Protein 5TH5 (pdb70)

Secondary structure (DSSP, 8-state):
--EEEEEEEEEEE--SGGGTTBEEEEEEE---S---TT-TTGGGTSSTTGGG-EEE-HHHHHHHHHHHHTTS-SEEEEESS-GGG-GGGHHHHHHHHTTT-EEEEEE-SSS--GGGGG-SEEEE-PPPGGGT----HHHHHHHHHHHHHTT-GGGEEEEEEESSHHHHHHHHHHHHH-TTS-EEEEEPPS-SS---HHHHHHHHHHHHHHHHHHHHT-TT-SSEEEE--HHHHHHTT-S--/--EEEEEEEEEEE--SGGGTTBEEEEEEE---S---TT-TTGGGTSSTTGGG-EEE-HHHHHHHHHHHHTTS-SEEEEESS-GGG-GGGHHHHHHHHTTT-EEEEEE-SSS--GGGGG-SEEEE-PPPGGGT----HHHHHHHHHHHHHTT-GGGEEEEEEESSHHHHHHHHHHHHH-TTS-EEEEEPPS-SS---HHHHHHHHHHHHHHHHHHHHT-TT-SSEEEE--HHHHHHTT-S--/--EEEEEEEEEEE--SGGGTTBEEEEEEE---S---TT-TTGGGTSSTTGGG-EEE-HHHHHHHHHHHHTTS-SEEEEESS-GGG-GGGHHHHHHHHTTT-EEEEEE-SSS--GGGGG-SEEEE-PPPGGGT----HHHHHHHHHHHHHTT-GGGEEEEEEESSHHHHHHHHHHHHH-TTS-EEEEEPPS-SS---HHHHHHHHHHHHHHHHHHHHT-TT-SSEEEE--HHHHHHTT-S--/--EEEEEEEEEEE--SGGGTTBEEEEEEE---S---TT-TTGGGTSSTTGGG-EEE-HHHHHHHHHHHHTTS-SEEEEESS-GGG-GGGHHHHHHHHTTT-EEEEEE-SSS--GGGGG-SEEEE-PPPGGGT----HHHHHHHHHHHHHTT-GGGEEEEEEESSHHHHHHHHHHHHHSTTS-EEEEEPPS-SS---HHHHHHHHHHHHHHHHHHHHT-TT-SSEEEE--HHHHHHTT-S--

Sequence (964 aa):
KGIPVLEIFGPTIQGEGMVIGQKTMFVRTAGCDYSCSWCDSAFTWDGSAKKDIRWMTAEEIFAELKDIGGDAFSHVTISGGNPALLKQLDAFIELLKENNIRAALETQGTVYQDWFTLIDDLTISPKPPSSKMVTNFQKLDHILTSLQENDRQHAVSLKVVIFNDEDLEFAKTVHKRYPGIPFYLQVGNDDVHTTDDQSLIAHLLGKYEALVDKVAVDAELNLVRVLPQLHTLLWGNKRGVKGIPVLEIFGPTIQGEGMVIGQKTMFVRTAGCDYSCSWCDSAFTWDGSAKKDIRWMTAEEIFAELKDIGGDAFSHVTISGGNPALLKQLDAFIELLKENNIRAALETQGTVYQDWFTLIDDLTISPKPPSSKMVTNFQKLDHILTSLQENDRQHAVSLKVVIFNDEDLEFAKTVHKRYPGIPFYLQVGNDDVHTTDDQSLIAHLLGKYEALVDKVAVDAELNLVRVLPQLHTLLWGNKRGVKGIPVLEIFGPTIQGEGMVIGQKTMFVRTAGCDYSCSWCDSAFTWDGSAKKDIRWMTAEEIFAELKDIGGDAFSHHVTISGGNPALLKQLDAFIELLKENNIRAALETQGTVYQDWFTLIDDLTISPKPPSSKMVTNFQKLDHILTSLQENDRQHAVSLKVVIFNDEDLEFAKTVHKRYPGIPFYLQVGNDDVHTTDDQSLIAHLLGKYEALVDKVAVDAELNLVRVLPQLHTLLWGNKRGVKGIPVLEIFGPTIQGEGMVIGQKTMFVRTAGCDYSCSWCDSAFTWDGSAKKDIRWMTAEEIFAELKDIGGDAFSHVTISGGNPALLKQLDAFIELLKENNIRAALETQGTVYQDWFTLIDDLTISPKPPSSKMVTNFQKLDHILTSLQENDRQHAVSLKVVIFNDEDLEFAKTVHKRYPGIPFYLQVGNDDVHTTDDQSLIAHLLGKYEALVDKVAVDAELNLVRVLPQLHTLLWGNKRGV

GO terms:
  GO:0051539 4 iron, 4 sulfur cluster binding (F, IDA)
  GO:0000287 magnesium ion binding (F, IDA)
  GO:0016840 carbon-nitrogen lyase activity (F, IDA)
  GO:0042803 protein homodimerization activity (F, IDA)
  GO:1904047 S-adenosyl-L-methionine binding (F, IDA)

Organism: Bacillus subtilis (strain 168) (NCBI:txid224308)

Solvent-accessible surface area: 34902 Å² total

Structure (mmCIF, N/CA/C/O backbone):
data_5TH5
#
_entry.id   5TH5
#
_cell.length_a   53.879
_cell.length_b   136.835
_cell.length_c   141.187
_cell.angle_alpha   90.00
_cell.angle_beta   90.00
_cell.angle_gamma   90.00
#
_symmetry.space_group_name_H-M   'P 21 21 21'
#
loop_
_entity.id
_entity.type
_entity.pdbx_description
1 polymer '7-carboxy-7-deazaguanine synthase'
2 non-polymer 'IRON/SULFUR CLUSTER'
3 non-polymer "5'-O-(2-amino-4-oxo-1,4-dihydropteridine-6-carbonyl)adenosine"
4 non-polymer METHIONINE
5 water water
#
loop_
_atom_site.group_PDB
_atom_site.id
_atom_site.type_symbol
_atom_site.label_atom_id
_atom_site.label_alt_id
_atom_site.label_comp_id
_atom_site.label_asym_id
_atom_site.label_entity_id
_atom_site.label_seq_id
_atom_site.pdbx_PDB_ins_code
_atom_site.Cartn_x
_atom_site.Cartn_y
_atom_site.Cartn_z
_atom_site.occupancy
_atom_site.B_iso_or_equiv
_atom_site.auth_seq_id
_atom_site.auth_comp_id
_atom_site.auth_asym_id
_atom_site.auth_atom_id
_atom_site.pdbx_PDB_model_num
ATOM 1 N N . LYS A 1 23 ? 0.303 -21.562 0.322 1.00 41.19 3 LYS A N 1
ATOM 2 C CA . LYS A 1 23 ? 1.248 -21.244 1.386 1.00 42.06 3 LYS A CA 1
ATOM 3 C C . LYS A 1 23 ? 2.201 -20.129 0.965 1.00 49.55 3 LYS A C 1
ATOM 4 O O . LYS A 1 23 ? 2.998 -19.648 1.770 1.00 36.02 3 LYS A O 1
ATOM 10 N N . GLY A 1 24 ? 2.112 -19.719 -0.296 1.00 37.62 4 GLY A N 1
ATOM 11 C CA . GLY A 1 24 ? 2.932 -18.633 -0.800 1.00 31.42 4 GLY A CA 1
ATOM 12 C C . GLY A 1 24 ? 2.444 -17.283 -0.311 1.00 26.06 4 GLY A C 1
ATOM 13 O O . GLY A 1 24 ? 1.244 -17.076 -0.129 1.00 26.34 4 GLY A O 1
ATOM 14 N N . ILE A 1 25 ? 3.377 -16.362 -0.096 1.00 24.83 5 ILE A N 1
ATOM 15 C CA . ILE A 1 25 ? 3.040 -15.033 0.401 1.00 24.78 5 ILE A CA 1
ATOM 16 C C . ILE A 1 25 ? 3.132 -13.987 -0.709 1.00 23.19 5 ILE A C 1
ATOM 17 O O . ILE A 1 25 ? 4.191 -13.806 -1.310 1.00 22.42 5 ILE A O 1
ATOM 22 N N . PRO A 1 26 ? 2.014 -13.299 -0.987 1.00 23.02 6 PRO A N 1
ATOM 23 C CA . PRO A 1 26 ? 1.962 -12.259 -2.021 1.00 23.75 6 PRO A CA 1
ATOM 24 C C . PRO A 1 26 ? 2.728 -11.001 -1.618 1.00 22.96 6 PRO A C 1
ATOM 25 O O . PRO A 1 26 ? 2.250 -10.227 -0.792 1.00 23.46 6 PRO A O 1
ATOM 29 N N . VAL A 1 27 ? 3.903 -10.803 -2.206 1.00 27.41 7 VAL A N 1
ATOM 30 C CA . VAL A 1 27 ? 4.758 -9.673 -1.855 1.00 24.34 7 VAL A CA 1
ATOM 31 C C . VAL A 1 27 ? 4.845 -8.652 -2.989 1.00 25.02 7 VAL A C 1
ATOM 32 O O . VAL A 1 27 ? 4.989 -9.020 -4.156 1.00 25.90 7 VAL A O 1
ATOM 36 N N . LEU A 1 28 ? 4.752 -7.371 -2.642 1.00 24.28 8 LEU A N 1
ATOM 37 C CA . LEU A 1 28 ? 4.882 -6.302 -3.626 1.00 25.63 8 LEU A CA 1
ATOM 38 C C . LEU A 1 28 ? 6.118 -5.439 -3.380 1.00 24.92 8 LEU A C 1
ATOM 39 O O . LEU A 1 28 ? 6.702 -4.901 -4.320 1.00 24.27 8 LEU A O 1
ATOM 44 N N . GLU A 1 29 ? 6.513 -5.304 -2.117 1.00 24.19 9 GLU A N 1
ATOM 45 C CA . GLU A 1 29 ? 7.675 -4.489 -1.769 1.00 25.09 9 GLU A CA 1
ATOM 46 C C . GLU A 1 29 ? 8.576 -5.146 -0.731 1.00 23.52 9 GLU A C 1
ATOM 47 O O . GLU A 1 29 ? 8.102 -5.696 0.262 1.00 22.70 9 GLU A O 1
ATOM 53 N N . ILE A 1 30 ? 9.880 -5.080 -0.975 1.00 24.54 10 ILE A N 1
ATOM 54 C CA . ILE A 1 30 ? 10.887 -5.449 0.013 1.00 24.48 10 ILE A CA 1
ATOM 55 C C . ILE A 1 30 ? 12.022 -4.434 -0.044 1.00 24.05 10 ILE A C 1
ATOM 56 O O . ILE A 1 30 ? 12.827 -4.450 -0.975 1.00 26.33 10 ILE A O 1
ATOM 61 N N . PHE A 1 31 ? 12.083 -3.543 0.939 1.00 24.89 11 PHE A N 1
ATOM 62 C CA . PHE A 1 31 ? 13.118 -2.516 0.939 1.00 27.50 11 PHE A CA 1
ATOM 63 C C . PHE A 1 31 ? 13.633 -2.204 2.338 1.00 27.68 11 PHE A C 1
ATOM 64 O O . PHE A 1 31 ? 13.035 -2.601 3.339 1.00 24.71 11 PHE A O 1
ATOM 72 N N . GLY A 1 32 ? 14.751 -1.488 2.391 1.00 31.03 12 GLY A N 1
ATOM 73 C CA . GLY A 1 32 ? 15.391 -1.144 3.645 1.00 27.35 12 GLY A CA 1
ATOM 74 C C . GLY A 1 32 ? 16.895 -1.319 3.558 1.00 26.96 12 GLY A C 1
ATOM 75 O O . GLY A 1 32 ? 17.410 -1.734 2.520 1.00 25.93 12 GLY A O 1
ATOM 76 N N . PRO A 1 33 ? 17.614 -1.011 4.649 1.00 30.00 13 PRO A N 1
ATOM 77 C CA . PRO A 1 33 ? 17.075 -0.504 5.916 1.00 27.73 13 PRO A CA 1
ATOM 78 C C . PRO A 1 33 ? 16.694 0.973 5.863 1.00 26.53 13 PRO A C 1
ATOM 79 O O . PRO A 1 33 ? 17.427 1.792 5.310 1.00 37.38 13 PRO A O 1
ATOM 83 N N . THR A 1 34 ? 15.541 1.297 6.436 1.00 26.28 14 THR A N 1
ATOM 84 C CA . THR A 1 34 ? 15.087 2.675 6.545 1.00 27.02 14 THR A CA 1
ATOM 85 C C . THR A 1 34 ? 14.598 2.913 7.969 1.00 29.63 14 THR A C 1
ATOM 86 O O . THR A 1 34 ? 14.907 2.134 8.869 1.00 23.83 14 THR A O 1
ATOM 90 N N . ILE A 1 35 ? 13.843 3.984 8.180 1.00 26.69 15 ILE A N 1
ATOM 91 C CA . ILE A 1 35 ? 13.278 4.243 9.498 1.00 31.17 15 ILE A CA 1
ATOM 92 C C . ILE A 1 35 ? 11.759 4.132 9.478 1.00 25.29 15 ILE A C 1
ATOM 93 O O . ILE A 1 35 ? 11.113 4.464 8.485 1.00 24.53 15 ILE A O 1
ATOM 98 N N . GLN A 1 36 ? 11.198 3.644 10.579 1.00 25.52 16 GLN A N 1
ATOM 99 C CA . GLN A 1 36 ? 9.754 3.638 10.757 1.00 25.06 16 GLN A CA 1
ATOM 100 C C . GLN A 1 36 ? 9.272 5.074 10.915 1.00 24.48 16 GLN A C 1
ATOM 101 O O . GLN A 1 36 ? 9.634 5.754 11.874 1.00 23.53 16 GLN A O 1
ATOM 107 N N . GLY A 1 37 ? 8.463 5.538 9.970 1.00 24.93 17 GLY A N 1
ATOM 108 C CA . GLY A 1 37 ? 8.051 6.928 9.953 1.00 26.36 17 GLY A CA 1
ATOM 109 C C . GLY A 1 37 ? 6.771 7.217 10.710 1.00 24.85 17 GLY A C 1
ATOM 110 O O . GLY A 1 37 ? 6.341 8.367 10.784 1.00 23.52 17 GLY A O 1
ATOM 111 N N . GLU A 1 38 ? 6.158 6.181 11.274 1.00 24.82 18 GLU A N 1
ATOM 112 C CA . GLU A 1 38 ? 4.849 6.327 11.905 1.00 25.22 18 GLU A CA 1
ATOM 113 C C . GLU A 1 38 ? 4.698 5.532 13.199 1.00 24.80 18 GLU A C 1
ATOM 114 O O . GLU A 1 38 ? 5.354 4.511 13.397 1.00 27.66 18 GLU A O 1
ATOM 120 N N . GLY A 1 39 ? 3.823 6.016 14.075 1.00 25.34 19 GLY A N 1
ATOM 121 C CA . GLY A 1 39 ? 3.308 5.219 15.174 1.00 25.50 19 GLY A CA 1
ATOM 122 C C . GLY A 1 39 ? 4.189 4.957 16.381 1.00 22.45 19 GLY A C 1
ATOM 123 O O . GLY A 1 39 ? 5.040 5.766 16.749 1.00 21.63 19 GLY A O 1
ATOM 124 N N . MET A 1 40 ? 3.965 3.797 16.992 1.00 23.07 20 MET A N 1
ATOM 125 C CA . MET A 1 40 ? 4.543 3.442 18.285 1.00 25.66 20 MET A CA 1
ATOM 126 C C . MET A 1 40 ? 6.066 3.320 18.272 1.00 24.31 20 MET A C 1
ATOM 127 O O . MET A 1 40 ? 6.725 3.653 19.256 1.00 24.45 20 MET A O 1
ATOM 132 N N . VAL A 1 41 ? 6.622 2.839 17.166 1.00 23.73 21 VAL A N 1
ATOM 133 C CA . VAL A 1 41 ? 8.068 2.685 17.058 1.00 25.37 21 VAL A CA 1
ATOM 134 C C . VAL A 1 41 ? 8.635 3.597 15.977 1.00 24.74 21 VAL A C 1
ATOM 135 O O . VAL A 1 41 ? 9.494 3.196 15.195 1.00 29.18 21 VAL A O 1
ATOM 139 N N . ILE A 1 42 ? 8.150 4.834 15.950 1.00 24.87 22 ILE A N 1
ATOM 140 C CA . ILE A 1 42 ? 8.584 5.809 14.960 1.00 24.53 22 ILE A CA 1
ATOM 141 C C . ILE A 1 42 ? 10.078 6.113 15.111 1.00 24.20 22 ILE A C 1
ATOM 142 O O . ILE A 1 42 ? 10.582 6.292 16.220 1.00 23.84 22 ILE A O 1
ATOM 147 N N . GLY A 1 43 ? 10.788 6.135 13.987 1.00 24.76 23 GLY A N 1
ATOM 148 C CA . GLY A 1 43 ? 12.215 6.403 13.992 1.00 25.42 23 GLY A CA 1
ATOM 149 C C . GLY A 1 43 ? 13.075 5.153 14.066 1.00 24.53 23 GLY A C 1
ATOM 150 O O . GLY A 1 43 ? 14.283 5.211 13.843 1.00 23.92 23 GLY A O 1
ATOM 151 N N . GLN A 1 44 ? 12.453 4.021 14.381 1.00 25.27 24 GLN A N 1
ATOM 152 C CA . GLN A 1 44 ? 13.167 2.751 14.487 1.00 26.88 24 GLN A CA 1
ATOM 153 C C . GLN A 1 44 ? 13.710 2.299 13.135 1.00 25.42 24 GLN A C 1
ATOM 154 O O . GLN A 1 44 ? 12.986 2.301 12.140 1.00 24.15 24 GLN A O 1
ATOM 160 N N . LYS A 1 45 ? 14.983 1.915 13.098 1.00 25.84 25 LYS A N 1
ATOM 161 C CA . LYS A 1 45 ? 15.560 1.373 11.874 1.00 25.06 25 LYS A CA 1
ATOM 162 C C . LYS A 1 45 ? 14.965 -0.001 11.599 1.00 23.49 25 LYS A C 1
ATOM 163 O O . LYS A 1 45 ? 15.024 -0.893 12.444 1.00 24.00 25 LYS A O 1
ATOM 169 N N . THR A 1 46 ? 14.389 -0.167 10.414 1.00 23.18 26 THR A N 1
ATOM 170 C CA . THR A 1 46 ? 13.664 -1.389 10.100 1.00 23.24 26 THR A CA 1
ATOM 171 C C . THR A 1 46 ? 13.668 -1.712 8.612 1.00 22.02 26 THR A C 1
ATOM 172 O O . THR A 1 46 ? 13.933 -0.850 7.773 1.00 22.44 26 THR A O 1
ATOM 176 N N . MET A 1 47 ? 13.380 -2.970 8.298 1.00 22.60 27 MET A N 1
ATOM 177 C CA . MET A 1 47 ? 13.142 -3.392 6.927 1.00 22.89 27 MET A CA 1
ATOM 178 C C . MET A 1 47 ? 11.642 -3.383 6.672 1.00 21.62 27 MET A C 1
ATOM 179 O O . MET A 1 47 ? 10.851 -3.387 7.613 1.00 24.56 27 MET A O 1
ATOM 184 N N . PHE A 1 48 ? 11.248 -3.371 5.405 1.00 21.76 28 PHE A N 1
ATOM 185 C CA . PHE A 1 48 ? 9.830 -3.355 5.069 1.00 22.04 28 PHE A CA 1
ATOM 186 C C . PHE A 1 48 ? 9.444 -4.473 4.113 1.00 21.22 28 PHE A C 1
ATOM 187 O O . PHE A 1 48 ? 10.124 -4.725 3.121 1.00 23.72 28 PHE A O 1
ATOM 195 N N . VAL A 1 49 ? 8.343 -5.144 4.432 1.00 21.11 29 VAL A N 1
ATOM 196 C CA . VAL A 1 49 ? 7.756 -6.136 3.546 1.00 21.96 29 VAL A CA 1
ATOM 197 C C . VAL A 1 49 ? 6.286 -5.796 3.338 1.00 21.67 29 VAL A C 1
ATOM 198 O O . VAL A 1 49 ? 5.458 -6.021 4.221 1.00 33.15 29 VAL A O 1
ATOM 202 N N . ARG A 1 50 ? 5.966 -5.236 2.176 1.00 24.54 30 ARG A N 1
ATOM 203 C CA . ARG A 1 50 ? 4.596 -4.835 1.885 1.00 23.25 30 ARG A CA 1
ATOM 204 C C . ARG A 1 50 ? 3.881 -5.901 1.063 1.00 24.76 30 ARG A C 1
ATOM 205 O O . ARG A 1 50 ? 4.304 -6.234 -0.043 1.00 22.40 30 ARG A O 1
ATOM 213 N N . THR A 1 51 ? 2.795 -6.433 1.614 1.00 24.73 31 THR A N 1
ATOM 214 C CA . THR A 1 51 ? 2.047 -7.496 0.955 1.00 24.45 31 THR A CA 1
ATOM 215 C C . THR A 1 51 ? 0.916 -6.934 0.100 1.00 27.55 31 THR A C 1
ATOM 216 O O . THR A 1 51 ? 0.633 -5.737 0.136 1.00 24.60 31 THR A O 1
ATOM 220 N N . ALA A 1 52 ? 0.272 -7.807 -0.667 1.00 24.24 32 ALA A N 1
ATOM 221 C CA . ALA A 1 52 ? -0.799 -7.395 -1.566 1.00 27.12 32 ALA A CA 1
ATOM 222 C C . ALA A 1 52 ? -2.168 -7.810 -1.039 1.00 23.76 32 ALA A C 1
ATOM 223 O O . ALA A 1 52 ? -2.295 -8.812 -0.337 1.00 23.52 32 ALA A O 1
ATOM 225 N N . GLY A 1 53 ? -3.188 -7.031 -1.382 1.00 24.96 33 GLY A N 1
ATOM 226 C CA . GLY A 1 53 ? -4.555 -7.345 -1.007 1.00 26.48 33 GLY A CA 1
ATOM 227 C C . GLY A 1 53 ? -5.083 -6.522 0.154 1.00 24.56 33 GLY A C 1
ATOM 228 O O . GLY A 1 53 ? -4.422 -6.391 1.184 1.00 23.49 33 GLY A O 1
ATOM 229 N N . CYS A 1 54 ? -6.277 -5.962 -0.016 1.00 32.28 34 CYS A N 1
ATOM 230 C CA . CYS A 1 54 ? -6.936 -5.229 1.060 1.00 25.74 34 CYS A CA 1
ATOM 231 C C . CYS A 1 54 ? -8.440 -5.467 1.059 1.00 26.20 34 CYS A C 1
ATOM 232 O O . CYS A 1 54 ? -9.070 -5.515 0.003 1.00 25.44 34 CYS A O 1
ATOM 235 N N . ASP A 1 55 ? -9.011 -5.613 2.250 1.00 25.93 35 ASP A N 1
ATOM 236 C CA . ASP A 1 55 ? -10.457 -5.729 2.392 1.00 26.86 35 ASP A CA 1
ATOM 237 C C . ASP A 1 55 ? -11.088 -4.344 2.494 1.00 27.89 35 ASP A C 1
ATOM 238 O O . ASP A 1 55 ? -12.309 -4.201 2.451 1.00 29.91 35 ASP A O 1
ATOM 243 N N . TYR A 1 56 ? -10.242 -3.328 2.633 1.00 26.15 36 TYR A N 1
ATOM 244 C CA . TYR A 1 56 ? -10.694 -1.943 2.625 1.00 26.20 36 TYR A CA 1
ATOM 245 C C . TYR A 1 56 ? -10.361 -1.274 1.297 1.00 25.39 36 TYR A C 1
ATOM 246 O O . TYR A 1 56 ? -9.563 -1.788 0.513 1.00 25.68 36 TYR A O 1
ATOM 255 N N . SER A 1 57 ? -10.979 -0.123 1.056 1.00 26.74 37 SER A N 1
ATOM 256 C CA . SER A 1 57 ? -10.688 0.683 -0.122 1.00 28.20 37 SER A CA 1
ATOM 257 C C . SER A 1 57 ? -10.738 2.160 0.249 1.00 29.54 37 SER A C 1
ATOM 258 O O . SER A 1 57 ? -11.483 2.938 -0.348 1.00 30.50 37 SER A O 1
ATOM 261 N N . CYS A 1 58 ? -9.940 2.529 1.247 1.00 26.71 38 CYS A N 1
ATOM 262 C CA . CYS A 1 58 ? -9.921 3.885 1.785 1.00 26.97 38 CYS A CA 1
ATOM 263 C C . CYS A 1 58 ? -9.601 4.917 0.704 1.00 37.56 38 CYS A C 1
ATOM 264 O O . CYS A 1 58 ? -8.714 4.711 -0.123 1.00 34.41 38 CYS A O 1
ATOM 267 N N . SER A 1 59 ? -10.334 6.026 0.722 1.00 28.11 39 SER A N 1
ATOM 268 C CA . SER A 1 59 ? -10.245 7.034 -0.331 1.00 26.93 39 SER A CA 1
ATOM 269 C C . SER A 1 59 ? -8.886 7.726 -0.391 1.00 26.64 39 SER A C 1
ATOM 270 O O . SER A 1 59 ? -8.505 8.258 -1.433 1.00 25.70 39 SER A O 1
ATOM 273 N N . TRP A 1 60 ? -8.155 7.722 0.719 1.00 31.09 40 TRP A N 1
ATOM 274 C CA . TRP A 1 60 ? -6.850 8.373 0.755 1.00 27.95 40 TRP A CA 1
ATOM 275 C C . TRP A 1 60 ? -5.704 7.391 0.992 1.00 26.62 40 TRP A C 1
ATOM 276 O O . TRP A 1 60 ? -4.656 7.770 1.515 1.00 40.06 40 TRP A O 1
ATOM 287 N N . CYS A 1 61 ? -5.910 6.135 0.599 1.00 27.30 41 CYS A N 1
ATOM 288 C CA . CYS A 1 61 ? -4.878 5.104 0.705 1.00 36.18 41 CYS A CA 1
ATOM 289 C C . CYS A 1 61 ? -3.605 5.543 -0.012 1.00 27.43 41 CYS A C 1
ATOM 290 O O . CYS A 1 61 ? -3.598 5.707 -1.231 1.00 30.67 41 CYS A O 1
ATOM 293 N N . ASP A 1 62 ? -2.531 5.741 0.749 1.00 26.92 42 ASP A N 1
ATOM 294 C CA . ASP A 1 62 ? -1.267 6.194 0.175 1.00 27.95 42 ASP A CA 1
ATOM 295 C C . ASP A 1 62 ? -0.495 5.047 -0.474 1.00 27.35 42 ASP A C 1
ATOM 296 O O . ASP A 1 62 ? 0.593 5.246 -1.012 1.00 27.49 42 ASP A O 1
ATOM 301 N N . SER A 1 63 ? -1.064 3.848 -0.413 1.00 27.79 43 SER A N 1
ATOM 302 C CA . SER A 1 63 ? -0.480 2.680 -1.061 1.00 27.64 43 SER A CA 1
ATOM 303 C C . SER A 1 63 ? -1.570 1.900 -1.787 1.00 28.04 43 SER A C 1
ATOM 304 O O . SER A 1 63 ? -1.743 0.701 -1.567 1.00 26.78 43 SER A O 1
ATOM 307 N N . ALA A 1 64 ? -2.305 2.597 -2.649 1.00 27.84 44 ALA A N 1
ATOM 308 C CA . ALA A 1 64 ? -3.466 2.026 -3.323 1.00 27.42 44 ALA A CA 1
ATOM 309 C C . ALA A 1 64 ? -3.089 0.883 -4.259 1.00 30.15 44 ALA A C 1
ATOM 310 O O . ALA A 1 64 ? -3.892 -0.019 -4.499 1.00 27.87 44 ALA A O 1
ATOM 312 N N . PHE A 1 65 ? -1.859 0.915 -4.766 1.00 29.99 45 PHE A N 1
ATOM 313 C CA . PHE A 1 65 ? -1.383 -0.089 -5.716 1.00 30.52 45 PHE A CA 1
ATOM 314 C C . PHE A 1 65 ? -1.394 -1.502 -5.134 1.00 30.04 45 PHE A C 1
ATOM 315 O O . PHE A 1 65 ? -1.286 -2.483 -5.867 1.00 30.03 45 PHE A O 1
ATOM 323 N N . THR A 1 66 ? -1.528 -1.601 -3.816 1.00 29.24 46 THR A N 1
ATOM 324 C CA . THR A 1 66 ? -1.534 -2.895 -3.146 1.00 28.80 46 THR A CA 1
ATOM 325 C C . THR A 1 66 ? -2.868 -3.619 -3.299 1.00 27.18 46 THR A C 1
ATOM 326 O O . THR A 1 66 ? -2.966 -4.810 -3.005 1.00 27.74 46 THR A O 1
ATOM 330 N N . TRP A 1 67 ? -3.893 -2.908 -3.761 1.00 28.05 47 TRP A N 1
ATOM 331 C CA . TRP A 1 67 ? -5.225 -3.498 -3.838 1.00 28.86 47 TRP A CA 1
ATOM 332 C C . TRP A 1 67 ? -6.065 -3.018 -5.022 1.00 29.43 47 TRP A C 1
ATOM 333 O O . TRP A 1 67 ? -7.054 -3.660 -5.374 1.00 28.37 47 TRP A O 1
ATOM 344 N N . ASP A 1 68 ? -5.685 -1.902 -5.638 1.00 29.77 48 ASP A N 1
ATOM 345 C CA . ASP A 1 68 ? -6.501 -1.342 -6.715 1.00 39.19 48 ASP A CA 1
ATOM 346 C C . ASP A 1 68 ? -6.350 -2.122 -8.022 1.00 35.94 48 ASP A C 1
ATOM 347 O O . ASP A 1 68 ? -7.027 -1.831 -9.007 1.00 32.18 48 ASP A O 1
ATOM 352 N N . GLY A 1 69 ? -5.458 -3.107 -8.023 1.00 39.79 49 GLY A N 1
ATOM 353 C CA . GLY A 1 69 ? -5.280 -3.976 -9.172 1.00 35.54 49 GLY A CA 1
ATOM 354 C C . GLY A 1 69 ? -4.283 -3.458 -10.191 1.00 36.78 49 GLY A C 1
ATOM 355 O O . GLY A 1 69 ? -4.056 -4.091 -11.221 1.00 37.38 49 GLY A O 1
ATOM 356 N N . SER A 1 70 ? -3.683 -2.308 -9.905 1.00 45.16 50 SER A N 1
ATOM 357 C CA . SER A 1 70 ? -2.735 -1.693 -10.828 1.00 37.74 50 SER A CA 1
ATOM 358 C C . SER A 1 70 ? -1.377 -2.389 -10.802 1.00 39.28 50 SER A C 1
ATOM 359 O O . SER A 1 70 ? -0.556 -2.194 -11.698 1.00 49.21 50 SER A O 1
ATOM 362 N N . ALA A 1 71 ? -1.144 -3.200 -9.776 1.00 45.54 51 ALA A N 1
ATOM 363 C CA . ALA A 1 71 ? 0.135 -3.884 -9.624 1.00 42.19 51 ALA A CA 1
ATOM 364 C C . ALA A 1 71 ? -0.051 -5.372 -9.344 1.00 44.03 51 ALA A C 1
ATOM 365 O O . ALA A 1 71 ? 0.797 -6.002 -8.714 1.00 42.70 51 ALA A O 1
ATOM 367 N N . LYS A 1 72 ? -1.163 -5.926 -9.817 1.00 44.51 52 LYS A N 1
ATOM 368 C CA . LYS A 1 72 ? -1.471 -7.337 -9.607 1.00 50.91 52 LYS A CA 1
ATOM 369 C C . LYS A 1 72 ? -0.469 -8.235 -10.330 1.00 47.63 52 LYS A C 1
ATOM 370 O O . LYS A 1 72 ? -0.167 -9.340 -9.878 1.00 50.73 52 LYS A O 1
ATOM 376 N N . LYS A 1 73 ? 0.046 -7.745 -11.452 1.00 48.91 53 LYS A N 1
ATOM 377 C CA . LYS A 1 73 ? 1.021 -8.477 -12.253 1.00 48.71 53 LYS A CA 1
ATOM 378 C C . LYS A 1 73 ? 2.398 -8.471 -11.590 1.00 49.95 53 LYS A C 1
ATOM 379 O O . LYS A 1 73 ? 3.244 -9.318 -11.880 1.00 46.21 53 LYS A O 1
ATOM 385 N N . ASP A 1 74 ? 2.618 -7.508 -10.700 1.00 52.56 54 ASP A N 1
ATOM 386 C CA . ASP A 1 74 ? 3.912 -7.356 -10.040 1.00 43.97 54 ASP A CA 1
ATOM 387 C C . ASP A 1 74 ? 4.004 -8.175 -8.756 1.00 38.96 54 ASP A C 1
ATOM 388 O O . ASP A 1 74 ? 5.038 -8.179 -8.089 1.00 36.82 54 ASP A O 1
ATOM 393 N N . ILE A 1 75 ? 2.922 -8.868 -8.415 1.00 41.60 55 ILE A N 1
ATOM 394 C CA . ILE A 1 75 ? 2.884 -9.675 -7.200 1.00 35.27 55 ILE A CA 1
ATOM 395 C C . ILE A 1 75 ? 3.821 -10.875 -7.292 1.00 31.88 55 ILE A C 1
ATOM 396 O O . ILE A 1 75 ? 3.719 -11.684 -8.214 1.00 41.18 55 ILE A O 1
ATOM 401 N N . ARG A 1 76 ? 4.736 -10.980 -6.333 1.00 29.60 56 ARG A N 1
ATOM 402 C CA . ARG A 1 76 ? 5.639 -12.123 -6.253 1.00 28.29 56 ARG A CA 1
ATOM 403 C C . ARG A 1 76 ? 5.254 -13.039 -5.097 1.00 25.60 56 ARG A C 1
ATOM 404 O O . ARG A 1 76 ? 5.385 -12.665 -3.931 1.00 24.01 56 ARG A O 1
ATOM 412 N N . TRP A 1 77 ? 4.781 -14.237 -5.423 1.00 24.93 57 TRP A N 1
ATOM 413 C CA . TRP A 1 77 ? 4.421 -15.217 -4.405 1.00 24.68 57 TRP A CA 1
ATOM 414 C C . TRP A 1 77 ? 5.666 -15.910 -3.869 1.00 23.99 57 TRP A C 1
ATOM 415 O O . TRP A 1 77 ? 6.242 -16.773 -4.530 1.00 22.85 57 TRP A O 1
ATOM 426 N N . MET A 1 78 ? 6.075 -15.523 -2.665 1.00 27.58 58 MET A N 1
ATOM 427 C CA . MET A 1 78 ? 7.322 -16.006 -2.086 1.00 24.36 58 MET A CA 1
ATOM 428 C C . MET A 1 78 ? 7.090 -16.810 -0.812 1.00 23.74 58 MET A C 1
ATOM 429 O O . MET A 1 78 ? 6.091 -16.619 -0.119 1.00 25.72 58 MET A O 1
ATOM 434 N N . THR A 1 79 ? 8.020 -17.711 -0.511 1.00 24.55 59 THR A N 1
ATOM 435 C CA . THR A 1 79 ? 7.985 -18.456 0.740 1.00 25.63 59 THR A CA 1
ATOM 436 C C . THR A 1 79 ? 8.618 -17.626 1.848 1.00 24.77 59 THR A C 1
ATOM 437 O O . THR A 1 79 ? 9.224 -16.589 1.584 1.00 23.39 59 THR A O 1
ATOM 441 N N . ALA A 1 80 ? 8.479 -18.088 3.086 1.00 24.25 60 ALA A N 1
ATOM 442 C CA . ALA A 1 80 ? 9.050 -17.393 4.235 1.00 24.50 60 ALA A CA 1
ATOM 443 C C . ALA A 1 80 ? 10.569 -17.308 4.133 1.00 26.45 60 ALA A C 1
ATOM 444 O O . ALA A 1 80 ? 11.171 -16.298 4.496 1.00 23.70 60 ALA A O 1
ATOM 446 N N . GLU A 1 81 ? 11.180 -18.376 3.632 1.00 26.23 61 GLU A N 1
ATOM 447 C CA . GLU A 1 81 ? 12.631 -18.439 3.506 1.00 34.83 61 GLU A CA 1
ATOM 448 C C . GLU A 1 81 ? 13.145 -17.504 2.414 1.00 25.85 61 GLU A C 1
ATOM 449 O O . GLU A 1 81 ? 14.217 -16.916 2.547 1.00 27.90 61 GLU A O 1
ATOM 455 N N . GLU A 1 82 ? 12.373 -17.366 1.341 1.00 25.95 62 GLU A N 1
ATOM 456 C CA . GLU A 1 82 ? 12.753 -16.498 0.231 1.00 26.77 62 GLU A CA 1
ATOM 457 C C . GLU A 1 82 ? 12.704 -15.024 0.619 1.00 24.30 62 GLU A C 1
ATOM 458 O O . GLU A 1 82 ? 13.579 -14.247 0.238 1.00 26.06 62 GLU A O 1
ATOM 464 N N . ILE A 1 83 ? 11.680 -14.644 1.376 1.00 23.77 63 ILE A N 1
ATOM 465 C CA . ILE A 1 83 ? 11.556 -13.270 1.847 1.00 23.48 63 ILE A CA 1
ATOM 466 C C . ILE A 1 83 ? 12.702 -12.934 2.793 1.00 23.61 63 ILE A C 1
ATOM 467 O O . ILE A 1 83 ? 13.310 -11.869 2.695 1.00 24.80 63 ILE A O 1
ATOM 472 N N . PHE A 1 84 ? 12.997 -13.860 3.698 1.00 23.90 64 PHE A N 1
ATOM 473 C CA . PHE A 1 84 ? 14.063 -13.672 4.674 1.00 27.92 64 PHE A CA 1
ATOM 474 C C . PHE A 1 84 ? 15.432 -13.594 4.002 1.00 24.09 64 PHE A C 1
ATOM 475 O O . PHE A 1 84 ? 16.283 -12.798 4.402 1.00 23.92 64 PHE A O 1
ATOM 483 N N . ALA A 1 85 ? 15.639 -14.419 2.980 1.00 24.47 65 ALA A N 1
ATOM 484 C CA . ALA A 1 85 ? 16.899 -14.425 2.244 1.00 24.01 65 ALA A CA 1
ATOM 485 C C . ALA A 1 85 ? 17.108 -13.112 1.495 1.00 24.26 65 ALA A C 1
ATOM 486 O O . ALA A 1 85 ? 18.227 -12.606 1.410 1.00 23.79 65 ALA A O 1
ATOM 488 N N . GLU A 1 86 ? 16.024 -12.562 0.957 1.00 24.41 66 GLU A N 1
ATOM 489 C CA . GLU A 1 86 ? 16.090 -11.300 0.232 1.00 26.03 66 GLU A CA 1
ATOM 490 C C . GLU A 1 86 ? 16.308 -10.134 1.192 1.00 24.73 66 GLU A C 1
ATOM 491 O O . GLU A 1 86 ? 16.986 -9.163 0.856 1.00 24.07 66 GLU A O 1
ATOM 497 N N . LEU A 1 87 ? 15.734 -10.238 2.387 1.00 24.37 67 LEU A N 1
ATOM 498 C CA . LEU A 1 87 ? 15.946 -9.238 3.428 1.00 25.09 67 LEU A CA 1
ATOM 499 C C . LEU A 1 87 ? 17.408 -9.217 3.859 1.00 26.11 67 LEU A C 1
ATOM 500 O O . LEU A 1 87 ? 18.012 -8.153 3.991 1.00 25.66 67 LEU A O 1
ATOM 505 N N . LYS A 1 88 ? 17.970 -10.402 4.075 1.00 25.05 68 LYS A N 1
ATOM 506 C CA . LYS A 1 88 ? 19.370 -10.529 4.457 1.00 35.84 68 LYS A CA 1
ATOM 507 C C . LYS A 1 88 ? 20.293 -10.087 3.327 1.00 26.42 68 LYS A C 1
ATOM 508 O O . LYS A 1 88 ? 21.425 -9.670 3.566 1.00 26.51 68 LYS A O 1
ATOM 514 N N . ASP A 1 89 ? 19.804 -10.177 2.094 1.00 27.05 69 ASP A N 1
ATOM 515 C CA . ASP A 1 89 ? 20.603 -9.797 0.935 1.00 30.20 69 ASP A CA 1
ATOM 516 C C . ASP A 1 89 ? 20.764 -8.282 0.823 1.00 30.38 69 ASP A C 1
ATOM 517 O O . ASP A 1 89 ? 21.884 -7.780 0.742 1.00 25.87 69 ASP A O 1
ATOM 522 N N . ILE A 1 90 ? 19.651 -7.555 0.823 1.00 27.16 70 ILE A N 1
ATOM 523 C CA . ILE A 1 90 ? 19.691 -6.107 0.636 1.00 35.00 70 ILE A CA 1
ATOM 524 C C . ILE A 1 90 ? 19.915 -5.360 1.948 1.00 27.82 70 ILE A C 1
ATOM 525 O O . ILE A 1 90 ? 20.207 -4.164 1.948 1.00 26.60 70 ILE A O 1
ATOM 530 N N . GLY A 1 91 ? 19.779 -6.070 3.064 1.00 28.82 71 GLY A N 1
ATOM 531 C CA . GLY A 1 91 ? 19.913 -5.456 4.371 1.00 29.77 71 GLY A CA 1
ATOM 532 C C . GLY A 1 91 ? 21.178 -5.859 5.100 1.00 34.46 71 GLY A C 1
ATOM 533 O O . GLY A 1 91 ? 21.668 -5.125 5.958 1.00 37.50 71 GLY A O 1
ATOM 534 N N . GLY A 1 92 ? 21.711 -7.028 4.757 1.00 29.93 72 GLY A N 1
ATOM 535 C CA . GLY A 1 92 ? 22.898 -7.546 5.412 1.00 33.14 72 GLY A CA 1
ATOM 536 C C . GLY A 1 92 ? 22.640 -7.831 6.878 1.00 33.20 72 GLY A C 1
ATOM 537 O O . GLY A 1 92 ? 21.591 -8.364 7.240 1.00 32.21 72 GLY A O 1
ATOM 538 N N . ASP A 1 93 ? 23.602 -7.478 7.724 1.00 42.07 73 ASP A N 1
ATOM 539 C CA . ASP A 1 93 ? 23.437 -7.610 9.165 1.00 35.95 73 ASP A CA 1
ATOM 540 C C . ASP A 1 93 ? 23.118 -6.257 9.785 1.00 32.41 73 ASP A C 1
ATOM 541 O O . ASP A 1 93 ? 23.283 -6.057 10.989 1.00 32.43 73 ASP A O 1
ATOM 546 N N . ALA A 1 94 ? 22.652 -5.332 8.952 1.00 33.18 74 ALA A N 1
ATOM 547 C CA . ALA A 1 94 ? 22.372 -3.972 9.393 1.00 30.82 74 ALA A CA 1
ATOM 548 C C . ALA A 1 94 ? 20.897 -3.766 9.725 1.00 29.38 74 ALA A C 1
ATOM 549 O O . ALA A 1 94 ? 20.349 -2.690 9.492 1.00 31.12 74 ALA A O 1
ATOM 551 N N . PHE A 1 95 ? 20.258 -4.799 10.266 1.00 32.05 75 PHE A N 1
ATOM 552 C CA . PHE A 1 95 ? 18.878 -4.679 10.724 1.00 27.80 75 PHE A CA 1
ATOM 553 C C . PHE A 1 95 ? 18.525 -5.765 11.734 1.00 27.07 75 PHE A C 1
ATOM 554 O O . PHE A 1 95 ? 19.030 -6.885 11.662 1.00 27.00 75 PHE A O 1
ATOM 562 N N . SER A 1 96 ? 17.653 -5.419 12.674 1.00 28.52 76 SER A N 1
ATOM 563 C CA . SER A 1 96 ? 17.142 -6.374 13.648 1.00 26.20 76 SER A CA 1
ATOM 564 C C . SER A 1 96 ? 15.641 -6.187 13.801 1.00 24.97 76 SER A C 1
ATOM 565 O O . SER A 1 96 ? 15.026 -6.709 14.730 1.00 24.85 76 SER A O 1
ATOM 568 N N . HIS A 1 97 ? 15.058 -5.436 12.874 1.00 24.88 77 HIS A N 1
ATOM 569 C CA . HIS A 1 97 ? 13.640 -5.116 12.926 1.00 30.38 77 HIS A CA 1
ATOM 570 C C . HIS A 1 97 ? 13.019 -5.184 11.534 1.00 22.54 77 HIS A C 1
ATOM 571 O O . HIS A 1 97 ? 13.594 -4.690 10.565 1.00 21.84 77 HIS A O 1
ATOM 578 N N . VAL A 1 98 ? 11.849 -5.806 11.440 1.00 22.02 78 VAL A N 1
ATOM 579 C CA . VAL A 1 98 ? 11.139 -5.915 10.171 1.00 21.52 78 VAL A CA 1
ATOM 580 C C . VAL A 1 98 ? 9.679 -5.511 10.333 1.00 20.67 78 VAL A C 1
ATOM 581 O O . VAL A 1 98 ? 8.980 -6.021 11.207 1.00 20.05 78 VAL A O 1
ATOM 585 N N . THR A 1 99 ? 9.224 -4.590 9.490 1.00 20.64 79 THR A N 1
ATOM 586 C CA . THR A 1 99 ? 7.837 -4.144 9.524 1.00 20.59 79 THR A CA 1
ATOM 587 C C . THR A 1 99 ? 7.044 -4.740 8.368 1.00 19.87 79 THR A C 1
ATOM 588 O O . THR A 1 99 ? 7.389 -4.547 7.204 1.00 19.73 79 THR A O 1
ATOM 592 N N . ILE A 1 100 ? 5.983 -5.469 8.697 1.00 19.65 80 ILE A N 1
ATOM 593 C CA . ILE A 1 100 ? 5.119 -6.060 7.684 1.00 20.72 80 ILE A CA 1
ATOM 594 C C . ILE A 1 100 ? 3.885 -5.192 7.474 1.00 20.96 80 ILE A C 1
ATOM 595 O O . ILE A 1 100 ? 3.099 -4.986 8.397 1.00 20.32 80 ILE A O 1
ATOM 600 N N . SER A 1 101 ? 3.722 -4.687 6.256 1.00 21.58 81 SER A N 1
ATOM 601 C CA . SER A 1 101 ? 2.591 -3.827 5.933 1.00 28.08 81 SER A CA 1
ATOM 602 C C . SER A 1 101 ? 1.930 -4.258 4.627 1.00 24.16 81 SER A C 1
ATOM 603 O O . SER A 1 101 ? 2.226 -5.329 4.097 1.00 33.91 81 SER A O 1
ATOM 606 N N . GLY A 1 102 ? 1.034 -3.421 4.115 1.00 25.05 82 GLY A N 1
ATOM 607 C CA . GLY A 1 102 ? 0.326 -3.717 2.883 1.00 26.34 82 GLY A CA 1
ATOM 608 C C . GLY A 1 102 ? -0.354 -2.488 2.308 1.00 25.96 82 GLY A C 1
ATOM 609 O O . GLY A 1 102 ? 0.272 -1.434 2.193 1.00 31.28 82 GLY A O 1
ATOM 610 N N . GLY A 1 103 ? -1.629 -2.609 1.941 1.00 41.69 83 GLY A N 1
ATOM 611 C CA . GLY A 1 103 ? -2.370 -3.854 2.048 1.00 27.19 83 GLY A CA 1
ATOM 612 C C . GLY A 1 103 ? -2.819 -4.169 3.462 1.00 24.63 83 GLY A C 1
ATOM 613 O O . GLY A 1 103 ? -2.512 -3.432 4.398 1.00 23.84 83 GLY A O 1
ATOM 614 N N . ASN A 1 104 ? -3.545 -5.268 3.619 1.00 23.80 84 ASN A N 1
ATOM 615 C CA . ASN A 1 104 ? -3.889 -5.765 4.943 1.00 24.16 84 ASN A CA 1
ATOM 616 C C . ASN A 1 104 ? -3.281 -7.144 5.163 1.00 23.80 84 ASN A C 1
ATOM 617 O O . ASN A 1 104 ? -3.861 -8.153 4.766 1.00 22.98 84 ASN A O 1
ATOM 622 N N . PRO A 1 105 ? -2.098 -7.187 5.796 1.00 29.43 85 PRO A N 1
ATOM 623 C CA . PRO A 1 105 ? -1.361 -8.430 6.057 1.00 32.09 85 PRO A CA 1
ATOM 624 C C . PRO A 1 105 ? -2.158 -9.431 6.889 1.00 23.14 85 PRO A C 1
ATOM 625 O O . PRO A 1 105 ? -1.850 -10.622 6.876 1.00 22.77 85 PRO A O 1
ATOM 629 N N . ALA A 1 106 ? -3.173 -8.947 7.598 1.00 23.27 86 ALA A N 1
ATOM 630 C CA . ALA A 1 106 ? -4.000 -9.802 8.443 1.00 23.48 86 ALA A CA 1
ATOM 631 C C . ALA A 1 106 ? -4.881 -10.738 7.617 1.00 23.49 86 ALA A C 1
ATOM 632 O O . ALA A 1 106 ? -5.503 -11.649 8.157 1.00 23.37 86 ALA A O 1
ATOM 634 N N . LEU A 1 107 ? -4.935 -10.507 6.310 1.00 29.03 87 LEU A N 1
ATOM 635 C CA . LEU A 1 107 ? -5.690 -11.374 5.414 1.00 24.39 87 LEU A CA 1
ATOM 636 C C . LEU A 1 107 ? -4.934 -12.670 5.143 1.00 24.93 87 LEU A C 1
ATOM 637 O O . LEU A 1 107 ? -5.511 -13.654 4.682 1.00 22.46 87 LEU A O 1
ATOM 642 N N . LEU A 1 108 ? -3.638 -12.662 5.434 1.00 22.86 88 LEU A N 1
ATOM 643 C CA . LEU A 1 108 ? -2.771 -13.791 5.124 1.00 23.94 88 LEU A CA 1
ATOM 644 C C . LEU A 1 108 ? -2.464 -14.632 6.357 1.00 23.69 88 LEU A C 1
ATOM 645 O O . LEU A 1 108 ? -1.733 -14.199 7.246 1.00 28.63 88 LEU A O 1
ATOM 650 N N . LYS A 1 109 ? -3.020 -15.837 6.406 1.00 24.52 89 LYS A N 1
ATOM 651 C CA . LYS A 1 109 ? -2.731 -16.751 7.502 1.00 25.80 89 LYS A CA 1
ATOM 652 C C . LYS A 1 109 ? -1.348 -17.368 7.327 1.00 25.13 89 LYS A C 1
ATOM 653 O O . LYS A 1 109 ? -0.669 -17.682 8.305 1.00 24.32 89 LYS A O 1
ATOM 659 N N . GLN A 1 110 ? -0.923 -17.517 6.075 1.00 23.95 90 GLN A N 1
ATOM 660 C CA . GLN A 1 110 ? 0.357 -18.148 5.769 1.00 27.76 90 GLN A CA 1
ATOM 661 C C . GLN A 1 110 ? 1.546 -17.259 6.130 1.00 23.01 90 GLN A C 1
ATOM 662 O O . GLN A 1 110 ? 2.698 -17.641 5.924 1.00 22.14 90 GLN A O 1
ATOM 668 N N . LEU A 1 111 ? 1.266 -16.078 6.670 1.00 24.38 91 LEU A N 1
ATOM 669 C CA . LEU A 1 111 ? 2.319 -15.195 7.154 1.00 23.28 91 LEU A CA 1
ATOM 670 C C . LEU A 1 111 ? 2.930 -15.723 8.447 1.00 22.62 91 LEU A C 1
ATOM 671 O O . LEU A 1 111 ? 3.997 -15.272 8.861 1.00 21.53 91 LEU A O 1
ATOM 676 N N . ASP A 1 112 ? 2.248 -16.676 9.079 1.00 23.12 92 ASP A N 1
ATOM 677 C CA . ASP A 1 112 ? 2.713 -17.248 10.339 1.00 23.85 92 ASP A CA 1
ATOM 678 C C . ASP A 1 112 ? 4.122 -17.824 10.221 1.00 23.73 92 ASP A C 1
ATOM 679 O O . ASP A 1 112 ? 4.952 -17.627 11.105 1.00 26.34 92 ASP A O 1
ATOM 684 N N . ALA A 1 113 ? 4.385 -18.522 9.120 1.00 24.03 93 ALA A N 1
ATOM 685 C CA . ALA A 1 113 ? 5.684 -19.147 8.898 1.00 23.30 93 ALA A CA 1
ATOM 686 C C . ALA A 1 113 ? 6.794 -18.106 8.816 1.00 22.47 93 ALA A C 1
ATOM 687 O O . ALA A 1 113 ? 7.928 -18.360 9.224 1.00 21.85 93 ALA A O 1
ATOM 689 N N . PHE A 1 114 ? 6.462 -16.932 8.292 1.00 22.40 94 PHE A N 1
ATOM 690 C CA . PHE A 1 114 ? 7.443 -15.865 8.151 1.00 23.36 94 PHE A CA 1
ATOM 691 C C . PHE A 1 114 ? 7.695 -15.154 9.476 1.00 21.86 94 PHE A C 1
ATOM 692 O O . PHE A 1 114 ? 8.836 -14.831 9.803 1.00 21.55 94 PHE A O 1
ATOM 700 N N . ILE A 1 115 ? 6.630 -14.914 10.234 1.00 22.15 95 ILE A N 1
ATOM 701 C CA . ILE A 1 115 ? 6.754 -14.272 11.538 1.00 23.17 95 ILE A CA 1
ATOM 702 C C . ILE A 1 115 ? 7.550 -15.153 12.498 1.00 23.71 95 ILE A C 1
ATOM 703 O O . ILE A 1 115 ? 8.392 -14.664 13.251 1.00 27.51 95 ILE A O 1
ATOM 708 N N . GLU A 1 116 ? 7.281 -16.454 12.459 1.00 24.37 96 GLU A N 1
ATOM 709 C CA . GLU A 1 116 ? 8.013 -17.414 13.277 1.00 25.47 96 GLU A CA 1
ATOM 710 C C . GLU A 1 116 ? 9.491 -17.436 12.907 1.00 25.65 96 GLU A C 1
ATOM 711 O O . GLU A 1 116 ? 10.358 -17.476 13.779 1.00 28.83 96 GLU A O 1
ATOM 717 N N . LEU A 1 117 ? 9.768 -17.405 11.608 1.00 25.22 97 LEU A N 1
ATOM 718 C CA . LEU A 1 117 ? 11.138 -17.431 11.109 1.00 26.60 97 LEU A CA 1
ATOM 719 C C . LEU A 1 117 ? 11.919 -16.201 11.567 1.00 24.26 97 LEU A C 1
ATOM 720 O O . LEU A 1 117 ? 13.118 -16.281 11.828 1.00 25.50 97 LEU A O 1
ATOM 725 N N . LEU A 1 118 ? 11.233 -15.067 11.665 1.00 23.56 98 LEU A N 1
ATOM 726 C CA . LEU A 1 118 ? 11.859 -13.841 12.148 1.00 23.95 98 LEU A CA 1
ATOM 727 C C . LEU A 1 118 ? 12.250 -13.969 13.615 1.00 24.23 98 LEU A C 1
ATOM 728 O O . LEU A 1 118 ? 13.359 -13.605 14.005 1.00 26.69 98 LEU A O 1
ATOM 733 N N . LYS A 1 119 ? 11.334 -14.490 14.424 1.00 25.36 99 LYS A N 1
ATOM 734 C CA . LYS A 1 119 ? 11.582 -14.657 15.851 1.00 26.45 99 LYS A CA 1
ATOM 735 C C . LYS A 1 119 ? 12.666 -15.699 16.106 1.00 28.05 99 LYS A C 1
ATOM 736 O O . LYS A 1 119 ? 13.426 -15.594 17.068 1.00 26.20 99 LYS A O 1
ATOM 742 N N . GLU A 1 120 ? 12.739 -16.698 15.232 1.00 26.41 100 GLU A N 1
ATOM 743 C CA . GLU A 1 120 ? 13.753 -17.740 15.346 1.00 28.10 100 GLU A CA 1
ATOM 744 C C . GLU A 1 120 ? 15.127 -17.243 14.910 1.00 26.73 100 GLU A C 1
ATOM 745 O O . GLU A 1 120 ? 16.123 -17.944 15.068 1.00 26.92 100 GLU A O 1
ATOM 751 N N . ASN A 1 121 ? 15.175 -16.037 14.356 1.00 27.00 101 ASN A N 1
ATOM 752 C CA . ASN A 1 121 ? 16.439 -15.446 13.935 1.00 27.09 101 ASN A CA 1
ATOM 753 C C . ASN A 1 121 ? 16.714 -14.125 14.639 1.00 31.15 101 ASN A C 1
ATOM 754 O O . ASN A 1 121 ? 17.439 -13.275 14.120 1.00 27.45 101 ASN A O 1
ATOM 759 N N . ASN A 1 122 ? 16.125 -13.967 15.823 1.00 28.06 102 ASN A N 1
ATOM 760 C CA . ASN A 1 122 ? 16.334 -12.790 16.660 1.00 28.86 102 ASN A CA 1
ATOM 761 C C . ASN A 1 122 ? 15.965 -11.490 15.948 1.00 27.09 102 ASN A C 1
ATOM 762 O O . ASN A 1 122 ? 16.649 -10.477 16.090 1.00 29.20 102 ASN A O 1
ATOM 767 N N . ILE A 1 123 ? 14.884 -11.529 15.176 1.00 26.03 103 ILE A N 1
ATOM 768 C CA . ILE A 1 123 ? 14.405 -10.346 14.474 1.00 25.59 103 ILE A CA 1
ATOM 769 C C . ILE A 1 123 ? 13.041 -9.921 15.005 1.00 30.86 103 ILE A C 1
ATOM 770 O O . ILE A 1 123 ? 12.085 -10.694 14.970 1.00 24.50 103 ILE A O 1
ATOM 775 N N . ARG A 1 124 ? 12.959 -8.690 15.501 1.00 26.25 104 ARG A N 1
ATOM 776 C CA . ARG A 1 124 ? 11.703 -8.151 16.008 1.00 26.98 104 ARG A CA 1
ATOM 777 C C . ARG A 1 124 ? 10.780 -7.763 14.857 1.00 24.62 104 ARG A C 1
ATOM 778 O O . ARG A 1 124 ? 11.223 -7.195 13.860 1.00 22.63 104 ARG A O 1
ATOM 786 N N . ALA A 1 125 ? 9.495 -8.075 14.996 1.00 24.46 105 ALA A N 1
ATOM 787 C CA . ALA A 1 125 ? 8.536 -7.832 13.925 1.00 24.02 105 ALA A CA 1
ATOM 788 C C . ALA A 1 125 ? 7.466 -6.819 14.320 1.00 22.94 105 ALA A C 1
ATOM 789 O O . ALA A 1 125 ? 6.972 -6.827 15.447 1.00 25.77 105 ALA A O 1
ATOM 791 N N . ALA A 1 126 ? 7.115 -5.949 13.379 1.00 22.34 106 ALA A N 1
ATOM 792 C CA . ALA A 1 126 ? 6.034 -4.993 13.572 1.00 22.65 106 ALA A CA 1
ATOM 793 C C . ALA A 1 126 ? 4.947 -5.230 12.533 1.00 20.90 106 ALA A C 1
ATOM 794 O O . ALA A 1 126 ? 5.201 -5.820 11.484 1.00 19.80 106 ALA A O 1
ATOM 796 N N . LEU A 1 127 ? 3.737 -4.767 12.823 1.00 20.89 107 LEU A N 1
ATOM 797 C CA . LEU A 1 127 ? 2.609 -5.004 11.932 1.00 21.54 107 LEU A CA 1
ATOM 798 C C . LEU A 1 127 ? 1.708 -3.782 11.799 1.00 21.85 107 LEU A C 1
ATOM 799 O O . LEU A 1 127 ? 1.410 -3.106 12.782 1.00 21.35 107 LEU A O 1
ATOM 804 N N . GLU A 1 128 ? 1.281 -3.510 10.571 1.00 22.23 108 GLU A N 1
ATOM 805 C CA . GLU A 1 128 ? 0.321 -2.450 10.297 1.00 22.61 108 GLU A CA 1
ATOM 806 C C . GLU A 1 128 ? -0.979 -3.055 9.770 1.00 21.58 108 GLU A C 1
ATOM 807 O O . GLU A 1 128 ? -0.989 -3.696 8.720 1.00 21.57 108 GLU A O 1
ATOM 813 N N . THR A 1 129 ? -2.071 -2.857 10.501 1.00 22.09 109 THR A N 1
ATOM 814 C CA . THR A 1 129 ? -3.366 -3.391 10.089 1.00 22.48 109 THR A CA 1
ATOM 815 C C . THR A 1 129 ? -4.505 -2.486 10.553 1.00 21.88 109 THR A C 1
ATOM 816 O O . THR A 1 129 ? -4.369 -1.765 11.540 1.00 21.36 109 THR A O 1
ATOM 820 N N . GLN A 1 130 ? -5.625 -2.520 9.837 1.00 22.31 110 GLN A N 1
ATOM 821 C CA . GLN A 1 130 ? -6.754 -1.655 10.164 1.00 23.45 110 GLN A CA 1
ATOM 822 C C . GLN A 1 130 ? -7.658 -2.273 11.228 1.00 22.74 110 GLN A C 1
ATOM 823 O O . GLN A 1 130 ? -8.560 -1.615 11.744 1.00 22.12 110 GLN A O 1
ATOM 829 N N . GLY A 1 131 ? -7.413 -3.539 11.553 1.00 23.29 111 GLY A N 1
ATOM 830 C CA . GLY A 1 131 ? -8.142 -4.207 12.616 1.00 24.94 111 GLY A CA 1
ATOM 831 C C . GLY A 1 131 ? -9.493 -4.758 12.201 1.00 29.30 111 GLY A C 1
ATOM 832 O O . GLY A 1 131 ? -10.514 -4.446 12.815 1.00 28.61 111 GLY A O 1
ATOM 833 N N . THR A 1 132 ? -9.501 -5.584 11.160 1.00 26.27 112 THR A N 1
ATOM 834 C CA . THR A 1 132 ? -10.728 -6.229 10.706 1.00 30.90 112 THR A CA 1
ATOM 835 C C . THR A 1 132 ? -10.645 -7.742 10.879 1.00 32.14 112 THR A C 1
ATOM 836 O O . THR A 1 132 ? -11.535 -8.361 11.461 1.00 30.99 112 THR A O 1
ATOM 840 N N . VAL A 1 133 ? -9.567 -8.330 10.370 1.00 32.85 113 VAL A N 1
ATOM 841 C CA . VAL A 1 133 ? -9.354 -9.769 10.458 1.00 25.74 113 VAL A CA 1
ATOM 842 C C . VAL A 1 133 ? -8.304 -10.097 11.513 1.00 24.56 113 VAL A C 1
ATOM 843 O O . VAL A 1 133 ? -7.264 -9.444 11.585 1.00 25.34 113 VAL A O 1
ATOM 847 N N . TYR A 1 134 ? -8.579 -11.105 12.334 1.00 25.13 114 TYR A N 1
ATOM 848 C CA . TYR A 1 134 ? -7.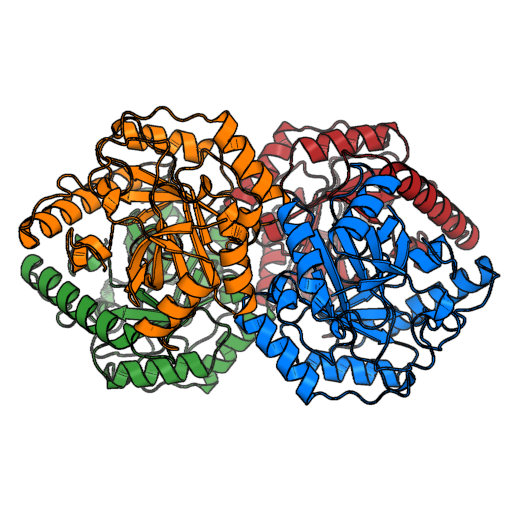623 -11.542 13.343 1.00 24.90 114 TYR A CA 1
ATOM 849 C C . TYR A 1 134 ? -6.859 -12.781 12.884 1.00 23.88 114 TYR A C 1
ATOM 850 O O . TYR A 1 134 ? -7.417 -13.661 12.230 1.00 22.97 114 TYR A O 1
ATOM 859 N N . GLN A 1 135 ? -5.577 -12.835 13.225 1.00 23.88 115 GLN A N 1
ATOM 860 C CA . GLN A 1 135 ? -4.765 -14.021 12.986 1.00 24.61 115 GLN A CA 1
ATOM 861 C C . GLN A 1 135 ? -4.036 -14.408 14.265 1.00 24.01 115 GLN A C 1
ATOM 862 O O . GLN A 1 135 ? -3.703 -13.551 15.083 1.00 23.99 115 GLN A O 1
ATOM 868 N N . ASP A 1 136 ? -3.787 -15.702 14.435 1.00 24.95 116 ASP A N 1
ATOM 869 C CA . ASP A 1 136 ? -3.165 -16.204 15.654 1.00 26.38 116 ASP A CA 1
ATOM 870 C C . ASP A 1 136 ? -1.701 -15.791 15.776 1.00 24.80 116 ASP A C 1
ATOM 871 O O . ASP A 1 136 ? -1.141 -15.806 16.871 1.00 23.91 116 ASP A O 1
ATOM 876 N N . TRP A 1 137 ? -1.083 -15.412 14.661 1.00 24.18 117 TRP A N 1
ATOM 877 C CA . TRP A 1 137 ? 0.312 -14.984 14.699 1.00 23.81 117 TRP A CA 1
ATOM 878 C C . TRP A 1 137 ? 0.447 -13.520 15.117 1.00 23.26 117 TRP A C 1
ATOM 879 O O . TRP A 1 137 ? 1.547 -12.967 15.101 1.00 22.78 117 TRP A O 1
ATOM 890 N N . PHE A 1 138 ? -0.668 -12.900 15.496 1.00 23.96 118 PHE A N 1
ATOM 891 C CA . PHE A 1 138 ? -0.637 -11.554 16.065 1.00 27.30 118 PHE A CA 1
ATOM 892 C C . PHE A 1 138 ? 0.133 -11.555 17.378 1.00 25.21 118 PHE A C 1
ATOM 893 O O . PHE A 1 138 ? 0.769 -10.566 17.740 1.00 24.87 118 PHE A O 1
ATOM 901 N N . THR A 1 139 ? 0.067 -12.677 18.086 1.00 26.15 119 THR A N 1
ATOM 902 C CA . THR A 1 139 ? 0.690 -12.807 19.397 1.00 28.97 119 THR A CA 1
ATOM 903 C C . THR A 1 139 ? 2.211 -12.881 19.307 1.00 30.54 119 THR A C 1
ATOM 904 O O . THR A 1 139 ? 2.902 -12.822 20.323 1.00 31.84 119 THR A O 1
ATOM 908 N N . LEU A 1 140 ? 2.728 -13.011 18.090 1.00 26.69 120 LEU A N 1
ATOM 909 C CA . LEU A 1 140 ? 4.169 -13.073 17.872 1.00 25.52 120 LEU A CA 1
ATOM 910 C C . LEU A 1 140 ? 4.728 -11.717 17.449 1.00 25.05 120 LEU A C 1
ATOM 911 O O . LEU A 1 140 ? 5.942 -11.537 17.357 1.00 25.27 120 LEU A O 1
ATOM 916 N N . ILE A 1 141 ? 3.833 -10.768 17.194 1.00 24.56 121 ILE A N 1
ATOM 917 C CA . ILE A 1 141 ? 4.228 -9.426 16.780 1.00 29.27 121 ILE A CA 1
ATOM 918 C C . ILE A 1 141 ? 4.691 -8.593 17.972 1.00 25.75 121 ILE A C 1
ATOM 919 O O . ILE A 1 141 ? 3.988 -8.487 18.976 1.00 27.17 121 ILE A O 1
ATOM 924 N N . ASP A 1 142 ? 5.877 -8.003 17.852 1.00 25.75 122 ASP A N 1
ATOM 925 C CA . ASP A 1 142 ? 6.439 -7.185 18.921 1.00 27.84 122 ASP A CA 1
ATOM 926 C C . ASP A 1 142 ? 5.826 -5.788 18.951 1.00 27.53 122 ASP A C 1
ATOM 927 O O . ASP A 1 142 ? 5.693 -5.184 20.014 1.00 28.31 122 ASP A O 1
ATOM 932 N N . ASP A 1 143 ? 5.460 -5.276 17.781 1.00 25.76 123 ASP A N 1
ATOM 933 C CA . ASP A 1 143 ? 4.893 -3.937 17.674 1.00 27.12 123 ASP A CA 1
ATOM 934 C C . ASP A 1 143 ? 3.672 -3.932 16.763 1.00 24.08 123 ASP A C 1
ATOM 935 O O . ASP A 1 143 ? 3.785 -3.701 15.559 1.00 22.62 123 ASP A O 1
ATOM 940 N N . LEU A 1 144 ? 2.506 -4.184 17.345 1.00 25.02 124 LEU A N 1
ATOM 941 C CA . LEU A 1 144 ? 1.277 -4.297 16.571 1.00 25.76 124 LEU A CA 1
ATOM 942 C C . LEU A 1 144 ? 0.504 -2.984 16.565 1.00 23.44 124 LEU A C 1
ATOM 943 O O . LEU A 1 144 ? -0.024 -2.558 17.591 1.00 24.27 124 LEU A O 1
ATOM 948 N N . THR A 1 145 ? 0.437 -2.350 15.399 1.00 23.24 125 THR A N 1
ATOM 949 C CA . THR A 1 145 ? -0.311 -1.111 15.243 1.00 23.55 125 THR A CA 1
ATOM 950 C C . THR A 1 145 ? -1.656 -1.364 14.574 1.00 21.59 125 THR A C 1
ATOM 951 O O . THR A 1 145 ? -1.715 -1.810 13.429 1.00 21.93 125 THR A O 1
ATOM 955 N N . ILE A 1 146 ? -2.733 -1.082 15.297 1.00 21.78 126 ILE A N 1
ATOM 956 C CA . ILE A 1 146 ? -4.077 -1.198 14.746 1.00 22.51 126 ILE A CA 1
ATOM 957 C C . ILE A 1 146 ? -4.603 0.183 14.376 1.00 25.74 126 ILE A C 1
ATOM 958 O O . ILE A 1 146 ? -4.608 1.095 15.204 1.00 21.66 126 ILE A O 1
ATOM 963 N N . SER A 1 147 ? -5.043 0.336 13.132 1.00 22.01 127 SER A N 1
ATOM 964 C CA . SER A 1 147 ? -5.466 1.639 12.637 1.00 22.60 127 SER A CA 1
ATOM 965 C C . SER A 1 147 ? -6.892 1.639 12.097 1.00 22.02 127 SER A C 1
ATOM 966 O O . SER A 1 147 ? -7.100 1.509 10.891 1.00 21.80 127 SER A O 1
ATOM 969 N N . PRO A 1 148 ? -7.882 1.790 12.992 1.00 24.77 128 PRO A N 1
ATOM 970 C CA . PRO A 1 148 ? -9.284 1.926 12.586 1.00 22.75 128 PRO A CA 1
ATOM 971 C C . PRO A 1 148 ? -9.484 3.143 11.691 1.00 23.48 128 PRO A C 1
ATOM 972 O O . PRO A 1 148 ? -8.907 4.198 11.952 1.00 23.40 128 PRO A O 1
ATOM 976 N N . LYS A 1 149 ? -10.293 2.995 10.648 1.00 24.49 129 LYS A N 1
ATOM 977 C CA . LYS A 1 149 ? -10.435 4.045 9.650 1.00 24.92 129 LYS A CA 1
ATOM 978 C C . LYS A 1 149 ? -11.591 4.998 9.949 1.00 25.21 129 LYS A C 1
ATOM 979 O O . LYS A 1 149 ? -12.707 4.565 10.234 1.00 27.09 129 LYS A O 1
ATOM 985 N N . PRO A 1 150 ? -11.313 6.309 9.884 1.00 26.39 130 PRO A N 1
ATOM 986 C CA . PRO A 1 150 ? -12.269 7.394 10.127 1.00 30.33 130 PRO A CA 1
ATOM 987 C C . PRO A 1 150 ? -13.229 7.592 8.954 1.00 27.10 130 PRO A C 1
ATOM 988 O O . PRO A 1 150 ? -12.949 7.101 7.861 1.00 26.46 130 PRO A O 1
ATOM 992 N N . PRO A 1 151 ? -14.350 8.300 9.179 1.00 29.05 131 PRO A N 1
ATOM 993 C CA . PRO A 1 151 ? -15.363 8.557 8.148 1.00 29.10 131 PRO A CA 1
ATOM 994 C C . PRO A 1 151 ? -14.819 9.180 6.860 1.00 28.18 131 PRO A C 1
ATOM 995 O O . PRO A 1 151 ? -15.432 9.011 5.807 1.00 27.18 131 PRO A O 1
ATOM 999 N N . SER A 1 152 ? -13.693 9.882 6.940 1.00 27.28 132 SER A N 1
ATOM 1000 C CA . SER A 1 152 ? -13.115 10.521 5.759 1.00 28.28 132 SER A CA 1
ATOM 1001 C C . SER A 1 152 ? -12.553 9.493 4.780 1.00 30.91 132 SER A C 1
ATOM 1002 O O . SER A 1 152 ? -12.320 9.800 3.611 1.00 27.62 132 SER A O 1
ATOM 1005 N N . SER A 1 153 ? -12.338 8.273 5.263 1.00 27.93 133 SER A N 1
ATOM 1006 C CA . SER A 1 153 ? -11.836 7.193 4.423 1.00 28.12 133 SER A CA 1
ATOM 1007 C C . SER A 1 153 ? -12.974 6.498 3.686 1.00 28.96 133 SER A C 1
ATOM 1008 O O . SER A 1 153 ? -12.746 5.554 2.928 1.00 27.79 133 SER A O 1
ATOM 1011 N N . LYS A 1 154 ? -14.195 6.970 3.932 1.00 31.43 134 LYS A N 1
ATOM 1012 C CA . LYS A 1 154 ? -15.413 6.402 3.356 1.00 30.53 134 LYS A CA 1
ATOM 1013 C C . LYS A 1 154 ? -15.621 4.949 3.785 1.00 33.20 134 LYS A C 1
ATOM 1014 O O . LYS A 1 154 ? -16.416 4.228 3.187 1.00 31.11 134 LYS A O 1
ATOM 1020 N N . MET A 1 155 ? -14.908 4.527 4.825 1.00 30.20 135 MET A N 1
ATOM 1021 C CA . MET A 1 155 ? -15.021 3.167 5.335 1.00 31.14 135 MET A CA 1
ATOM 1022 C C . MET A 1 155 ? -15.905 3.118 6.575 1.00 30.82 135 MET A C 1
ATOM 1023 O O . MET A 1 155 ? -15.966 4.078 7.344 1.00 32.96 135 MET A O 1
ATOM 1028 N N . VAL A 1 156 ? -16.588 1.995 6.766 1.00 40.24 136 VAL A N 1
ATOM 1029 C CA . VAL A 1 156 ? -17.419 1.793 7.946 1.00 32.53 136 VAL A CA 1
ATOM 1030 C C . VAL A 1 156 ? -16.744 0.810 8.896 1.00 30.80 136 VAL A C 1
ATOM 1031 O O . VAL A 1 156 ? -16.402 -0.306 8.507 1.00 29.60 136 VAL A O 1
ATOM 1035 N N . THR A 1 157 ? -16.554 1.232 10.141 1.00 31.30 137 THR A N 1
ATOM 1036 C CA . THR A 1 157 ? -15.822 0.434 11.117 1.00 35.25 137 THR A CA 1
ATOM 1037 C C . THR A 1 157 ? -16.702 -0.591 11.826 1.00 31.88 137 THR A C 1
ATOM 1038 O O . THR A 1 157 ? -17.666 -0.236 12.502 1.00 36.34 137 THR A O 1
ATOM 1042 N N . ASN A 1 158 ? -16.358 -1.864 11.663 1.00 31.81 138 ASN A N 1
ATOM 1043 C CA . ASN A 1 158 ? -17.016 -2.938 12.396 1.00 34.92 138 ASN A CA 1
ATOM 1044 C C . ASN A 1 158 ? -16.390 -3.078 13.779 1.00 33.98 138 ASN A C 1
ATOM 1045 O O . ASN A 1 158 ? -15.330 -3.684 13.929 1.00 33.38 138 ASN A O 1
ATOM 1050 N N . PHE A 1 159 ? -17.050 -2.517 14.786 1.00 35.32 139 PHE A N 1
ATOM 1051 C CA . PHE A 1 159 ? -16.494 -2.494 16.135 1.00 39.98 139 PHE A CA 1
ATOM 1052 C C . PHE A 1 159 ? -16.528 -3.856 16.819 1.00 36.90 139 PHE A C 1
ATOM 1053 O O . PHE A 1 159 ? -15.745 -4.108 17.733 1.00 36.78 139 PHE A O 1
ATOM 1061 N N . GLN A 1 160 ? -17.425 -4.733 16.380 1.00 39.69 140 GLN A N 1
ATOM 1062 C CA . GLN A 1 160 ? -17.496 -6.073 16.953 1.00 43.57 140 GLN A CA 1
ATOM 1063 C C . GLN A 1 160 ? -16.240 -6.865 16.600 1.00 39.73 140 GLN A C 1
ATOM 1064 O O . GLN A 1 160 ? -15.717 -7.617 17.423 1.00 38.08 140 GLN A O 1
ATOM 1070 N N . LYS A 1 161 ? -15.758 -6.686 15.375 1.00 40.65 141 LYS A N 1
ATOM 1071 C CA . LYS A 1 161 ? -14.523 -7.327 14.940 1.00 35.94 141 LYS A CA 1
ATOM 1072 C C . LYS A 1 161 ? -13.320 -6.713 15.646 1.00 35.00 141 LYS A C 1
ATOM 1073 O O . LYS A 1 161 ? -12.368 -7.411 15.993 1.00 34.02 141 LYS A O 1
ATOM 1079 N N . LEU A 1 162 ? -13.374 -5.401 15.857 1.00 34.89 142 LEU A N 1
ATOM 1080 C CA . LEU A 1 162 ? -12.295 -4.687 16.527 1.00 35.05 142 LEU A CA 1
ATOM 1081 C C . LEU A 1 162 ? -12.220 -5.069 18.003 1.00 35.03 142 LEU A C 1
ATOM 1082 O O . LEU A 1 162 ? -11.135 -5.131 18.581 1.00 34.37 142 LEU A O 1
ATOM 1087 N N . ASP A 1 163 ? -13.376 -5.326 18.606 1.00 35.82 143 ASP A N 1
ATOM 1088 C CA . ASP A 1 163 ? -13.432 -5.759 19.998 1.00 39.56 143 ASP A CA 1
ATOM 1089 C C . ASP A 1 163 ? -12.797 -7.134 20.165 1.00 37.44 143 ASP A C 1
ATOM 1090 O O . ASP A 1 163 ? -12.051 -7.370 21.114 1.00 37.51 143 ASP A O 1
ATOM 1095 N N . HIS A 1 164 ? -13.096 -8.036 19.235 1.00 37.65 144 HIS A N 1
ATOM 1096 C CA . HIS A 1 164 ? -12.584 -9.401 19.289 1.00 38.48 144 HIS A CA 1
ATOM 1097 C C . HIS A 1 164 ? -11.063 -9.442 19.194 1.00 38.80 144 HIS A C 1
ATOM 1098 O O . HIS A 1 164 ? -10.409 -10.201 19.909 1.00 40.14 144 HIS A O 1
ATOM 1105 N N . ILE A 1 165 ? -10.508 -8.623 18.308 1.00 41.14 145 ILE A N 1
ATOM 1106 C CA . ILE A 1 165 ? -9.063 -8.557 18.126 1.00 36.58 145 ILE A CA 1
ATOM 1107 C C . ILE A 1 165 ? -8.365 -8.052 19.385 1.00 39.26 145 ILE A C 1
ATOM 1108 O O . ILE A 1 165 ? -7.419 -8.670 19.870 1.00 40.28 145 ILE A O 1
ATOM 1113 N N . LEU A 1 166 ? -8.845 -6.932 19.915 1.00 37.98 146 LEU A N 1
ATOM 1114 C CA . LEU A 1 166 ? -8.232 -6.318 21.088 1.00 39.84 146 LEU A CA 1
ATOM 1115 C C . LEU A 1 166 ? -8.434 -7.155 22.347 1.00 45.36 146 LEU A C 1
ATOM 1116 O O . LEU A 1 166 ? -7.591 -7.149 23.243 1.00 52.23 146 LEU A O 1
ATOM 1121 N N . THR A 1 167 ? -9.548 -7.876 22.413 1.00 43.20 147 THR A N 1
ATOM 1122 C CA . THR A 1 167 ? -9.804 -8.762 23.541 1.00 47.70 147 THR A CA 1
ATOM 1123 C C . THR A 1 167 ? -8.827 -9.933 23.522 1.00 55.59 147 THR A C 1
ATOM 1124 O O . THR A 1 167 ? -8.242 -10.280 24.547 1.00 64.16 147 THR A O 1
ATOM 1128 N N . SER A 1 168 ? -8.647 -10.528 22.347 1.00 52.45 148 SER A N 1
ATOM 1129 C CA . SER A 1 168 ? -7.753 -11.670 22.186 1.00 50.45 148 SER A CA 1
ATOM 1130 C C . SER A 1 168 ? -6.310 -11.313 22.526 1.00 55.45 148 SER A C 1
ATOM 1131 O O . SER A 1 168 ? -5.589 -12.111 23.126 1.00 69.00 148 SER A O 1
ATOM 1134 N N . LEU A 1 169 ? -5.894 -10.111 22.143 1.00 51.14 149 LEU A N 1
ATOM 1135 C CA . LEU A 1 169 ? -4.530 -9.657 22.391 1.00 58.96 149 LEU A CA 1
ATOM 1136 C C . LEU A 1 169 ? -4.282 -9.398 23.874 1.00 60.74 149 LEU A C 1
ATOM 1137 O O . LEU A 1 169 ? -3.210 -9.704 24.394 1.00 63.71 149 LEU A O 1
ATOM 1142 N N . GLN A 1 170 ? -5.278 -8.834 24.549 1.00 66.61 150 GLN A N 1
ATOM 1143 C CA . GLN A 1 170 ? -5.167 -8.549 25.975 1.00 70.38 150 GLN A CA 1
ATOM 1144 C C . GLN A 1 170 ? -5.137 -9.830 26.801 1.00 68.67 150 GLN A C 1
ATOM 1145 O O . GLN A 1 170 ? -4.538 -9.870 27.876 1.00 70.48 150 GLN A O 1
ATOM 1151 N N . GLU A 1 171 ? -5.783 -10.874 26.294 1.00 71.40 151 GLU A N 1
ATOM 1152 C CA . GLU A 1 171 ? -5.832 -12.152 26.993 1.00 76.15 151 GLU A CA 1
ATOM 1153 C C . GLU A 1 171 ? -4.494 -12.883 26.933 1.00 78.60 151 GLU A C 1
ATOM 1154 O O . GLU A 1 171 ? -4.216 -13.747 27.764 1.00 87.74 151 GLU A O 1
ATOM 1160 N N . ASN A 1 172 ? -3.665 -12.538 25.953 1.00 74.40 152 ASN A N 1
ATOM 1161 C CA . ASN A 1 172 ? -2.346 -13.150 25.849 1.00 74.06 152 ASN A CA 1
ATOM 1162 C C . ASN A 1 172 ? -1.240 -12.182 26.260 1.00 76.58 152 ASN A C 1
ATOM 1163 O O . ASN A 1 172 ? -0.101 -12.298 25.805 1.00 75.54 152 ASN A O 1
ATOM 1168 N N . ASP A 1 173 ? -1.595 -11.235 27.127 1.00 72.99 153 ASP A N 1
ATOM 1169 C CA . ASP A 1 173 ? -0.654 -10.262 27.681 1.00 77.38 153 ASP A CA 1
ATOM 1170 C C . ASP A 1 173 ? 0.188 -9.574 26.603 1.00 79.53 153 ASP A C 1
ATOM 1171 O O . ASP A 1 173 ? 1.407 -9.465 26.730 1.00 77.90 153 ASP A O 1
ATOM 1176 N N . ARG A 1 174 ? -0.465 -9.121 25.537 1.00 82.00 154 ARG A N 1
ATOM 1177 C CA . ARG A 1 174 ? 0.232 -8.436 24.454 1.00 73.71 154 ARG A CA 1
ATOM 1178 C C . ARG A 1 174 ? -0.050 -6.938 24.490 1.00 71.35 154 ARG A C 1
ATOM 1179 O O . ARG A 1 174 ? 0.238 -6.221 23.533 1.00 75.16 154 ARG A O 1
ATOM 1187 N N . GLN A 1 175 ? -0.607 -6.476 25.606 1.00 76.63 155 GLN A N 1
ATOM 1188 C CA . GLN A 1 175 ? -0.991 -5.075 25.768 1.00 75.30 155 GLN A CA 1
ATOM 1189 C C . GLN A 1 175 ? 0.191 -4.116 25.623 1.00 68.81 155 GLN A C 1
ATOM 1190 O O . GLN A 1 175 ? 0.017 -2.957 25.248 1.00 60.05 155 GLN A O 1
ATOM 1196 N N . HIS A 1 176 ? 1.390 -4.608 25.916 1.00 75.33 156 HIS A N 1
ATOM 1197 C CA . HIS A 1 176 ? 2.603 -3.809 25.781 1.00 69.83 156 HIS A CA 1
ATOM 1198 C C . HIS A 1 176 ? 3.053 -3.719 24.324 1.00 63.14 156 HIS A C 1
ATOM 1199 O O . HIS A 1 176 ? 3.918 -2.913 23.980 1.00 53.63 156 HIS A O 1
ATOM 1206 N N . ALA A 1 177 ? 2.454 -4.544 23.472 1.00 58.55 157 ALA A N 1
ATOM 1207 C CA . ALA A 1 177 ? 2.866 -4.636 22.077 1.00 46.62 157 ALA A CA 1
ATOM 1208 C C . ALA A 1 177 ? 1.811 -4.090 21.118 1.00 37.41 157 ALA A C 1
ATOM 1209 O O . ALA A 1 177 ? 1.983 -4.149 19.902 1.00 34.82 157 ALA A O 1
ATOM 1211 N N . VAL A 1 178 ? 0.723 -3.558 21.665 1.00 42.25 158 VAL A N 1
ATOM 1212 C CA . VAL A 1 178 ? -0.392 -3.102 20.841 1.00 33.87 158 VAL A CA 1
ATOM 1213 C C . VAL A 1 178 ? -0.679 -1.614 21.030 1.00 30.53 158 VAL A C 1
ATOM 1214 O O . VAL A 1 178 ? -0.651 -1.103 22.149 1.00 40.39 158 VAL A O 1
ATOM 1218 N N . SER A 1 179 ? -0.946 -0.923 19.926 1.00 26.66 159 SER A N 1
ATOM 1219 C CA . SER A 1 179 ? -1.320 0.484 19.974 1.00 26.14 159 SER A CA 1
ATOM 1220 C C . SER A 1 179 ? -2.438 0.784 18.982 1.00 23.86 159 SER A C 1
ATOM 1221 O O . SER A 1 179 ? -2.649 0.039 18.026 1.00 23.34 159 SER A O 1
ATOM 1224 N N . LEU A 1 180 ? -3.156 1.876 19.221 1.00 23.96 160 LEU A N 1
ATOM 1225 C CA . LEU A 1 180 ? -4.193 2.332 18.305 1.00 24.10 160 LEU A CA 1
ATOM 1226 C C . LEU A 1 180 ? -3.773 3.637 17.644 1.00 22.04 160 LEU A C 1
ATOM 1227 O O . LEU A 1 180 ? -3.333 4.568 18.316 1.00 22.36 160 LEU A O 1
ATOM 1232 N N . LYS A 1 181 ? -3.909 3.697 16.324 1.00 26.06 161 LYS A N 1
ATOM 1233 C CA . LYS A 1 181 ? -3.492 4.868 15.565 1.00 21.95 161 LYS A CA 1
ATOM 1234 C C . LYS A 1 181 ? -4.568 5.295 14.575 1.00 22.19 161 LYS A C 1
ATOM 1235 O O . LYS A 1 181 ? -4.897 4.557 13.652 1.00 20.81 161 LYS A O 1
ATOM 1241 N N . VAL A 1 182 ? -5.114 6.490 14.769 1.00 22.12 162 VAL A N 1
ATOM 1242 C CA . VAL A 1 182 ? -6.161 6.992 13.888 1.00 22.23 162 VAL A CA 1
ATOM 1243 C C . VAL A 1 182 ? -5.673 8.179 13.065 1.00 23.77 162 VAL A C 1
ATOM 1244 O O . VAL A 1 182 ? -5.168 9.161 13.607 1.00 21.54 162 VAL A O 1
ATOM 1248 N N . VAL A 1 183 ? -5.826 8.076 11.749 1.00 22.52 163 VAL A N 1
ATOM 1249 C CA . VAL A 1 183 ? -5.434 9.144 10.841 1.00 23.84 163 VAL A CA 1
ATOM 1250 C C . VAL A 1 183 ? -6.504 10.232 10.812 1.00 23.82 163 VAL A C 1
ATOM 1251 O O . VAL A 1 183 ? -7.690 9.938 10.671 1.00 22.72 163 VAL A O 1
ATOM 1255 N N . ILE A 1 184 ? -6.085 11.486 10.954 1.00 24.79 164 ILE A N 1
ATOM 1256 C CA . ILE A 1 184 ? -7.026 12.602 10.997 1.00 25.60 164 ILE A CA 1
ATOM 1257 C C . ILE A 1 184 ? -6.873 13.517 9.782 1.00 27.46 164 ILE A C 1
ATOM 1258 O O . ILE A 1 184 ? -5.767 13.945 9.443 1.00 26.17 164 ILE A O 1
ATOM 1263 N N . PHE A 1 185 ? -7.994 13.796 9.124 1.00 30.69 165 PHE A N 1
ATOM 1264 C CA . PHE A 1 185 ? -8.031 14.730 8.006 1.00 31.36 165 PHE A CA 1
ATOM 1265 C C . PHE A 1 185 ? -8.867 15.955 8.359 1.00 28.90 165 PHE A C 1
ATOM 1266 O O . PHE A 1 185 ? -8.605 17.058 7.881 1.00 28.85 165 PHE A O 1
ATOM 1274 N N . ASN A 1 186 ? -9.877 15.753 9.200 1.00 31.98 166 ASN A N 1
ATOM 1275 C CA . ASN A 1 186 ? -10.766 16.834 9.606 1.00 33.45 166 ASN A CA 1
ATOM 1276 C C . ASN A 1 186 ? -11.312 16.638 11.019 1.00 30.97 166 ASN A C 1
ATOM 1277 O O . ASN A 1 186 ? -10.891 15.731 11.736 1.00 36.26 166 ASN A O 1
ATOM 1282 N N . ASP A 1 187 ? -12.253 17.491 11.409 1.00 33.37 167 ASP A N 1
ATOM 1283 C CA . ASP A 1 187 ? -12.816 17.453 12.755 1.00 33.22 167 ASP A CA 1
ATOM 1284 C C . ASP A 1 187 ? -13.665 16.205 12.977 1.00 31.98 167 ASP A C 1
ATOM 1285 O O . ASP A 1 187 ? -13.759 15.698 14.093 1.00 31.33 167 ASP A O 1
ATOM 1290 N N . GLU A 1 188 ? -14.277 15.718 11.904 1.00 40.20 168 GLU A N 1
ATOM 1291 C CA . GLU A 1 188 ? -15.117 14.528 11.959 1.00 33.72 168 GLU A CA 1
ATOM 1292 C C . GLU A 1 188 ? -14.294 13.296 12.326 1.00 30.34 168 GLU A C 1
ATOM 1293 O O . GLU A 1 188 ? -14.735 12.450 13.104 1.00 30.40 168 GLU A O 1
ATOM 1299 N N . ASP A 1 189 ? -13.094 13.205 11.762 1.00 29.92 169 ASP A N 1
ATOM 1300 C CA . ASP A 1 189 ? -12.184 12.109 12.070 1.00 29.23 169 ASP A CA 1
ATOM 1301 C C . ASP A 1 189 ? -11.730 12.183 13.521 1.00 29.38 169 ASP A C 1
ATOM 1302 O O . ASP A 1 189 ? -11.576 11.162 14.191 1.00 27.34 169 ASP A O 1
ATOM 1307 N N . LEU A 1 190 ? -11.520 13.406 13.997 1.00 29.47 170 LEU A N 1
ATOM 1308 C CA . LEU A 1 190 ? -11.053 13.640 15.357 1.00 29.48 170 LEU A CA 1
ATOM 1309 C C . LEU A 1 190 ? -12.088 13.190 16.383 1.00 31.80 170 LEU A C 1
ATOM 1310 O O . LEU A 1 190 ? -11.738 12.676 17.445 1.00 30.40 170 LEU A O 1
ATOM 1315 N N . GLU A 1 191 ? -13.362 13.386 16.061 1.00 32.81 171 GLU A N 1
ATOM 1316 C CA . GLU A 1 191 ? -14.444 12.940 16.929 1.00 34.44 171 GLU A CA 1
ATOM 1317 C C . GLU A 1 191 ? -14.534 11.419 16.917 1.00 31.26 171 GLU A C 1
ATOM 1318 O O . GLU A 1 191 ? -14.830 10.794 17.936 1.00 30.86 171 GLU A O 1
ATOM 1324 N N . PHE A 1 192 ? -14.278 10.832 15.752 1.00 30.87 172 PHE A N 1
ATOM 1325 C CA . PHE A 1 192 ? -14.237 9.383 15.616 1.00 30.22 172 PHE A CA 1
ATOM 1326 C C . PHE A 1 192 ? -13.091 8.810 16.442 1.00 29.32 172 PHE A C 1
ATOM 1327 O O . PHE A 1 192 ? -13.240 7.780 17.098 1.00 30.52 172 PHE A O 1
ATOM 1335 N N . ALA A 1 193 ? -11.949 9.491 16.405 1.00 28.49 173 ALA A N 1
ATOM 1336 C CA . ALA A 1 193 ? -10.774 9.069 17.158 1.00 28.43 173 ALA A CA 1
ATOM 1337 C C . ALA A 1 193 ? -11.048 9.074 18.658 1.00 29.17 173 ALA A C 1
ATOM 1338 O O . ALA A 1 193 ? -10.590 8.189 19.382 1.00 28.63 173 ALA A O 1
ATOM 1340 N N . LYS A 1 194 ? -11.796 10.071 19.120 1.00 31.23 174 LYS A N 1
ATOM 1341 C CA . LYS A 1 194 ? -12.151 10.156 20.532 1.00 34.44 174 LYS A CA 1
ATOM 1342 C C . LYS A 1 194 ? -13.034 8.982 20.937 1.00 33.85 174 LYS A C 1
ATOM 1343 O O . LYS A 1 194 ? -12.871 8.422 22.016 1.00 34.84 174 LYS A O 1
ATOM 1349 N N . THR A 1 195 ? -13.960 8.609 20.059 1.00 33.14 175 THR A N 1
ATOM 1350 C CA . THR A 1 195 ? -14.849 7.483 20.316 1.00 33.92 175 THR A CA 1
ATOM 1351 C C . THR A 1 195 ? -14.058 6.189 20.479 1.00 31.82 175 THR A C 1
ATOM 1352 O O . THR A 1 195 ? -14.332 5.390 21.375 1.00 39.75 175 THR A O 1
ATOM 1356 N N . VAL A 1 196 ? -13.070 5.994 19.612 1.00 31.21 176 VAL A N 1
ATOM 1357 C CA . VAL A 1 196 ? -12.221 4.810 19.669 1.00 31.95 176 VAL A CA 1
ATOM 1358 C C . VAL A 1 196 ? -11.386 4.800 20.946 1.00 31.35 176 VAL A C 1
ATOM 1359 O O . VAL A 1 196 ? -11.266 3.772 21.613 1.00 33.69 176 VAL A O 1
ATOM 1363 N N . HIS A 1 197 ? -10.819 5.954 21.285 1.00 30.26 177 HIS A N 1
ATOM 1364 C CA . HIS A 1 197 ? -9.976 6.082 22.469 1.00 31.04 177 HIS A CA 1
ATOM 1365 C C . HIS A 1 197 ? -10.764 5.846 23.757 1.00 33.00 177 HIS A C 1
ATOM 1366 O O . HIS A 1 197 ? -10.259 5.229 24.695 1.00 32.74 177 HIS A O 1
ATOM 1373 N N . LYS A 1 198 ? -11.999 6.338 23.798 1.00 34.26 178 LYS A N 1
ATOM 1374 C CA . LYS A 1 198 ? -12.864 6.147 24.958 1.00 35.19 178 LYS A CA 1
ATOM 1375 C C . LYS A 1 198 ? -13.258 4.684 25.115 1.00 38.38 178 LYS A C 1
ATOM 1376 O O . LYS A 1 198 ? -13.414 4.186 26.230 1.00 35.50 178 LYS A O 1
ATOM 1382 N N . ARG A 1 199 ? -13.423 4.001 23.987 1.00 40.83 179 ARG A N 1
ATOM 1383 C CA . ARG A 1 199 ? -13.860 2.612 23.987 1.00 37.01 179 ARG A CA 1
ATOM 1384 C C . ARG A 1 199 ? -12.763 1.682 24.497 1.00 38.61 179 ARG A C 1
ATOM 1385 O O . ARG A 1 199 ? -13.046 0.653 25.110 1.00 41.13 179 ARG A O 1
ATOM 1393 N N . TYR A 1 200 ? -11.511 2.049 24.243 1.00 38.30 180 TYR A N 1
ATOM 1394 C CA . TYR A 1 200 ? -10.375 1.249 24.688 1.00 35.62 180 TYR A CA 1
ATOM 1395 C C . TYR A 1 200 ? -9.393 2.111 25.475 1.00 41.04 180 TYR A C 1
ATOM 1396 O O . TYR A 1 200 ? -8.384 2.563 24.933 1.00 44.61 180 TYR A O 1
ATOM 1405 N N . PRO A 1 201 ? -9.688 2.333 26.765 1.00 43.89 181 PRO A N 1
ATOM 1406 C CA . PRO A 1 201 ? -8.948 3.265 27.625 1.00 37.69 181 PRO A CA 1
ATOM 1407 C C . PRO A 1 201 ? -7.504 2.849 27.907 1.00 37.33 181 PRO A C 1
ATOM 1408 O O . PRO A 1 201 ? -6.635 3.713 28.005 1.00 41.48 181 PRO A O 1
ATOM 1412 N N . GLY A 1 202 ? -7.255 1.550 28.034 1.00 37.06 182 GLY A N 1
ATOM 1413 C CA . GLY A 1 202 ? -5.937 1.065 28.407 1.00 39.46 182 GLY A CA 1
ATOM 1414 C C . GLY A 1 202 ? -4.935 1.014 27.270 1.00 36.29 182 GLY A C 1
ATOM 1415 O O . GLY A 1 202 ? -3.729 0.931 27.500 1.00 44.17 182 GLY A O 1
ATOM 1416 N N . ILE A 1 203 ? -5.432 1.065 26.039 1.00 35.77 183 ILE A N 1
ATOM 1417 C CA . ILE A 1 203 ? -4.578 0.951 24.861 1.00 34.81 183 ILE A CA 1
ATOM 1418 C C . ILE A 1 203 ? -3.922 2.283 24.503 1.00 30.01 183 ILE A C 1
ATOM 1419 O O . ILE A 1 203 ? -4.604 3.302 24.400 1.00 32.30 183 ILE A O 1
ATOM 1424 N N . PRO A 1 204 ? -2.589 2.276 24.322 1.00 28.47 184 PRO A N 1
ATOM 1425 C CA . PRO A 1 204 ? -1.843 3.457 23.872 1.00 29.10 184 PRO A CA 1
ATOM 1426 C C . PRO A 1 204 ? -2.414 4.018 22.574 1.00 26.36 184 PRO A C 1
ATOM 1427 O O . PRO A 1 204 ? -2.544 3.284 21.594 1.00 24.20 184 PRO A O 1
ATOM 1431 N N . PHE A 1 205 ? -2.750 5.303 22.573 1.00 25.62 185 PHE A N 1
ATOM 1432 C CA . PHE A 1 205 ? -3.463 5.899 21.451 1.00 25.62 185 PHE A CA 1
ATOM 1433 C C . PHE A 1 205 ? -2.598 6.892 20.678 1.00 23.34 185 PHE A C 1
ATOM 1434 O O . PHE A 1 205 ? -1.872 7.692 21.269 1.00 23.33 185 PHE A O 1
ATOM 1442 N N . TYR A 1 206 ? -2.688 6.832 19.353 1.00 22.96 186 TYR A N 1
ATOM 1443 C CA . TYR A 1 206 ? -1.889 7.687 18.481 1.00 23.12 186 TYR A CA 1
ATOM 1444 C C . TYR A 1 206 ? -2.753 8.434 17.470 1.00 22.52 186 TYR A C 1
ATOM 1445 O O . TYR A 1 206 ? -3.730 7.893 16.952 1.00 23.66 186 TYR A O 1
ATOM 1454 N N . LEU A 1 207 ? -2.385 9.680 17.194 1.00 23.32 187 LEU A N 1
ATOM 1455 C CA . LEU A 1 207 ? -3.038 10.463 16.153 1.00 22.78 187 LEU A CA 1
ATOM 1456 C C . LEU A 1 207 ? -2.048 10.769 15.039 1.00 24.86 187 LEU A C 1
ATOM 1457 O O . LEU A 1 207 ? -0.925 11.199 15.299 1.00 28.33 187 LEU A O 1
ATOM 1462 N N . GLN A 1 208 ? -2.466 10.547 13.799 1.00 22.24 188 GLN A N 1
ATOM 1463 C CA . GLN A 1 208 ? -1.580 10.739 12.660 1.00 23.74 188 GLN A CA 1
ATOM 1464 C C . GLN A 1 208 ? -2.138 11.753 11.667 1.00 22.68 188 GLN A C 1
ATOM 1465 O O . GLN A 1 208 ? -3.326 11.735 11.345 1.00 22.97 188 GLN A O 1
ATOM 1471 N N . VAL A 1 209 ? -1.268 12.638 11.191 1.00 22.64 189 VAL A N 1
ATOM 1472 C CA . VAL A 1 209 ? -1.650 13.654 10.219 1.00 25.26 189 VAL A CA 1
ATOM 1473 C C . VAL A 1 209 ? -1.963 13.030 8.864 1.00 23.60 189 VAL A C 1
ATOM 1474 O O . VAL A 1 209 ? -1.156 12.281 8.313 1.00 23.28 189 VAL A O 1
ATOM 1478 N N . GLY A 1 210 ? -3.138 13.343 8.331 1.00 24.38 190 GLY A N 1
ATOM 1479 C CA . GLY A 1 210 ? -3.545 12.829 7.037 1.00 25.71 190 GLY A CA 1
ATOM 1480 C C . GLY A 1 210 ? -2.865 13.534 5.880 1.00 27.55 190 GLY A C 1
ATOM 1481 O O . GLY A 1 210 ? -2.691 14.752 5.898 1.00 26.85 190 GLY A O 1
ATOM 1482 N N . ASN A 1 211 ? -2.480 12.764 4.868 1.00 28.58 191 ASN A N 1
ATOM 1483 C CA . ASN A 1 211 ? -1.838 13.317 3.682 1.00 30.85 191 ASN A CA 1
ATOM 1484 C C . ASN A 1 211 ? -2.847 13.574 2.567 1.00 33.03 191 ASN A C 1
ATOM 1485 O O . ASN A 1 211 ? -3.489 12.647 2.073 1.00 31.89 191 ASN A O 1
ATOM 1490 N N . ASP A 1 212 ? -2.982 14.840 2.179 1.00 49.40 192 ASP A N 1
ATOM 1491 C CA . ASP A 1 212 ? -3.917 15.238 1.129 1.00 43.35 192 ASP A CA 1
ATOM 1492 C C . ASP A 1 212 ? -3.524 14.690 -0.237 1.00 38.44 192 ASP A C 1
ATOM 1493 O O . ASP A 1 212 ? -4.280 13.943 -0.856 1.00 43.10 192 ASP A O 1
ATOM 1498 N N . ASP A 1 213 ? -2.341 15.071 -0.707 1.00 39.05 193 ASP A N 1
ATOM 1499 C CA . ASP A 1 213 ? -1.883 14.669 -2.031 1.00 35.72 193 ASP A CA 1
ATOM 1500 C C . ASP A 1 213 ? -0.826 13.574 -1.938 1.00 35.18 193 ASP A C 1
ATOM 1501 O O . ASP A 1 213 ? 0.342 13.844 -1.664 1.00 33.03 193 ASP A O 1
ATOM 1506 N N . VAL A 1 214 ? -1.246 12.335 -2.170 1.00 34.16 194 VAL A N 1
ATOM 1507 C CA . VAL A 1 214 ? -0.337 11.198 -2.119 1.00 38.14 194 VAL A CA 1
ATOM 1508 C C . VAL A 1 214 ? 0.298 10.937 -3.482 1.00 34.46 194 VAL A C 1
ATOM 1509 O O . VAL A 1 214 ? 1.018 9.956 -3.662 1.00 33.83 194 VAL A O 1
ATOM 1513 N N . HIS A 1 215 ? 0.033 11.824 -4.436 1.00 34.90 195 HIS A N 1
ATOM 1514 C CA . HIS A 1 215 ? 0.523 11.648 -5.798 1.00 37.45 195 HIS A CA 1
ATOM 1515 C C . HIS A 1 215 ? 1.471 12.761 -6.233 1.00 34.97 195 HIS A C 1
ATOM 1516 O O . HIS A 1 215 ? 2.221 12.597 -7.196 1.00 46.02 195 HIS A O 1
ATOM 1523 N N . THR A 1 216 ? 1.436 13.887 -5.525 1.00 35.41 196 THR A N 1
ATOM 1524 C CA . THR A 1 216 ? 2.246 15.046 -5.889 1.00 35.50 196 THR A CA 1
ATOM 1525 C C . THR A 1 216 ? 3.738 14.728 -5.886 1.00 35.88 196 THR A C 1
ATOM 1526 O O . THR A 1 216 ? 4.206 13.879 -5.128 1.00 34.82 196 THR A O 1
ATOM 1530 N N . THR A 1 217 ? 4.477 15.416 -6.749 1.00 37.19 197 THR A N 1
ATOM 1531 C CA . THR A 1 217 ? 5.908 15.193 -6.874 1.00 38.67 197 THR A CA 1
ATOM 1532 C C . THR A 1 217 ? 6.689 16.395 -6.354 1.00 38.95 197 THR A C 1
ATOM 1533 O O . THR A 1 217 ? 7.915 16.360 -6.258 1.00 39.07 197 THR A O 1
ATOM 1537 N N . ASP A 1 218 ? 5.966 17.458 -6.018 1.00 39.34 198 ASP A N 1
ATOM 1538 C CA . ASP A 1 218 ? 6.579 18.655 -5.458 1.00 43.62 198 ASP A CA 1
ATOM 1539 C C . ASP A 1 218 ? 6.737 18.506 -3.949 1.00 48.38 198 ASP A C 1
ATOM 1540 O O . ASP A 1 218 ? 5.803 18.757 -3.188 1.00 41.38 198 ASP A O 1
ATOM 1545 N N . ASP A 1 219 ? 7.929 18.095 -3.528 1.00 41.28 199 ASP A N 1
ATOM 1546 C CA . ASP A 1 219 ? 8.200 17.805 -2.125 1.00 42.14 199 ASP A CA 1
ATOM 1547 C C . ASP A 1 219 ? 8.100 19.039 -1.234 1.00 41.61 199 ASP A C 1
ATOM 1548 O O . ASP A 1 219 ? 7.500 18.986 -0.162 1.00 49.06 199 ASP A O 1
ATOM 1553 N N . GLN A 1 220 ? 8.685 20.144 -1.685 1.00 43.61 200 GLN A N 1
ATOM 1554 C CA . GLN A 1 220 ? 8.745 21.366 -0.887 1.00 44.25 200 GLN A CA 1
ATOM 1555 C C . GLN A 1 220 ? 7.358 21.885 -0.515 1.00 41.53 200 GLN A C 1
ATOM 1556 O O . GLN A 1 220 ? 7.133 22.311 0.618 1.00 39.30 200 GLN A O 1
ATOM 1562 N N . SER A 1 221 ? 6.431 21.846 -1.465 1.00 40.72 201 SER A N 1
ATOM 1563 C CA . SER A 1 221 ? 5.063 22.274 -1.198 1.00 40.97 201 SER A CA 1
ATOM 1564 C C . SER A 1 221 ? 4.354 21.271 -0.296 1.00 36.50 201 SER A C 1
ATOM 1565 O O . SER A 1 221 ? 3.567 21.651 0.570 1.00 35.25 201 SER A O 1
ATOM 1568 N N . LEU A 1 222 ? 4.644 19.991 -0.502 1.00 36.95 202 LEU A N 1
ATOM 1569 C CA . LEU A 1 222 ? 4.031 18.926 0.284 1.00 40.37 202 LEU A CA 1
ATOM 1570 C C . LEU A 1 222 ? 4.463 18.996 1.745 1.00 34.15 202 LEU A C 1
ATOM 1571 O O . LEU A 1 222 ? 3.635 18.889 2.648 1.00 33.51 202 LEU A O 1
ATOM 1576 N N . ILE A 1 223 ? 5.761 19.178 1.967 1.00 36.19 203 ILE A N 1
ATOM 1577 C CA . ILE A 1 223 ? 6.307 19.275 3.317 1.00 34.66 203 ILE A CA 1
ATOM 1578 C C . ILE A 1 223 ? 5.717 20.463 4.074 1.00 38.09 203 ILE A C 1
ATOM 1579 O O . ILE A 1 223 ? 5.277 20.324 5.216 1.00 35.87 203 ILE A O 1
ATOM 1584 N N . ALA A 1 224 ? 5.701 21.626 3.430 1.00 36.00 204 ALA A N 1
ATOM 1585 C CA . ALA A 1 224 ? 5.163 22.836 4.043 1.00 34.33 204 ALA A CA 1
ATOM 1586 C C . ALA A 1 224 ? 3.669 22.697 4.321 1.00 35.39 204 ALA A C 1
ATOM 1587 O O . ALA A 1 224 ? 3.156 23.248 5.295 1.00 31.40 204 ALA A O 1
ATOM 1589 N N . HIS A 1 225 ? 2.978 21.956 3.462 1.00 33.66 205 HIS A N 1
ATOM 1590 C CA . HIS A 1 225 ? 1.547 21.730 3.624 1.00 34.52 205 HIS A CA 1
ATOM 1591 C C . HIS A 1 225 ? 1.256 20.787 4.787 1.00 32.63 205 HIS A C 1
ATOM 1592 O O . HIS A 1 225 ? 0.332 21.018 5.567 1.00 31.94 205 HIS A O 1
ATOM 1599 N N . LEU A 1 226 ? 2.047 19.726 4.902 1.00 32.93 206 LEU A N 1
ATOM 1600 C CA . LEU A 1 226 ? 1.837 18.730 5.948 1.00 31.44 206 LEU A CA 1
ATOM 1601 C C . LEU A 1 226 ? 2.234 19.257 7.325 1.00 31.22 206 LEU A C 1
ATOM 1602 O O . LEU A 1 226 ? 1.611 18.913 8.328 1.00 33.83 206 LEU A O 1
ATOM 1607 N N . LEU A 1 227 ? 3.269 20.089 7.373 1.00 30.88 207 LEU A N 1
ATOM 1608 C CA . LEU A 1 227 ? 3.689 20.700 8.630 1.00 30.67 207 LEU A CA 1
ATOM 1609 C C . LEU A 1 227 ? 2.629 21.675 9.130 1.00 30.58 207 LEU A C 1
ATOM 1610 O O . LEU A 1 227 ? 2.443 21.841 10.336 1.00 33.40 207 LEU A O 1
ATOM 1615 N N . GLY A 1 228 ? 1.935 22.314 8.194 1.00 31.57 208 GLY A N 1
ATOM 1616 C CA . GLY A 1 228 ? 0.845 23.208 8.532 1.00 32.34 208 GLY A CA 1
ATOM 1617 C C . GLY A 1 228 ? -0.341 22.437 9.078 1.00 30.80 208 GLY A C 1
ATOM 1618 O O . GLY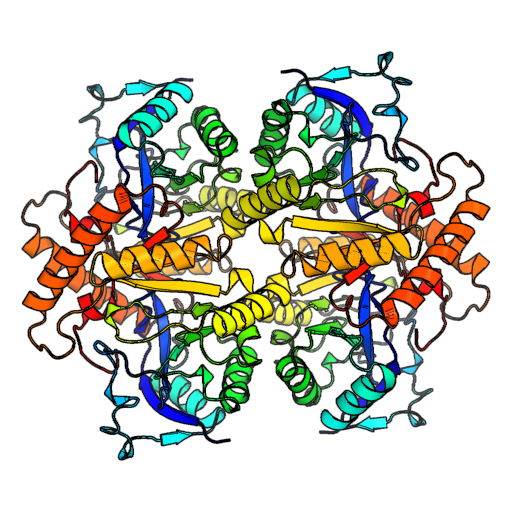 A 1 228 ? -1.010 22.883 10.009 1.00 36.66 208 GLY A O 1
ATOM 1619 N N . LYS A 1 229 ? -0.598 21.273 8.491 1.00 33.45 209 LYS A N 1
ATOM 1620 C CA . LYS A 1 229 ? -1.663 20.395 8.960 1.00 31.46 209 LYS A CA 1
ATOM 1621 C C . LYS A 1 229 ? -1.324 19.827 10.332 1.00 30.15 209 LYS A C 1
ATOM 1622 O O . LYS A 1 229 ? -2.204 19.635 11.171 1.00 29.32 209 LYS A O 1
ATOM 1628 N N . TYR A 1 230 ? -0.040 19.560 10.548 1.00 29.80 210 TYR A N 1
ATOM 1629 C CA . TYR A 1 230 ? 0.438 19.028 11.817 1.00 29.36 210 TYR A CA 1
ATOM 1630 C C . TYR A 1 230 ? 0.191 20.026 12.946 1.00 34.85 210 TYR A C 1
ATOM 1631 O O . TYR A 1 230 ? -0.353 19.669 13.991 1.00 28.41 210 TYR A O 1
ATOM 1640 N N . GLU A 1 231 ? 0.590 21.274 12.725 1.00 32.00 211 GLU A N 1
ATOM 1641 C CA . GLU A 1 231 ? 0.428 22.322 13.727 1.00 31.82 211 GLU A CA 1
ATOM 1642 C C . GLU A 1 231 ? -1.043 22.566 14.047 1.00 30.78 211 GLU A C 1
ATOM 1643 O O . GLU A 1 231 ? -1.408 22.777 15.203 1.00 29.68 211 GLU A O 1
ATOM 1649 N N . ALA A 1 232 ? -1.882 22.532 13.017 1.00 30.89 212 ALA A N 1
ATOM 1650 C CA . ALA A 1 232 ? -3.317 22.723 13.193 1.00 30.82 212 ALA A CA 1
ATOM 1651 C C . ALA A 1 232 ? -3.913 21.600 14.032 1.00 34.42 212 ALA A C 1
ATOM 1652 O O . ALA A 1 232 ? -4.827 21.822 14.827 1.00 30.72 212 ALA A O 1
ATOM 1654 N N . LEU A 1 233 ? -3.388 20.392 13.851 1.00 28.45 213 LEU A N 1
ATOM 1655 C CA . LEU A 1 233 ? -3.841 19.238 14.616 1.00 28.13 213 LEU A CA 1
ATOM 1656 C C . LEU A 1 233 ? -3.384 19.340 16.067 1.00 27.98 213 LEU A C 1
ATOM 1657 O O . LEU A 1 233 ? -4.152 19.066 16.987 1.00 28.29 213 LEU A O 1
ATOM 1662 N N . VAL A 1 234 ? -2.131 19.739 16.261 1.00 29.55 214 VAL A N 1
ATOM 1663 C CA . VAL A 1 234 ? -1.572 19.907 17.598 1.00 28.85 214 VAL A CA 1
ATOM 1664 C C . VAL A 1 234 ? -2.337 20.966 18.389 1.00 29.44 214 VAL A C 1
ATOM 1665 O O . VAL A 1 234 ? -2.677 20.755 19.553 1.00 28.79 214 VAL A O 1
ATOM 1669 N N . ASP A 1 235 ? -2.615 22.097 17.746 1.00 30.53 215 ASP A N 1
ATOM 1670 C CA . ASP A 1 235 ? -3.356 23.182 18.382 1.00 31.76 215 ASP A CA 1
ATOM 1671 C C . ASP A 1 235 ? -4.753 22.739 18.809 1.00 31.66 215 ASP A C 1
ATOM 1672 O O . ASP A 1 235 ? -5.280 23.203 19.820 1.00 31.28 215 ASP A O 1
ATOM 1677 N N . LYS A 1 236 ? -5.345 21.835 18.036 1.00 31.76 216 LYS A N 1
ATOM 1678 C CA . LYS A 1 236 ? -6.696 21.357 18.305 1.00 32.79 216 LYS A CA 1
ATOM 1679 C C . LYS A 1 236 ? -6.720 20.357 19.460 1.00 34.40 216 LYS A C 1
ATOM 1680 O O . LYS A 1 236 ? -7.588 20.419 20.329 1.00 31.00 216 LYS A O 1
ATOM 1686 N N . VAL A 1 237 ? -5.759 19.438 19.462 1.00 29.53 217 VAL A N 1
ATOM 1687 C CA . VAL A 1 237 ? -5.675 18.410 20.494 1.00 29.81 217 VAL A CA 1
ATOM 1688 C C . VAL A 1 237 ? -5.253 19.016 21.834 1.00 29.70 217 VAL A C 1
ATOM 1689 O O . VAL A 1 237 ? -5.647 18.533 22.898 1.00 30.22 217 VAL A O 1
ATOM 1693 N N . ALA A 1 238 ? -4.470 20.090 21.769 1.00 30.11 218 ALA A N 1
ATOM 1694 C CA . ALA A 1 238 ? -3.938 20.747 22.960 1.00 32.26 218 ALA A CA 1
ATOM 1695 C C . ALA A 1 238 ? -5.026 21.192 23.937 1.00 33.65 218 ALA A C 1
ATOM 1696 O O . ALA A 1 238 ? -4.819 21.184 25.150 1.00 29.27 218 ALA A O 1
ATOM 1698 N N . VAL A 1 239 ? -6.185 21.572 23.411 1.00 35.46 219 VAL A N 1
ATOM 1699 C CA . VAL A 1 239 ? -7.261 22.085 24.252 1.00 39.95 219 VAL A CA 1
ATOM 1700 C C . VAL A 1 239 ? -8.347 21.044 24.522 1.00 37.91 219 VAL A C 1
ATOM 1701 O O . VAL A 1 239 ? -9.315 21.320 25.229 1.00 36.66 219 VAL A O 1
ATOM 1705 N N . ASP A 1 240 ? -8.182 19.849 23.965 1.00 37.94 220 ASP A N 1
ATOM 1706 C CA . ASP A 1 240 ? -9.160 18.783 24.159 1.00 38.00 220 ASP A CA 1
ATOM 1707 C C . ASP A 1 240 ? -8.803 17.940 25.381 1.00 42.68 220 ASP A C 1
ATOM 1708 O O . ASP A 1 240 ? -7.767 17.276 25.411 1.00 50.78 220 ASP A O 1
ATOM 1713 N N . ALA A 1 241 ? -9.674 17.969 26.386 1.00 39.42 221 ALA A N 1
ATOM 1714 C CA . ALA A 1 241 ? -9.419 17.285 27.649 1.00 37.64 221 ALA A CA 1
ATOM 1715 C C . ALA A 1 241 ? -9.653 15.780 27.548 1.00 46.03 221 ALA A C 1
ATOM 1716 O O . ALA A 1 241 ? -9.269 15.025 28.441 1.00 38.26 221 ALA A O 1
ATOM 1718 N N . GLU A 1 242 ? -10.284 15.348 26.462 1.00 40.75 222 GLU A N 1
ATOM 1719 C CA . GLU A 1 242 ? -10.564 13.932 26.261 1.00 43.34 222 GLU A CA 1
ATOM 1720 C C . GLU A 1 242 ? -9.434 13.236 25.508 1.00 39.01 222 GLU A C 1
ATOM 1721 O O . GLU A 1 242 ? -9.464 12.022 25.309 1.00 43.38 222 GLU A O 1
ATOM 1727 N N . LEU A 1 243 ? -8.435 14.010 25.095 1.00 38.32 223 LEU A N 1
ATOM 1728 C CA . LEU A 1 243 ? -7.298 13.462 24.363 1.00 35.22 223 LEU A CA 1
ATOM 1729 C C . LEU A 1 243 ? -5.978 13.767 25.063 1.00 32.91 223 LEU A C 1
ATOM 1730 O O . LEU A 1 243 ? -5.017 14.199 24.429 1.00 38.11 223 LEU A O 1
ATOM 1735 N N . ASN A 1 244 ? -5.935 13.536 26.371 1.00 33.47 224 ASN A N 1
ATOM 1736 C CA . ASN A 1 244 ? -4.735 13.811 27.152 1.00 32.58 224 ASN A CA 1
ATOM 1737 C C . ASN A 1 244 ? -3.669 12.732 26.988 1.00 30.55 224 ASN A C 1
ATOM 1738 O O . ASN A 1 244 ? -2.496 13.037 26.772 1.00 30.81 224 ASN A O 1
ATOM 1743 N N . LEU A 1 245 ? -4.077 11.472 27.095 1.00 31.02 225 LEU A N 1
ATOM 1744 C CA . LEU A 1 245 ? -3.152 10.357 26.924 1.00 31.45 225 LEU A CA 1
ATOM 1745 C C . LEU A 1 245 ? -3.040 9.983 25.451 1.00 31.25 225 LEU A C 1
ATOM 1746 O O . LEU A 1 245 ? -3.424 8.885 25.049 1.00 27.55 225 LEU A O 1
ATOM 1751 N N . VAL A 1 246 ? -2.511 10.905 24.653 1.00 28.12 226 VAL A N 1
ATOM 1752 C CA . VAL A 1 246 ? -2.472 10.739 23.204 1.00 27.77 226 VAL A CA 1
ATOM 1753 C C . VAL A 1 246 ? -1.175 11.279 22.603 1.00 25.24 226 VAL A C 1
ATOM 1754 O O . VAL A 1 246 ? -0.719 12.365 22.961 1.00 24.52 226 VAL A O 1
ATOM 1758 N N . ARG A 1 247 ? -0.580 10.507 21.697 1.00 25.20 227 ARG A N 1
ATOM 1759 C CA . ARG A 1 247 ? 0.572 10.966 20.930 1.00 23.99 227 ARG A CA 1
ATOM 1760 C C . ARG A 1 247 ? 0.108 11.553 19.599 1.00 23.03 227 ARG A C 1
ATOM 1761 O O . ARG A 1 247 ? -0.735 10.969 18.919 1.00 31.52 227 ARG A O 1
ATOM 1769 N N . VAL A 1 248 ? 0.657 12.706 19.229 1.00 22.28 228 VAL A N 1
ATOM 1770 C CA . VAL A 1 248 ? 0.332 13.329 17.951 1.00 22.51 228 VAL A CA 1
ATOM 1771 C C . VAL A 1 248 ? 1.560 13.346 17.048 1.00 21.18 228 VAL A C 1
ATOM 1772 O O . VAL A 1 248 ? 2.519 14.073 17.308 1.00 21.14 228 VAL A O 1
ATOM 1776 N N . LEU A 1 249 ? 1.526 12.543 15.989 1.00 21.81 229 LEU A N 1
ATOM 1777 C CA . LEU A 1 249 ? 2.688 12.366 15.123 1.00 22.45 229 LEU A CA 1
ATOM 1778 C C . LEU A 1 249 ? 2.353 12.528 13.643 1.00 22.58 229 LEU A C 1
ATOM 1779 O O . LEU A 1 249 ? 1.223 12.281 13.225 1.00 28.70 229 LEU A O 1
ATOM 1784 N N . PRO A 1 250 ? 3.343 12.953 12.845 1.00 22.85 230 PRO A N 1
ATOM 1785 C CA . PRO A 1 250 ? 3.202 13.023 11.391 1.00 29.92 230 PRO A CA 1
ATOM 1786 C C . PRO A 1 250 ? 3.761 11.778 10.709 1.00 24.70 230 PRO A C 1
ATOM 1787 O O . PRO A 1 250 ? 4.035 10.777 11.372 1.00 23.49 230 PRO A O 1
ATOM 1791 N N . GLN A 1 251 ? 3.928 11.849 9.393 1.00 24.82 231 GLN A N 1
ATOM 1792 C CA . GLN A 1 251 ? 4.609 10.799 8.648 1.00 26.60 231 GLN A CA 1
ATOM 1793 C C . GLN A 1 251 ? 6.019 11.262 8.303 1.00 26.88 231 GLN A C 1
ATOM 1794 O O . GLN A 1 251 ? 6.213 12.024 7.356 1.00 30.96 231 GLN A O 1
ATOM 1800 N N . LEU A 1 252 ? 6.998 10.804 9.078 1.00 27.60 232 LEU A N 1
ATOM 1801 C CA . LEU A 1 252 ? 8.374 11.272 8.935 1.00 32.38 232 LEU A CA 1
ATOM 1802 C C . LEU A 1 252 ? 8.972 10.957 7.569 1.00 38.53 232 LEU A C 1
ATOM 1803 O O . LEU A 1 252 ? 9.706 11.770 7.008 1.00 28.42 232 LEU A O 1
ATOM 1808 N N . HIS A 1 253 ? 8.659 9.780 7.039 1.00 34.52 233 HIS A N 1
ATOM 1809 C CA . HIS A 1 253 ? 9.199 9.363 5.749 1.00 28.40 233 HIS A CA 1
ATOM 1810 C C . HIS A 1 253 ? 8.662 10.237 4.618 1.00 28.56 233 HIS A C 1
ATOM 1811 O O . HIS A 1 253 ? 9.326 10.423 3.598 1.00 30.07 233 HIS A O 1
ATOM 1818 N N . THR A 1 254 ? 7.464 10.777 4.808 1.00 28.93 234 THR A N 1
ATOM 1819 C CA . THR A 1 254 ? 6.874 11.684 3.833 1.00 30.64 234 THR A CA 1
ATOM 1820 C C . THR A 1 254 ? 7.548 13.052 3.904 1.00 30.00 234 THR A C 1
ATOM 1821 O O . THR A 1 254 ? 7.660 13.754 2.901 1.00 28.56 234 THR A O 1
ATOM 1825 N N . LEU A 1 255 ? 8.002 13.426 5.096 1.00 30.11 235 LEU A N 1
ATOM 1826 C CA . LEU A 1 255 ? 8.708 14.688 5.275 1.00 35.23 235 LEU A CA 1
ATOM 1827 C C . LEU A 1 255 ? 10.130 14.599 4.729 1.00 29.52 235 LEU A C 1
ATOM 1828 O O . LEU A 1 255 ? 10.762 15.617 4.448 1.00 29.23 235 LEU A O 1
ATOM 1833 N N . LEU A 1 256 ? 10.625 13.376 4.575 1.00 36.04 236 LEU A N 1
ATOM 1834 C CA . LEU A 1 256 ? 11.990 13.154 4.112 1.00 30.30 236 LEU A CA 1
ATOM 1835 C C . LEU A 1 256 ? 12.069 12.852 2.617 1.00 29.78 236 LEU A C 1
ATOM 1836 O O . LEU A 1 256 ? 12.970 13.332 1.932 1.00 30.60 236 LEU A O 1
ATOM 1841 N N . TRP A 1 257 ? 11.128 12.059 2.113 1.00 31.56 237 TRP A N 1
ATOM 1842 C CA . TRP A 1 257 ? 11.201 11.595 0.731 1.00 32.10 237 TRP A CA 1
ATOM 1843 C C . TRP A 1 257 ? 9.908 11.810 -0.054 1.00 31.18 237 TRP A C 1
ATOM 1844 O O . TRP A 1 257 ? 9.811 11.414 -1.215 1.00 32.63 237 TRP A O 1
ATOM 1855 N N . GLY A 1 258 ? 8.920 12.434 0.577 1.00 30.86 238 GLY A N 1
ATOM 1856 C CA . GLY A 1 258 ? 7.656 12.702 -0.086 1.00 33.59 238 GLY A CA 1
ATOM 1857 C C . GLY A 1 258 ? 6.825 11.452 -0.296 1.00 32.23 238 GLY A C 1
ATOM 1858 O O . GLY A 1 258 ? 6.668 10.641 0.615 1.00 30.53 238 GLY A O 1
ATOM 1859 N N . ASN A 1 259 ? 6.290 11.297 -1.502 1.00 32.78 239 ASN A N 1
ATOM 1860 C CA . ASN A 1 259 ? 5.453 10.148 -1.830 1.00 33.26 239 ASN A CA 1
ATOM 1861 C C . ASN A 1 259 ? 6.233 9.044 -2.535 1.00 35.88 239 ASN A C 1
ATOM 1862 O O . ASN A 1 259 ? 5.650 8.194 -3.207 1.00 47.65 239 ASN A O 1
ATOM 1867 N N . LYS A 1 260 ? 7.553 9.057 -2.376 1.00 35.36 240 LYS A N 1
ATOM 1868 C CA . LYS A 1 260 ? 8.409 8.081 -3.041 1.00 37.19 240 LYS A CA 1
ATOM 1869 C C . LYS A 1 260 ? 8.247 6.686 -2.440 1.00 36.87 240 LYS A C 1
ATOM 1870 O O . LYS A 1 260 ? 8.132 6.531 -1.224 1.00 43.66 240 LYS A O 1
ATOM 1876 N N . ARG A 1 261 ? 8.233 5.676 -3.305 1.00 39.25 241 ARG A N 1
ATOM 1877 C CA . ARG A 1 261 ? 8.141 4.287 -2.868 1.00 34.90 241 ARG A CA 1
ATOM 1878 C C . ARG A 1 261 ? 9.516 3.714 -2.551 1.00 34.23 241 ARG A C 1
ATOM 1879 O O . ARG A 1 261 ? 10.539 4.261 -2.965 1.00 40.82 241 ARG A O 1
ATOM 1887 N N . GLY A 1 262 ? 9.533 2.604 -1.821 1.00 31.83 242 GLY A N 1
ATOM 1888 C CA . GLY A 1 262 ? 10.766 1.897 -1.532 1.00 32.41 242 GLY A CA 1
ATOM 1889 C C . GLY A 1 262 ? 11.647 2.567 -0.496 1.00 32.72 242 GLY A C 1
ATOM 1890 O O . GLY A 1 262 ? 12.821 2.223 -0.360 1.00 30.77 242 GLY A O 1
ATOM 1891 N N . VAL A 1 263 ? 11.087 3.524 0.238 1.00 30.63 243 VAL A N 1
ATOM 1892 C CA . VAL A 1 263 ? 11.828 4.201 1.297 1.00 31.45 243 VAL A CA 1
ATOM 1893 C C . VAL A 1 263 ? 10.995 4.322 2.569 1.00 35.52 243 VAL A C 1
ATOM 1894 O O . VAL A 1 263 ? 11.532 4.345 3.676 1.00 31.38 243 VAL A O 1
ATOM 1899 N N . LYS B 1 23 ? 13.183 -33.265 14.632 1.00 54.49 3 LYS B N 1
ATOM 1900 C CA . LYS B 1 23 ? 12.186 -32.257 14.969 1.00 44.37 3 LYS B CA 1
ATOM 1901 C C . LYS B 1 23 ? 11.285 -32.730 16.107 1.00 39.46 3 LYS B C 1
ATOM 1902 O O . LYS B 1 23 ? 10.465 -31.968 16.619 1.00 36.73 3 LYS B O 1
ATOM 1908 N N . GLY B 1 24 ? 11.447 -33.988 16.504 1.00 42.89 4 GLY B N 1
ATOM 1909 C CA . GLY B 1 24 ? 10.683 -34.542 17.607 1.00 36.46 4 GLY B CA 1
ATOM 1910 C C . GLY B 1 24 ? 11.185 -34.041 18.948 1.00 34.39 4 GLY B C 1
ATOM 1911 O O . GLY B 1 24 ? 12.379 -33.802 19.123 1.00 36.03 4 GLY B O 1
ATOM 1912 N N . ILE B 1 25 ? 10.270 -33.883 19.899 1.00 38.02 5 ILE B N 1
ATOM 1913 C CA . ILE B 1 25 ? 10.621 -33.380 21.223 1.00 31.88 5 ILE B CA 1
ATOM 1914 C C . ILE B 1 25 ? 10.613 -34.500 22.261 1.00 30.62 5 ILE B C 1
ATOM 1915 O O . ILE B 1 25 ? 9.590 -35.152 22.468 1.00 30.49 5 ILE B O 1
ATOM 1920 N N . PRO B 1 26 ? 11.763 -34.728 22.914 1.00 30.80 6 PRO B N 1
ATOM 1921 C CA . PRO B 1 26 ? 11.894 -35.769 23.940 1.00 31.85 6 PRO B CA 1
ATOM 1922 C C . PRO B 1 26 ? 11.146 -35.416 25.224 1.00 31.37 6 PRO B C 1
ATOM 1923 O O . PRO B 1 26 ? 11.606 -34.575 25.994 1.00 33.77 6 PRO B O 1
ATOM 1927 N N . VAL B 1 27 ? 10.007 -36.062 25.449 1.00 32.22 7 VAL B N 1
ATOM 1928 C CA . VAL B 1 27 ? 9.171 -35.762 26.607 1.00 32.42 7 VAL B CA 1
ATOM 1929 C C . VAL B 1 27 ? 9.168 -36.908 27.618 1.00 34.09 7 VAL B C 1
ATOM 1930 O O . VAL B 1 27 ? 9.070 -38.076 27.245 1.00 36.70 7 VAL B O 1
ATOM 1934 N N . LEU B 1 28 ? 9.281 -36.568 28.899 1.00 32.53 8 LEU B N 1
ATOM 1935 C CA . LEU B 1 28 ? 9.229 -37.566 29.962 1.00 36.29 8 LEU B CA 1
ATOM 1936 C C . LEU B 1 28 ? 8.009 -37.388 30.863 1.00 33.15 8 LEU B C 1
ATOM 1937 O O . LEU B 1 28 ? 7.489 -38.359 31.408 1.00 32.42 8 LEU B O 1
ATOM 1942 N N . GLU B 1 29 ? 7.555 -36.147 31.018 1.00 35.97 9 GLU B N 1
ATOM 1943 C CA . GLU B 1 29 ? 6.405 -35.863 31.873 1.00 31.81 9 GLU B CA 1
ATOM 1944 C C . GLU B 1 29 ? 5.437 -34.860 31.255 1.00 29.51 9 GLU B C 1
ATOM 1945 O O . GLU B 1 29 ? 5.848 -33.841 30.703 1.00 28.77 9 GLU B O 1
ATOM 1951 N N . ILE B 1 30 ? 4.148 -35.165 31.359 1.00 28.52 10 ILE B N 1
ATOM 1952 C CA . ILE B 1 30 ? 3.084 -34.225 31.024 1.00 28.59 10 ILE B CA 1
ATOM 1953 C C . ILE B 1 30 ? 1.984 -34.347 32.071 1.00 25.74 10 ILE B C 1
ATOM 1954 O O . ILE B 1 30 ? 1.226 -35.315 32.068 1.00 26.57 10 ILE B O 1
ATOM 1959 N N . PHE B 1 31 ? 1.902 -33.377 32.975 1.00 28.29 11 PHE B N 1
ATOM 1960 C CA . PHE B 1 31 ? 0.898 -33.437 34.030 1.00 27.46 11 PHE B CA 1
ATOM 1961 C C . PHE B 1 31 ? 0.328 -32.067 34.371 1.00 26.34 11 PHE B C 1
ATOM 1962 O O . PHE B 1 31 ? 0.867 -31.036 33.971 1.00 26.11 11 PHE B O 1
ATOM 1970 N N . GLY B 1 32 ? -0.772 -32.074 35.116 1.00 27.37 12 GLY B N 1
ATOM 1971 C CA . GLY B 1 32 ? -1.458 -30.854 35.493 1.00 27.79 12 GLY B CA 1
ATOM 1972 C C . GLY B 1 32 ? -2.960 -31.012 35.360 1.00 28.31 12 GLY B C 1
ATOM 1973 O O . GLY B 1 32 ? -3.437 -32.070 34.949 1.00 29.78 12 GLY B O 1
ATOM 1974 N N . PRO B 1 33 ? -3.721 -29.959 35.699 1.00 26.59 13 PRO B N 1
ATOM 1975 C CA . PRO B 1 33 ? -3.229 -28.672 36.204 1.00 27.26 13 PRO B CA 1
ATOM 1976 C C . PRO B 1 33 ? -2.802 -28.720 37.669 1.00 27.02 13 PRO B C 1
ATOM 1977 O O . PRO B 1 33 ? -3.484 -29.314 38.503 1.00 32.62 13 PRO B O 1
ATOM 1981 N N . THR B 1 34 ? -1.669 -28.096 37.965 1.00 26.78 14 THR B N 1
ATOM 1982 C CA . THR B 1 34 ? -1.182 -27.975 39.331 1.00 27.83 14 THR B CA 1
ATOM 1983 C C . THR B 1 34 ? -0.754 -26.532 39.570 1.00 26.50 14 THR B C 1
ATOM 1984 O O . THR B 1 34 ? -1.128 -25.641 38.811 1.00 25.74 14 THR B O 1
ATOM 1988 N N . ILE B 1 35 ? 0.021 -26.295 40.620 1.00 26.62 15 ILE B N 1
ATOM 1989 C CA . ILE B 1 35 ? 0.529 -24.953 40.877 1.00 37.09 15 ILE B CA 1
ATOM 1990 C C . ILE B 1 35 ? 2.042 -24.898 40.721 1.00 26.91 15 ILE B C 1
ATOM 1991 O O . ILE B 1 35 ? 2.745 -25.863 41.022 1.00 27.32 15 ILE B O 1
ATOM 1996 N N . GLN B 1 36 ? 2.536 -23.768 40.230 1.00 26.18 16 GLN B N 1
ATOM 1997 C CA . GLN B 1 36 ? 3.969 -23.521 40.185 1.00 26.53 16 GLN B CA 1
ATOM 1998 C C . GLN B 1 36 ? 4.482 -23.354 41.608 1.00 25.80 16 GLN B C 1
ATOM 1999 O O . GLN B 1 36 ? 4.095 -22.421 42.308 1.00 24.81 16 GLN B O 1
ATOM 2005 N N . GLY B 1 37 ? 5.346 -24.265 42.039 1.00 27.68 17 GLY B N 1
ATOM 2006 C CA . GLY B 1 37 ? 5.802 -24.271 43.416 1.00 28.08 17 GLY B CA 1
ATOM 2007 C C . GLY B 1 37 ? 7.056 -23.459 43.674 1.00 27.54 17 GLY B C 1
ATOM 2008 O O . GLY B 1 37 ? 7.518 -23.375 44.811 1.00 26.04 17 GLY B O 1
ATOM 2009 N N . GLU B 1 38 ? 7.611 -22.857 42.626 1.00 27.91 18 GLU B N 1
ATOM 2010 C CA . GLU B 1 38 ? 8.890 -22.163 42.744 1.00 28.08 18 GLU B CA 1
ATOM 2011 C C . GLU B 1 38 ? 8.956 -20.856 41.957 1.00 28.33 18 GLU B C 1
ATOM 2012 O O . GLU B 1 38 ? 8.262 -20.682 40.957 1.00 30.90 18 GLU B O 1
ATOM 2018 N N . GLY B 1 39 ? 9.801 -19.943 42.424 1.00 31.28 19 GLY B N 1
ATOM 2019 C CA . GLY B 1 39 ? 10.241 -18.813 41.624 1.00 27.53 19 GLY B CA 1
ATOM 2020 C C . GLY B 1 39 ? 9.296 -17.648 41.399 1.00 27.04 19 GLY B C 1
ATOM 2021 O O . GLY B 1 39 ? 8.452 -17.330 42.237 1.00 28.81 19 GLY B O 1
ATOM 2022 N N . MET B 1 40 ? 9.457 -17.017 40.239 1.00 26.77 20 MET B N 1
ATOM 2023 C CA . MET B 1 40 ? 8.805 -15.751 39.914 1.00 27.83 20 MET B CA 1
ATOM 2024 C C . MET B 1 40 ? 7.283 -15.835 39.836 1.00 27.96 20 MET B C 1
ATOM 2025 O O . MET B 1 40 ? 6.586 -14.888 40.199 1.00 30.10 20 MET B O 1
ATOM 2030 N N . VAL B 1 41 ? 6.767 -16.962 39.358 1.00 27.77 21 VAL B N 1
ATOM 2031 C CA . VAL B 1 41 ? 5.324 -17.137 39.246 1.00 32.52 21 VAL B CA 1
ATOM 2032 C C . VAL B 1 41 ? 4.837 -18.254 40.162 1.00 26.25 21 VAL B C 1
ATOM 2033 O O . VAL B 1 41 ? 4.005 -19.074 39.777 1.00 26.46 21 VAL B O 1
ATOM 2037 N N . ILE B 1 42 ? 5.359 -18.269 41.383 1.00 26.48 22 ILE B N 1
ATOM 2038 C CA . ILE B 1 42 ? 4.999 -19.286 42.362 1.00 27.61 22 ILE B CA 1
ATOM 2039 C C . ILE B 1 42 ? 3.510 -19.209 42.711 1.00 25.56 22 ILE B C 1
ATOM 2040 O O . ILE B 1 42 ? 2.961 -18.126 42.917 1.00 25.21 22 ILE B O 1
ATOM 2045 N N . GLY B 1 43 ? 2.854 -20.365 42.742 1.00 25.60 23 GLY B N 1
ATOM 2046 C CA . GLY B 1 43 ? 1.437 -20.432 43.050 1.00 25.95 23 GLY B CA 1
ATOM 2047 C C . GLY B 1 43 ? 0.539 -20.389 41.826 1.00 24.84 23 GLY B C 1
ATOM 2048 O O . GLY B 1 43 ? -0.656 -20.664 41.917 1.00 23.58 23 GLY B O 1
ATOM 2049 N N . GLN B 1 44 ? 1.114 -20.042 40.679 1.00 25.80 24 GLN B N 1
ATOM 2050 C CA . GLN B 1 44 ? 0.357 -19.955 39.433 1.00 26.04 24 GLN B CA 1
ATOM 2051 C C . GLN B 1 44 ? -0.134 -21.326 38.982 1.00 25.34 24 GLN B C 1
ATOM 2052 O O . GLN B 1 44 ? 0.634 -22.287 38.955 1.00 24.95 24 GLN B O 1
ATOM 2058 N N . LYS B 1 45 ? -1.414 -21.420 38.635 1.00 25.84 25 LYS B N 1
ATOM 2059 C CA . LYS B 1 45 ? -1.948 -22.665 38.098 1.00 27.91 25 LYS B CA 1
ATOM 2060 C C . LYS B 1 45 ? -1.381 -22.900 36.705 1.00 31.19 25 LYS B C 1
ATOM 2061 O O . LYS B 1 45 ? -1.508 -22.051 35.822 1.00 24.85 25 LYS B O 1
ATOM 2067 N N . THR B 1 46 ? -0.753 -24.053 36.511 1.00 25.17 26 THR B N 1
ATOM 2068 C CA . THR B 1 46 ? -0.050 -24.320 35.265 1.00 26.01 26 THR B CA 1
ATOM 2069 C C . THR B 1 46 ? 0.007 -25.804 34.927 1.00 24.36 26 THR B C 1
ATOM 2070 O O . THR B 1 46 ? -0.192 -26.661 35.789 1.00 24.85 26 THR B O 1
ATOM 2074 N N . MET B 1 47 ? 0.272 -26.094 33.658 1.00 24.28 27 MET B N 1
ATOM 2075 C CA . MET B 1 47 ? 0.564 -27.449 33.218 1.00 24.57 27 MET B CA 1
ATOM 2076 C C . MET B 1 47 ? 2.075 -27.630 33.178 1.00 24.30 27 MET B C 1
ATOM 2077 O O . MET B 1 47 ? 2.819 -26.652 33.156 1.00 23.19 27 MET B O 1
ATOM 2082 N N . PHE B 1 48 ? 2.530 -28.876 33.165 1.00 24.67 28 PHE B N 1
ATOM 2083 C CA . PHE B 1 48 ? 3.961 -29.145 33.139 1.00 24.52 28 PHE B CA 1
ATOM 2084 C C . PHE B 1 48 ? 4.361 -30.072 32.002 1.00 25.25 28 PHE B C 1
ATOM 2085 O O . PHE B 1 48 ? 3.722 -31.094 31.761 1.00 24.59 28 PHE B O 1
ATOM 2093 N N . VAL B 1 49 ? 5.425 -29.696 31.303 1.00 25.59 29 VAL B N 1
ATOM 2094 C CA . VAL B 1 49 ? 6.023 -30.544 30.283 1.00 27.55 29 VAL B CA 1
ATOM 2095 C C . VAL B 1 49 ? 7.511 -30.683 30.576 1.00 29.26 29 VAL B C 1
ATOM 2096 O O . VAL B 1 49 ? 8.287 -29.760 30.334 1.00 27.03 29 VAL B O 1
ATOM 2100 N N . ARG B 1 50 ? 7.902 -31.833 31.115 1.00 39.75 30 ARG B N 1
ATOM 2101 C CA . ARG B 1 50 ? 9.295 -32.060 31.476 1.00 32.05 30 ARG B CA 1
ATOM 2102 C C . ARG B 1 50 ? 10.018 -32.838 30.382 1.00 30.77 30 ARG B C 1
ATOM 2103 O O . ARG B 1 50 ? 9.639 -33.960 30.051 1.00 30.47 30 ARG B O 1
ATOM 2111 N N . THR B 1 51 ? 11.059 -32.230 29.823 1.00 30.21 31 THR B N 1
ATOM 2112 C CA . THR B 1 51 ? 11.806 -32.844 28.733 1.00 30.70 31 THR B CA 1
ATOM 2113 C C . THR B 1 51 ? 12.993 -33.648 29.254 1.00 38.98 31 THR B C 1
ATOM 2114 O O . THR B 1 51 ? 13.308 -33.609 30.443 1.00 31.47 31 THR B O 1
ATOM 2118 N N . ALA B 1 52 ? 13.647 -34.376 28.354 1.00 33.07 32 ALA B N 1
ATOM 2119 C CA . ALA B 1 52 ? 14.771 -35.225 28.728 1.00 34.20 32 ALA B CA 1
ATOM 2120 C C . ALA B 1 52 ? 16.101 -34.629 28.278 1.00 32.25 32 ALA B C 1
ATOM 2121 O O . ALA B 1 52 ? 16.165 -33.914 27.278 1.00 31.51 32 ALA B O 1
ATOM 2123 N N . GLY B 1 53 ? 17.160 -34.931 29.024 1.00 34.32 33 GLY B N 1
ATOM 2124 C CA . GLY B 1 53 ? 18.498 -34.489 28.674 1.00 35.82 33 GLY B CA 1
ATOM 2125 C C . GLY B 1 53 ? 18.992 -33.311 29.492 1.00 36.80 33 GLY B C 1
ATOM 2126 O O . GLY B 1 53 ? 18.286 -32.315 29.651 1.00 34.30 33 GLY B O 1
ATOM 2127 N N . CYS B 1 54 ? 20.209 -33.428 30.018 1.00 43.80 34 CYS B N 1
ATOM 2128 C CA . CYS B 1 54 ? 20.837 -32.328 30.743 1.00 45.10 34 CYS B CA 1
ATOM 2129 C C . CYS B 1 54 ? 22.333 -32.256 30.461 1.00 40.74 34 CYS B C 1
ATOM 2130 O O . CYS B 1 54 ? 23.010 -33.281 30.385 1.00 46.54 34 CYS B O 1
ATOM 2133 N N . ASP B 1 55 ? 22.842 -31.037 30.311 1.00 40.35 35 ASP B N 1
ATOM 2134 C CA . ASP B 1 55 ? 24.275 -30.824 30.154 1.00 41.68 35 ASP B CA 1
ATOM 2135 C C . ASP B 1 55 ? 24.941 -30.703 31.521 1.00 51.20 35 ASP B C 1
ATOM 2136 O O . ASP B 1 55 ? 26.167 -30.688 31.628 1.00 47.67 35 ASP B O 1
ATOM 2141 N N . TYR B 1 56 ? 24.120 -30.613 32.563 1.00 44.70 36 TYR B N 1
ATOM 2142 C CA . TYR B 1 56 ? 24.612 -30.613 33.935 1.00 45.65 36 TYR B CA 1
ATOM 2143 C C . TYR B 1 56 ? 24.363 -31.961 34.599 1.00 45.07 36 TYR B C 1
ATOM 2144 O O . TYR B 1 56 ? 23.588 -32.777 34.101 1.00 45.03 36 TYR B O 1
ATOM 2153 N N . SER B 1 57 ? 25.027 -32.183 35.727 1.00 47.09 37 SER B N 1
ATOM 2154 C CA . SER B 1 57 ? 24.814 -33.379 36.531 1.00 53.57 37 SER B CA 1
ATOM 2155 C C . SER B 1 57 ? 24.889 -33.019 38.010 1.00 60.16 37 SER B C 1
ATOM 2156 O O . SER B 1 57 ? 25.683 -33.587 38.760 1.00 58.79 37 SER B O 1
ATOM 2159 N N . CYS B 1 58 ? 24.054 -32.064 38.411 1.00 59.98 38 CYS B N 1
ATOM 2160 C CA . CYS B 1 58 ? 24.049 -31.539 39.773 1.00 52.74 38 CYS B CA 1
ATOM 2161 C C . CYS B 1 58 ? 23.811 -32.644 40.802 1.00 51.82 38 CYS B C 1
ATOM 2162 O O . CYS B 1 58 ? 22.960 -33.512 40.611 1.00 47.15 38 CYS B O 1
ATOM 2165 N N . SER B 1 59 ? 24.574 -32.601 41.890 1.00 47.58 39 SER B N 1
ATOM 2166 C CA . SER B 1 59 ? 24.564 -33.666 42.890 1.00 46.30 39 SER B CA 1
ATOM 2167 C C . SER B 1 59 ? 23.230 -33.796 43.620 1.00 48.47 39 SER B C 1
ATOM 2168 O O . SER B 1 59 ? 22.913 -34.859 44.154 1.00 42.90 39 SER B O 1
ATOM 2171 N N . TRP B 1 60 ? 22.449 -32.722 43.648 1.00 44.29 40 TRP B N 1
ATOM 2172 C CA . TRP B 1 60 ? 21.163 -32.754 44.337 1.00 45.84 40 TRP B CA 1
ATOM 2173 C C . TRP B 1 60 ? 19.981 -32.564 43.389 1.00 42.82 40 TRP B C 1
ATOM 2174 O O . TRP B 1 60 ? 18.919 -32.097 43.804 1.00 45.86 40 TRP B O 1
ATOM 2185 N N . CYS B 1 61 ? 20.167 -32.936 42.124 1.00 47.92 41 CYS B N 1
ATOM 2186 C CA . CYS B 1 61 ? 19.100 -32.871 41.125 1.00 44.07 41 CYS B CA 1
ATOM 2187 C C . CYS B 1 61 ? 17.877 -33.653 41.592 1.00 41.04 41 CYS B C 1
ATOM 2188 O O . CYS B 1 61 ? 17.933 -34.874 41.739 1.00 40.90 41 CYS B O 1
ATOM 2191 N N . ASP B 1 62 ? 16.776 -32.946 41.833 1.00 42.53 42 ASP B N 1
ATOM 2192 C CA . ASP B 1 62 ? 15.553 -33.585 42.314 1.00 42.09 42 ASP B CA 1
ATOM 2193 C C . ASP B 1 62 ? 14.781 -34.259 41.181 1.00 40.65 42 ASP B C 1
ATOM 2194 O O . ASP B 1 62 ? 13.728 -34.853 41.405 1.00 41.28 42 ASP B O 1
ATOM 2199 N N . SER B 1 63 ? 15.310 -34.157 39.967 1.00 41.21 43 SER B N 1
ATOM 2200 C CA . SER B 1 63 ? 14.723 -34.824 38.812 1.00 41.44 43 SER B CA 1
ATOM 2201 C C . SER B 1 63 ? 15.823 -35.491 37.993 1.00 40.68 43 SER B C 1
ATOM 2202 O O . SER B 1 63 ? 15.950 -35.254 36.792 1.00 39.75 43 SER B O 1
ATOM 2205 N N . ALA B 1 64 ? 16.617 -36.324 38.660 1.00 45.12 44 ALA B N 1
ATOM 2206 C CA . ALA B 1 64 ? 17.793 -36.935 38.050 1.00 50.89 44 ALA B CA 1
ATOM 2207 C C . ALA B 1 64 ? 17.429 -37.878 36.909 1.00 42.70 44 ALA B C 1
ATOM 2208 O O . ALA B 1 64 ? 18.217 -38.071 35.984 1.00 42.90 44 ALA B O 1
ATOM 2210 N N . PHE B 1 65 ? 16.227 -38.444 36.970 1.00 43.01 45 PHE B N 1
ATOM 2211 C CA . PHE B 1 65 ? 15.766 -39.406 35.971 1.00 44.53 45 PHE B CA 1
ATOM 2212 C C . PHE B 1 65 ? 15.707 -38.812 34.563 1.00 49.14 45 PHE B C 1
ATOM 2213 O O . PHE B 1 65 ? 15.604 -39.542 33.578 1.00 48.52 45 PHE B O 1
ATOM 2221 N N . THR B 1 66 ? 15.776 -37.488 34.473 1.00 42.24 46 THR B N 1
ATOM 2222 C CA . THR B 1 66 ? 15.712 -36.809 33.187 1.00 42.75 46 THR B CA 1
ATOM 2223 C C . THR B 1 66 ? 17.029 -36.892 32.422 1.00 44.26 46 THR B C 1
ATOM 2224 O O . THR B 1 66 ? 17.077 -36.586 31.231 1.00 40.68 46 THR B O 1
ATOM 2228 N N . TRP B 1 67 ? 18.095 -37.311 33.097 1.00 42.37 47 TRP B N 1
ATOM 2229 C CA . TRP B 1 67 ? 19.413 -37.318 32.471 1.00 43.14 47 TRP B CA 1
ATOM 2230 C C . TRP B 1 67 ? 20.324 -38.463 32.914 1.00 43.25 47 TRP B C 1
ATOM 2231 O O . TRP B 1 67 ? 21.311 -38.760 32.241 1.00 43.11 47 TRP B O 1
ATOM 2242 N N . ASP B 1 68 ? 20.008 -39.106 34.035 1.00 43.96 48 ASP B N 1
ATOM 2243 C CA . ASP B 1 68 ? 20.889 -40.148 34.562 1.00 45.33 48 ASP B CA 1
ATOM 2244 C C . ASP B 1 68 ? 20.778 -41.453 33.773 1.00 52.73 48 ASP B C 1
ATOM 2245 O O . ASP B 1 68 ? 21.510 -42.407 34.034 1.00 61.69 48 ASP B O 1
ATOM 2250 N N . GLY B 1 69 ? 19.857 -41.490 32.815 1.00 57.63 49 GLY B N 1
ATOM 2251 C CA . GLY B 1 69 ? 19.709 -42.638 31.939 1.00 48.66 49 GLY B CA 1
ATOM 2252 C C . GLY B 1 69 ? 18.779 -43.709 32.474 1.00 49.46 49 GLY B C 1
ATOM 2253 O O . GLY B 1 69 ? 18.583 -44.743 31.837 1.00 51.22 49 GLY B O 1
ATOM 2254 N N . SER B 1 70 ? 18.198 -43.462 33.644 1.00 54.22 50 SER B N 1
ATOM 2255 C CA . SER B 1 70 ? 17.313 -44.434 34.276 1.00 49.36 50 SER B CA 1
ATOM 2256 C C . SER B 1 70 ? 15.937 -44.467 33.619 1.00 50.52 50 SER B C 1
ATOM 2257 O O . SER B 1 70 ? 15.166 -45.403 33.828 1.00 57.59 50 SER B O 1
ATOM 2260 N N . ALA B 1 71 ? 15.631 -43.444 32.828 1.00 55.25 51 ALA B N 1
ATOM 2261 C CA . ALA B 1 71 ? 14.328 -43.349 32.181 1.00 63.22 51 ALA B CA 1
ATOM 2262 C C . ALA B 1 71 ? 14.459 -43.045 30.693 1.00 57.82 51 ALA B C 1
ATOM 2263 O O . ALA B 1 71 ? 13.564 -42.452 30.092 1.00 65.97 51 ALA B O 1
ATOM 2265 N N . LYS B 1 72 ? 15.576 -43.459 30.104 1.00 58.47 52 LYS B N 1
ATOM 2266 C CA . LYS B 1 72 ? 15.832 -43.223 28.687 1.00 74.08 52 LYS B CA 1
ATOM 2267 C C . LYS B 1 72 ? 14.841 -43.985 27.810 1.00 68.55 52 LYS B C 1
ATOM 2268 O O . LYS B 1 72 ? 14.490 -43.536 26.719 1.00 74.08 52 LYS B O 1
ATOM 2274 N N . LYS B 1 73 ? 14.387 -45.134 28.298 1.00 62.72 53 LYS B N 1
ATOM 2275 C CA . LYS B 1 73 ? 13.439 -45.957 27.555 1.00 70.08 53 LYS B CA 1
ATOM 2276 C C . LYS B 1 73 ? 12.026 -45.380 27.635 1.00 60.37 53 LYS B C 1
ATOM 2277 O O . LYS B 1 73 ? 11.163 -45.710 26.821 1.00 61.76 53 LYS B O 1
ATOM 2283 N N . ASP B 1 74 ? 11.798 -44.510 28.615 1.00 61.41 54 ASP B N 1
ATOM 2284 C CA . ASP B 1 74 ? 10.482 -43.912 28.822 1.00 54.95 54 ASP B CA 1
ATOM 2285 C C . ASP B 1 74 ? 10.298 -42.631 28.013 1.00 49.58 54 ASP B C 1
ATOM 2286 O O . ASP B 1 74 ? 9.230 -42.018 28.042 1.00 46.45 54 ASP B O 1
ATOM 2291 N N . ILE B 1 75 ? 11.341 -42.230 27.292 1.00 50.05 55 ILE B N 1
ATOM 2292 C CA . ILE B 1 75 ? 11.296 -41.010 26.495 1.00 46.62 55 ILE B CA 1
ATOM 2293 C C . ILE B 1 75 ? 10.332 -41.135 25.321 1.00 46.91 55 ILE B C 1
ATOM 2294 O O . ILE B 1 75 ? 10.457 -42.042 24.498 1.00 62.27 55 ILE B O 1
ATOM 2299 N N . ARG B 1 76 ? 9.367 -40.223 25.252 1.00 40.59 56 ARG B N 1
ATOM 2300 C CA . ARG B 1 76 ? 8.430 -40.176 24.136 1.00 37.76 56 ARG B CA 1
ATOM 2301 C C . ARG B 1 76 ? 8.733 -38.994 23.223 1.00 35.78 56 ARG B C 1
ATOM 2302 O O . ARG B 1 76 ? 8.559 -37.840 23.614 1.00 40.43 56 ARG B O 1
ATOM 2310 N N . TRP B 1 77 ? 9.185 -39.285 22.009 1.00 36.64 57 TRP B N 1
ATOM 2311 C CA . TRP B 1 77 ? 9.467 -38.243 21.029 1.00 35.18 57 TRP B CA 1
ATOM 2312 C C . TRP B 1 77 ? 8.178 -37.762 20.378 1.00 39.17 57 TRP B C 1
ATOM 2313 O O . TRP B 1 77 ? 7.609 -38.442 19.523 1.00 40.74 57 TRP B O 1
ATOM 2324 N N . MET B 1 78 ? 7.723 -36.583 20.789 1.00 34.57 58 MET B N 1
ATOM 2325 C CA . MET B 1 78 ? 6.436 -36.060 20.350 1.00 33.19 58 MET B CA 1
ATOM 2326 C C . MET B 1 78 ? 6.583 -34.769 19.553 1.00 31.30 58 MET B C 1
ATOM 2327 O O . MET B 1 78 ? 7.552 -34.031 19.721 1.00 30.98 58 MET B O 1
ATOM 2332 N N . THR B 1 79 ? 5.613 -34.504 18.683 1.00 31.68 59 THR B N 1
ATOM 2333 C CA . THR B 1 79 ? 5.568 -33.247 17.947 1.00 34.31 59 THR B CA 1
ATOM 2334 C C . THR B 1 79 ? 4.907 -32.176 18.804 1.00 31.72 59 THR B C 1
ATOM 2335 O O . THR B 1 79 ? 4.344 -32.479 19.856 1.00 33.13 59 THR B O 1
ATOM 2339 N N . ALA B 1 80 ? 4.974 -30.929 18.351 1.00 30.33 60 ALA B N 1
ATOM 2340 C CA . ALA B 1 80 ? 4.370 -29.817 19.076 1.00 27.99 60 ALA B CA 1
ATOM 2341 C C . ALA B 1 80 ? 2.860 -29.992 19.201 1.00 28.88 60 ALA B C 1
ATOM 2342 O O . ALA B 1 80 ? 2.271 -29.665 20.229 1.00 26.14 60 ALA B O 1
ATOM 2344 N N . GLU B 1 81 ? 2.243 -30.517 18.149 1.00 30.54 61 GLU B N 1
ATOM 2345 C CA . GLU B 1 81 ? 0.799 -30.706 18.125 1.00 29.60 61 GLU B CA 1
ATOM 2346 C C . GLU B 1 81 ? 0.367 -31.829 19.064 1.00 28.38 61 GLU B C 1
ATOM 2347 O O . GLU B 1 81 ? -0.692 -31.753 19.687 1.00 32.03 61 GLU B O 1
ATOM 2353 N N . GLU B 1 82 ? 1.193 -32.865 19.168 1.00 28.70 62 GLU B N 1
ATOM 2354 C CA . GLU B 1 82 ? 0.890 -34.000 20.033 1.00 29.19 62 GLU B CA 1
ATOM 2355 C C . GLU B 1 82 ? 0.961 -33.623 21.509 1.00 26.03 62 GLU B C 1
ATOM 2356 O O . GLU B 1 82 ? 0.126 -34.051 22.306 1.00 26.56 62 GLU B O 1
ATOM 2362 N N . ILE B 1 83 ? 1.960 -32.822 21.870 1.00 25.98 63 ILE B N 1
ATOM 2363 C CA . ILE B 1 83 ? 2.101 -32.357 23.244 1.00 25.38 63 ILE B CA 1
ATOM 2364 C C . ILE B 1 83 ? 0.923 -31.470 23.624 1.00 24.32 63 ILE B C 1
ATOM 2365 O O . ILE B 1 83 ? 0.351 -31.607 24.706 1.00 22.96 63 ILE B O 1
ATOM 2370 N N . PHE B 1 84 ? 0.558 -30.571 22.717 1.00 24.53 64 PHE B N 1
ATOM 2371 C CA . PHE B 1 84 ? -0.548 -29.651 22.943 1.00 23.93 64 PHE B CA 1
ATOM 2372 C C . PHE B 1 84 ? -1.881 -30.388 23.051 1.00 23.74 64 PHE B C 1
ATOM 2373 O O . PHE B 1 84 ? -2.728 -30.036 23.872 1.00 22.56 64 PHE B O 1
ATOM 2381 N N . ALA B 1 85 ? -2.062 -31.411 22.222 1.00 23.72 65 ALA B N 1
ATOM 2382 C CA . ALA B 1 85 ? -3.286 -32.206 22.246 1.00 28.30 65 ALA B CA 1
ATOM 2383 C C . ALA B 1 85 ? -3.420 -32.974 23.558 1.00 24.87 65 ALA B C 1
ATOM 2384 O O . ALA B 1 85 ? -4.519 -33.113 24.096 1.00 23.93 65 ALA B O 1
ATOM 2386 N N . GLU B 1 86 ? -2.297 -33.464 24.072 1.00 25.23 66 GLU B N 1
ATOM 2387 C CA . GLU B 1 86 ? -2.292 -34.204 25.329 1.00 26.41 66 GLU B CA 1
ATOM 2388 C C . GLU B 1 86 ? -2.520 -33.266 26.510 1.00 26.10 66 GLU B C 1
ATOM 2389 O O . GLU B 1 86 ? -3.154 -33.640 27.496 1.00 29.87 66 GLU B O 1
ATOM 2395 N N . LEU B 1 87 ? -2.005 -32.044 26.402 1.00 24.42 67 LEU B N 1
ATOM 2396 C CA . LEU B 1 87 ? -2.240 -31.023 27.417 1.00 27.29 67 LEU B CA 1
ATOM 2397 C C . LEU B 1 87 ? -3.719 -30.665 27.483 1.00 25.44 67 LEU B C 1
ATOM 2398 O O . LEU B 1 87 ? -4.298 -30.571 28.564 1.00 25.44 67 LEU B O 1
ATOM 2403 N N . LYS B 1 88 ? -4.324 -30.468 26.317 1.00 25.03 68 LYS B N 1
ATOM 2404 C CA . LYS B 1 88 ? -5.744 -30.151 26.235 1.00 25.45 68 LYS B CA 1
ATOM 2405 C C . LYS B 1 88 ? -6.598 -31.327 26.692 1.00 26.01 68 LYS B C 1
ATOM 2406 O O . LYS B 1 88 ? -7.727 -31.146 27.144 1.00 24.77 68 LYS B O 1
ATOM 2412 N N . ASP B 1 89 ? -6.054 -32.534 26.574 1.00 26.79 69 ASP B N 1
ATOM 2413 C CA . ASP B 1 89 ? -6.786 -33.734 26.964 1.00 28.11 69 ASP B CA 1
ATOM 2414 C C . ASP B 1 89 ? -6.897 -33.869 28.481 1.00 27.15 69 ASP B C 1
ATOM 2415 O O . ASP B 1 89 ? -7.997 -34.008 29.012 1.00 26.44 69 ASP B O 1
ATOM 2420 N N . ILE B 1 90 ? -5.765 -33.821 29.177 1.00 26.62 70 ILE B N 1
ATOM 2421 C CA . ILE B 1 90 ? -5.755 -34.022 30.624 1.00 28.30 70 ILE B CA 1
ATOM 2422 C C . ILE B 1 90 ? -6.019 -32.729 31.390 1.00 28.26 70 ILE B C 1
ATOM 2423 O O . ILE B 1 90 ? -6.278 -32.753 32.592 1.00 36.92 70 ILE B O 1
ATOM 2428 N N . GLY B 1 91 ? -5.954 -31.601 30.690 1.00 27.71 71 GLY B N 1
ATOM 2429 C CA . GLY B 1 91 ? -6.132 -30.307 31.321 1.00 26.78 71 GLY B CA 1
ATOM 2430 C C . GLY B 1 91 ? -7.443 -29.636 30.962 1.00 27.10 71 GLY B C 1
ATOM 2431 O O . GLY B 1 91 ? -7.950 -28.808 31.718 1.00 26.41 71 GLY B O 1
ATOM 2432 N N . GLY B 1 92 ? -7.991 -29.994 29.805 1.00 26.89 72 GLY B N 1
ATOM 2433 C CA . GLY B 1 92 ? -9.223 -29.393 29.328 1.00 31.73 72 GLY B CA 1
ATOM 2434 C C . GLY B 1 92 ? -9.046 -27.915 29.049 1.00 28.19 72 GLY B C 1
ATOM 2435 O O . GLY B 1 92 ? -8.034 -27.497 28.488 1.00 27.65 72 GLY B O 1
ATOM 2436 N N . ASP B 1 93 ? -10.034 -27.122 29.442 1.00 30.23 73 ASP B N 1
ATOM 2437 C CA . ASP B 1 93 ? -9.949 -25.674 29.315 1.00 30.10 73 ASP B CA 1
ATOM 2438 C C . ASP B 1 93 ? -9.620 -25.048 30.665 1.00 29.54 73 ASP B C 1
ATOM 2439 O O . ASP B 1 93 ? -9.840 -23.858 30.883 1.00 30.80 73 ASP B O 1
ATOM 2444 N N . ALA B 1 94 ? -9.084 -25.864 31.568 1.00 29.31 74 ALA B N 1
ATOM 2445 C CA . ALA B 1 94 ? -8.787 -25.421 32.924 1.00 29.72 74 ALA B CA 1
ATOM 2446 C C . ALA B 1 94 ? -7.324 -25.022 33.091 1.00 27.57 74 ALA B C 1
ATOM 2447 O O . ALA B 1 94 ? -6.735 -25.237 34.150 1.00 27.70 74 ALA B O 1
ATOM 2449 N N . PHE B 1 95 ? -6.741 -24.443 32.046 1.00 34.12 75 PHE B N 1
ATOM 2450 C CA . PHE B 1 95 ? -5.382 -23.919 32.131 1.00 27.58 75 PHE B CA 1
ATOM 2451 C C . PHE B 1 95 ? -5.108 -22.886 31.044 1.00 27.17 75 PHE B C 1
ATOM 2452 O O . PHE B 1 95 ? -5.642 -22.972 29.939 1.00 28.73 75 PHE B O 1
ATOM 2460 N N . SER B 1 96 ? -4.269 -21.910 31.373 1.00 27.19 76 SER B N 1
ATOM 2461 C CA . SER B 1 96 ? -3.838 -20.900 30.416 1.00 27.31 76 SER B CA 1
ATOM 2462 C C . SER B 1 96 ? -2.340 -20.677 30.560 1.00 26.11 76 SER B C 1
ATOM 2463 O O . SER B 1 96 ? -1.785 -19.715 30.030 1.00 26.84 76 SER B O 1
ATOM 2466 N N . HIS B 1 97 ? -1.692 -21.581 31.285 1.00 25.75 77 HIS B N 1
ATOM 2467 C CA . HIS B 1 97 ? -0.270 -21.463 31.567 1.00 26.09 77 HIS B CA 1
ATOM 2468 C C . HIS B 1 97 ? 0.412 -22.823 31.467 1.00 25.32 77 HIS B C 1
ATOM 2469 O O . HIS B 1 97 ? -0.103 -23.824 31.964 1.00 24.76 77 HIS B O 1
ATOM 2476 N N . VAL B 1 98 ? 1.568 -22.856 30.812 1.00 25.24 78 VAL B N 1
ATOM 2477 C CA . VAL B 1 98 ? 2.335 -24.089 30.670 1.00 25.13 78 VAL B CA 1
ATOM 2478 C C . VAL B 1 98 ? 3.798 -23.862 31.030 1.00 30.54 78 VAL B C 1
ATOM 2479 O O . VAL B 1 98 ? 4.439 -22.951 30.508 1.00 23.05 78 VAL B O 1
ATOM 2483 N N . THR B 1 99 ? 4.320 -24.690 31.928 1.00 23.87 79 THR B N 1
ATOM 2484 C CA . THR B 1 99 ? 5.715 -24.593 32.336 1.00 24.65 79 THR B CA 1
ATOM 2485 C C . THR B 1 99 ? 6.545 -25.703 31.706 1.00 24.96 79 THR B C 1
ATOM 2486 O O . THR B 1 99 ? 6.263 -26.885 31.897 1.00 24.04 79 THR B O 1
ATOM 2490 N N . ILE B 1 100 ? 7.568 -25.316 30.952 1.00 25.51 80 ILE B N 1
ATOM 2491 C CA . ILE B 1 100 ? 8.461 -26.282 30.326 1.00 26.74 80 ILE B CA 1
ATOM 2492 C C . ILE B 1 100 ? 9.728 -26.440 31.157 1.00 29.34 80 ILE B C 1
ATOM 2493 O O . ILE B 1 100 ? 10.475 -25.482 31.355 1.00 28.02 80 ILE B O 1
ATOM 2498 N N . SER B 1 101 ? 9.963 -27.654 31.644 1.00 27.39 81 SER B N 1
ATOM 2499 C CA . SER B 1 101 ? 11.133 -27.931 32.468 1.00 37.61 81 SER B CA 1
ATOM 2500 C C . SER B 1 101 ? 11.842 -29.201 32.004 1.00 29.98 81 SER B C 1
ATOM 2501 O O . SER B 1 101 ? 11.542 -29.734 30.936 1.00 33.16 81 SER B O 1
ATOM 2504 N N . GLY B 1 102 ? 12.786 -29.676 32.810 1.00 31.27 82 GLY B N 1
ATOM 2505 C CA . GLY B 1 102 ? 13.544 -30.871 32.483 1.00 32.33 82 GLY B CA 1
ATOM 2506 C C . GLY B 1 102 ? 14.287 -31.421 33.687 1.00 32.86 82 GLY B C 1
ATOM 2507 O O . GLY B 1 102 ? 13.699 -31.578 34.757 1.00 32.26 82 GLY B O 1
ATOM 2508 N N . GLY B 1 103 ? 15.575 -31.721 33.525 1.00 32.73 83 GLY B N 1
ATOM 2509 C CA . GLY B 1 103 ? 16.270 -31.570 32.258 1.00 34.34 83 GLY B CA 1
ATOM 2510 C C . GLY B 1 103 ? 16.643 -30.135 31.946 1.00 33.67 83 GLY B C 1
ATOM 2511 O O . GLY B 1 103 ? 16.317 -29.222 32.702 1.00 31.22 83 GLY B O 1
ATOM 2512 N N . ASN B 1 104 ? 17.329 -29.934 30.827 1.00 32.70 84 ASN B N 1
ATOM 2513 C CA . ASN B 1 104 ? 17.594 -28.591 30.334 1.00 32.47 84 ASN B CA 1
ATOM 2514 C C . ASN B 1 104 ? 16.937 -28.387 28.976 1.00 31.38 84 ASN B C 1
ATOM 2515 O O . ASN B 1 104 ? 17.507 -28.745 27.947 1.00 36.53 84 ASN B O 1
ATOM 2520 N N . PRO B 1 105 ? 15.724 -27.810 28.973 1.00 28.78 85 PRO B N 1
ATOM 2521 C CA . PRO B 1 105 ? 14.940 -27.576 27.754 1.00 29.52 85 PRO B CA 1
ATOM 2522 C C . PRO B 1 105 ? 15.666 -26.698 26.739 1.00 28.50 85 PRO B C 1
ATOM 2523 O O . PRO B 1 105 ? 15.323 -26.712 25.557 1.00 26.91 85 PRO B O 1
ATOM 2527 N N . ALA B 1 106 ? 16.662 -25.947 27.200 1.00 28.96 86 ALA B N 1
ATOM 2528 C CA . ALA B 1 106 ? 17.421 -25.055 26.331 1.00 33.82 86 ALA B CA 1
ATOM 2529 C C . ALA B 1 106 ? 18.313 -25.827 25.361 1.00 28.92 86 ALA B C 1
ATOM 2530 O O . ALA B 1 106 ? 18.882 -25.252 24.437 1.00 28.93 86 ALA B O 1
ATOM 2532 N N . LEU B 1 107 ? 18.437 -27.132 25.579 1.00 28.98 87 LEU B N 1
ATOM 2533 C CA . LEU B 1 107 ? 19.205 -27.985 24.681 1.00 32.51 87 LEU B CA 1
ATOM 2534 C C . LEU B 1 107 ? 18.425 -28.278 23.405 1.00 28.44 87 LEU B C 1
ATOM 2535 O O . LEU B 1 107 ? 18.996 -28.696 22.398 1.00 34.32 87 LEU B O 1
ATOM 2540 N N . LEU B 1 108 ? 17.116 -28.051 23.454 1.00 28.43 88 LEU B N 1
ATOM 2541 C CA . LEU B 1 108 ? 16.233 -28.392 22.346 1.00 28.85 88 LEU B CA 1
ATOM 2542 C C . LEU B 1 108 ? 15.843 -27.168 21.525 1.00 28.79 88 LEU B C 1
ATOM 2543 O O . LEU B 1 108 ? 15.081 -26.319 21.986 1.00 33.85 88 LEU B O 1
ATOM 2548 N N . LYS B 1 109 ? 16.361 -27.083 20.305 1.00 32.81 89 LYS B N 1
ATOM 2549 C CA . LYS B 1 109 ? 15.994 -25.993 19.410 1.00 31.50 89 LYS B CA 1
ATOM 2550 C C . LYS B 1 109 ? 14.604 -26.228 18.831 1.00 29.05 89 LYS B C 1
ATOM 2551 O O . LYS B 1 109 ? 13.871 -25.281 18.547 1.00 29.45 89 LYS B O 1
ATOM 2557 N N . GLN B 1 110 ? 14.237 -27.498 18.680 1.00 29.11 90 GLN B N 1
ATOM 2558 C CA . GLN B 1 110 ? 12.954 -27.859 18.084 1.00 29.91 90 GLN B CA 1
ATOM 2559 C C . GLN B 1 110 ? 11.775 -27.561 19.010 1.00 28.84 90 GLN B C 1
ATOM 2560 O O . GLN B 1 110 ? 10.623 -27.817 18.660 1.00 27.47 90 GLN B O 1
ATOM 2566 N N . LEU B 1 111 ? 12.064 -27.019 20.189 1.00 34.98 91 LEU B N 1
ATOM 2567 C CA . LEU B 1 111 ? 11.015 -26.596 21.109 1.00 31.99 91 LEU B CA 1
ATOM 2568 C C . LEU B 1 111 ? 10.327 -25.329 20.613 1.00 25.99 91 LEU B C 1
ATOM 2569 O O . LEU B 1 111 ? 9.254 -24.972 21.099 1.00 24.10 91 LEU B O 1
ATOM 2574 N N . ASP B 1 112 ? 10.949 -24.657 19.647 1.00 27.13 92 ASP B N 1
ATOM 2575 C CA . ASP B 1 112 ? 10.407 -23.416 19.100 1.00 26.82 92 ASP B CA 1
ATOM 2576 C C . ASP B 1 112 ? 8.991 -23.596 18.561 1.00 25.57 92 ASP B C 1
ATOM 2577 O O . ASP B 1 112 ? 8.125 -22.756 18.792 1.00 26.45 92 ASP B O 1
ATOM 2582 N N . ALA B 1 113 ? 8.762 -24.699 17.855 1.00 25.72 93 ALA B N 1
ATOM 2583 C CA . ALA B 1 113 ? 7.456 -24.980 17.269 1.00 24.88 93 ALA B CA 1
ATOM 2584 C C . ALA B 1 113 ? 6.382 -25.124 18.341 1.00 22.38 93 ALA B C 1
ATOM 2585 O O . ALA B 1 113 ? 5.224 -24.763 18.124 1.00 20.72 93 ALA B O 1
ATOM 2587 N N . PHE B 1 114 ? 6.772 -25.645 19.500 1.00 22.25 94 PHE B N 1
ATOM 2588 C CA . PHE B 1 114 ? 5.831 -25.841 20.595 1.00 21.60 94 PHE B CA 1
ATOM 2589 C C . PHE B 1 114 ? 5.537 -24.536 21.326 1.00 21.68 94 PHE B C 1
ATOM 2590 O O . PHE B 1 114 ? 4.392 -24.267 21.688 1.00 20.74 94 PHE B O 1
ATOM 2598 N N . ILE B 1 115 ? 6.571 -23.729 21.542 1.00 21.90 95 ILE B N 1
ATOM 2599 C CA . ILE B 1 115 ? 6.403 -22.439 22.204 1.00 22.70 95 ILE B CA 1
ATOM 2600 C C . ILE B 1 115 ? 5.537 -21.511 21.357 1.00 26.91 95 ILE B C 1
ATOM 2601 O O . ILE B 1 115 ? 4.676 -20.801 21.879 1.00 21.44 95 ILE B O 1
ATOM 2606 N N . GLU B 1 116 ? 5.766 -21.527 20.048 1.00 22.75 96 GLU B N 1
ATOM 2607 C CA . GLU B 1 116 ? 4.970 -20.736 19.117 1.00 24.75 96 GLU B CA 1
ATOM 2608 C C . GLU B 1 116 ? 3.513 -21.175 19.132 1.00 24.18 96 GLU B C 1
ATOM 2609 O O . GLU B 1 116 ? 2.606 -20.344 19.124 1.00 24.52 96 GLU B O 1
ATOM 2615 N N . LEU B 1 117 ? 3.299 -22.487 19.156 1.00 23.69 97 LEU B N 1
ATOM 2616 C CA . LEU B 1 117 ? 1.956 -23.050 19.167 1.00 24.14 97 LEU B CA 1
ATOM 2617 C C . LEU B 1 117 ? 1.192 -22.638 20.423 1.00 23.49 97 LEU B C 1
ATOM 2618 O O . LEU B 1 117 ? -0.020 -22.432 20.382 1.00 22.83 97 LEU B O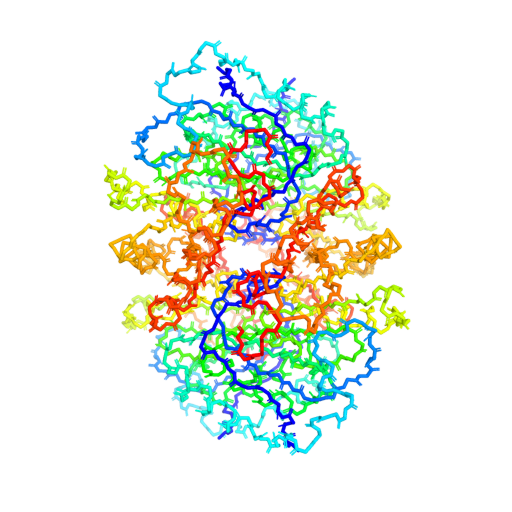 1
ATOM 2623 N N . LEU B 1 118 ? 1.907 -22.515 21.538 1.00 23.00 98 LEU B N 1
ATOM 2624 C CA . LEU B 1 118 ? 1.293 -22.078 22.787 1.00 28.52 98 LEU B CA 1
ATOM 2625 C C . LEU B 1 118 ? 0.828 -20.631 22.690 1.00 24.15 98 LEU B C 1
ATOM 2626 O O . LEU B 1 118 ? -0.286 -20.298 23.095 1.00 24.34 98 LEU B O 1
ATOM 2631 N N . LYS B 1 119 ? 1.688 -19.774 22.151 1.00 24.98 99 LYS B N 1
ATOM 2632 C CA . LYS B 1 119 ? 1.367 -18.360 22.004 1.00 28.17 99 LYS B CA 1
ATOM 2633 C C . LYS B 1 119 ? 0.242 -18.150 20.997 1.00 26.87 99 LYS B C 1
ATOM 2634 O O . LYS B 1 119 ? -0.560 -17.228 21.135 1.00 27.63 99 LYS B O 1
ATOM 2640 N N . GLU B 1 120 ? 0.180 -19.016 19.990 1.00 26.49 100 GLU B N 1
ATOM 2641 C CA . GLU B 1 120 ? -0.869 -18.940 18.979 1.00 27.39 100 GLU B CA 1
ATOM 2642 C C . GLU B 1 120 ? -2.206 -19.442 19.512 1.00 26.21 100 GLU B C 1
ATOM 2643 O O . GLU B 1 120 ? -3.233 -19.317 18.846 1.00 35.74 100 GLU B O 1
ATOM 2649 N N . ASN B 1 121 ? -2.191 -20.014 20.711 1.00 26.18 101 ASN B N 1
ATOM 2650 C CA . ASN B 1 121 ? -3.415 -20.500 21.335 1.00 29.15 101 ASN B CA 1
ATOM 2651 C C . ASN B 1 121 ? -3.681 -19.820 22.671 1.00 28.82 101 ASN B C 1
ATOM 2652 O O . ASN B 1 121 ? -4.354 -20.378 23.538 1.00 27.59 101 ASN B O 1
ATOM 2657 N N . ASN B 1 122 ? -3.144 -18.611 22.818 1.00 30.08 102 ASN B N 1
ATOM 2658 C CA . ASN B 1 122 ? -3.339 -17.792 24.012 1.00 32.53 102 ASN B CA 1
ATOM 2659 C C . ASN B 1 122 ? -2.916 -18.500 25.294 1.00 31.48 102 ASN B C 1
ATOM 2660 O O . ASN B 1 122 ? -3.579 -18.395 26.324 1.00 30.46 102 ASN B O 1
ATOM 2665 N N . ILE B 1 123 ? -1.803 -19.222 25.220 1.00 37.77 103 ILE B N 1
ATOM 2666 C CA . ILE B 1 123 ? -1.259 -19.911 26.381 1.00 28.18 103 ILE B CA 1
ATOM 2667 C C . ILE B 1 123 ? 0.090 -19.319 26.772 1.00 27.73 103 ILE B C 1
ATOM 2668 O O . ILE B 1 123 ? 1.024 -19.300 25.972 1.00 27.59 103 ILE B O 1
ATOM 2673 N N . ARG B 1 124 ? 0.185 -18.832 28.005 1.00 28.76 104 ARG B N 1
ATOM 2674 C CA . ARG B 1 124 ? 1.431 -18.267 28.508 1.00 32.90 104 ARG B CA 1
ATOM 2675 C C . ARG B 1 124 ? 2.417 -19.375 28.859 1.00 26.12 104 ARG B C 1
ATOM 2676 O O . ARG B 1 124 ? 2.037 -20.396 29.430 1.00 24.73 104 ARG B O 1
ATOM 2684 N N . ALA B 1 125 ? 3.683 -19.172 28.512 1.00 26.37 105 ALA B N 1
ATOM 2685 C CA . ALA B 1 125 ? 4.699 -20.198 28.716 1.00 26.54 105 ALA B CA 1
ATOM 2686 C C . ALA B 1 125 ? 5.778 -19.760 29.702 1.00 24.67 105 ALA B C 1
ATOM 2687 O O . ALA B 1 125 ? 6.218 -18.611 29.693 1.00 30.07 105 ALA B O 1
ATOM 2689 N N . ALA B 1 126 ? 6.197 -20.691 30.552 1.00 25.58 106 ALA B N 1
ATOM 2690 C CA . ALA B 1 126 ? 7.297 -20.456 31.477 1.00 24.91 106 ALA B CA 1
ATOM 2691 C C . ALA B 1 126 ? 8.425 -21.440 31.199 1.00 24.86 106 ALA B C 1
ATOM 2692 O O . ALA B 1 126 ? 8.203 -22.494 30.603 1.00 24.22 106 ALA B O 1
ATOM 2694 N N . LEU B 1 127 ? 9.632 -21.097 31.632 1.00 25.34 107 LEU B N 1
ATOM 2695 C CA . LEU B 1 127 ? 10.795 -21.929 31.353 1.00 26.70 107 LEU B CA 1
ATOM 2696 C C . LEU B 1 127 ? 11.738 -22.027 32.546 1.00 29.36 107 LEU B C 1
ATOM 2697 O O . LEU B 1 127 ? 12.010 -21.034 33.221 1.00 33.80 107 LEU B O 1
ATOM 2702 N N . GLU B 1 128 ? 12.230 -23.236 32.795 1.00 28.71 108 GLU B N 1
ATOM 2703 C CA . GLU B 1 128 ? 13.232 -23.475 33.824 1.00 31.00 108 GLU B CA 1
ATOM 2704 C C . GLU B 1 128 ? 14.537 -23.934 33.177 1.00 29.94 108 GLU B C 1
ATOM 2705 O O . GLU B 1 128 ? 14.578 -24.978 32.527 1.00 30.17 108 GLU B O 1
ATOM 2711 N N . THR B 1 129 ? 15.599 -23.153 33.349 1.00 30.39 109 THR B N 1
ATOM 2712 C CA . THR B 1 129 ? 16.895 -23.497 32.774 1.00 32.23 109 THR B CA 1
ATOM 2713 C C . THR B 1 129 ? 18.036 -22.988 33.650 1.00 32.11 109 THR B C 1
ATOM 2714 O O . THR B 1 129 ? 17.873 -22.015 34.386 1.00 31.29 109 THR B O 1
ATOM 2718 N N . GLN B 1 130 ? 19.189 -23.647 33.574 1.00 39.06 110 GLN B N 1
ATOM 2719 C CA . GLN B 1 130 ? 20.325 -23.274 34.411 1.00 34.13 110 GLN B CA 1
ATOM 2720 C C . GLN B 1 130 ? 21.159 -22.163 33.778 1.00 33.03 110 GLN B C 1
ATOM 2721 O O . GLN B 1 130 ? 22.055 -21.611 34.415 1.00 33.71 110 GLN B O 1
ATOM 2727 N N . GLY B 1 131 ? 20.861 -21.839 32.525 1.00 32.34 111 GLY B N 1
ATOM 2728 C CA . GLY B 1 131 ? 21.520 -20.737 31.847 1.00 34.09 111 GLY B CA 1
ATOM 2729 C C . GLY B 1 131 ? 22.873 -21.079 31.254 1.00 33.85 111 GLY B C 1
ATOM 2730 O O . GLY B 1 131 ? 23.870 -20.419 31.542 1.00 35.09 111 GLY B O 1
ATOM 2731 N N . THR B 1 132 ? 22.907 -22.112 30.419 1.00 37.85 112 THR B N 1
ATOM 2732 C CA . THR B 1 132 ? 24.135 -22.501 29.732 1.00 46.74 112 THR B CA 1
ATOM 2733 C C . THR B 1 132 ? 23.999 -22.317 28.224 1.00 33.94 112 THR B C 1
ATOM 2734 O O . THR B 1 132 ? 24.841 -21.686 27.586 1.00 36.95 112 THR B O 1
ATOM 2738 N N . VAL B 1 133 ? 22.930 -22.872 27.663 1.00 34.91 113 VAL B N 1
ATOM 2739 C CA . VAL B 1 133 ? 22.670 -22.781 26.231 1.00 32.89 113 VAL B CA 1
ATOM 2740 C C . VAL B 1 133 ? 21.562 -21.775 25.946 1.00 30.70 113 VAL B C 1
ATOM 2741 O O . VAL B 1 133 ? 20.538 -21.761 26.629 1.00 31.66 113 VAL B O 1
ATOM 2745 N N . TYR B 1 134 ? 21.769 -20.933 24.939 1.00 31.01 114 TYR B N 1
ATOM 2746 C CA . TYR B 1 134 ? 20.752 -19.969 24.538 1.00 30.05 114 TYR B CA 1
ATOM 2747 C C . TYR B 1 134 ? 19.976 -20.452 23.317 1.00 28.82 114 TYR B C 1
ATOM 2748 O O . TYR B 1 134 ? 20.540 -21.066 22.413 1.00 29.65 114 TYR B O 1
ATOM 2757 N N . GLN B 1 135 ? 18.677 -20.173 23.303 1.00 34.47 115 GLN B N 1
ATOM 2758 C CA . GLN B 1 135 ? 17.842 -20.442 22.139 1.00 29.51 115 GLN B CA 1
ATOM 2759 C C . GLN B 1 135 ? 17.044 -19.195 21.783 1.00 29.20 115 GLN B C 1
ATOM 2760 O O . GLN B 1 135 ? 16.698 -18.399 22.656 1.00 28.78 115 GLN B O 1
ATOM 2766 N N . ASP B 1 136 ? 16.749 -19.028 20.499 1.00 33.03 116 ASP B N 1
ATOM 2767 C CA . ASP B 1 136 ? 16.055 -17.835 20.030 1.00 33.30 116 ASP B CA 1
ATOM 2768 C C . ASP B 1 136 ? 14.600 -17.788 20.490 1.00 33.87 116 ASP B C 1
ATOM 2769 O O . ASP B 1 136 ? 13.988 -16.721 20.505 1.00 33.06 116 ASP B O 1
ATOM 2774 N N . TRP B 1 137 ? 14.046 -18.935 20.874 1.00 28.57 117 TRP B N 1
ATOM 2775 C CA . TRP B 1 137 ? 12.664 -18.967 21.341 1.00 30.33 117 TRP B CA 1
ATOM 2776 C C . TRP B 1 137 ? 12.551 -18.569 22.813 1.00 27.55 117 TRP B C 1
ATOM 2777 O O . TRP B 1 137 ? 11.470 -18.640 23.397 1.00 24.55 117 TRP B O 1
ATOM 2788 N N . PHE B 1 138 ? 13.665 -18.145 23.405 1.00 26.60 118 PHE B N 1
ATOM 2789 C CA . PHE B 1 138 ? 13.646 -17.587 24.754 1.00 27.06 118 PHE B CA 1
ATOM 2790 C C . PHE B 1 138 ? 12.815 -16.310 24.787 1.00 26.64 118 PHE B C 1
ATOM 2791 O O . PHE B 1 138 ? 12.191 -15.988 25.798 1.00 25.75 118 PHE B O 1
ATOM 2799 N N . THR B 1 139 ? 12.812 -15.590 23.670 1.00 28.34 119 THR B N 1
ATOM 2800 C CA . THR B 1 139 ? 12.123 -14.308 23.573 1.00 29.41 119 THR B CA 1
ATOM 2801 C C . THR B 1 139 ? 10.606 -14.470 23.542 1.00 29.06 119 THR B C 1
ATOM 2802 O O . THR B 1 139 ? 9.869 -13.489 23.632 1.00 31.13 119 THR B O 1
ATOM 2806 N N . LEU B 1 140 ? 10.145 -15.710 23.412 1.00 37.73 120 LEU B N 1
ATOM 2807 C CA . LEU B 1 140 ? 8.715 -15.999 23.392 1.00 27.32 120 LEU B CA 1
ATOM 2808 C C . LEU B 1 140 ? 8.220 -16.458 24.760 1.00 26.16 120 LEU B C 1
ATOM 2809 O O . LEU B 1 140 ? 7.018 -16.613 24.974 1.00 26.50 120 LEU B O 1
ATOM 2814 N N . ILE B 1 141 ? 9.154 -16.675 25.681 1.00 26.45 121 ILE B N 1
ATOM 2815 C CA . ILE B 1 141 ? 8.817 -17.125 27.027 1.00 25.67 121 ILE B CA 1
ATOM 2816 C C . ILE B 1 141 ? 8.322 -15.967 27.889 1.00 28.34 121 ILE B C 1
ATOM 2817 O O . ILE B 1 141 ? 8.981 -14.932 27.989 1.00 27.28 121 ILE B O 1
ATOM 2822 N N . ASP B 1 142 ? 7.161 -16.149 28.510 1.00 27.22 122 ASP B N 1
ATOM 2823 C CA . ASP B 1 142 ? 6.573 -15.113 29.353 1.00 28.18 122 ASP B CA 1
ATOM 2824 C C . ASP B 1 142 ? 7.224 -15.064 30.732 1.00 27.59 122 ASP B C 1
ATOM 2825 O O . ASP B 1 142 ? 7.321 -14.001 31.341 1.00 28.61 122 ASP B O 1
ATOM 2830 N N . ASP B 1 143 ? 7.663 -16.219 31.220 1.00 28.75 123 ASP B N 1
ATOM 2831 C CA . ASP B 1 143 ? 8.270 -16.312 32.544 1.00 26.93 123 ASP B CA 1
ATOM 2832 C C . ASP B 1 143 ? 9.533 -17.162 32.505 1.00 25.61 123 ASP B C 1
ATOM 2833 O O . ASP B 1 143 ? 9.485 -18.371 32.729 1.00 25.26 123 ASP B O 1
ATOM 2838 N N . LEU B 1 144 ? 10.663 -16.523 32.225 1.00 27.04 124 LEU B N 1
ATOM 2839 C CA . LEU B 1 144 ? 11.921 -17.238 32.067 1.00 26.76 124 LEU B CA 1
ATOM 2840 C C . LEU B 1 144 ? 12.734 -17.220 33.357 1.00 26.08 124 LEU B C 1
ATOM 2841 O O . LEU B 1 144 ? 13.226 -16.174 33.778 1.00 27.77 124 LEU B O 1
ATOM 2846 N N . THR B 1 145 ? 12.873 -18.386 33.977 1.00 26.18 125 THR B N 1
ATOM 2847 C CA . THR B 1 145 ? 13.665 -18.517 35.193 1.00 27.43 125 THR B CA 1
ATOM 2848 C C . THR B 1 145 ? 15.034 -19.116 34.894 1.00 27.36 125 THR B C 1
ATOM 2849 O O . THR B 1 145 ? 15.137 -20.251 34.431 1.00 30.26 125 THR B O 1
ATOM 2853 N N . ILE B 1 146 ? 16.083 -18.344 35.153 1.00 27.16 126 ILE B N 1
ATOM 2854 C CA . ILE B 1 146 ? 17.447 -18.828 34.992 1.00 28.51 126 ILE B CA 1
ATOM 2855 C C . ILE B 1 146 ? 18.032 -19.184 36.354 1.00 28.73 126 ILE B C 1
ATOM 2856 O O . ILE B 1 146 ? 18.024 -18.365 37.272 1.00 30.47 126 ILE B O 1
ATOM 2861 N N . SER B 1 147 ? 18.536 -20.407 36.481 1.00 29.95 127 SER B N 1
ATOM 2862 C CA . SER B 1 147 ? 19.018 -20.893 37.767 1.00 31.68 127 SER B CA 1
ATOM 2863 C C . SER B 1 147 ? 20.468 -21.366 37.720 1.00 31.29 127 SER B C 1
ATOM 2864 O O . SER B 1 147 ? 20.728 -22.560 37.571 1.00 33.06 127 SER B O 1
ATOM 2867 N N . PRO B 1 148 ? 21.417 -20.426 37.850 1.00 31.39 128 PRO B N 1
ATOM 2868 C CA . PRO B 1 148 ? 22.841 -20.764 37.942 1.00 33.44 128 PRO B CA 1
ATOM 2869 C C . PRO B 1 148 ? 23.118 -21.659 39.144 1.00 34.94 128 PRO B C 1
ATOM 2870 O O . PRO B 1 148 ? 22.560 -21.434 40.217 1.00 32.56 128 PRO B O 1
ATOM 2874 N N . LYS B 1 149 ? 23.971 -22.660 38.963 1.00 34.12 129 LYS B N 1
ATOM 2875 C CA . LYS B 1 149 ? 24.192 -23.660 39.999 1.00 39.02 129 LYS B CA 1
ATOM 2876 C C . LYS B 1 149 ? 25.359 -23.314 40.921 1.00 36.47 129 LYS B C 1
ATOM 2877 O O . LYS B 1 149 ? 26.447 -22.972 40.458 1.00 37.61 129 LYS B O 1
ATOM 2883 N N . PRO B 1 150 ? 25.122 -23.404 42.239 1.00 37.58 130 PRO B N 1
ATOM 2884 C CA . PRO B 1 150 ? 26.097 -23.126 43.298 1.00 48.89 130 PRO B CA 1
ATOM 2885 C C . PRO B 1 150 ? 27.118 -24.253 43.456 1.00 42.35 130 PRO B C 1
ATOM 2886 O O . PRO B 1 150 ? 26.874 -25.356 42.965 1.00 45.65 130 PRO B O 1
ATOM 2890 N N . PRO B 1 151 ? 28.247 -23.979 44.133 1.00 53.97 131 PRO B N 1
ATOM 2891 C CA . PRO B 1 151 ? 29.316 -24.963 44.350 1.00 44.18 131 PRO B CA 1
ATOM 2892 C C . PRO B 1 151 ? 28.851 -26.281 44.976 1.00 44.39 131 PRO B C 1
ATOM 2893 O O . PRO B 1 151 ? 29.507 -27.303 44.778 1.00 50.03 131 PRO B O 1
ATOM 2897 N N . SER B 1 152 ? 27.744 -26.261 45.712 1.00 43.82 132 SER B N 1
ATOM 2898 C CA . SER B 1 152 ? 27.241 -27.473 46.355 1.00 46.30 132 SER B CA 1
ATOM 2899 C C . SER B 1 152 ? 26.698 -28.470 45.334 1.00 52.31 132 SER B C 1
ATOM 2900 O O . SER B 1 152 ? 26.529 -29.651 45.638 1.00 47.20 132 SER B O 1
ATOM 2903 N N . SER B 1 153 ? 26.426 -27.989 44.126 1.00 57.56 133 SER B N 1
ATOM 2904 C CA . SER B 1 153 ? 25.932 -28.842 43.051 1.00 54.67 133 SER B CA 1
ATOM 2905 C C . SER B 1 153 ? 27.082 -29.516 42.315 1.00 60.72 133 SER B C 1
ATOM 2906 O O . SER B 1 153 ? 26.863 -30.274 41.368 1.00 47.30 133 SER B O 1
ATOM 2909 N N . LYS B 1 154 ? 28.303 -29.215 42.753 1.00 52.58 134 LYS B N 1
ATOM 2910 C CA . LYS B 1 154 ? 29.529 -29.731 42.146 1.00 50.01 134 LYS B CA 1
ATOM 2911 C C . LYS B 1 154 ? 29.677 -29.278 40.692 1.00 46.82 134 LYS B C 1
ATOM 2912 O O . LYS B 1 154 ? 30.481 -29.830 39.942 1.00 45.33 134 LYS B O 1
ATOM 2918 N N . MET B 1 155 ? 28.904 -28.269 40.303 1.00 51.49 135 MET B N 1
ATOM 2919 C CA . MET B 1 155 ? 28.951 -27.742 38.944 1.00 44.97 135 MET B CA 1
ATOM 2920 C C . MET B 1 155 ? 29.774 -26.462 38.883 1.00 43.43 135 MET B C 1
ATOM 2921 O O . MET B 1 155 ? 29.829 -25.702 39.850 1.00 48.50 135 MET B O 1
ATOM 2926 N N . VAL B 1 156 ? 30.412 -26.228 37.742 1.00 42.67 136 VAL B N 1
ATOM 2927 C CA . VAL B 1 156 ? 31.179 -25.007 37.529 1.00 43.49 136 VAL B CA 1
ATOM 2928 C C . VAL B 1 156 ? 30.432 -24.081 36.576 1.00 45.46 136 VAL B C 1
ATOM 2929 O O . VAL B 1 156 ? 30.077 -24.475 35.466 1.00 55.95 136 VAL B O 1
ATOM 2933 N N . THR B 1 157 ? 30.196 -22.850 37.016 1.00 57.32 137 THR B N 1
ATOM 2934 C CA . THR B 1 157 ? 29.394 -21.904 36.249 1.00 50.62 137 THR B CA 1
ATOM 2935 C C . THR B 1 157 ? 30.207 -21.144 35.207 1.00 45.28 137 THR B C 1
ATOM 2936 O O . THR B 1 157 ? 31.147 -20.423 35.540 1.00 52.32 137 THR B O 1
ATOM 2940 N N . ASN B 1 158 ? 29.836 -21.312 33.942 1.00 48.99 138 ASN B N 1
ATOM 2941 C CA . ASN B 1 158 ? 30.426 -20.540 32.857 1.00 46.80 138 ASN B CA 1
ATOM 2942 C C . ASN B 1 158 ? 29.732 -19.188 32.749 1.00 55.36 138 ASN B C 1
ATOM 2943 O O . ASN B 1 158 ? 28.650 -19.083 32.173 1.00 61.70 138 ASN B O 1
ATOM 2948 N N . PHE B 1 159 ? 30.358 -18.155 33.303 1.00 54.84 139 PHE B N 1
ATOM 2949 C CA . PHE B 1 159 ? 29.739 -16.835 33.355 1.00 48.31 139 PHE B CA 1
ATOM 2950 C C . PHE B 1 159 ? 29.700 -16.139 31.999 1.00 49.74 139 PHE B C 1
ATOM 2951 O O . PHE B 1 159 ? 28.871 -15.258 31.777 1.00 57.28 139 PHE B O 1
ATOM 2959 N N . GLN B 1 160 ? 30.592 -16.528 31.095 1.00 52.61 140 GLN B N 1
ATOM 2960 C CA . GLN B 1 160 ? 30.601 -15.949 29.756 1.00 51.96 140 GLN B CA 1
ATOM 2961 C C . GLN B 1 160 ? 29.339 -16.345 28.998 1.00 48.23 140 GLN B C 1
ATOM 2962 O O . GLN B 1 160 ? 28.758 -15.538 28.272 1.00 51.93 140 GLN B O 1
ATOM 2968 N N . LYS B 1 161 ? 28.918 -17.593 29.178 1.00 47.28 141 LYS B N 1
ATOM 2969 C CA . LYS B 1 161 ? 27.687 -18.079 28.568 1.00 46.82 141 LYS B CA 1
ATOM 2970 C C . LYS B 1 161 ? 26.471 -17.435 29.223 1.00 50.21 141 LYS B C 1
ATOM 2971 O O . LYS B 1 161 ? 25.485 -17.124 28.556 1.00 43.53 141 LYS B O 1
ATOM 2977 N N . LEU B 1 162 ? 26.552 -17.237 30.535 1.00 53.21 142 LEU B N 1
ATOM 2978 C CA . LEU B 1 162 ? 25.464 -16.624 31.287 1.00 46.73 142 LEU B CA 1
ATOM 2979 C C . LEU B 1 162 ? 25.309 -15.151 30.922 1.00 44.79 142 LEU B C 1
ATOM 2980 O O . LEU B 1 162 ? 24.196 -14.623 30.897 1.00 42.49 142 LEU B O 1
ATOM 2985 N N . ASP B 1 163 ? 26.428 -14.491 30.637 1.00 45.94 143 ASP B N 1
ATOM 2986 C CA . ASP B 1 163 ? 26.402 -13.095 30.218 1.00 45.86 143 ASP B CA 1
ATOM 2987 C C . ASP B 1 163 ? 25.722 -12.945 28.863 1.00 44.92 143 ASP B C 1
ATOM 2988 O O . ASP B 1 163 ? 24.929 -12.028 28.657 1.00 41.15 143 ASP B O 1
ATOM 2993 N N . HIS B 1 164 ? 26.038 -13.854 27.944 1.00 47.73 144 HIS B N 1
ATOM 2994 C CA . HIS B 1 164 ? 25.484 -13.811 26.594 1.00 49.86 144 HIS B CA 1
ATOM 2995 C C . HIS B 1 164 ? 23.969 -13.978 26.598 1.00 39.96 144 HIS B C 1
ATOM 2996 O O . HIS B 1 164 ? 23.259 -13.287 25.866 1.00 39.77 144 HIS B O 1
ATOM 3003 N N . ILE B 1 165 ? 23.480 -14.897 27.424 1.00 41.18 145 ILE B N 1
ATOM 3004 C CA . ILE B 1 165 ? 22.048 -15.149 27.529 1.00 38.20 145 ILE B CA 1
ATOM 3005 C C . ILE B 1 165 ? 21.306 -13.929 28.067 1.00 43.20 145 ILE B C 1
ATOM 3006 O O . ILE B 1 165 ? 20.321 -13.483 27.481 1.00 36.21 145 ILE B O 1
ATOM 3011 N N . LEU B 1 166 ? 21.792 -13.388 29.178 1.00 39.84 146 LEU B N 1
ATOM 3012 C CA . LEU B 1 166 ? 21.143 -12.251 29.821 1.00 43.57 146 LEU B CA 1
ATOM 3013 C C . LEU B 1 166 ? 21.260 -10.976 28.991 1.00 39.51 146 LEU B C 1
ATOM 3014 O O . LEU B 1 166 ? 20.375 -10.122 29.031 1.00 40.12 146 LEU B O 1
ATOM 3019 N N . THR B 1 167 ? 22.348 -10.851 28.239 1.00 39.52 147 THR B N 1
ATOM 3020 C CA . THR B 1 167 ? 22.523 -9.703 27.357 1.00 40.29 147 THR B CA 1
ATOM 3021 C C . THR B 1 167 ? 21.515 -9.758 26.214 1.00 41.26 147 THR B C 1
ATOM 3022 O O . THR B 1 167 ? 20.873 -8.759 25.893 1.00 40.19 147 THR B O 1
ATOM 3026 N N . SER B 1 168 ? 21.373 -10.937 25.615 1.00 38.44 148 SER B N 1
ATOM 3027 C CA . SER B 1 168 ? 20.456 -11.132 24.496 1.00 41.85 148 SER B CA 1
ATOM 3028 C C . SER B 1 168 ? 19.008 -10.864 24.896 1.00 37.67 148 SER B C 1
ATOM 3029 O O . SER B 1 168 ? 18.238 -10.291 24.125 1.00 38.86 148 SER B O 1
ATOM 3032 N N . LEU B 1 169 ? 18.645 -11.279 26.105 1.00 38.09 149 LEU B N 1
ATOM 3033 C CA . LEU B 1 169 ? 17.286 -11.099 26.602 1.00 37.80 149 LEU B CA 1
ATOM 3034 C C . LEU B 1 169 ? 16.977 -9.632 26.882 1.00 40.55 149 LEU B C 1
ATOM 3035 O O . LEU B 1 169 ? 15.873 -9.160 26.610 1.00 44.08 149 LEU B O 1
ATOM 3040 N N . GLN B 1 170 ? 17.955 -8.914 27.425 1.00 48.59 150 GLN B N 1
ATOM 3041 C CA . GLN B 1 170 ? 17.785 -7.497 27.727 1.00 50.34 150 GLN B CA 1
ATOM 3042 C C . GLN B 1 170 ? 17.678 -6.662 26.455 1.00 45.21 150 GLN B C 1
ATOM 3043 O O . GLN B 1 170 ? 17.028 -5.617 26.442 1.00 49.85 150 GLN B O 1
ATOM 3049 N N . GLU B 1 171 ? 18.315 -7.129 25.387 1.00 43.63 151 GLU B N 1
ATOM 3050 C CA . GLU B 1 171 ? 18.292 -6.416 24.115 1.00 47.99 151 GLU B CA 1
ATOM 3051 C C . GLU B 1 171 ? 16.936 -6.534 23.423 1.00 44.75 151 GLU B C 1
ATOM 3052 O O . GLU B 1 171 ? 16.592 -5.712 22.575 1.00 52.55 151 GLU B O 1
ATOM 3058 N N . ASN B 1 172 ? 16.171 -7.558 23.785 1.00 46.50 152 ASN B N 1
ATOM 3059 C CA . ASN B 1 172 ? 14.838 -7.752 23.224 1.00 52.77 152 ASN B CA 1
ATOM 3060 C C . ASN B 1 172 ? 13.740 -7.376 24.213 1.00 49.53 152 ASN B C 1
ATOM 3061 O O . ASN B 1 172 ? 12.628 -7.897 24.135 1.00 49.99 152 ASN B O 1
ATOM 3066 N N . ASP B 1 173 ? 14.066 -6.457 25.122 1.00 51.33 153 ASP B N 1
ATOM 3067 C CA . ASP B 1 173 ? 13.182 -5.995 26.202 1.00 59.60 153 ASP B CA 1
ATOM 3068 C C . ASP B 1 173 ? 12.380 -7.121 26.859 1.00 51.08 153 ASP B C 1
ATOM 3069 O O . ASP B 1 173 ? 11.159 -7.040 26.994 1.00 51.55 153 ASP B O 1
ATOM 3074 N N . ARG B 1 174 ? 13.088 -8.163 27.283 1.00 49.44 154 ARG B N 1
ATOM 3075 C CA . ARG B 1 174 ? 12.464 -9.281 27.980 1.00 47.80 154 ARG B CA 1
ATOM 3076 C C . ARG B 1 174 ? 12.792 -9.243 29.471 1.00 50.40 154 ARG B C 1
ATOM 3077 O O . ARG B 1 174 ? 12.574 -10.218 30.188 1.00 50.83 154 ARG B O 1
ATOM 3085 N N . GLN B 1 175 ? 13.309 -8.105 29.924 1.00 51.61 155 GLN B N 1
ATOM 3086 C CA . GLN B 1 175 ? 13.721 -7.916 31.313 1.00 52.59 155 GLN B CA 1
ATOM 3087 C C . GLN B 1 175 ? 12.580 -8.147 32.303 1.00 45.90 155 GLN B C 1
ATOM 3088 O O . GLN B 1 175 ? 12.806 -8.529 33.451 1.00 47.27 155 GLN B O 1
ATOM 3094 N N . HIS B 1 176 ? 11.354 -7.910 31.850 1.00 46.51 156 HIS B N 1
ATOM 3095 C CA . HIS B 1 176 ? 10.169 -8.107 32.675 1.00 45.72 156 HIS B CA 1
ATOM 3096 C C . HIS B 1 176 ? 9.798 -9.584 32.773 1.00 48.66 156 HIS B C 1
ATOM 3097 O O . HIS B 1 176 ? 8.974 -9.975 33.600 1.00 47.89 156 HIS B O 1
ATOM 3104 N N . ALA B 1 177 ? 10.413 -10.400 31.923 1.00 42.37 157 ALA B N 1
ATOM 3105 C CA . ALA B 1 177 ? 10.063 -11.811 31.830 1.00 45.84 157 ALA B CA 1
ATOM 3106 C C . ALA B 1 177 ? 11.177 -12.724 32.333 1.00 34.17 157 ALA B C 1
ATOM 3107 O O . ALA B 1 177 ? 11.059 -13.946 32.264 1.00 34.03 157 ALA B O 1
ATOM 3109 N N . VAL B 1 178 ? 12.254 -12.132 32.838 1.00 36.75 158 VAL B N 1
ATOM 3110 C CA . VAL B 1 178 ? 13.420 -12.904 33.255 1.00 33.00 158 VAL B CA 1
ATOM 3111 C C . VAL B 1 178 ? 13.741 -12.713 34.737 1.00 31.89 158 VAL B C 1
ATOM 3112 O O . VAL B 1 178 ? 13.676 -11.599 35.257 1.00 39.18 158 VAL B O 1
ATOM 3116 N N . SER B 1 179 ? 14.080 -13.808 35.411 1.00 28.05 159 SER B N 1
ATOM 3117 C CA . SER B 1 179 ? 14.493 -13.755 36.807 1.00 27.43 159 SER B CA 1
ATOM 3118 C C . SER B 1 179 ? 15.666 -14.695 37.065 1.00 28.48 159 SER B C 1
ATOM 3119 O O . SER B 1 179 ? 15.898 -15.635 36.307 1.00 27.39 159 SER B O 1
ATOM 3122 N N . LEU B 1 180 ? 16.405 -14.430 38.137 1.00 26.38 160 LEU B N 1
ATOM 3123 C CA . LEU B 1 180 ? 17.496 -15.300 38.553 1.00 27.01 160 LEU B CA 1
ATOM 3124 C C . LEU B 1 180 ? 17.145 -15.993 39.862 1.00 26.35 160 LEU B C 1
ATOM 3125 O O . LEU B 1 180 ? 16.699 -15.352 40.813 1.00 25.65 160 LEU B O 1
ATOM 3130 N N . LYS B 1 181 ? 17.345 -17.305 39.904 1.00 27.50 161 LYS B N 1
ATOM 3131 C CA . LYS B 1 181 ? 17.001 -18.093 41.080 1.00 27.88 161 LYS B CA 1
ATOM 3132 C C . LYS B 1 181 ? 18.136 -19.034 41.464 1.00 28.08 161 LYS B C 1
ATOM 3133 O O . LYS B 1 181 ? 18.488 -19.933 40.707 1.00 30.27 161 LYS B O 1
ATOM 3139 N N . VAL B 1 182 ? 18.707 -18.826 42.645 1.00 28.02 162 VAL B N 1
ATOM 3140 C CA . VAL B 1 182 ? 19.809 -19.659 43.109 1.00 29.71 162 VAL B CA 1
ATOM 3141 C C . VAL B 1 182 ? 19.397 -20.514 44.302 1.00 28.81 162 VAL B C 1
ATOM 3142 O O . VAL B 1 182 ? 18.899 -20.004 45.305 1.00 28.80 162 VAL B O 1
ATOM 3146 N N . VAL B 1 183 ? 19.608 -21.820 44.180 1.00 30.41 163 VAL B N 1
ATOM 3147 C CA . VAL B 1 183 ? 19.290 -22.757 45.250 1.00 31.54 163 VAL B CA 1
ATOM 3148 C C . VAL B 1 183 ? 20.392 -22.743 46.307 1.00 31.05 163 VAL B C 1
ATOM 3149 O O . VAL B 1 183 ? 21.574 -22.821 45.978 1.00 31.84 163 VAL B O 1
ATOM 3153 N N . ILE B 1 184 ? 20.003 -22.633 47.574 1.00 32.92 164 ILE B N 1
ATOM 3154 C CA . ILE B 1 184 ? 20.974 -22.555 48.662 1.00 41.85 164 ILE B CA 1
ATOM 3155 C C . ILE B 1 184 ? 20.906 -23.784 49.567 1.00 34.96 164 ILE B C 1
ATOM 3156 O O . ILE B 1 184 ? 19.831 -24.181 50.021 1.00 34.75 164 ILE B O 1
ATOM 3161 N N . PHE B 1 185 ? 22.065 -24.389 49.807 1.00 41.09 165 PHE B N 1
ATOM 3162 C CA . PHE B 1 185 ? 22.182 -25.512 50.730 1.00 46.33 165 PHE B CA 1
ATOM 3163 C C . PHE B 1 185 ? 23.035 -25.130 51.934 1.00 37.94 165 PHE B C 1
ATOM 3164 O O . PHE B 1 185 ? 22.827 -25.631 53.038 1.00 38.57 165 PHE B O 1
ATOM 3172 N N . ASN B 1 186 ? 23.996 -24.240 51.710 1.00 39.73 166 ASN B N 1
ATOM 3173 C CA . ASN B 1 186 ? 24.895 -23.802 52.770 1.00 44.69 166 ASN B CA 1
ATOM 3174 C C . ASN B 1 186 ? 25.368 -22.364 52.575 1.00 45.26 166 ASN B C 1
ATOM 3175 O O . ASN B 1 186 ? 24.887 -21.657 51.688 1.00 46.36 166 ASN B O 1
ATOM 3180 N N . ASP B 1 187 ? 26.315 -21.939 53.405 1.00 45.01 167 ASP B N 1
ATOM 3181 C CA . ASP B 1 187 ? 26.813 -20.569 53.363 1.00 49.84 167 ASP B CA 1
ATOM 3182 C C . ASP B 1 187 ? 27.615 -20.299 52.095 1.00 43.73 167 ASP B C 1
ATOM 3183 O O . ASP B 1 187 ? 27.644 -19.171 51.603 1.00 41.86 167 ASP B O 1
ATOM 3188 N N . GLU B 1 188 ? 28.264 -21.334 51.567 1.00 50.92 168 GLU B N 1
ATOM 3189 C CA . GLU B 1 188 ? 29.067 -21.170 50.360 1.00 45.93 168 GLU B CA 1
ATOM 3190 C C . GLU B 1 188 ? 28.183 -20.869 49.155 1.00 41.93 168 GLU B C 1
ATOM 3191 O O . GLU B 1 188 ? 28.553 -20.072 48.295 1.00 40.22 168 GLU B O 1
ATOM 3197 N N . ASP B 1 189 ? 27.014 -21.500 49.099 1.00 43.34 169 ASP B N 1
ATOM 3198 C CA . ASP B 1 189 ? 26.057 -21.230 48.032 1.00 39.11 169 ASP B CA 1
ATOM 3199 C C . ASP B 1 189 ? 25.537 -19.803 48.135 1.00 38.68 169 ASP B C 1
ATOM 3200 O O . ASP B 1 189 ? 25.323 -19.131 47.125 1.00 37.13 169 ASP B O 1
ATOM 3205 N N . LEU B 1 190 ? 25.340 -19.349 49.368 1.00 42.02 170 LEU B N 1
ATOM 3206 C CA . LEU B 1 190 ? 24.816 -18.016 49.630 1.00 38.88 170 LEU B CA 1
ATOM 3207 C C . LEU B 1 190 ? 25.789 -16.938 49.163 1.00 40.61 170 LEU B C 1
ATOM 3208 O O . LEU B 1 190 ? 25.375 -15.889 48.670 1.00 48.13 170 LEU B O 1
ATOM 3213 N N . GLU B 1 191 ? 27.083 -17.200 49.314 1.00 40.61 171 GLU B N 1
ATOM 3214 C CA . GLU B 1 191 ? 28.096 -16.262 48.850 1.00 41.69 171 GLU B CA 1
ATOM 3215 C C . GLU B 1 191 ? 28.152 -16.267 47.326 1.00 39.74 171 GLU B C 1
ATOM 3216 O O . GLU B 1 191 ? 28.386 -15.233 46.701 1.00 40.62 171 GLU B O 1
ATOM 3222 N N . PHE B 1 192 ? 27.933 -17.439 46.737 1.00 43.72 172 PHE B N 1
ATOM 3223 C CA . PHE B 1 192 ? 27.858 -17.565 45.287 1.00 39.25 172 PHE B CA 1
ATOM 3224 C C . PHE B 1 192 ? 26.659 -16.790 44.754 1.00 38.51 172 PHE B C 1
ATOM 3225 O O . PHE B 1 192 ? 26.748 -16.119 43.726 1.00 38.28 172 PHE B O 1
ATOM 3233 N N . ALA B 1 193 ? 25.540 -16.888 45.466 1.00 37.74 173 ALA B N 1
ATOM 3234 C CA . ALA B 1 193 ? 24.318 -16.190 45.085 1.00 38.84 173 ALA B CA 1
ATOM 3235 C C . ALA B 1 193 ? 24.518 -14.678 45.099 1.00 37.84 173 ALA B C 1
ATOM 3236 O O . ALA B 1 193 ? 24.000 -13.969 44.235 1.00 35.58 173 ALA B O 1
ATOM 3238 N N . LYS B 1 194 ? 25.271 -14.189 46.079 1.00 43.57 174 LYS B N 1
ATOM 3239 C CA . LYS B 1 194 ? 25.562 -12.763 46.168 1.00 40.77 174 LYS B CA 1
ATOM 3240 C C . LYS B 1 194 ? 26.391 -12.306 44.974 1.00 41.34 174 LYS B C 1
ATOM 3241 O O . LYS B 1 194 ? 26.161 -11.228 44.431 1.00 44.17 174 LYS B O 1
ATOM 3247 N N . THR B 1 195 ? 27.345 -13.135 44.565 1.00 40.61 175 THR B N 1
ATOM 3248 C CA . THR B 1 195 ? 28.189 -12.824 43.415 1.00 40.97 175 THR B CA 1
ATOM 3249 C C . THR B 1 195 ? 27.354 -12.688 42.146 1.00 38.90 175 THR B C 1
ATOM 3250 O O . THR B 1 195 ? 27.564 -11.774 41.347 1.00 39.26 175 THR B O 1
ATOM 3254 N N . VAL B 1 196 ? 26.404 -13.600 41.971 1.00 37.23 176 VAL B N 1
ATOM 3255 C CA . VAL B 1 196 ? 25.519 -13.573 40.813 1.00 37.13 176 VAL B CA 1
ATOM 3256 C C . VAL B 1 196 ? 24.624 -12.337 40.840 1.00 37.60 176 VAL B C 1
ATOM 3257 O O . VAL B 1 196 ? 24.444 -11.667 39.823 1.00 37.06 176 VAL B O 1
ATOM 3261 N N . HIS B 1 197 ? 24.075 -12.037 42.013 1.00 36.70 177 HIS B N 1
ATOM 3262 C CA . HIS B 1 197 ? 23.181 -10.895 42.179 1.00 36.92 177 HIS B CA 1
ATOM 3263 C C . HIS B 1 197 ? 23.899 -9.569 41.934 1.00 38.52 177 HIS B C 1
ATOM 3264 O O . HIS B 1 197 ? 23.333 -8.652 41.340 1.00 38.96 177 HIS B O 1
ATOM 3271 N N . LYS B 1 198 ? 25.145 -9.472 42.393 1.00 41.84 178 LYS B N 1
ATOM 3272 C CA . LYS B 1 198 ? 25.950 -8.271 42.184 1.00 43.46 178 LYS B CA 1
ATOM 3273 C C . LYS B 1 198 ? 26.289 -8.083 40.711 1.00 42.23 178 LYS B C 1
ATOM 3274 O O . LYS B 1 198 ? 26.378 -6.959 40.221 1.00 42.11 178 LYS B O 1
ATOM 3280 N N . ARG B 1 199 ? 26.488 -9.196 40.014 1.00 47.70 179 ARG B N 1
ATOM 3281 C CA . ARG B 1 199 ? 26.884 -9.163 38.613 1.00 41.85 179 ARG B CA 1
ATOM 3282 C C . ARG B 1 199 ? 25.739 -8.696 37.719 1.00 41.90 179 ARG B C 1
ATOM 3283 O O . ARG B 1 199 ? 25.963 -8.059 36.690 1.00 41.20 179 ARG B O 1
ATOM 3291 N N . TYR B 1 200 ? 24.511 -9.013 38.119 1.00 43.62 180 TYR B N 1
ATOM 3292 C CA . TYR B 1 200 ? 23.331 -8.617 37.357 1.00 42.68 180 TYR B CA 1
ATOM 3293 C C . TYR B 1 200 ? 22.337 -7.887 38.255 1.00 48.89 180 TYR B C 1
ATOM 3294 O O . TYR B 1 200 ? 21.368 -8.481 38.729 1.00 46.49 180 TYR B O 1
ATOM 3303 N N . PRO B 1 201 ? 22.575 -6.586 38.482 1.00 49.25 181 PRO B N 1
ATOM 3304 C CA . PRO B 1 201 ? 21.823 -5.770 39.444 1.00 48.23 181 PRO B CA 1
ATOM 3305 C C . PRO B 1 201 ? 20.356 -5.553 39.072 1.00 49.36 181 PRO B C 1
ATOM 3306 O O . PRO B 1 201 ? 19.507 -5.505 39.962 1.00 42.01 181 PRO B O 1
ATOM 3310 N N . GLY B 1 202 ? 20.064 -5.423 37.782 1.00 42.61 182 GLY B N 1
ATOM 3311 C CA . GLY B 1 202 ? 18.717 -5.113 37.339 1.00 43.07 182 GLY B CA 1
ATOM 3312 C C . GLY B 1 202 ? 17.770 -6.299 37.305 1.00 42.48 182 GLY B C 1
ATOM 3313 O O . GLY B 1 202 ? 16.552 -6.127 37.257 1.00 49.93 182 GLY B O 1
ATOM 3314 N N . ILE B 1 203 ? 18.326 -7.505 37.331 1.00 36.60 183 ILE B N 1
ATOM 3315 C CA . ILE B 1 203 ? 17.526 -8.721 37.229 1.00 33.94 183 ILE B CA 1
ATOM 3316 C C . ILE B 1 203 ? 16.927 -9.125 38.574 1.00 31.91 183 ILE B C 1
ATOM 3317 O O . ILE B 1 203 ? 17.642 -9.207 39.572 1.00 36.90 183 ILE B O 1
ATOM 3322 N N . PRO B 1 204 ? 15.605 -9.371 38.603 1.00 29.95 184 PRO B N 1
ATOM 3323 C CA . PRO B 1 204 ? 14.918 -9.866 39.801 1.00 29.85 184 PRO B CA 1
ATOM 3324 C C . PRO B 1 204 ? 15.565 -11.140 40.332 1.00 28.76 184 PRO B C 1
ATOM 3325 O O . PRO B 1 204 ? 15.722 -12.106 39.585 1.00 27.74 184 PRO B O 1
ATOM 3329 N N . PHE B 1 205 ? 15.937 -11.136 41.607 1.00 27.15 185 PHE B N 1
ATOM 3330 C CA . PHE B 1 205 ? 16.720 -12.226 42.172 1.00 27.01 185 PHE B CA 1
ATOM 3331 C C . PHE B 1 205 ? 15.923 -13.047 43.180 1.00 26.55 185 PHE B C 1
ATOM 3332 O O . PHE B 1 205 ? 15.195 -12.499 44.006 1.00 28.96 185 PHE B O 1
ATOM 3340 N N . TYR B 1 206 ? 16.073 -14.366 43.103 1.00 27.03 186 TYR B N 1
ATOM 3341 C CA . TYR B 1 206 ? 15.344 -15.282 43.974 1.00 27.24 186 TYR B CA 1
ATOM 3342 C C . TYR B 1 206 ? 16.277 -16.256 44.685 1.00 26.11 186 TYR B C 1
ATOM 3343 O O . TYR B 1 206 ? 17.262 -16.719 44.113 1.00 26.29 186 TYR B O 1
ATOM 3352 N N . LEU B 1 207 ? 15.958 -16.562 45.937 1.00 34.29 187 LEU B N 1
ATOM 3353 C CA . LEU B 1 207 ? 16.682 -17.577 46.691 1.00 27.49 187 LEU B CA 1
ATOM 3354 C C . LEU B 1 207 ? 15.755 -18.738 47.015 1.00 26.46 187 LEU B C 1
ATOM 3355 O O . LEU B 1 207 ? 14.635 -18.535 47.482 1.00 24.90 187 LEU B O 1
ATOM 3360 N N . GLN B 1 208 ? 16.225 -19.956 46.768 1.00 30.80 188 GLN B N 1
ATOM 3361 C CA . GLN B 1 208 ? 15.401 -21.139 46.975 1.00 28.59 188 GLN B CA 1
ATOM 3362 C C . GLN B 1 208 ? 16.037 -22.112 47.962 1.00 28.11 188 GLN B C 1
ATOM 3363 O O . GLN B 1 208 ? 17.237 -22.378 47.905 1.00 28.69 188 GLN B O 1
ATOM 3369 N N . VAL B 1 209 ? 15.218 -22.636 48.869 1.00 28.07 189 VAL B N 1
ATOM 3370 C CA . VAL B 1 209 ? 15.675 -23.598 49.863 1.00 30.41 189 VAL B CA 1
ATOM 3371 C C . VAL B 1 209 ? 16.034 -24.931 49.216 1.00 34.53 189 VAL B C 1
ATOM 3372 O O . VAL B 1 209 ? 15.232 -25.512 48.485 1.00 31.31 189 VAL B O 1
ATOM 3376 N N . GLY B 1 210 ? 17.242 -25.411 49.489 1.00 32.59 190 GLY B N 1
ATOM 3377 C CA . GLY B 1 210 ? 17.694 -26.679 48.950 1.00 36.31 190 GLY B CA 1
ATOM 3378 C C . GLY B 1 210 ? 17.090 -27.874 49.663 1.00 37.24 190 GLY B C 1
ATOM 3379 O O . GLY B 1 210 ? 16.949 -27.874 50.885 1.00 38.94 190 GLY B O 1
ATOM 3380 N N . ASN B 1 211 ? 16.731 -28.897 48.894 1.00 39.47 191 ASN B N 1
ATOM 3381 C CA . ASN B 1 211 ? 16.162 -30.117 49.454 1.00 42.16 191 ASN B CA 1
ATOM 3382 C C . ASN B 1 211 ? 17.230 -31.185 49.671 1.00 44.19 191 ASN B C 1
ATOM 3383 O O . ASN B 1 211 ? 17.870 -31.638 48.722 1.00 55.12 191 ASN B O 1
ATOM 3388 N N . ASP B 1 212 ? 17.418 -31.579 50.927 1.00 52.16 192 ASP B N 1
ATOM 3389 C CA . ASP B 1 212 ? 18.416 -32.583 51.287 1.00 56.04 192 ASP B CA 1
ATOM 3390 C C . ASP B 1 212 ? 18.073 -33.962 50.736 1.00 48.53 192 ASP B C 1
ATOM 3391 O O . ASP B 1 212 ? 18.834 -34.535 49.957 1.00 48.52 192 ASP B O 1
ATOM 3396 N N . ASP B 1 213 ? 16.927 -34.492 51.149 1.00 48.36 193 ASP B N 1
ATOM 3397 C CA . ASP B 1 213 ? 16.520 -35.832 50.746 1.00 54.03 193 ASP B CA 1
ATOM 3398 C C . ASP B 1 213 ? 15.427 -35.779 49.683 1.00 49.30 193 ASP B C 1
ATOM 3399 O O . ASP B 1 213 ? 14.255 -35.567 49.992 1.00 49.74 193 ASP B O 1
ATOM 3404 N N . VAL B 1 214 ? 15.821 -35.978 48.430 1.00 49.86 194 VAL B N 1
ATOM 3405 C CA . VAL B 1 214 ? 14.878 -35.963 47.319 1.00 49.75 194 VAL B CA 1
ATOM 3406 C C . VAL B 1 214 ? 14.301 -37.352 47.064 1.00 53.93 194 VAL B C 1
ATOM 3407 O O . VAL B 1 214 ? 13.563 -37.558 46.101 1.00 51.16 194 VAL B O 1
ATOM 3411 N N . HIS B 1 215 ? 14.636 -38.300 47.934 1.00 53.87 195 HIS B N 1
ATOM 3412 C CA . HIS B 1 215 ? 14.209 -39.683 47.757 1.00 57.83 195 HIS B CA 1
ATOM 3413 C C . HIS B 1 215 ? 13.315 -40.173 48.892 1.00 54.72 195 HIS B C 1
ATOM 3414 O O . HIS B 1 215 ? 12.608 -41.170 48.741 1.00 50.89 195 HIS B O 1
ATOM 3421 N N . THR B 1 216 ? 13.348 -39.473 50.023 1.00 56.72 196 THR B N 1
ATOM 3422 C CA . THR B 1 216 ? 12.591 -39.887 51.201 1.00 52.31 196 THR B CA 1
ATOM 3423 C C . THR B 1 216 ? 11.092 -39.953 50.927 1.00 51.34 196 THR B C 1
ATOM 3424 O O . THR B 1 216 ? 10.565 -39.208 50.101 1.00 69.40 196 THR B O 1
ATOM 3428 N N . THR B 1 217 ? 10.415 -40.857 51.625 1.00 50.09 197 THR B N 1
ATOM 3429 C CA . THR B 1 217 ? 8.984 -41.050 51.443 1.00 51.07 197 THR B CA 1
ATOM 3430 C C . THR B 1 217 ? 8.218 -40.575 52.672 1.00 55.23 197 THR B C 1
ATOM 3431 O O . THR B 1 217 ? 6.987 -40.538 52.674 1.00 49.56 197 THR B O 1
ATOM 3435 N N . ASP B 1 218 ? 8.955 -40.215 53.717 1.00 50.89 198 ASP B N 1
ATOM 3436 C CA . ASP B 1 218 ? 8.351 -39.695 54.937 1.00 56.33 198 ASP B CA 1
ATOM 3437 C C . ASP B 1 218 ? 8.117 -38.194 54.808 1.00 50.79 198 ASP B C 1
ATOM 3438 O O . ASP B 1 218 ? 9.020 -37.391 55.038 1.00 46.68 198 ASP B O 1
ATOM 3443 N N . ASP B 1 219 ? 6.894 -37.827 54.439 1.00 52.67 199 ASP B N 1
ATOM 3444 C CA . ASP B 1 219 ? 6.548 -36.436 54.169 1.00 48.12 199 ASP B CA 1
ATOM 3445 C C . ASP B 1 219 ? 6.641 -35.551 55.408 1.00 54.68 199 ASP B C 1
ATOM 3446 O O . ASP B 1 219 ? 7.190 -34.452 55.349 1.00 44.66 199 ASP B O 1
ATOM 3451 N N . GLN B 1 220 ? 6.108 -36.037 56.525 1.00 49.69 200 GLN B N 1
ATOM 3452 C CA . GLN B 1 220 ? 6.049 -35.256 57.757 1.00 48.06 200 GLN B CA 1
ATOM 3453 C C . GLN B 1 220 ? 7.431 -34.824 58.241 1.00 45.07 200 GLN B C 1
ATOM 3454 O O . GLN B 1 220 ? 7.615 -33.687 58.675 1.00 43.06 200 GLN B O 1
ATOM 3460 N N . SER B 1 221 ? 8.401 -35.729 58.165 1.00 50.30 201 SER B N 1
ATOM 3461 C CA . SER B 1 221 ? 9.766 -35.400 58.556 1.00 47.13 201 SER B CA 1
ATOM 3462 C C . SER B 1 221 ? 10.400 -34.456 57.542 1.00 41.50 201 SER B C 1
ATOM 3463 O O . SER B 1 221 ? 11.156 -33.557 57.908 1.00 52.83 201 SER B O 1
ATOM 3466 N N . LEU B 1 222 ? 10.082 -34.663 56.268 1.00 41.57 202 LEU B N 1
ATOM 3467 C CA . LEU B 1 222 ? 10.628 -33.840 55.194 1.00 45.06 202 LEU B CA 1
ATOM 3468 C C . LEU B 1 222 ? 10.130 -32.401 55.291 1.00 37.59 202 LEU B C 1
ATOM 3469 O O . LEU B 1 222 ? 10.910 -31.457 55.167 1.00 36.01 202 LEU B O 1
ATOM 3474 N N . ILE B 1 223 ? 8.829 -32.243 55.513 1.00 39.51 203 ILE B N 1
ATOM 3475 C CA . ILE B 1 223 ? 8.221 -30.923 55.640 1.00 38.42 203 ILE B CA 1
ATOM 3476 C C . ILE B 1 223 ? 8.810 -30.149 56.817 1.00 39.03 203 ILE B C 1
ATOM 3477 O O . ILE B 1 223 ? 9.195 -28.988 56.677 1.00 32.31 203 ILE B O 1
ATOM 3482 N N . ALA B 1 224 ? 8.888 -30.803 57.973 1.00 41.17 204 ALA B N 1
ATOM 3483 C CA . ALA B 1 224 ? 9.432 -30.176 59.173 1.00 37.25 204 ALA B CA 1
ATOM 3484 C C . ALA B 1 224 ? 10.906 -29.825 58.995 1.00 33.91 204 ALA B C 1
ATOM 3485 O O . ALA B 1 224 ? 11.386 -28.831 59.540 1.00 32.99 204 ALA B O 1
ATOM 3487 N N . HIS B 1 225 ? 11.617 -30.643 58.226 1.00 35.31 205 HIS B N 1
ATOM 3488 C CA . HIS B 1 225 ? 13.031 -30.409 57.959 1.00 35.62 205 HIS B CA 1
ATOM 3489 C C . HIS B 1 225 ? 13.238 -29.224 57.020 1.00 32.30 205 HIS B C 1
ATOM 3490 O O . HIS B 1 225 ? 14.130 -28.404 57.230 1.00 31.56 205 HIS B O 1
ATOM 3497 N N . LEU B 1 226 ? 12.409 -29.138 55.984 1.00 39.62 206 LEU B N 1
ATOM 3498 C CA . LEU B 1 226 ? 12.543 -28.076 54.992 1.00 31.52 206 LEU B CA 1
ATOM 3499 C C . LEU B 1 226 ? 12.098 -26.724 55.541 1.00 29.53 206 LEU B C 1
ATOM 3500 O O . LEU B 1 226 ? 12.663 -25.690 55.187 1.00 28.08 206 LEU B O 1
ATOM 3505 N N . LEU B 1 227 ? 11.087 -26.733 56.404 1.00 29.61 207 LEU B N 1
ATOM 3506 C CA . LEU B 1 227 ? 10.624 -25.503 57.039 1.00 29.47 207 LEU B CA 1
ATOM 3507 C C . LEU B 1 227 ? 11.686 -24.960 57.988 1.00 32.36 207 LEU B C 1
ATOM 3508 O O . LEU B 1 227 ? 11.821 -23.748 58.157 1.00 27.84 207 LEU B O 1
ATOM 3513 N N . GLY B 1 228 ? 12.439 -25.867 58.603 1.00 28.78 208 GLY B N 1
ATOM 3514 C CA . GLY B 1 228 ? 13.541 -25.485 59.466 1.00 28.46 208 GLY B CA 1
ATOM 3515 C C . GLY B 1 228 ? 14.675 -24.877 58.666 1.00 28.32 208 GLY B C 1
ATOM 3516 O O . GLY B 1 228 ? 15.311 -23.917 59.100 1.00 29.66 208 GLY B O 1
ATOM 3517 N N . LYS B 1 229 ? 14.929 -25.443 57.490 1.00 29.49 209 LYS B N 1
ATOM 3518 C CA . LYS B 1 229 ? 15.944 -24.915 56.587 1.00 29.19 209 LYS B CA 1
ATOM 3519 C C . LYS B 1 229 ? 15.524 -23.555 56.043 1.00 28.82 209 LYS B C 1
ATOM 3520 O O . LYS B 1 229 ? 16.358 -22.674 55.831 1.00 26.57 209 LYS B O 1
ATOM 3526 N N . TYR B 1 230 ? 14.224 -23.397 55.818 1.00 27.42 210 TYR B N 1
ATOM 3527 C CA . TYR B 1 230 ? 13.669 -22.149 55.310 1.00 26.83 210 TYR B CA 1
ATOM 3528 C C . TYR B 1 230 ? 13.890 -21.017 56.309 1.00 27.74 210 TYR B C 1
ATOM 3529 O O . TYR B 1 230 ? 14.372 -19.945 55.948 1.00 26.87 210 TYR B O 1
ATOM 3538 N N . GLU B 1 231 ? 13.537 -21.267 57.566 1.00 28.36 211 GLU B N 1
ATOM 3539 C CA . GLU B 1 231 ? 13.683 -20.269 58.619 1.00 30.50 211 GLU B CA 1
ATOM 3540 C C . GLU B 1 231 ? 15.144 -19.882 58.825 1.00 35.84 211 GLU B C 1
ATOM 3541 O O . GLU B 1 231 ? 15.461 -18.711 59.035 1.00 30.96 211 GLU B O 1
ATOM 3547 N N . ALA B 1 232 ? 16.030 -20.871 58.761 1.00 28.08 212 ALA B N 1
ATOM 3548 C CA . ALA B 1 232 ? 17.460 -20.625 58.911 1.00 27.74 212 ALA B CA 1
ATOM 3549 C C . ALA B 1 232 ? 17.980 -19.750 57.777 1.00 28.19 212 ALA B C 1
ATOM 3550 O O . ALA B 1 232 ? 18.860 -18.915 57.979 1.00 28.56 212 ALA B O 1
ATOM 3552 N N . LEU B 1 233 ? 17.428 -19.944 56.584 1.00 27.06 213 LEU B N 1
ATOM 3553 C CA . LEU B 1 233 ? 17.813 -19.149 55.426 1.00 27.72 213 LEU B CA 1
ATOM 3554 C C . LEU B 1 233 ? 17.290 -17.722 55.554 1.00 26.94 213 LEU B C 1
ATOM 3555 O O . LEU B 1 233 ? 18.003 -16.763 55.265 1.00 27.43 213 LEU B O 1
ATOM 3560 N N . VAL B 1 234 ? 16.042 -17.593 55.994 1.00 27.69 214 VAL B N 1
ATOM 3561 C CA . VAL B 1 234 ? 15.423 -16.286 56.188 1.00 29.94 214 VAL B CA 1
ATOM 3562 C C . VAL B 1 234 ? 16.181 -15.467 57.229 1.00 28.40 214 VAL B C 1
ATOM 3563 O O . VAL B 1 234 ? 16.461 -14.288 57.019 1.00 28.46 214 VAL B O 1
ATOM 3567 N N . ASP B 1 235 ? 16.518 -16.105 58.346 1.00 36.00 215 ASP B N 1
ATOM 3568 C CA . ASP B 1 235 ? 17.260 -15.450 59.417 1.00 31.51 215 ASP B CA 1
ATOM 3569 C C . ASP B 1 235 ? 18.622 -14.948 58.939 1.00 30.74 215 ASP B C 1
ATOM 3570 O O . ASP B 1 235 ? 19.109 -13.915 59.398 1.00 38.46 215 ASP B O 1
ATOM 3575 N N . LYS B 1 236 ? 19.226 -15.683 58.011 1.00 31.54 216 LYS B N 1
ATOM 3576 C CA . LYS B 1 236 ? 20.549 -15.345 57.499 1.00 31.47 216 LYS B CA 1
ATOM 3577 C C . LYS B 1 236 ? 20.488 -14.183 56.510 1.00 30.17 216 LYS B C 1
ATOM 3578 O O . LYS B 1 236 ? 21.318 -13.275 56.553 1.00 28.88 216 LYS B O 1
ATOM 3584 N N . VAL B 1 237 ? 19.502 -14.219 55.619 1.00 34.92 217 VAL B N 1
ATOM 3585 C CA . VAL B 1 237 ? 19.340 -13.183 54.603 1.00 29.14 217 VAL B CA 1
ATOM 3586 C C . VAL B 1 237 ? 18.872 -11.871 55.233 1.00 29.11 217 VAL B C 1
ATOM 3587 O O . VAL B 1 237 ? 19.201 -10.786 54.751 1.00 28.87 217 VAL B O 1
ATOM 3591 N N . ALA B 1 238 ? 18.125 -11.982 56.327 1.00 28.62 218 ALA B N 1
ATOM 3592 C CA . ALA B 1 238 ? 17.555 -10.823 57.009 1.00 28.58 218 ALA B CA 1
ATOM 3593 C C . ALA B 1 238 ? 18.608 -9.800 57.434 1.00 27.82 218 ALA B C 1
ATOM 3594 O O . ALA B 1 238 ? 18.343 -8.599 57.443 1.00 34.82 218 ALA B O 1
ATOM 3596 N N . VAL B 1 239 ? 19.801 -10.273 57.777 1.00 28.99 219 VAL B N 1
ATOM 3597 C CA . VAL B 1 239 ? 20.850 -9.386 58.269 1.00 30.06 219 VAL B CA 1
ATOM 3598 C C . VAL B 1 239 ? 21.891 -9.056 57.202 1.00 29.79 219 VAL B C 1
ATOM 3599 O O . VAL B 1 239 ? 22.833 -8.307 57.459 1.00 31.32 219 VAL B O 1
ATOM 3603 N N . ASP B 1 240 ? 21.720 -9.609 56.006 1.00 30.65 220 ASP B N 1
ATOM 3604 C CA . ASP B 1 240 ? 22.655 -9.359 54.915 1.00 34.98 220 ASP B CA 1
ATOM 3605 C C . ASP B 1 240 ? 22.216 -8.146 54.097 1.00 33.20 220 ASP B C 1
ATOM 3606 O O . ASP B 1 240 ? 21.161 -8.161 53.464 1.00 31.63 220 ASP B O 1
ATOM 3611 N N . ALA B 1 241 ? 23.037 -7.101 54.113 1.00 34.24 221 ALA B N 1
ATOM 3612 C CA . ALA B 1 241 ? 22.702 -5.847 53.445 1.00 41.17 221 ALA B CA 1
ATOM 3613 C C . ALA B 1 241 ? 22.898 -5.924 51.934 1.00 40.09 221 ALA B C 1
ATOM 3614 O O . ALA B 1 241 ? 22.450 -5.045 51.199 1.00 36.84 221 ALA B O 1
ATOM 3616 N N . GLU B 1 242 ? 23.568 -6.975 51.473 1.00 37.07 222 GLU B N 1
ATOM 3617 C CA . GLU B 1 242 ? 23.815 -7.150 50.046 1.00 39.24 222 GLU B CA 1
ATOM 3618 C C . GLU B 1 242 ? 22.703 -7.949 49.376 1.00 36.18 222 GLU B C 1
ATOM 3619 O O . GLU B 1 242 ? 22.708 -8.134 48.159 1.00 37.81 222 GLU B O 1
ATOM 3625 N N . LEU B 1 243 ? 21.748 -8.416 50.173 1.00 34.07 223 LEU B N 1
ATOM 3626 C CA . LEU B 1 243 ? 20.633 -9.198 49.651 1.00 33.36 223 LEU B CA 1
ATOM 3627 C C . LEU B 1 243 ? 19.290 -8.563 49.999 1.00 36.48 223 LEU B C 1
ATOM 3628 O O . LEU B 1 243 ? 18.372 -9.247 50.450 1.00 46.86 223 LEU B O 1
ATOM 3633 N N . ASN B 1 244 ? 19.179 -7.257 49.782 1.00 32.38 224 ASN B N 1
ATOM 3634 C CA . ASN B 1 244 ? 17.950 -6.536 50.098 1.00 32.54 224 ASN B CA 1
ATOM 3635 C C . ASN B 1 244 ? 16.862 -6.743 49.049 1.00 30.92 224 ASN B C 1
ATOM 3636 O O . ASN B 1 244 ? 15.711 -7.018 49.385 1.00 29.20 224 ASN B O 1
ATOM 3641 N N . LEU B 1 245 ? 17.229 -6.610 47.780 1.00 32.89 225 LEU B N 1
ATOM 3642 C CA . LEU B 1 245 ? 16.282 -6.814 46.691 1.00 41.00 225 LEU B CA 1
ATOM 3643 C C . LEU B 1 245 ? 16.228 -8.287 46.304 1.00 29.97 225 LEU B C 1
ATOM 3644 O O . LEU B 1 245 ? 16.599 -8.660 45.193 1.00 30.90 225 LEU B O 1
ATOM 3649 N N . VAL B 1 246 ? 15.763 -9.118 47.232 1.00 29.71 226 VAL B N 1
ATOM 3650 C CA . VAL B 1 246 ? 15.790 -10.565 47.053 1.00 28.94 226 VAL B CA 1
ATOM 3651 C C . VAL B 1 246 ? 14.541 -11.234 47.625 1.00 27.78 226 VAL B C 1
ATOM 3652 O O . VAL B 1 246 ? 14.101 -10.908 48.727 1.00 25.77 226 VAL B O 1
ATOM 3656 N N . ARG B 1 247 ? 13.968 -12.161 46.861 1.00 27.72 227 ARG B N 1
ATOM 3657 C CA . ARG B 1 247 ? 12.868 -12.985 47.344 1.00 25.28 227 ARG B CA 1
ATOM 3658 C C . ARG B 1 247 ? 13.411 -14.297 47.909 1.00 25.73 227 ARG B C 1
ATOM 3659 O O . ARG B 1 247 ? 14.273 -14.929 47.300 1.00 25.95 227 ARG B O 1
ATOM 3667 N N . VAL B 1 248 ? 12.911 -14.702 49.072 1.00 27.28 228 VAL B N 1
ATOM 3668 C CA . VAL B 1 248 ? 13.316 -15.969 49.673 1.00 25.12 228 VAL B CA 1
ATOM 3669 C C . VAL B 1 248 ? 12.133 -16.929 49.717 1.00 24.22 228 VAL B C 1
ATOM 3670 O O . VAL B 1 248 ? 11.184 -16.723 50.473 1.00 23.39 228 VAL B O 1
ATOM 3674 N N . LEU B 1 249 ? 12.194 -17.978 48.902 1.00 24.30 229 LEU B N 1
ATOM 3675 C CA . LEU B 1 249 ? 11.070 -18.896 48.750 1.00 24.45 229 LEU B CA 1
ATOM 3676 C C . LEU B 1 249 ? 11.480 -20.360 48.886 1.00 24.40 229 LEU B C 1
ATOM 3677 O O . LEU B 1 249 ? 12.621 -20.720 48.601 1.00 24.94 229 LEU B O 1
ATOM 3682 N N . PRO B 1 250 ? 10.543 -21.209 49.331 1.00 24.64 230 PRO B N 1
ATOM 3683 C CA . PRO B 1 250 ? 10.755 -22.655 49.382 1.00 25.99 230 PRO B CA 1
ATOM 3684 C C . PRO B 1 250 ? 10.194 -23.353 48.147 1.00 26.02 230 PRO B C 1
ATOM 3685 O O . PRO B 1 250 ? 9.862 -22.696 47.160 1.00 25.29 230 PRO B O 1
ATOM 3689 N N . GLN B 1 251 ? 10.089 -24.675 48.210 1.00 26.87 231 GLN B N 1
ATOM 3690 C CA . GLN B 1 251 ? 9.415 -25.444 47.172 1.00 28.41 231 GLN B CA 1
ATOM 3691 C C . GLN B 1 251 ? 8.037 -25.861 47.671 1.00 29.20 231 GLN B C 1
ATOM 3692 O O . GLN B 1 251 ? 7.910 -26.823 48.427 1.00 32.20 231 GLN B O 1
ATOM 3698 N N . LEU B 1 252 ? 7.010 -25.128 47.250 1.00 28.46 232 LEU B N 1
ATOM 3699 C CA . LEU B 1 252 ? 5.657 -25.341 47.755 1.00 37.12 232 LEU B CA 1
ATOM 3700 C C . LEU B 1 252 ? 5.114 -26.730 47.443 1.00 30.87 232 LEU B C 1
ATOM 3701 O O . LEU B 1 252 ? 4.426 -27.330 48.269 1.00 34.50 232 LEU B O 1
ATOM 3706 N N . HIS B 1 253 ? 5.421 -27.236 46.254 1.00 36.38 233 HIS B N 1
ATOM 3707 C CA . HIS B 1 253 ? 4.930 -28.546 45.840 1.00 30.93 233 HIS B CA 1
ATOM 3708 C C . HIS B 1 253 ? 5.544 -29.657 46.686 1.00 31.95 233 HIS B C 1
ATOM 3709 O O . HIS B 1 253 ? 4.936 -30.709 46.879 1.00 39.93 233 HIS B O 1
ATOM 3716 N N . THR B 1 254 ? 6.747 -29.414 47.195 1.00 31.70 234 THR B N 1
ATOM 3717 C CA . THR B 1 254 ? 7.409 -30.369 48.073 1.00 34.05 234 THR B CA 1
ATOM 3718 C C . THR B 1 254 ? 6.773 -30.344 49.461 1.00 37.29 234 THR B C 1
ATOM 3719 O O . THR B 1 254 ? 6.728 -31.359 50.155 1.00 34.25 234 THR B O 1
ATOM 3723 N N . LEU B 1 255 ? 6.276 -29.178 49.861 1.00 35.28 235 LEU B N 1
ATOM 3724 C CA . LEU B 1 255 ? 5.597 -29.044 51.143 1.00 32.45 235 LEU B CA 1
ATOM 3725 C C . LEU B 1 255 ? 4.201 -29.656 51.088 1.00 32.17 235 LEU B C 1
ATOM 3726 O O . LEU B 1 255 ? 3.611 -29.972 52.120 1.00 32.43 235 LEU B O 1
ATOM 3731 N N . LEU B 1 256 ? 3.681 -29.824 49.877 1.00 35.98 236 LEU B N 1
ATOM 3732 C CA . LEU B 1 256 ? 2.333 -30.348 49.692 1.00 33.89 236 LEU B CA 1
ATOM 3733 C C . LEU B 1 256 ? 2.316 -31.843 49.379 1.00 32.61 236 LEU B C 1
ATOM 3734 O O . LEU B 1 256 ? 1.462 -32.574 49.880 1.00 33.78 236 LEU B O 1
ATOM 3739 N N . TRP B 1 257 ? 3.255 -32.296 48.554 1.00 34.95 237 TRP B N 1
ATOM 3740 C CA . TRP B 1 257 ? 3.234 -33.676 48.078 1.00 36.83 237 TRP B CA 1
ATOM 3741 C C . TRP B 1 257 ? 4.568 -34.400 48.249 1.00 46.38 237 TRP B C 1
ATOM 3742 O O . TRP B 1 257 ? 4.710 -35.552 47.840 1.00 49.87 237 TRP B O 1
ATOM 3753 N N . GLY B 1 258 ? 5.544 -33.729 48.851 1.00 38.92 238 GLY B N 1
ATOM 3754 C CA . GLY B 1 258 ? 6.846 -34.329 49.072 1.00 42.82 238 GLY B CA 1
ATOM 3755 C C . GLY B 1 258 ? 7.650 -34.486 47.796 1.00 43.20 238 GLY B C 1
ATOM 3756 O O . GLY B 1 258 ? 7.738 -33.560 46.990 1.00 43.68 238 GLY B O 1
ATOM 3757 N N . ASN B 1 259 ? 8.238 -35.664 47.613 1.00 51.66 239 ASN B N 1
ATOM 3758 C CA . ASN B 1 259 ? 9.057 -35.943 46.438 1.00 53.46 239 ASN B CA 1
ATOM 3759 C C . ASN B 1 259 ? 8.281 -36.677 45.350 1.00 46.90 239 ASN B C 1
ATOM 3760 O O . ASN B 1 259 ? 8.871 -37.311 44.476 1.00 58.35 239 ASN B O 1
ATOM 3765 N N . LYS B 1 260 ? 6.957 -36.584 45.405 1.00 45.34 240 LYS B N 1
ATOM 3766 C CA . LYS B 1 260 ? 6.106 -37.283 44.449 1.00 43.04 240 LYS B CA 1
ATOM 3767 C C . LYS B 1 260 ? 6.189 -36.660 43.056 1.00 48.26 240 LYS B C 1
ATOM 3768 O O . LYS B 1 260 ? 6.239 -35.438 42.910 1.00 39.79 240 LYS B O 1
ATOM 3774 N N . ARG B 1 261 ? 6.214 -37.513 42.036 1.00 43.81 241 ARG B N 1
ATOM 3775 C CA . ARG B 1 261 ? 6.247 -37.059 40.649 1.00 38.55 241 ARG B CA 1
ATOM 3776 C C . ARG B 1 261 ? 4.843 -36.804 40.118 1.00 35.06 241 ARG B C 1
ATOM 3777 O O . ARG B 1 261 ? 3.858 -37.271 40.688 1.00 34.52 241 ARG B O 1
ATOM 3785 N N . GLY B 1 262 ? 4.760 -36.065 39.017 1.00 33.92 242 GLY B N 1
ATOM 3786 C CA . GLY B 1 262 ? 3.495 -35.828 38.347 1.00 32.84 242 GLY B CA 1
ATOM 3787 C C . GLY B 1 262 ? 2.585 -34.842 39.052 1.00 32.23 242 GLY B C 1
ATOM 3788 O O . GLY B 1 262 ? 1.397 -34.760 38.743 1.00 37.42 242 GLY B O 1
ATOM 3789 N N . VAL B 1 263 ? 3.136 -34.091 40.000 1.00 32.31 243 VAL B N 1
ATOM 3790 C CA . VAL B 1 263 ? 2.365 -33.075 40.710 1.00 37.04 243 VAL B CA 1
ATOM 3791 C C . VAL B 1 263 ? 3.141 -31.766 40.820 1.00 31.51 243 VAL B C 1
ATOM 3792 O O . VAL B 1 263 ? 2.554 -30.686 40.868 1.00 40.73 243 VAL B O 1
ATOM 3797 N N . LYS C 1 23 ? -1.438 15.100 62.242 1.00 51.76 3 LYS C N 1
ATOM 3798 C CA . LYS C 1 23 ? -0.434 14.673 61.274 1.00 44.97 3 LYS C CA 1
ATOM 3799 C C . LYS C 1 23 ? 0.369 13.485 61.795 1.00 38.90 3 LYS C C 1
ATOM 3800 O O . LYS C 1 23 ? 1.198 12.926 61.078 1.00 34.69 3 LYS C O 1
ATOM 3806 N N . GLY C 1 24 ? 0.118 13.102 63.042 1.00 40.35 4 GLY C N 1
ATOM 3807 C CA . GLY C 1 24 ? 0.783 11.954 63.632 1.00 30.58 4 GLY C CA 1
ATOM 3808 C C . GLY C 1 24 ? 0.227 10.648 63.100 1.00 26.13 4 GLY C C 1
ATOM 3809 O O . GLY C 1 24 ? -0.961 10.547 62.799 1.00 24.39 4 GLY C O 1
ATOM 3810 N N . ILE C 1 25 ? 1.090 9.643 62.983 1.00 24.32 5 ILE C N 1
ATOM 3811 C CA . ILE C 1 25 ? 0.684 8.345 62.458 1.00 24.00 5 ILE C CA 1
ATOM 3812 C C . ILE C 1 25 ? 0.569 7.307 63.573 1.00 22.55 5 ILE C C 1
ATOM 3813 O O . ILE C 1 25 ? 1.541 7.037 64.279 1.00 22.11 5 ILE C O 1
ATOM 3818 N N . PRO C 1 26 ? -0.630 6.726 63.737 1.00 21.99 6 PRO C N 1
ATOM 3819 C CA . PRO C 1 26 ? -0.879 5.706 64.763 1.00 24.39 6 PRO C CA 1
ATOM 3820 C C . PRO C 1 26 ? -0.193 4.379 64.443 1.00 21.77 6 PRO C C 1
ATOM 3821 O O . PRO C 1 26 ? -0.653 3.640 63.574 1.00 21.28 6 PRO C O 1
ATOM 3825 N N . VAL C 1 27 ? 0.895 4.083 65.147 1.00 30.07 7 VAL C N 1
ATOM 3826 C CA . VAL C 1 27 ? 1.674 2.877 64.887 1.00 23.33 7 VAL C CA 1
ATOM 3827 C C . VAL C 1 27 ? 1.554 1.866 66.026 1.00 24.03 7 VAL C C 1
ATOM 3828 O O . VAL C 1 27 ? 1.615 2.233 67.200 1.00 24.78 7 VAL C O 1
ATOM 3832 N N . LEU C 1 28 ? 1.381 0.595 65.675 1.00 23.70 8 LEU C N 1
ATOM 3833 C CA . LEU C 1 28 ? 1.315 -0.470 66.671 1.00 24.39 8 LEU C CA 1
ATOM 3834 C C . LEU C 1 28 ? 2.486 -1.443 66.553 1.00 25.27 8 LEU C C 1
ATOM 3835 O O . LEU C 1 28 ? 2.918 -2.021 67.549 1.00 25.75 8 LEU C O 1
ATOM 3840 N N . GLU C 1 29 ? 2.996 -1.624 65.338 1.00 24.54 9 GLU C N 1
ATOM 3841 C CA . GLU C 1 29 ? 4.105 -2.547 65.113 1.00 25.48 9 GLU C CA 1
ATOM 3842 C C . GLU C 1 29 ? 5.160 -1.990 64.166 1.00 25.03 9 GLU C C 1
ATOM 3843 O O . GLU C 1 29 ? 4.838 -1.414 63.128 1.00 28.94 9 GLU C O 1
ATOM 3849 N N . ILE C 1 30 ? 6.423 -2.170 64.540 1.00 23.90 10 ILE C N 1
ATOM 3850 C CA . ILE C 1 30 ? 7.553 -1.901 63.659 1.00 24.48 10 ILE C CA 1
ATOM 3851 C C . ILE C 1 30 ? 8.580 -3.013 63.833 1.00 24.95 10 ILE C C 1
ATOM 3852 O O . ILE C 1 30 ? 9.284 -3.059 64.841 1.00 33.26 10 ILE C O 1
ATOM 3857 N N . PHE C 1 31 ? 8.658 -3.919 62.865 1.00 24.06 11 PHE C N 1
ATOM 3858 C CA . PHE C 1 31 ? 9.592 -5.033 62.972 1.00 25.44 11 PHE C CA 1
ATOM 3859 C C . PHE C 1 31 ? 10.214 -5.407 61.633 1.00 23.36 11 PHE C C 1
ATOM 3860 O O . PHE C 1 31 ? 9.759 -4.972 60.576 1.00 24.49 11 PHE C O 1
ATOM 3868 N N . GLY C 1 32 ? 11.262 -6.221 61.696 1.00 23.67 12 GLY C N 1
ATOM 3869 C CA . GLY C 1 32 ? 11.992 -6.637 60.515 1.00 24.08 12 GLY C CA 1
ATOM 3870 C C . GLY C 1 32 ? 13.489 -6.594 60.754 1.00 24.53 12 GLY C C 1
ATOM 3871 O O . GLY C 1 32 ? 13.931 -6.214 61.838 1.00 25.41 12 GLY C O 1
ATOM 3872 N N . PRO C 1 33 ? 14.284 -6.974 59.742 1.00 25.03 13 PRO C N 1
ATOM 3873 C CA . PRO C 1 33 ? 13.832 -7.447 58.428 1.00 24.48 13 PRO C CA 1
ATOM 3874 C C . PRO C 1 33 ? 13.317 -8.884 58.445 1.00 23.87 13 PRO C C 1
ATOM 3875 O O . PRO C 1 33 ? 13.915 -9.759 59.071 1.00 23.75 13 PRO C O 1
ATOM 3879 N N . THR C 1 34 ? 12.204 -9.109 57.759 1.00 24.99 14 THR C N 1
ATOM 3880 C CA . THR C 1 34 ? 11.641 -10.442 57.607 1.00 27.76 14 THR C CA 1
ATOM 3881 C C . THR C 1 34 ? 11.278 -10.652 56.141 1.00 23.15 14 THR C C 1
ATOM 3882 O O . THR C 1 34 ? 11.746 -9.916 55.275 1.00 23.46 14 THR C O 1
ATOM 3886 N N . ILE C 1 35 ? 10.453 -11.653 55.857 1.00 24.51 15 ILE C N 1
ATOM 3887 C CA . ILE C 1 35 ? 10.004 -11.877 54.489 1.00 35.09 15 ILE C CA 1
ATOM 3888 C C . ILE C 1 35 ? 8.508 -11.630 54.354 1.00 24.15 15 ILE C C 1
ATOM 3889 O O . ILE C 1 35 ? 7.738 -11.891 55.278 1.00 24.41 15 ILE C O 1
ATOM 3894 N N . GLN C 1 36 ? 8.106 -11.109 53.200 1.00 25.03 16 GLN C N 1
ATOM 3895 C CA . GLN C 1 36 ? 6.693 -10.974 52.878 1.00 27.40 16 GLN C CA 1
ATOM 3896 C C . GLN C 1 36 ? 6.104 -12.363 52.676 1.00 25.02 16 GLN C C 1
ATOM 3897 O O . GLN C 1 36 ? 6.502 -13.086 51.765 1.00 27.45 16 GLN C O 1
ATOM 3903 N N . GLY C 1 37 ? 5.164 -12.741 53.533 1.00 27.13 17 GLY C N 1
ATOM 3904 C CA . GLY C 1 37 ? 4.630 -14.089 53.512 1.00 26.49 17 GLY C CA 1
ATOM 3905 C C . GLY C 1 37 ? 3.410 -14.271 52.633 1.00 26.41 17 GLY C C 1
ATOM 3906 O O . GLY C 1 37 ? 2.887 -15.379 52.520 1.00 24.73 17 GLY C O 1
ATOM 3907 N N . GLU C 1 38 ? 2.953 -13.189 52.007 1.00 28.07 18 GLU C N 1
ATOM 3908 C CA . GLU C 1 38 ? 1.705 -13.223 51.248 1.00 26.24 18 GLU C CA 1
ATOM 3909 C C . GLU C 1 38 ? 1.757 -12.433 49.942 1.00 25.96 18 GLU C C 1
ATOM 3910 O O . GLU C 1 38 ? 2.516 -11.476 49.809 1.00 24.50 18 GLU C O 1
ATOM 3916 N N . GLY C 1 39 ? 0.937 -12.848 48.982 1.00 25.16 19 GLY C N 1
ATOM 3917 C CA . GLY C 1 39 ? 0.608 -12.022 47.834 1.00 28.96 19 GLY C CA 1
ATOM 3918 C C . GLY C 1 39 ? 1.625 -11.853 46.721 1.00 27.82 19 GLY C C 1
ATOM 3919 O O . GLY C 1 39 ? 2.432 -12.740 46.443 1.00 23.93 19 GLY C O 1
ATOM 3920 N N . MET C 1 40 ? 1.570 -10.684 46.088 1.00 24.94 20 MET C N 1
ATOM 3921 C CA . MET C 1 40 ? 2.308 -10.396 44.861 1.00 25.26 20 MET C CA 1
ATOM 3922 C C . MET C 1 40 ? 3.826 -10.412 45.028 1.00 25.41 20 MET C C 1
ATOM 3923 O O . MET C 1 40 ? 4.548 -10.814 44.116 1.00 33.66 20 MET C O 1
ATOM 3928 N N . VAL C 1 41 ? 4.308 -9.970 46.183 1.00 26.04 21 VAL C N 1
ATOM 3929 C CA . VAL C 1 41 ? 5.744 -9.944 46.436 1.00 27.05 21 VAL C CA 1
ATOM 3930 C C . VAL C 1 41 ? 6.113 -10.890 47.572 1.00 26.30 21 VAL C C 1
ATOM 3931 O O . VAL C 1 41 ? 6.920 -10.558 48.438 1.00 34.94 21 VAL C O 1
ATOM 3935 N N . ILE C 1 42 ? 5.519 -12.078 47.552 1.00 25.85 22 ILE C N 1
ATOM 3936 C CA . ILE C 1 42 ? 5.762 -13.077 48.583 1.00 25.43 22 ILE C CA 1
ATOM 3937 C C . ILE C 1 42 ? 7.229 -13.515 48.585 1.00 25.37 22 ILE C C 1
ATOM 3938 O O . ILE C 1 42 ? 7.823 -13.753 47.533 1.00 25.01 22 ILE C O 1
ATOM 3943 N N . GLY C 1 43 ? 7.819 -13.586 49.775 1.00 25.01 23 GLY C N 1
ATOM 3944 C CA . GLY C 1 43 ? 9.208 -13.983 49.916 1.00 24.48 23 GLY C CA 1
ATOM 3945 C C . GLY C 1 43 ? 10.182 -12.819 49.925 1.00 24.29 23 GLY C C 1
ATOM 3946 O O . GLY C 1 43 ? 11.351 -12.985 50.268 1.00 23.25 23 GLY C O 1
ATOM 3947 N N . GLN C 1 44 ? 9.701 -11.639 49.545 1.00 27.66 24 GLN C N 1
ATOM 3948 C CA . GLN C 1 44 ? 10.534 -10.438 49.512 1.00 26.01 24 GLN C CA 1
ATOM 3949 C C . GLN C 1 44 ? 10.975 -10.023 50.911 1.00 25.05 24 GLN C C 1
ATOM 3950 O O . GLN C 1 44 ? 10.158 -9.953 51.828 1.00 23.96 24 GLN C O 1
ATOM 3956 N N . LYS C 1 45 ? 12.266 -9.753 51.076 1.00 24.64 25 LYS C N 1
ATOM 3957 C CA . LYS C 1 45 ? 12.763 -9.249 52.351 1.00 35.30 25 LYS C CA 1
ATOM 3958 C C . LYS C 1 45 ? 12.268 -7.825 52.560 1.00 24.99 25 LYS C C 1
ATOM 3959 O O . LYS C 1 45 ? 12.492 -6.952 51.723 1.00 25.49 25 LYS C O 1
ATOM 3965 N N . THR C 1 46 ? 11.592 -7.595 53.679 1.00 23.72 26 THR C N 1
ATOM 3966 C CA . THR C 1 46 ? 10.954 -6.310 53.915 1.00 24.53 26 THR C CA 1
ATOM 3967 C C . THR C 1 46 ? 10.841 -5.972 55.396 1.00 22.44 26 THR C C 1
ATOM 3968 O O . THR C 1 46 ? 10.944 -6.845 56.257 1.00 22.35 26 THR C O 1
ATOM 3972 N N . MET C 1 47 ? 10.637 -4.690 55.678 1.00 22.64 27 MET C N 1
ATOM 3973 C CA . MET C 1 47 ? 10.300 -4.233 57.018 1.00 25.19 27 MET C CA 1
ATOM 3974 C C . MET C 1 47 ? 8.788 -4.104 57.116 1.00 21.61 27 MET C C 1
ATOM 3975 O O . MET C 1 47 ? 8.101 -4.040 56.098 1.00 21.02 27 MET C O 1
ATOM 3980 N N . PHE C 1 48 ? 8.267 -4.065 58.336 1.00 22.13 28 PHE C N 1
ATOM 3981 C CA . PHE C 1 48 ? 6.828 -3.950 58.527 1.00 22.99 28 PHE C CA 1
ATOM 3982 C C . PHE C 1 48 ? 6.450 -2.790 59.435 1.00 21.78 28 PHE C C 1
ATOM 3983 O O . PHE C 1 48 ? 7.047 -2.589 60.491 1.00 21.10 28 PHE C O 1
ATOM 3991 N N . VAL C 1 49 ? 5.452 -2.027 59.005 1.00 21.29 29 VAL C N 1
ATOM 3992 C CA . VAL C 1 49 ? 4.871 -0.977 59.827 1.00 21.78 29 VAL C CA 1
ATOM 3993 C C . VAL C 1 49 ? 3.363 -1.181 59.886 1.00 22.21 29 VAL C C 1
ATOM 3994 O O . VAL C 1 49 ? 2.652 -0.891 58.926 1.00 32.08 29 VAL C O 1
ATOM 3998 N N . ARG C 1 50 ? 2.879 -1.697 61.011 1.00 22.38 30 ARG C N 1
ATOM 3999 C CA . ARG C 1 50 ? 1.455 -1.971 61.162 1.00 23.97 30 ARG C CA 1
ATOM 4000 C C . ARG C 1 50 ? 0.760 -0.835 61.903 1.00 22.64 30 ARG C C 1
ATOM 4001 O O . ARG C 1 50 ? 1.095 -0.529 63.046 1.00 23.01 30 ARG C O 1
ATOM 4009 N N . THR C 1 51 ? -0.210 -0.212 61.243 1.00 21.70 31 THR C N 1
ATOM 4010 C CA . THR C 1 51 ? -0.925 0.920 61.821 1.00 27.81 31 THR C CA 1
ATOM 4011 C C . THR C 1 51 ? -2.183 0.473 62.558 1.00 22.63 31 THR C C 1
ATOM 4012 O O . THR C 1 51 ? -2.569 -0.693 62.496 1.00 22.94 31 THR C O 1
ATOM 4016 N N . ALA C 1 52 ? -2.819 1.409 63.253 1.00 22.81 32 ALA C N 1
ATOM 4017 C CA . ALA C 1 52 ? -4.008 1.105 64.040 1.00 23.62 32 ALA C CA 1
ATOM 4018 C C . ALA C 1 52 ? -5.275 1.634 63.376 1.00 22.81 32 ALA C C 1
ATOM 4019 O O . ALA C 1 52 ? -5.241 2.636 62.663 1.00 22.45 32 ALA C O 1
ATOM 4021 N N . GLY C 1 53 ? -6.390 0.951 63.616 1.00 24.88 33 GLY C N 1
ATOM 4022 C CA . GLY C 1 53 ? -7.678 1.383 63.105 1.00 26.55 33 GLY C CA 1
ATOM 4023 C C . GLY C 1 53 ? -8.157 0.601 61.897 1.00 25.94 33 GLY C C 1
ATOM 4024 O O . GLY C 1 53 ? -7.411 0.404 60.937 1.00 31.01 33 GLY C O 1
ATOM 4025 N N . CYS C 1 54 ? -9.408 0.151 61.946 1.00 29.07 34 CYS C N 1
ATOM 4026 C CA . CYS C 1 54 ? -10.019 -0.534 60.813 1.00 41.79 34 CYS C CA 1
ATOM 4027 C C . CYS C 1 54 ? -11.488 -0.161 60.661 1.00 35.49 34 CYS C C 1
ATOM 4028 O O . CYS C 1 54 ? -12.214 -0.046 61.649 1.00 30.10 34 CYS C O 1
ATOM 4031 N N . ASP C 1 55 ? -11.921 0.023 59.418 1.00 32.01 35 ASP C N 1
ATOM 4032 C CA . ASP C 1 55 ? -13.329 0.265 59.130 1.00 30.75 35 ASP C CA 1
ATOM 4033 C C . ASP C 1 55 ? -14.068 -1.059 58.968 1.00 35.47 35 ASP C C 1
ATOM 4034 O O . ASP C 1 55 ? -15.296 -1.092 58.888 1.00 31.49 35 ASP C O 1
ATOM 4039 N N . TYR C 1 56 ? -13.308 -2.149 58.917 1.00 31.85 36 TYR C N 1
ATOM 4040 C CA . TYR C 1 56 ? -13.883 -3.488 58.883 1.00 31.50 36 TYR C CA 1
ATOM 4041 C C . TYR C 1 56 ? -13.746 -4.169 60.237 1.00 30.57 36 TYR C C 1
ATOM 4042 O O . TYR C 1 56 ? -12.986 -3.721 61.096 1.00 31.18 36 TYR C O 1
ATOM 4051 N N . SER C 1 57 ? -14.487 -5.257 60.417 1.00 31.84 37 SER C N 1
ATOM 4052 C CA . SER C 1 57 ? -14.391 -6.071 61.621 1.00 32.88 37 SER C CA 1
ATOM 4053 C C . SER C 1 57 ? -14.536 -7.542 61.251 1.00 33.20 37 SER C C 1
ATOM 4054 O O . SER C 1 57 ? -15.405 -8.243 61.772 1.00 32.90 37 SER C O 1
ATOM 4057 N N . CYS C 1 58 ? -13.676 -7.993 60.342 1.00 32.02 38 CYS C N 1
ATOM 4058 C CA . CYS C 1 58 ? -13.727 -9.351 59.811 1.00 32.41 38 CYS C CA 1
ATOM 4059 C C . CYS C 1 58 ? -13.612 -10.395 60.921 1.00 36.84 38 CYS C C 1
ATOM 4060 O O . CYS C 1 58 ? -12.798 -10.259 61.835 1.00 32.32 38 CYS C O 1
ATOM 4063 N N . SER C 1 59 ? -14.436 -11.436 60.830 1.00 41.26 39 SER C N 1
ATOM 4064 C CA . SER C 1 59 ? -14.543 -12.434 61.890 1.00 36.02 39 SER C CA 1
ATOM 4065 C C . SER C 1 59 ? -13.264 -13.244 62.089 1.00 31.66 39 SER C C 1
ATOM 4066 O O . SER C 1 59 ? -13.039 -13.796 63.165 1.00 31.46 39 SER C O 1
ATOM 4069 N N . TRP C 1 60 ? -12.429 -13.317 61.058 1.00 31.59 40 TRP C N 1
ATOM 4070 C CA . TRP C 1 60 ? -11.193 -14.085 61.156 1.00 32.59 40 TRP C CA 1
ATOM 4071 C C . TRP C 1 60 ? -9.945 -13.211 61.034 1.00 30.47 40 TRP C C 1
ATOM 4072 O O . TRP C 1 60 ? -8.887 -13.689 60.621 1.00 37.48 40 TRP C O 1
ATOM 4083 N N . CYS C 1 61 ? -10.074 -11.939 61.403 1.00 32.92 41 CYS C N 1
ATOM 4084 C CA . CYS C 1 61 ? -8.948 -11.004 61.400 1.00 35.07 41 CYS C CA 1
ATOM 4085 C C . CYS C 1 61 ? -7.799 -11.546 62.244 1.00 35.93 41 CYS C C 1
ATOM 4086 O O . CYS C 1 61 ? -7.928 -11.695 63.459 1.00 32.68 41 CYS C O 1
ATOM 4089 N N . ASP C 1 62 ? -6.678 -11.846 61.596 1.00 32.80 42 ASP C N 1
ATOM 4090 C CA . ASP C 1 62 ? -5.526 -12.409 62.292 1.00 32.12 42 ASP C CA 1
ATOM 4091 C C . ASP C 1 62 ? -4.720 -11.328 63.011 1.00 32.02 42 ASP C C 1
ATOM 4092 O O . ASP C 1 62 ? -3.717 -11.618 63.660 1.00 32.20 42 ASP C O 1
ATOM 4097 N N . SER C 1 63 ? -5.167 -10.083 62.889 1.00 31.38 43 SER C N 1
ATOM 4098 C CA . SER C 1 63 ? -4.550 -8.966 63.595 1.00 32.52 43 SER C CA 1
ATOM 4099 C C . SER C 1 63 ? -5.631 -8.083 64.205 1.00 31.44 43 SER C C 1
ATOM 4100 O O . SER C 1 63 ? -5.670 -6.875 63.968 1.00 31.41 43 SER C O 1
ATOM 4103 N N . ALA C 1 64 ? -6.510 -8.701 64.989 1.00 35.62 44 ALA C N 1
ATOM 4104 C CA . ALA C 1 64 ? -7.677 -8.020 65.540 1.00 33.52 44 ALA C CA 1
ATOM 4105 C C . ALA C 1 64 ? -7.295 -6.904 66.505 1.00 32.75 44 ALA C C 1
ATOM 4106 O O . ALA C 1 64 ? -8.033 -5.931 66.658 1.00 31.99 44 ALA C O 1
ATOM 4108 N N . PHE C 1 65 ? -6.131 -7.040 67.136 1.00 33.45 45 PHE C N 1
ATOM 4109 C CA . PHE C 1 65 ? -5.665 -6.073 68.127 1.00 33.16 45 PHE C CA 1
ATOM 4110 C C . PHE C 1 65 ? -5.488 -4.672 67.544 1.00 32.38 45 PHE C C 1
ATOM 4111 O O . PHE C 1 65 ? -5.364 -3.696 68.283 1.00 32.96 45 PHE C O 1
ATOM 4119 N N . THR C 1 66 ? -5.479 -4.576 66.219 1.00 31.48 46 THR C N 1
ATOM 4120 C CA . THR C 1 66 ? -5.301 -3.295 65.549 1.00 30.67 46 THR C CA 1
ATOM 4121 C C . THR C 1 66 ? -6.572 -2.450 65.567 1.00 29.21 46 THR C C 1
ATOM 4122 O O . THR C 1 66 ? -6.530 -1.258 65.267 1.00 28.74 46 THR C O 1
ATOM 4126 N N . TRP C 1 67 ? -7.699 -3.061 65.921 1.00 31.22 47 TRP C N 1
ATOM 4127 C CA . TRP C 1 67 ? -8.974 -2.354 65.862 1.00 34.94 47 TRP C CA 1
ATOM 4128 C C . TRP C 1 67 ? -9.967 -2.744 66.954 1.00 32.14 47 TRP C C 1
ATOM 4129 O O . TRP C 1 67 ? -10.926 -2.013 67.203 1.00 37.08 47 TRP C O 1
ATOM 4140 N N . ASP C 1 68 ? -9.753 -3.883 67.607 1.00 32.68 48 ASP C N 1
ATOM 4141 C CA . ASP C 1 68 ? -10.721 -4.355 68.595 1.00 33.73 48 ASP C CA 1
ATOM 4142 C C . ASP C 1 68 ? -10.633 -3.577 69.906 1.00 33.57 48 ASP C C 1
ATOM 4143 O O . ASP C 1 68 ? -11.426 -3.802 70.814 1.00 32.17 48 ASP C O 1
ATOM 4148 N N . GLY C 1 69 ? -9.662 -2.674 70.000 1.00 40.68 49 GLY C N 1
ATOM 4149 C CA . GLY C 1 69 ? -9.524 -1.813 71.161 1.00 35.01 49 GLY C CA 1
ATOM 4150 C C . GLY C 1 69 ? -8.683 -2.403 72.275 1.00 36.69 49 GLY C C 1
ATOM 4151 O O . GLY C 1 69 ? -8.505 -1.780 73.321 1.00 39.95 49 GLY C O 1
ATOM 4152 N N . SER C 1 70 ? -8.161 -3.605 72.054 1.00 35.28 50 SER C N 1
ATOM 4153 C CA . SER C 1 70 ? -7.373 -4.292 73.072 1.00 41.42 50 SER C CA 1
ATOM 4154 C C . SER C 1 70 ? -5.963 -3.721 73.185 1.00 38.36 50 SER C C 1
ATOM 4155 O O . SER C 1 70 ? -5.259 -3.976 74.161 1.00 47.12 50 SER C O 1
ATOM 4158 N N . ALA C 1 71 ? -5.556 -2.946 72.185 1.00 39.38 51 ALA C N 1
ATOM 4159 C CA . ALA C 1 71 ? -4.212 -2.382 72.158 1.00 44.15 51 ALA C CA 1
ATOM 4160 C C . ALA C 1 71 ? -4.237 -0.888 71.856 1.00 43.19 51 ALA C C 1
ATOM 4161 O O . ALA C 1 71 ? -3.276 -0.341 71.314 1.00 46.50 51 ALA C O 1
ATOM 4163 N N . LYS C 1 72 ? -5.337 -0.233 72.212 1.00 44.18 52 LYS C N 1
ATOM 4164 C CA . LYS C 1 72 ? -5.494 1.196 71.968 1.00 48.63 52 LYS C CA 1
ATOM 4165 C C . LYS C 1 72 ? -4.496 2.012 72.785 1.00 51.64 52 LYS C C 1
ATOM 4166 O O . LYS C 1 72 ? -4.054 3.079 72.358 1.00 46.42 52 LYS C O 1
ATOM 4172 N N . LYS C 1 73 ? -4.137 1.502 73.959 1.00 56.92 53 LYS C N 1
ATOM 4173 C CA . LYS C 1 73 ? -3.187 2.188 74.827 1.00 58.90 53 LYS C CA 1
ATOM 4174 C C . LYS C 1 73 ? -1.752 2.016 74.332 1.00 53.03 53 LYS C C 1
ATOM 4175 O O . LYS C 1 73 ? -0.858 2.768 74.720 1.00 57.98 53 LYS C O 1
ATOM 4181 N N . ASP C 1 74 ? -1.545 1.033 73.462 1.00 45.74 54 ASP C N 1
ATOM 4182 C CA . ASP C 1 74 ? -0.219 0.729 72.932 1.00 42.26 54 ASP C CA 1
ATOM 4183 C C . ASP C 1 74 ? 0.094 1.537 71.677 1.00 39.38 54 ASP C C 1
ATOM 4184 O O . ASP C 1 74 ? 1.191 1.446 71.127 1.00 34.66 54 ASP C O 1
ATOM 4189 N N . ILE C 1 75 ? -0.878 2.322 71.226 1.00 38.13 55 ILE C N 1
ATOM 4190 C CA . ILE C 1 75 ? -0.723 3.114 70.012 1.00 34.28 55 ILE C CA 1
ATOM 4191 C C . ILE C 1 75 ? 0.300 4.228 70.193 1.00 30.98 55 ILE C C 1
ATOM 4192 O O . ILE C 1 75 ? 0.181 5.052 71.099 1.00 30.88 55 ILE C O 1
ATOM 4197 N N . ARG C 1 76 ? 1.304 4.246 69.324 1.00 28.35 56 ARG C N 1
ATOM 4198 C CA . ARG C 1 76 ? 2.309 5.299 69.348 1.00 27.78 56 ARG C CA 1
ATOM 4199 C C . ARG C 1 76 ? 2.146 6.227 68.152 1.00 25.02 56 ARG C C 1
ATOM 4200 O O . ARG C 1 76 ? 2.363 5.828 67.008 1.00 23.63 56 ARG C O 1
ATOM 4208 N N . TRP C 1 77 ? 1.754 7.466 68.424 1.00 26.00 57 TRP C N 1
ATOM 4209 C CA . TRP C 1 77 ? 1.585 8.462 67.375 1.00 26.63 57 TRP C CA 1
ATOM 4210 C C . TRP C 1 77 ? 2.938 9.031 66.966 1.00 23.91 57 TRP C C 1
ATOM 4211 O O . TRP C 1 77 ? 3.522 9.847 67.678 1.00 23.27 57 TRP C O 1
ATOM 4222 N N . MET C 1 78 ? 3.429 8.593 65.812 1.00 27.36 58 MET C N 1
ATOM 4223 C CA . MET C 1 78 ? 4.766 8.956 65.362 1.00 23.76 58 MET C CA 1
ATOM 4224 C C . MET C 1 78 ? 4.736 9.763 64.070 1.00 23.00 58 MET C C 1
ATOM 4225 O O . MET C 1 78 ? 3.797 9.657 63.282 1.00 29.10 58 MET C O 1
ATOM 4230 N N . THR C 1 79 ? 5.770 10.572 63.862 1.00 23.27 59 THR C N 1
ATOM 4231 C CA . THR C 1 79 ? 5.928 11.306 62.614 1.00 24.29 59 THR C CA 1
ATOM 4232 C C . THR C 1 79 ? 6.594 10.410 61.577 1.00 23.95 59 THR C C 1
ATOM 4233 O O . THR C 1 79 ? 7.077 9.327 61.905 1.00 26.93 59 THR C O 1
ATOM 4237 N N . ALA C 1 80 ? 6.620 10.867 60.329 1.00 25.15 60 ALA C N 1
ATOM 4238 C CA . ALA C 1 80 ? 7.239 10.110 59.247 1.00 24.48 60 ALA C CA 1
ATOM 4239 C C . ALA C 1 80 ? 8.727 9.890 59.503 1.00 26.06 60 ALA C C 1
ATOM 4240 O O . ALA C 1 80 ? 9.271 8.827 59.203 1.00 23.45 60 ALA C O 1
ATOM 4242 N N . GLU C 1 81 ? 9.377 10.902 60.067 1.00 27.63 61 GLU C N 1
ATOM 4243 C CA . GLU C 1 81 ? 10.808 10.841 60.333 1.00 27.65 61 GLU C CA 1
ATOM 4244 C C . GLU C 1 81 ? 11.123 9.873 61.471 1.00 24.68 61 GLU C C 1
ATOM 4245 O O . GLU C 1 81 ? 12.145 9.188 61.448 1.00 24.52 61 GLU C O 1
ATOM 4251 N N . GLU C 1 82 ? 10.237 9.819 62.461 1.00 25.53 62 GLU C N 1
ATOM 4252 C CA . GLU C 1 82 ? 10.423 8.935 63.607 1.00 24.62 62 GLU C CA 1
ATOM 4253 C C . GLU C 1 82 ? 10.283 7.466 63.217 1.00 26.83 62 GLU C C 1
ATOM 4254 O O . GLU C 1 82 ? 11.044 6.618 63.683 1.00 23.61 62 GLU C O 1
ATOM 4260 N N . ILE C 1 83 ? 9.311 7.169 62.362 1.00 23.18 63 ILE C N 1
ATOM 4261 C CA . ILE C 1 83 ? 9.109 5.806 61.885 1.00 29.48 63 ILE C CA 1
ATOM 4262 C C . ILE C 1 83 ? 10.307 5.355 61.059 1.00 33.01 63 ILE C C 1
ATOM 4263 O O . ILE C 1 83 ? 10.800 4.238 61.215 1.00 22.55 63 ILE C O 1
ATOM 4268 N N . PHE C 1 84 ? 10.775 6.240 60.186 1.00 23.01 64 PHE C N 1
ATOM 4269 C CA . PHE C 1 84 ? 11.913 5.949 59.326 1.00 24.29 64 PHE C CA 1
ATOM 4270 C C . PHE C 1 84 ? 13.194 5.757 60.136 1.00 24.29 64 PHE C C 1
ATOM 4271 O O . PHE C 1 84 ? 14.005 4.885 59.827 1.00 24.61 64 PHE C O 1
ATOM 4279 N N . ALA C 1 85 ? 13.369 6.572 61.173 1.00 25.36 65 ALA C N 1
ATOM 4280 C CA . ALA C 1 85 ? 14.547 6.473 62.029 1.00 25.79 65 ALA C CA 1
ATOM 4281 C C . ALA C 1 85 ? 14.560 5.153 62.794 1.00 27.47 65 ALA C C 1
ATOM 4282 O O . ALA C 1 85 ? 15.614 4.547 62.986 1.00 26.16 65 ALA C O 1
ATOM 4284 N N . GLU C 1 86 ? 13.382 4.711 63.224 1.00 26.82 66 GLU C N 1
ATOM 4285 C CA . GLU C 1 86 ? 13.259 3.456 63.955 1.00 28.35 66 GLU C CA 1
ATOM 4286 C C . GLU C 1 86 ? 13.467 2.262 63.025 1.00 27.60 66 GLU C C 1
ATOM 4287 O O . GLU C 1 86 ? 14.016 1.238 63.429 1.00 27.84 66 GLU C O 1
ATOM 4293 N N . LEU C 1 87 ? 13.030 2.404 61.777 1.00 31.35 67 LEU C N 1
ATOM 4294 C CA . LEU C 1 87 ? 13.255 1.377 60.764 1.00 27.28 67 LEU C CA 1
ATOM 4295 C C . LEU C 1 87 ? 14.743 1.218 60.477 1.00 28.17 67 LEU C C 1
ATOM 4296 O O . LEU C 1 87 ? 15.257 0.102 60.409 1.00 33.17 67 LEU C O 1
ATOM 4301 N N . LYS C 1 88 ? 15.430 2.344 60.309 1.00 28.82 68 LYS C N 1
ATOM 4302 C CA . LYS C 1 88 ? 16.870 2.343 60.073 1.00 32.58 68 LYS C CA 1
ATOM 4303 C C . LYS C 1 88 ? 17.629 1.829 61.291 1.00 32.35 68 LYS C C 1
ATOM 4304 O O . LYS C 1 88 ? 18.740 1.316 61.176 1.00 29.75 68 LYS C O 1
ATOM 4310 N N . ASP C 1 89 ? 17.016 1.974 62.459 1.00 30.11 69 ASP C N 1
ATOM 4311 C CA . ASP C 1 89 ? 17.615 1.545 63.712 1.00 32.09 69 ASP C CA 1
ATOM 4312 C C . ASP C 1 89 ? 17.664 0.022 63.824 1.00 38.69 69 ASP C C 1
ATOM 4313 O O . ASP C 1 89 ? 18.732 -0.565 64.004 1.00 40.80 69 ASP C O 1
ATOM 4318 N N . ILE C 1 90 ? 16.501 -0.610 63.728 1.00 32.81 70 ILE C N 1
ATOM 4319 C CA . ILE C 1 90 ? 16.397 -2.049 63.929 1.00 33.20 70 ILE C CA 1
ATOM 4320 C C . ILE C 1 90 ? 16.685 -2.826 62.648 1.00 32.48 70 ILE C C 1
ATOM 4321 O O . ILE C 1 90 ? 16.871 -4.042 62.680 1.00 34.43 70 ILE C O 1
ATOM 4326 N N . GLY C 1 91 ? 16.723 -2.121 61.523 1.00 44.59 71 GLY C N 1
ATOM 4327 C CA . GLY C 1 91 ? 16.936 -2.757 60.236 1.00 32.46 71 GLY C CA 1
ATOM 4328 C C . GLY C 1 91 ? 18.301 -2.474 59.639 1.00 31.50 71 GLY C C 1
ATOM 4329 O O . GLY C 1 91 ? 18.805 -3.256 58.833 1.00 31.06 71 GLY C O 1
ATOM 4330 N N . GLY C 1 92 ? 18.900 -1.356 60.034 1.00 32.60 72 GLY C N 1
ATOM 4331 C CA . GLY C 1 92 ? 20.189 -0.955 59.501 1.00 35.37 72 GLY C CA 1
ATOM 4332 C C . GLY C 1 92 ? 20.108 -0.661 58.017 1.00 36.12 72 GLY C C 1
ATOM 4333 O O . GLY C 1 92 ? 19.155 -0.039 57.548 1.00 35.25 72 GLY C O 1
ATOM 4334 N N . ASP C 1 93 ? 21.112 -1.113 57.274 1.00 40.93 73 ASP C N 1
ATOM 4335 C CA . ASP C 1 93 ? 21.111 -0.976 55.824 1.00 47.44 73 ASP C CA 1
ATOM 4336 C C . ASP C 1 93 ? 20.730 -2.302 55.176 1.00 35.73 73 ASP C C 1
ATOM 4337 O O . ASP C 1 93 ? 20.998 -2.530 53.997 1.00 35.05 73 ASP C O 1
ATOM 4342 N N . ALA C 1 94 ? 20.100 -3.172 55.960 1.00 34.28 74 ALA C N 1
ATOM 4343 C CA . ALA C 1 94 ? 19.745 -4.507 55.497 1.00 34.05 74 ALA C CA 1
ATOM 4344 C C . ALA C 1 94 ? 18.298 -4.583 55.019 1.00 29.99 74 ALA C C 1
ATOM 4345 O O . ALA C 1 94 ? 17.634 -5.603 55.198 1.00 30.24 74 ALA C O 1
ATOM 4347 N N . PHE C 1 95 ? 17.813 -3.504 54.412 1.00 29.73 75 PHE C N 1
ATOM 4348 C CA . PHE C 1 95 ? 16.481 -3.504 53.816 1.00 32.78 75 PHE C CA 1
ATOM 4349 C C . PHE C 1 95 ? 16.331 -2.401 52.774 1.00 32.43 75 PHE C C 1
ATOM 4350 O O . PHE C 1 95 ? 16.925 -1.329 52.892 1.00 29.65 75 PHE C O 1
ATOM 4358 N N . SER C 1 96 ? 15.529 -2.678 51.751 1.00 34.78 76 SER C N 1
ATOM 4359 C CA . SER C 1 96 ? 15.208 -1.696 50.726 1.00 29.91 76 SER C CA 1
ATOM 4360 C C . SER C 1 96 ? 13.718 -1.754 50.421 1.00 29.42 76 SER C C 1
ATOM 4361 O O . SER C 1 96 ? 13.248 -1.183 49.437 1.00 29.36 76 SER C O 1
ATOM 4364 N N . HIS C 1 97 ? 12.984 -2.453 51.279 1.00 30.50 77 HIS C N 1
ATOM 4365 C CA A HIS C 1 97 ? 11.550 -2.614 51.096 0.50 46.74 77 HIS C CA 1
ATOM 4366 C CA B HIS C 1 97 ? 11.548 -2.652 51.104 0.50 41.95 77 HIS C CA 1
ATOM 4367 C C . HIS C 1 97 ? 10.805 -2.485 52.421 1.00 27.48 77 HIS C C 1
ATOM 4368 O O . HIS C 1 97 ? 11.232 -3.015 53.446 1.00 25.06 77 HIS C O 1
ATOM 4381 N N . VAL C 1 98 ? 9.690 -1.765 52.391 1.00 25.77 78 VAL C N 1
ATOM 4382 C CA . VAL C 1 98 ? 8.868 -1.575 53.581 1.00 23.35 78 VAL C CA 1
ATOM 4383 C C . VAL C 1 98 ? 7.401 -1.849 53.271 1.00 22.73 78 VAL C C 1
ATOM 4384 O O . VAL C 1 98 ? 6.842 -1.291 52.329 1.00 22.05 78 VAL C O 1
ATOM 4388 N N . THR C 1 99 ? 6.782 -2.715 54.067 1.00 21.83 79 THR C N 1
ATOM 4389 C CA . THR C 1 99 ? 5.372 -3.035 53.892 1.00 22.00 79 THR C CA 1
ATOM 4390 C C . THR C 1 99 ? 4.525 -2.356 54.960 1.00 20.94 79 THR C C 1
ATOM 4391 O O . THR C 1 99 ? 4.733 -2.564 56.154 1.00 20.49 79 THR C O 1
ATOM 4395 N N . ILE C 1 100 ? 3.571 -1.540 54.523 1.00 21.16 80 ILE C N 1
ATOM 4396 C CA . ILE C 1 100 ? 2.667 -0.864 55.443 1.00 22.75 80 ILE C CA 1
ATOM 4397 C C . ILE C 1 100 ? 1.346 -1.616 55.529 1.00 22.16 80 ILE C C 1
ATOM 4398 O O . ILE C 1 100 ? 0.642 -1.766 54.531 1.00 21.95 80 ILE C O 1
ATOM 4403 N N . SER C 1 101 ? 1.016 -2.090 56.725 1.00 22.23 81 SER C N 1
ATOM 4404 C CA . SER C 1 101 ? -0.216 -2.840 56.933 1.00 24.20 81 SER C CA 1
ATOM 4405 C C . SER C 1 101 ? -0.962 -2.335 58.164 1.00 23.73 81 SER C C 1
ATOM 4406 O O . SER C 1 101 ? -0.626 -1.289 58.716 1.00 22.33 81 SER C O 1
ATOM 4409 N N . GLY C 1 102 ? -1.976 -3.083 58.587 1.00 31.96 82 GLY C N 1
ATOM 4410 C CA . GLY C 1 102 ? -2.775 -2.712 59.741 1.00 26.11 82 GLY C CA 1
ATOM 4411 C C . GLY C 1 102 ? -3.619 -3.870 60.245 1.00 27.66 82 GLY C C 1
ATOM 4412 O O . GLY C 1 102 ? -3.106 -4.974 60.424 1.00 26.81 82 GLY C O 1
ATOM 4413 N N . GLY C 1 103 ? -4.908 -3.631 60.478 1.00 33.51 83 GLY C N 1
ATOM 4414 C CA . GLY C 1 103 ? -5.519 -2.325 60.294 1.00 26.88 83 GLY C CA 1
ATOM 4415 C C . GLY C 1 103 ? -5.794 -1.989 58.841 1.00 25.45 83 GLY C C 1
ATOM 4416 O O . GLY C 1 103 ? -5.466 -2.764 57.944 1.00 25.48 83 GLY C O 1
ATOM 4417 N N . ASN C 1 104 ? -6.397 -0.829 58.610 1.00 31.15 84 ASN C N 1
ATOM 4418 C CA . ASN C 1 104 ? -6.560 -0.319 57.256 1.00 25.06 84 ASN C CA 1
ATOM 4419 C C . ASN C 1 104 ? -5.812 0.998 57.097 1.00 23.24 84 ASN C C 1
ATOM 4420 O O . ASN C 1 104 ? -6.338 2.059 57.429 1.00 22.73 84 ASN C O 1
ATOM 4425 N N . PRO C 1 105 ? -4.572 0.929 56.589 1.00 27.82 85 PRO C N 1
ATOM 4426 C CA . PRO C 1 105 ? -3.703 2.097 56.400 1.00 24.21 85 PRO C CA 1
ATOM 4427 C C . PRO C 1 105 ? -4.320 3.155 55.489 1.00 23.02 85 PRO C C 1
ATOM 4428 O O . PRO C 1 105 ? -3.907 4.313 55.529 1.00 22.13 85 PRO C O 1
ATOM 4432 N N . ALA C 1 106 ? -5.298 2.755 54.682 1.00 23.47 86 ALA C N 1
ATOM 4433 C CA . ALA C 1 106 ? -5.954 3.670 53.755 1.00 23.47 86 ALA C CA 1
ATOM 4434 C C . ALA C 1 106 ? -6.826 4.692 54.483 1.00 23.79 86 ALA C C 1
ATOM 4435 O O . ALA C 1 106 ? -7.304 5.650 53.880 1.00 25.82 86 ALA C O 1
ATOM 4437 N N . LEU C 1 107 ? -7.033 4.482 55.778 1.00 26.98 87 LEU C N 1
ATOM 4438 C CA . LEU C 1 107 ? -7.791 5.424 56.593 1.00 23.87 87 LEU C CA 1
ATOM 4439 C C . LEU C 1 107 ? -6.951 6.649 56.937 1.00 23.56 87 LEU C C 1
ATOM 4440 O O . LEU C 1 107 ? -7.481 7.686 57.334 1.00 27.08 87 LEU C O 1
ATOM 4445 N N . LEU C 1 108 ? -5.638 6.522 56.778 1.00 26.23 88 LEU C N 1
ATOM 4446 C CA . LEU C 1 108 ? -4.710 7.573 57.173 1.00 24.71 88 LEU C CA 1
ATOM 4447 C C . LEU C 1 108 ? -4.203 8.369 55.976 1.00 24.32 88 LEU C C 1
ATOM 4448 O O . LEU C 1 108 ? -3.428 7.862 55.167 1.00 23.30 88 LEU C O 1
ATOM 4453 N N . LYS C 1 109 ? -4.639 9.620 55.869 1.00 25.96 89 LYS C N 1
ATOM 4454 C CA . LYS C 1 109 ? -4.163 10.491 54.803 1.00 30.03 89 LYS C CA 1
ATOM 4455 C C . LYS C 1 109 ? -2.754 10.983 55.115 1.00 25.79 89 LYS C C 1
ATOM 4456 O O . LYS C 1 109 ? -1.956 11.224 54.210 1.00 26.06 89 LYS C O 1
ATOM 4462 N N . GLN C 1 110 ? -2.446 11.106 56.403 1.00 25.06 90 GLN C N 1
ATOM 4463 C CA . GLN C 1 110 ? -1.152 11.625 56.836 1.00 25.33 90 GLN C CA 1
ATOM 4464 C C . GLN C 1 110 ? -0.017 10.628 56.601 1.00 24.32 90 GLN C C 1
ATOM 4465 O O . GLN C 1 110 ? 1.138 10.908 56.920 1.00 23.80 90 GLN C O 1
ATOM 4471 N N . LEU C 1 111 ? -0.348 9.469 56.040 1.00 24.32 91 LEU C N 1
ATOM 4472 C CA . LEU C 1 111 ? 0.665 8.491 55.666 1.00 24.33 91 LEU C CA 1
ATOM 4473 C C . LEU C 1 111 ? 1.448 8.946 54.439 1.00 25.38 91 LEU C C 1
ATOM 4474 O O . LEU C 1 111 ? 2.505 8.394 54.135 1.00 22.34 91 LEU C O 1
ATOM 4479 N N . ASP C 1 112 ? 0.924 9.951 53.741 1.00 25.22 92 ASP C N 1
ATOM 4480 C CA . ASP C 1 112 ? 1.562 10.464 52.532 1.00 25.87 92 ASP C CA 1
ATOM 4481 C C . ASP C 1 112 ? 2.998 10.912 52.791 1.00 26.21 92 ASP C C 1
ATOM 4482 O O . ASP C 1 112 ? 3.893 10.630 51.998 1.00 33.45 92 ASP C O 1
ATOM 4487 N N . ALA C 1 113 ? 3.211 11.595 53.911 1.00 26.22 93 ALA C N 1
ATOM 4488 C CA . ALA C 1 113 ? 4.532 12.106 54.263 1.00 25.16 93 ALA C CA 1
ATOM 4489 C C . ALA C 1 113 ? 5.532 10.973 54.460 1.00 23.20 93 ALA C C 1
ATOM 4490 O O . ALA C 1 113 ? 6.718 11.120 54.166 1.00 21.69 93 ALA C O 1
ATOM 4492 N N . PHE C 1 114 ? 5.045 9.840 54.955 1.00 22.48 94 PHE C N 1
ATOM 4493 C CA . PHE C 1 114 ? 5.904 8.689 55.193 1.00 22.11 94 PHE C CA 1
ATOM 4494 C C . PHE C 1 114 ? 6.224 7.943 53.901 1.00 22.18 94 PHE C C 1
ATOM 4495 O O . PHE C 1 114 ? 7.358 7.516 53.691 1.00 21.52 94 PHE C O 1
ATOM 4503 N N . ILE C 1 115 ? 5.222 7.790 53.040 1.00 22.38 95 ILE C N 1
ATOM 4504 C CA . ILE C 1 115 ? 5.417 7.124 51.756 1.00 28.68 95 ILE C CA 1
ATOM 4505 C C . ILE C 1 115 ? 6.384 7.917 50.882 1.00 23.82 95 ILE C C 1
ATOM 4506 O O . ILE C 1 115 ? 7.250 7.345 50.221 1.00 23.29 95 ILE C O 1
ATOM 4511 N N . GLU C 1 116 ? 6.233 9.239 50.891 1.00 24.18 96 GLU C N 1
ATOM 4512 C CA . GLU C 1 116 ? 7.125 10.122 50.147 1.00 25.23 96 GLU C CA 1
ATOM 4513 C C . GLU C 1 116 ? 8.555 10.017 50.661 1.00 29.53 96 GLU C C 1
ATOM 4514 O O . GLU C 1 116 ? 9.504 9.975 49.880 1.00 26.07 96 GLU C O 1
ATOM 4520 N N . LEU C 1 117 ? 8.696 9.974 51.983 1.00 26.09 97 LEU C N 1
ATOM 4521 C CA . LEU C 1 117 ? 10.003 9.884 52.619 1.00 25.61 97 LEU C CA 1
ATOM 4522 C C . LEU C 1 117 ? 10.713 8.584 52.247 1.00 25.39 97 LEU C C 1
ATOM 4523 O O . LEU C 1 117 ? 11.935 8.554 52.107 1.00 25.05 97 LEU C O 1
ATOM 4528 N N . LEU C 1 118 ? 9.941 7.514 52.085 1.00 24.39 98 LEU C N 1
ATOM 4529 C CA . LEU C 1 118 ? 10.498 6.231 51.669 1.00 25.41 98 LEU C CA 1
ATOM 4530 C C . LEU C 1 118 ? 11.044 6.307 50.247 1.00 26.21 98 LEU C C 1
ATOM 4531 O O . LEU C 1 118 ? 12.148 5.837 49.972 1.00 26.98 98 LEU C O 1
ATOM 4536 N N . LYS C 1 119 ? 10.267 6.903 49.349 1.00 26.88 99 LYS C N 1
ATOM 4537 C CA . LYS C 1 119 ? 10.670 7.026 47.954 1.00 27.08 99 LYS C CA 1
ATOM 4538 C C . LYS C 1 119 ? 11.866 7.961 47.807 1.00 28.14 99 LYS C C 1
ATOM 4539 O O . LYS C 1 119 ? 12.707 7.775 46.928 1.00 33.55 99 LYS C O 1
ATOM 4545 N N . GLU C 1 120 ? 11.940 8.960 48.680 1.00 29.75 100 GLU C N 1
ATOM 4546 C CA . GLU C 1 120 ? 13.048 9.907 48.670 1.00 28.91 100 GLU C CA 1
ATOM 4547 C C . GLU C 1 120 ? 14.321 9.296 49.245 1.00 29.82 100 GLU C C 1
ATOM 4548 O O . GLU C 1 120 ? 15.386 9.905 49.192 1.00 29.77 100 GLU C O 1
ATOM 4554 N N . ASN C 1 121 ? 14.204 8.096 49.801 1.00 28.95 101 ASN C N 1
ATOM 4555 C CA . ASN C 1 121 ? 15.359 7.398 50.350 1.00 30.24 101 ASN C CA 1
ATOM 4556 C C . ASN C 1 121 ? 15.581 6.049 49.678 1.00 33.23 101 ASN C C 1
ATOM 4557 O O . ASN C 1 121 ? 16.169 5.142 50.269 1.00 33.76 101 ASN C O 1
ATOM 4562 N N . ASN C 1 122 ? 15.101 5.932 48.441 1.00 30.77 102 ASN C N 1
ATOM 4563 C CA . ASN C 1 122 ? 15.292 4.734 47.629 1.00 33.59 102 ASN C CA 1
ATOM 4564 C C . ASN C 1 122 ? 14.738 3.478 48.305 1.00 30.20 102 ASN C C 1
ATOM 4565 O O . ASN C 1 122 ? 15.337 2.407 48.236 1.00 31.01 102 ASN C O 1
ATOM 4570 N N . ILE C 1 123 ? 13.592 3.621 48.962 1.00 29.51 103 ILE C N 1
ATOM 4571 C CA . ILE C 1 123 ? 12.939 2.494 49.617 1.00 28.09 103 ILE C CA 1
ATOM 4572 C C . ILE C 1 123 ? 11.604 2.182 48.951 1.00 29.17 103 ILE C C 1
ATOM 4573 O O . ILE C 1 123 ? 10.721 3.037 48.889 1.00 29.05 103 ILE C O 1
ATOM 4578 N N . ARG C 1 124 ? 11.462 0.958 48.450 1.00 30.18 104 ARG C N 1
ATOM 4579 C CA . ARG C 1 124 ? 10.215 0.526 47.826 1.00 29.95 104 ARG C CA 1
ATOM 4580 C C . ARG C 1 124 ? 9.152 0.249 48.881 1.00 28.00 104 ARG C C 1
ATOM 4581 O O . ARG C 1 124 ? 9.440 -0.346 49.918 1.00 25.77 104 ARG C O 1
ATOM 4589 N N . ALA C 1 125 ? 7.922 0.669 48.609 1.00 27.13 105 ALA C N 1
ATOM 4590 C CA . ALA C 1 125 ? 6.841 0.525 49.576 1.00 24.91 105 ALA C CA 1
ATOM 4591 C C . ALA C 1 125 ? 5.731 -0.394 49.075 1.00 23.89 105 ALA C C 1
ATOM 4592 O O . ALA C 1 125 ? 5.358 -0.357 47.903 1.00 24.36 105 ALA C O 1
ATOM 4594 N N . ALA C 1 126 ? 5.210 -1.220 49.977 1.00 23.72 106 ALA C N 1
ATOM 4595 C CA . ALA C 1 126 ? 4.069 -2.075 49.678 1.00 23.42 106 ALA C CA 1
ATOM 4596 C C . ALA C 1 126 ? 2.910 -1.731 50.604 1.00 23.04 106 ALA C C 1
ATOM 4597 O O . ALA C 1 126 ? 3.112 -1.156 51.672 1.00 21.83 106 ALA C O 1
ATOM 4599 N N . LEU C 1 127 ? 1.698 -2.087 50.195 1.00 24.00 107 LEU C N 1
ATOM 4600 C CA . LEU C 1 127 ? 0.512 -1.739 50.967 1.00 25.36 107 LEU C CA 1
ATOM 4601 C C . LEU C 1 127 ? -0.504 -2.873 51.008 1.00 25.49 107 LEU C C 1
ATOM 4602 O O . LEU C 1 127 ? -0.763 -3.527 50.000 1.00 25.24 107 LEU C O 1
ATOM 4607 N N . GLU C 1 128 ? -1.075 -3.094 52.188 1.00 30.09 108 GLU C N 1
ATOM 4608 C CA . GLU C 1 128 ? -2.150 -4.060 52.365 1.00 26.92 108 GLU C CA 1
ATOM 4609 C C . GLU C 1 128 ? -3.435 -3.335 52.756 1.00 26.32 108 GLU C C 1
ATOM 4610 O O . GLU C 1 128 ? -3.492 -2.686 53.799 1.00 25.55 108 GLU C O 1
ATOM 4616 N N . THR C 1 129 ? -4.461 -3.440 51.919 1.00 25.95 109 THR C N 1
ATOM 4617 C CA . THR C 1 129 ? -5.738 -2.789 52.197 1.00 26.08 109 THR C CA 1
ATOM 4618 C C . THR C 1 129 ? -6.901 -3.593 51.623 1.00 25.69 109 THR C C 1
ATOM 4619 O O . THR C 1 129 ? -6.733 -4.333 50.655 1.00 27.20 109 THR C O 1
ATOM 4623 N N . GLN C 1 130 ? -8.080 -3.450 52.222 1.00 26.22 110 GLN C N 1
ATOM 4624 C CA . GLN C 1 130 ? -9.244 -4.214 51.783 1.00 25.64 110 GLN C CA 1
ATOM 4625 C C . GLN C 1 130 ? -9.976 -3.530 50.630 1.00 25.56 110 GLN C C 1
ATOM 4626 O O . GLN C 1 130 ? -10.879 -4.112 50.028 1.00 24.61 110 GLN C O 1
ATOM 4632 N N . GLY C 1 131 ? -9.586 -2.296 50.327 1.00 26.38 111 GLY C N 1
ATOM 4633 C CA . GLY C 1 131 ? -10.144 -1.580 49.194 1.00 26.62 111 GLY C CA 1
ATOM 4634 C C . GLY C 1 131 ? -11.474 -0.904 49.468 1.00 26.99 111 GLY C C 1
ATOM 4635 O O . GLY C 1 131 ? -12.451 -1.130 48.754 1.00 29.16 111 GLY C O 1
ATOM 4636 N N . THR C 1 132 ? -11.513 -0.069 50.501 1.00 27.40 112 THR C N 1
ATOM 4637 C CA . THR C 1 132 ? -12.715 0.690 50.827 1.00 31.98 112 THR C CA 1
ATOM 4638 C C . THR C 1 132 ? -12.477 2.188 50.660 1.00 28.62 112 THR C C 1
ATOM 4639 O O . THR C 1 132 ? -13.245 2.877 49.991 1.00 29.17 112 THR C O 1
ATOM 4643 N N . VAL C 1 133 ? -11.407 2.682 51.273 1.00 37.82 113 VAL C N 1
ATOM 4644 C CA . VAL C 1 133 ? -11.058 4.095 51.205 1.00 28.50 113 VAL C CA 1
ATOM 4645 C C . VAL C 1 133 ? -9.881 4.315 50.262 1.00 26.93 113 VAL C C 1
ATOM 4646 O O . VAL C 1 133 ? -8.903 3.570 50.299 1.00 34.95 113 VAL C O 1
ATOM 4650 N N . TYR C 1 134 ? -9.980 5.334 49.415 1.00 26.50 114 TYR C N 1
ATOM 4651 C CA . TYR C 1 134 ? -8.892 5.672 48.507 1.00 27.01 114 TYR C CA 1
ATOM 4652 C C . TYR C 1 134 ? -8.070 6.843 49.038 1.00 28.13 114 TYR C C 1
ATOM 4653 O O . TYR C 1 134 ? -8.609 7.776 49.631 1.00 24.80 114 TYR C O 1
ATOM 4662 N N . GLN C 1 135 ? -6.759 6.779 48.827 1.00 25.34 115 GLN C N 1
ATOM 4663 C CA . GLN C 1 135 ? -5.872 7.890 49.147 1.00 26.18 115 GLN C CA 1
ATOM 4664 C C . GLN C 1 135 ? -4.985 8.196 47.949 1.00 25.56 115 GLN C C 1
ATOM 4665 O O . GLN C 1 135 ? -4.645 7.302 47.175 1.00 26.66 115 GLN C O 1
ATOM 4671 N N . ASP C 1 136 ? -4.607 9.460 47.802 1.00 25.68 116 ASP C N 1
ATOM 4672 C CA . ASP C 1 136 ? -3.821 9.890 46.652 1.00 26.53 116 ASP C CA 1
ATOM 4673 C C . ASP C 1 136 ? -2.396 9.344 46.679 1.00 26.28 116 ASP C C 1
ATOM 4674 O O . ASP C 1 136 ? -1.729 9.296 45.646 1.00 28.93 116 ASP C O 1
ATOM 4679 N N . TRP C 1 137 ? -1.931 8.923 47.851 1.00 25.00 117 TRP C N 1
ATOM 4680 C CA . TRP C 1 137 ? -0.583 8.373 47.957 1.00 25.76 117 TRP C CA 1
ATOM 4681 C C . TRP C 1 137 ? -0.538 6.898 47.559 1.00 24.96 117 TRP C C 1
ATOM 4682 O O . TRP C 1 137 ? 0.500 6.251 47.686 1.00 23.98 117 TRP C O 1
ATOM 4693 N N . PHE C 1 138 ? -1.662 6.375 47.073 1.00 24.98 118 PHE C N 1
ATOM 4694 C CA . PHE C 1 138 ? -1.694 5.027 46.511 1.00 25.98 118 PHE C CA 1
ATOM 4695 C C . PHE C 1 138 ? -0.798 4.946 45.282 1.00 27.05 118 PHE C C 1
ATOM 4696 O O . PHE C 1 138 ? -0.220 3.901 44.988 1.00 26.34 118 PHE C O 1
ATOM 4704 N N . THR C 1 139 ? -0.689 6.063 44.570 1.00 28.48 119 THR C N 1
ATOM 4705 C CA . THR C 1 139 ? 0.071 6.120 43.327 1.00 31.36 119 THR C CA 1
ATOM 4706 C C . THR C 1 139 ? 1.576 6.059 43.568 1.00 31.92 119 THR C C 1
ATOM 4707 O O . THR C 1 139 ? 2.358 5.926 42.628 1.00 34.38 119 THR C O 1
ATOM 4711 N N . LEU C 1 140 ? 1.977 6.154 44.831 1.00 27.41 120 LEU C N 1
ATOM 4712 C CA . LEU C 1 140 ? 3.387 6.089 45.194 1.00 27.62 120 LEU C CA 1
ATOM 4713 C C . LEU C 1 140 ? 3.775 4.693 45.672 1.00 27.02 120 LEU C C 1
ATOM 4714 O O . LEU C 1 140 ? 4.951 4.407 45.887 1.00 26.61 120 LEU C O 1
ATOM 4719 N N . ILE C 1 141 ? 2.777 3.830 45.836 1.00 27.76 121 ILE C N 1
ATOM 4720 C CA . ILE C 1 141 ? 3.006 2.465 46.296 1.00 32.34 121 ILE C CA 1
ATOM 4721 C C . ILE C 1 141 ? 3.510 1.577 45.161 1.00 27.76 121 ILE C C 1
ATOM 4722 O O . ILE C 1 141 ? 2.907 1.523 44.090 1.00 30.37 121 ILE C O 1
ATOM 4727 N N . ASP C 1 142 ? 4.619 0.884 45.403 1.00 27.88 122 ASP C N 1
ATOM 4728 C CA . ASP C 1 142 ? 5.209 0.010 44.396 1.00 29.65 122 ASP C CA 1
ATOM 4729 C C . ASP C 1 142 ? 4.478 -1.325 44.305 1.00 28.84 122 ASP C C 1
ATOM 4730 O O . ASP C 1 142 ? 4.399 -1.925 43.235 1.00 30.29 122 ASP C O 1
ATOM 4735 N N . ASP C 1 143 ? 3.948 -1.788 45.433 1.00 27.99 123 ASP C N 1
ATOM 4736 C CA . ASP C 1 143 ? 3.258 -3.072 45.486 1.00 27.41 123 ASP C CA 1
ATOM 4737 C C . ASP C 1 143 ? 1.957 -2.958 46.267 1.00 25.45 123 ASP C C 1
ATOM 4738 O O . ASP C 1 143 ? 1.925 -3.186 47.476 1.00 25.28 123 ASP C O 1
ATOM 4743 N N . LEU C 1 144 ? 0.882 -2.610 45.570 1.00 27.48 124 LEU C N 1
ATOM 4744 C CA . LEU C 1 144 ? -0.402 -2.377 46.217 1.00 26.53 124 LEU C CA 1
ATOM 4745 C C . LEU C 1 144 ? -1.289 -3.614 46.149 1.00 25.03 124 LEU C C 1
ATOM 4746 O O . LEU C 1 144 ? -1.750 -4.002 45.076 1.00 25.84 124 LEU C O 1
ATOM 4751 N N . THR C 1 145 ? -1.530 -4.225 47.304 1.00 24.97 125 THR C N 1
ATOM 4752 C CA . THR C 1 145 ? -2.398 -5.391 47.386 1.00 24.84 125 THR C CA 1
ATOM 4753 C C . THR C 1 145 ? -3.776 -5.012 47.911 1.00 24.23 125 THR C C 1
ATOM 4754 O O . THR C 1 145 ? -3.913 -4.548 49.041 1.00 26.58 125 THR C O 1
ATOM 4758 N N . ILE C 1 146 ? -4.795 -5.206 47.082 1.00 25.74 126 ILE C N 1
ATOM 4759 C CA . ILE C 1 146 ? -6.172 -4.965 47.494 1.00 24.04 126 ILE C CA 1
ATOM 4760 C C . ILE C 1 146 ? -6.855 -6.288 47.812 1.00 23.60 126 ILE C C 1
ATOM 4761 O O . ILE C 1 146 ? -6.859 -7.205 46.992 1.00 23.06 126 ILE C O 1
ATOM 4766 N N . SER C 1 147 ? -7.431 -6.385 49.005 1.00 24.18 127 SER C N 1
ATOM 4767 C CA . SER C 1 147 ? -8.016 -7.639 49.459 1.00 25.35 127 SER C CA 1
ATOM 4768 C C . SER C 1 147 ? -9.484 -7.506 49.853 1.00 24.31 127 SER C C 1
ATOM 4769 O O . SER C 1 147 ? -9.799 -7.345 51.031 1.00 25.11 127 SER C O 1
ATOM 4772 N N . PRO C 1 148 ? -10.387 -7.577 48.862 1.00 24.31 128 PRO C N 1
ATOM 4773 C CA . PRO C 1 148 ? -11.831 -7.582 49.124 1.00 25.86 128 PRO C CA 1
ATOM 4774 C C . PRO C 1 148 ? -12.230 -8.765 49.998 1.00 26.68 128 PRO C C 1
ATOM 4775 O O . PRO C 1 148 ? -11.728 -9.870 49.799 1.00 26.07 128 PRO C O 1
ATOM 4779 N N . LYS C 1 149 ? -13.123 -8.534 50.952 1.00 27.66 129 LYS C N 1
ATOM 4780 C CA . LYS C 1 149 ? -13.460 -9.556 51.933 1.00 34.24 129 LYS C CA 1
ATOM 4781 C C . LYS C 1 149 ? -14.661 -10.405 51.522 1.00 33.25 129 LYS C C 1
ATOM 4782 O O . LYS C 1 149 ? -15.700 -9.877 51.126 1.00 29.99 129 LYS C O 1
ATOM 4788 N N . PRO C 1 150 ? -14.509 -11.735 51.618 1.00 31.20 130 PRO C N 1
ATOM 4789 C CA . PRO C 1 150 ? -15.529 -12.732 51.282 1.00 32.21 130 PRO C CA 1
ATOM 4790 C C . PRO C 1 150 ? -16.617 -12.830 52.352 1.00 36.49 130 PRO C C 1
ATOM 4791 O O . PRO C 1 150 ? -16.405 -12.353 53.468 1.00 41.93 130 PRO C O 1
ATOM 4795 N N . PRO C 1 151 ? -17.768 -13.438 52.016 1.00 34.48 131 PRO C N 1
ATOM 4796 C CA . PRO C 1 151 ? -18.900 -13.590 52.939 1.00 35.61 131 PRO C CA 1
ATOM 4797 C C . PRO C 1 151 ? -18.546 -14.244 54.277 1.00 35.93 131 PRO C C 1
ATOM 4798 O O . PRO C 1 151 ? -19.245 -14.007 55.262 1.00 35.10 131 PRO C O 1
ATOM 4802 N N . SER C 1 152 ? -17.487 -15.046 54.314 1.00 39.83 132 SER C N 1
ATOM 4803 C CA . SER C 1 152 ? -17.090 -15.720 55.548 1.00 35.01 132 SER C CA 1
ATOM 4804 C C . SER C 1 152 ? -16.540 -14.736 56.577 1.00 34.46 132 SER C C 1
ATOM 4805 O O . SER C 1 152 ? -16.456 -15.050 57.763 1.00 43.54 132 SER C O 1
ATOM 4808 N N . SER C 1 153 ? -16.169 -13.547 56.116 1.00 33.70 133 SER C N 1
ATOM 4809 C CA . SER C 1 153 ? -15.658 -12.505 57.000 1.00 34.33 133 SER C CA 1
ATOM 4810 C C . SER C 1 153 ? -16.797 -11.702 57.615 1.00 34.43 133 SER C C 1
ATOM 4811 O O . SER C 1 153 ? -16.562 -10.772 58.389 1.00 33.97 133 SER C O 1
ATOM 4814 N N . LYS C 1 154 ? -18.025 -12.066 57.249 1.00 42.36 134 LYS C N 1
ATOM 4815 C CA . LYS C 1 154 ? -19.239 -11.383 57.698 1.00 36.75 134 LYS C CA 1
ATOM 4816 C C . LYS C 1 154 ? -19.272 -9.922 57.246 1.00 35.59 134 LYS C C 1
ATOM 4817 O O . LYS C 1 154 ? -20.058 -9.125 57.757 1.00 40.43 134 LYS C O 1
ATOM 4823 N N . MET C 1 155 ? -18.423 -9.580 56.282 1.00 35.33 135 MET C N 1
ATOM 4824 C CA . MET C 1 155 ? -18.360 -8.219 55.759 1.00 35.49 135 MET C CA 1
ATOM 4825 C C . MET C 1 155 ? -19.105 -8.107 54.435 1.00 35.62 135 MET C C 1
ATOM 4826 O O . MET C 1 155 ? -19.173 -9.066 53.666 1.00 40.22 135 MET C O 1
ATOM 4831 N N . VAL C 1 156 ? -19.661 -6.929 54.173 1.00 41.55 136 VAL C N 1
ATOM 4832 C CA . VAL C 1 156 ? -20.345 -6.669 52.914 1.00 36.31 136 VAL C CA 1
ATOM 4833 C C . VAL C 1 156 ? -19.493 -5.760 52.035 1.00 36.13 136 VAL C C 1
ATOM 4834 O O . VAL C 1 156 ? -19.093 -4.675 52.454 1.00 37.52 136 VAL C O 1
ATOM 4838 N N . THR C 1 157 ? -19.219 -6.211 50.816 1.00 36.05 137 THR C N 1
ATOM 4839 C CA . THR C 1 157 ? -18.322 -5.494 49.919 1.00 40.22 137 THR C CA 1
ATOM 4840 C C . THR C 1 157 ? -19.030 -4.404 49.123 1.00 37.58 137 THR C C 1
ATOM 4841 O O . THR C 1 157 ? -19.949 -4.678 48.353 1.00 42.12 137 THR C O 1
ATOM 4845 N N . ASN C 1 158 ? -18.591 -3.165 49.317 1.00 41.06 138 ASN C N 1
ATOM 4846 C CA . ASN C 1 158 ? -19.072 -2.045 48.519 1.00 38.24 138 ASN C CA 1
ATOM 4847 C C . ASN C 1 158 ? -18.299 -1.977 47.206 1.00 38.52 138 ASN C C 1
ATOM 4848 O O . ASN C 1 158 ? -17.179 -1.469 47.163 1.00 37.77 138 ASN C O 1
ATOM 4853 N N . PHE C 1 159 ? -18.900 -2.490 46.138 1.00 38.49 139 PHE C N 1
ATOM 4854 C CA . PHE C 1 159 ? -18.216 -2.577 44.852 1.00 39.04 139 PHE C CA 1
ATOM 4855 C C . PHE C 1 159 ? -18.058 -1.225 44.165 1.00 40.01 139 PHE C C 1
ATOM 4856 O O . PHE C 1 159 ? -17.170 -1.053 43.332 1.00 39.48 139 PHE C O 1
ATOM 4864 N N . GLN C 1 160 ? -18.911 -0.268 44.514 1.00 47.12 140 GLN C N 1
ATOM 4865 C CA . GLN C 1 160 ? -18.816 1.071 43.942 1.00 43.64 140 GLN C CA 1
ATOM 4866 C C . GLN C 1 160 ? -17.528 1.746 44.403 1.00 41.08 140 GLN C C 1
ATOM 4867 O O . GLN C 1 160 ? -16.862 2.436 43.632 1.00 39.74 140 GLN C O 1
ATOM 4873 N N . LYS C 1 161 ? -17.184 1.540 45.671 1.00 38.71 141 LYS C N 1
ATOM 4874 C CA . LYS C 1 161 ? -15.947 2.075 46.226 1.00 38.49 141 LYS C CA 1
ATOM 4875 C C . LYS C 1 161 ? -14.741 1.347 45.646 1.00 38.93 141 LYS C C 1
ATOM 4876 O O . LYS C 1 161 ? -13.699 1.952 45.395 1.00 36.85 141 LYS C O 1
ATOM 4882 N N . LEU C 1 162 ? -14.893 0.043 45.436 1.00 41.10 142 LEU C N 1
ATOM 4883 C CA . LEU C 1 162 ? -13.820 -0.773 44.882 1.00 38.78 142 LEU C CA 1
ATOM 4884 C C . LEU C 1 162 ? -13.561 -0.417 43.421 1.00 37.71 142 LEU C C 1
ATOM 4885 O O . LEU C 1 162 ? -12.421 -0.456 42.957 1.00 37.10 142 LEU C O 1
ATOM 4890 N N . ASP C 1 163 ? -14.624 -0.067 42.702 1.00 38.84 143 ASP C N 1
ATOM 4891 C CA . ASP C 1 163 ? -14.499 0.356 41.311 1.00 41.67 143 ASP C CA 1
ATOM 4892 C C . ASP C 1 163 ? -13.731 1.667 41.204 1.00 40.64 143 ASP C C 1
ATOM 4893 O O . ASP C 1 163 ? -12.877 1.824 40.334 1.00 41.99 143 ASP C O 1
ATOM 4898 N N . HIS C 1 164 ? -14.041 2.605 42.096 1.00 41.97 144 HIS C N 1
ATOM 4899 C CA . HIS C 1 164 ? -13.402 3.917 42.091 1.00 45.84 144 HIS C CA 1
ATOM 4900 C C . HIS C 1 164 ? -11.901 3.819 42.340 1.00 42.09 144 HIS C C 1
ATOM 4901 O O . HIS C 1 164 ? -11.110 4.505 41.693 1.00 43.44 144 HIS C O 1
ATOM 4908 N N . ILE C 1 165 ? -11.515 2.962 43.280 1.00 40.29 145 ILE C N 1
ATOM 4909 C CA . ILE C 1 165 ? -10.108 2.772 43.610 1.00 38.64 145 ILE C CA 1
ATOM 4910 C C . ILE C 1 165 ? -9.334 2.193 42.431 1.00 41.38 145 ILE C C 1
ATOM 4911 O O . ILE C 1 165 ? -8.291 2.717 42.045 1.00 40.81 145 ILE C O 1
ATOM 4916 N N . LEU C 1 166 ? -9.857 1.115 41.858 1.00 40.42 146 LEU C N 1
ATOM 4917 C CA . LEU C 1 166 ? -9.188 0.435 40.755 1.00 41.78 146 LEU C CA 1
ATOM 4918 C C . LEU C 1 166 ? -9.184 1.272 39.479 1.00 49.98 146 LEU C C 1
ATOM 4919 O O . LEU C 1 166 ? -8.257 1.181 38.675 1.00 52.21 146 LEU C O 1
ATOM 4924 N N . THR C 1 167 ? -10.216 2.090 39.298 1.00 46.75 147 THR C N 1
ATOM 4925 C CA . THR C 1 167 ? -10.276 2.983 38.147 1.00 49.11 147 THR C CA 1
ATOM 4926 C C . THR C 1 167 ? -9.205 4.062 38.261 1.00 54.26 147 THR C C 1
ATOM 4927 O O . THR C 1 167 ? -8.489 4.342 37.300 1.00 63.27 147 THR C O 1
ATOM 4931 N N . SER C 1 168 ? -9.093 4.653 39.447 1.00 50.41 148 SER C N 1
ATOM 4932 C CA . SER C 1 168 ? -8.119 5.710 39.697 1.00 52.39 148 SER C CA 1
ATOM 4933 C C . SER C 1 168 ? -6.686 5.221 39.505 1.00 57.03 148 SER C C 1
ATOM 4934 O O . SER C 1 168 ? -5.840 5.944 38.980 1.00 61.39 148 SER C O 1
ATOM 4937 N N . LEU 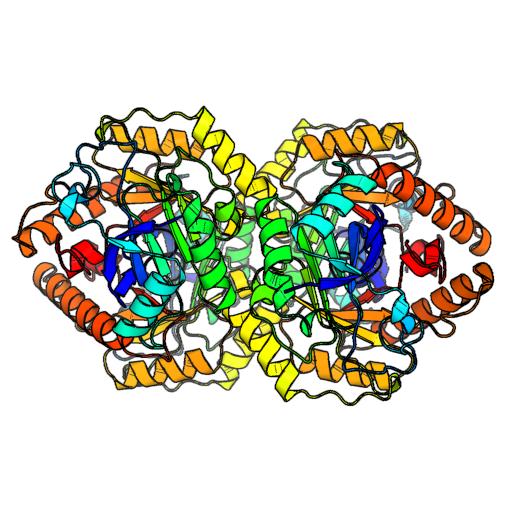C 1 169 ? -6.421 3.991 39.932 1.00 57.44 149 LEU C N 1
ATOM 4938 C CA . LEU C 1 169 ? -5.085 3.414 39.825 1.00 59.70 149 LEU C CA 1
ATOM 4939 C C . LEU C 1 169 ? -4.714 3.117 38.375 1.00 62.95 149 LEU C C 1
ATOM 4940 O O . LEU C 1 169 ? -3.571 3.321 37.965 1.00 66.67 149 LEU C O 1
ATOM 4945 N N . GLN C 1 170 ? -5.683 2.637 37.603 1.00 71.50 150 GLN C N 1
ATOM 4946 C CA . GLN C 1 170 ? -5.455 2.327 36.196 1.00 75.99 150 GLN C CA 1
ATOM 4947 C C . GLN C 1 170 ? -5.226 3.590 35.375 1.00 73.68 150 GLN C C 1
ATOM 4948 O O . GLN C 1 170 ? -4.521 3.565 34.366 1.00 78.13 150 GLN C O 1
ATOM 4954 N N . GLU C 1 171 ? -5.824 4.694 35.812 1.00 74.42 151 GLU C N 1
ATOM 4955 C CA . GLU C 1 171 ? -5.686 5.963 35.108 1.00 79.91 151 GLU C CA 1
ATOM 4956 C C . GLU C 1 171 ? -4.300 6.571 35.300 1.00 83.83 151 GLU C C 1
ATOM 4957 O O . GLU C 1 171 ? -3.862 7.395 34.498 1.00 87.10 151 GLU C O 1
ATOM 4963 N N . ASN C 1 172 ? -3.609 6.166 36.361 1.00 80.53 152 ASN C N 1
ATOM 4964 C CA . ASN C 1 172 ? -2.256 6.658 36.595 1.00 78.00 152 ASN C CA 1
ATOM 4965 C C . ASN C 1 172 ? -1.206 5.589 36.300 1.00 79.05 152 ASN C C 1
ATOM 4966 O O . ASN C 1 172 ? -0.115 5.605 36.870 1.00 79.27 152 ASN C O 1
ATOM 4971 N N . ASP C 1 173 ? -1.553 4.675 35.395 1.00 78.10 153 ASP C N 1
ATOM 4972 C CA . ASP C 1 173 ? -0.665 3.596 34.958 1.00 85.05 153 ASP C CA 1
ATOM 4973 C C . ASP C 1 173 ? 0.003 2.856 36.115 1.00 84.03 153 ASP C C 1
ATOM 4974 O O . ASP C 1 173 ? 1.215 2.638 36.103 1.00 82.26 153 ASP C O 1
ATOM 4979 N N . ARG C 1 174 ? -0.790 2.477 37.112 1.00 83.15 154 ARG C N 1
ATOM 4980 C CA . ARG C 1 174 ? -0.269 1.747 38.260 1.00 77.52 154 ARG C CA 1
ATOM 4981 C C . ARG C 1 174 ? -0.681 0.280 38.198 1.00 73.60 154 ARG C C 1
ATOM 4982 O O . ARG C 1 174 ? -0.558 -0.450 39.181 1.00 70.94 154 ARG C O 1
ATOM 4990 N N . GLN C 1 175 ? -1.162 -0.144 37.032 1.00 79.35 155 GLN C N 1
ATOM 4991 C CA . GLN C 1 175 ? -1.653 -1.506 36.835 1.00 80.87 155 GLN C CA 1
ATOM 4992 C C . GLN C 1 175 ? -0.584 -2.566 37.101 1.00 82.92 155 GLN C C 1
ATOM 4993 O O . GLN C 1 175 ? -0.898 -3.701 37.459 1.00 64.80 155 GLN C O 1
ATOM 4999 N N . HIS C 1 176 ? 0.678 -2.186 36.931 1.00 83.93 156 HIS C N 1
ATOM 5000 C CA . HIS C 1 176 ? 1.796 -3.087 37.189 1.00 75.24 156 HIS C CA 1
ATOM 5001 C C . HIS C 1 176 ? 2.087 -3.202 38.684 1.00 71.29 156 HIS C C 1
ATOM 5002 O O . HIS C 1 176 ? 2.837 -4.078 39.116 1.00 70.83 156 HIS C O 1
ATOM 5009 N N . ALA C 1 177 ? 1.482 -2.317 39.470 1.00 60.89 157 ALA C N 1
ATOM 5010 C CA . ALA C 1 177 ? 1.759 -2.245 40.899 1.00 49.65 157 ALA C CA 1
ATOM 5011 C C . ALA C 1 177 ? 0.568 -2.683 41.748 1.00 40.92 157 ALA C C 1
ATOM 5012 O O . ALA C 1 177 ? 0.623 -2.626 42.975 1.00 34.47 157 ALA C O 1
ATOM 5014 N N . VAL C 1 178 ? -0.504 -3.121 41.095 1.00 43.05 158 VAL C N 1
ATOM 5015 C CA . VAL C 1 178 ? -1.734 -3.467 41.802 1.00 38.97 158 VAL C CA 1
ATOM 5016 C C . VAL C 1 178 ? -2.135 -4.925 41.587 1.00 31.26 158 VAL C C 1
ATOM 5017 O O . VAL C 1 178 ? -2.041 -5.448 40.478 1.00 31.19 158 VAL C O 1
ATOM 5021 N N . SER C 1 179 ? -2.575 -5.576 42.659 1.00 28.51 159 SER C N 1
ATOM 5022 C CA . SER C 1 179 ? -3.066 -6.946 42.577 1.00 27.12 159 SER C CA 1
ATOM 5023 C C . SER C 1 179 ? -4.300 -7.134 43.451 1.00 25.19 159 SER C C 1
ATOM 5024 O O . SER C 1 179 ? -4.538 -6.365 44.380 1.00 24.90 159 SER C O 1
ATOM 5027 N N . LEU C 1 180 ? -5.085 -8.161 43.143 1.00 25.63 160 LEU C N 1
ATOM 5028 C CA . LEU C 1 180 ? -6.246 -8.510 43.951 1.00 25.14 160 LEU C CA 1
ATOM 5029 C C . LEU C 1 180 ? -6.015 -9.840 44.656 1.00 24.73 160 LEU C C 1
ATOM 5030 O O . LEU C 1 180 ? -5.595 -10.815 44.036 1.00 24.18 160 LEU C O 1
ATOM 5035 N N . LYS C 1 181 ? -6.289 -9.871 45.955 1.00 24.79 161 LYS C N 1
ATOM 5036 C CA . LYS C 1 181 ? -6.058 -11.066 46.754 1.00 24.99 161 LYS C CA 1
ATOM 5037 C C . LYS C 1 181 ? -7.263 -11.382 47.631 1.00 31.96 161 LYS C C 1
ATOM 5038 O O . LYS C 1 181 ? -7.615 -10.606 48.515 1.00 24.18 161 LYS C O 1
ATOM 5044 N N . VAL C 1 182 ? -7.892 -12.526 47.386 1.00 25.21 162 VAL C N 1
ATOM 5045 C CA . VAL C 1 182 ? -9.063 -12.922 48.158 1.00 26.26 162 VAL C CA 1
ATOM 5046 C C . VAL C 1 182 ? -8.770 -14.139 49.029 1.00 29.89 162 VAL C C 1
ATOM 5047 O O . VAL C 1 182 ? -8.303 -15.168 48.542 1.00 25.53 162 VAL C O 1
ATOM 5051 N N . VAL C 1 183 ? -9.044 -14.007 50.322 1.00 25.99 163 VAL C N 1
ATOM 5052 C CA . VAL C 1 183 ? -8.842 -15.095 51.269 1.00 27.51 163 VAL C CA 1
ATOM 5053 C C . VAL C 1 183 ? -10.004 -16.084 51.191 1.00 32.82 163 VAL C C 1
ATOM 5054 O O . VAL C 1 183 ? -11.167 -15.683 51.210 1.00 35.97 163 VAL C O 1
ATOM 5058 N N . ILE C 1 184 ? -9.688 -17.372 51.096 1.00 27.85 164 ILE C N 1
ATOM 5059 C CA . ILE C 1 184 ? -10.718 -18.399 50.960 1.00 28.26 164 ILE C CA 1
ATOM 5060 C C . ILE C 1 184 ? -10.771 -19.309 52.186 1.00 27.39 164 ILE C C 1
ATOM 5061 O O . ILE C 1 184 ? -9.748 -19.829 52.637 1.00 27.32 164 ILE C O 1
ATOM 5066 N N . PHE C 1 185 ? -11.974 -19.478 52.728 1.00 29.26 165 PHE C N 1
ATOM 5067 C CA . PHE C 1 185 ? -12.207 -20.393 53.839 1.00 30.47 165 PHE C CA 1
ATOM 5068 C C . PHE C 1 185 ? -13.110 -21.542 53.407 1.00 30.41 165 PHE C C 1
ATOM 5069 O O . PHE C 1 185 ? -12.997 -22.658 53.914 1.00 29.18 165 PHE C O 1
ATOM 5077 N N . ASN C 1 186 ? -14.006 -21.260 52.467 1.00 30.45 166 ASN C N 1
ATOM 5078 C CA . ASN C 1 186 ? -14.944 -22.263 51.976 1.00 31.92 166 ASN C CA 1
ATOM 5079 C C . ASN C 1 186 ? -15.323 -22.035 50.515 1.00 35.64 166 ASN C C 1
ATOM 5080 O O . ASN C 1 186 ? -14.752 -21.178 49.842 1.00 43.59 166 ASN C O 1
ATOM 5085 N N . ASP C 1 187 ? -16.294 -22.804 50.035 1.00 36.28 167 ASP C N 1
ATOM 5086 C CA . ASP C 1 187 ? -16.716 -22.727 48.641 1.00 42.00 167 ASP C CA 1
ATOM 5087 C C . ASP C 1 187 ? -17.421 -21.413 48.329 1.00 36.88 167 ASP C C 1
ATOM 5088 O O . ASP C 1 187 ? -17.358 -20.915 47.206 1.00 38.45 167 ASP C O 1
ATOM 5093 N N . GLU C 1 188 ? -18.093 -20.862 49.333 1.00 35.50 168 GLU C N 1
ATOM 5094 C CA . GLU C 1 188 ? -18.813 -19.603 49.190 1.00 35.94 168 GLU C CA 1
ATOM 5095 C C . GLU C 1 188 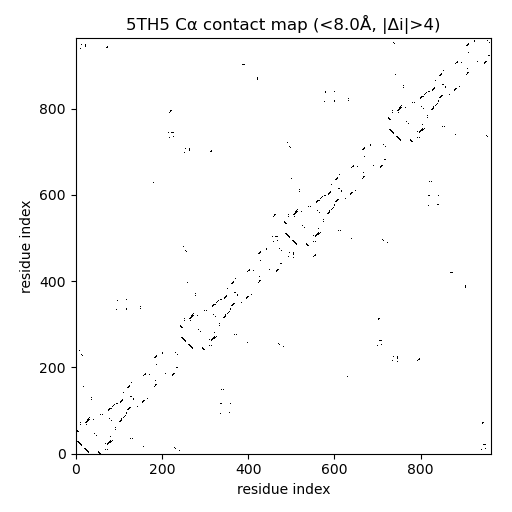? -17.848 -18.454 48.904 1.00 34.54 168 GLU C C 1
ATOM 5096 O O . GLU C 1 188 ? -18.130 -17.581 48.082 1.00 32.40 168 GLU C O 1
ATOM 5102 N N . ASP C 1 189 ? -16.707 -18.465 49.586 1.00 33.63 169 ASP C N 1
ATOM 5103 C CA . ASP C 1 189 ? -15.675 -17.458 49.368 1.00 31.84 169 ASP C CA 1
ATOM 5104 C C . ASP C 1 189 ? -15.086 -17.590 47.971 1.00 31.63 169 ASP C C 1
ATOM 5105 O O . ASP C 1 189 ? -14.771 -16.594 47.320 1.00 30.44 169 ASP C O 1
ATOM 5110 N N . LEU C 1 190 ? -14.943 -18.832 47.522 1.00 35.77 170 LEU C N 1
ATOM 5111 C CA . LEU C 1 190 ? -14.362 -19.122 46.218 1.00 31.31 170 LEU C CA 1
ATOM 5112 C C . LEU C 1 190 ? -15.243 -18.594 45.091 1.00 32.60 170 LEU C C 1
ATOM 5113 O O . LEU C 1 190 ? -14.744 -18.123 44.070 1.00 32.07 170 LEU C O 1
ATOM 5118 N N . GLU C 1 191 ? -16.556 -18.671 45.284 1.00 32.69 171 GLU C N 1
ATOM 5119 C CA . GLU C 1 191 ? -17.500 -18.140 44.309 1.00 38.69 171 GLU C CA 1
ATOM 5120 C C . GLU C 1 191 ? -17.454 -16.618 44.307 1.00 33.09 171 GLU C C 1
ATOM 5121 O O . GLU C 1 191 ? -17.588 -15.982 43.261 1.00 31.97 171 GLU C O 1
ATOM 5127 N N . PHE C 1 192 ? -17.268 -16.042 45.490 1.00 35.48 172 PHE C N 1
ATOM 5128 C CA . PHE C 1 192 ? -17.106 -14.601 45.625 1.00 32.28 172 PHE C CA 1
ATOM 5129 C C . PHE C 1 192 ? -15.835 -14.145 44.920 1.00 32.00 172 PHE C C 1
ATOM 5130 O O . PHE C 1 192 ? -15.822 -13.111 44.251 1.00 33.65 172 PHE C O 1
ATOM 5138 N N . ALA C 1 193 ? -14.771 -14.927 45.071 1.00 31.09 173 ALA C N 1
ATOM 5139 C CA . ALA C 1 193 ? -13.492 -14.617 44.442 1.00 30.22 173 ALA C CA 1
ATOM 5140 C C . ALA C 1 193 ? -13.610 -14.615 42.923 1.00 31.27 173 ALA C C 1
ATOM 5141 O O . ALA C 1 193 ? -13.003 -13.784 42.248 1.00 33.57 173 ALA C O 1
ATOM 5143 N N . LYS C 1 194 ? -14.396 -15.545 42.389 1.00 31.69 174 LYS C N 1
ATOM 5144 C CA . LYS C 1 194 ? -14.614 -15.614 40.949 1.00 35.17 174 LYS C CA 1
ATOM 5145 C C . LYS C 1 194 ? -15.345 -14.374 40.448 1.00 34.10 174 LYS C C 1
ATOM 5146 O O . LYS C 1 194 ? -15.030 -13.849 39.380 1.00 32.46 174 LYS C O 1
ATOM 5152 N N . THR C 1 195 ? -16.316 -13.907 41.227 1.00 35.81 175 THR C N 1
ATOM 5153 C CA . THR C 1 195 ? -17.068 -12.707 40.881 1.00 33.90 175 THR C CA 1
ATOM 5154 C C . THR C 1 195 ? -16.150 -11.492 40.797 1.00 32.61 175 THR C C 1
ATOM 5155 O O . THR C 1 195 ? -16.260 -10.680 39.878 1.00 38.13 175 THR C O 1
ATOM 5159 N N . VAL C 1 196 ? -15.240 -11.378 41.759 1.00 32.15 176 VAL C N 1
ATOM 5160 C CA . VAL C 1 196 ? -14.288 -10.275 41.786 1.00 37.58 176 VAL C CA 1
ATOM 5161 C C . VAL C 1 196 ? -13.330 -10.354 40.601 1.00 33.58 176 VAL C C 1
ATOM 5162 O O . VAL C 1 196 ? -13.051 -9.349 39.948 1.00 32.23 176 VAL C O 1
ATOM 5166 N N . HIS C 1 197 ? -12.840 -11.558 40.324 1.00 32.09 177 HIS C N 1
ATOM 5167 C CA . HIS C 1 197 ? -11.896 -11.776 39.232 1.00 34.88 177 HIS C CA 1
ATOM 5168 C C . HIS C 1 197 ? -12.523 -11.487 37.870 1.00 33.95 177 HIS C C 1
ATOM 5169 O O . HIS C 1 197 ? -11.873 -10.929 36.987 1.00 33.80 177 HIS C O 1
ATOM 5176 N N . LYS C 1 198 ? -13.786 -11.868 37.706 1.00 35.49 178 LYS C N 1
ATOM 5177 C CA . LYS C 1 198 ? -14.508 -11.610 36.464 1.00 44.20 178 LYS C CA 1
ATOM 5178 C C . LYS C 1 198 ? -14.756 -10.119 36.265 1.00 38.66 178 LYS C C 1
ATOM 5179 O O . LYS C 1 198 ? -14.755 -9.623 35.139 1.00 42.77 178 LYS C O 1
ATOM 5185 N N . ARG C 1 199 ? -14.972 -9.412 37.368 1.00 43.16 179 ARG C N 1
ATOM 5186 C CA . ARG C 1 199 ? -15.278 -7.989 37.320 1.00 37.51 179 ARG C CA 1
ATOM 5187 C C . ARG C 1 199 ? -14.056 -7.166 36.920 1.00 37.41 179 ARG C C 1
ATOM 5188 O O . ARG C 1 199 ? -14.183 -6.124 36.277 1.00 46.43 179 ARG C O 1
ATOM 5196 N N . TYR C 1 200 ? -12.875 -7.639 37.302 1.00 39.76 180 TYR C N 1
ATOM 5197 C CA . TYR C 1 200 ? -11.631 -6.950 36.973 1.00 37.71 180 TYR C CA 1
ATOM 5198 C C . TYR C 1 200 ? -10.656 -7.907 36.292 1.00 38.27 180 TYR C C 1
ATOM 5199 O O . TYR C 1 200 ? -9.751 -8.440 36.933 1.00 41.24 180 TYR C O 1
ATOM 5208 N N . PRO C 1 201 ? -10.839 -8.117 34.979 1.00 44.00 181 PRO C N 1
ATOM 5209 C CA . PRO C 1 201 ? -10.102 -9.121 34.201 1.00 45.49 181 PRO C CA 1
ATOM 5210 C C . PRO C 1 201 ? -8.606 -8.839 34.065 1.00 40.19 181 PRO C C 1
ATOM 5211 O O . PRO C 1 201 ? -7.811 -9.779 34.056 1.00 40.04 181 PRO C O 1
ATOM 5215 N N . GLY C 1 202 ? -8.229 -7.569 33.962 1.00 40.32 182 GLY C N 1
ATOM 5216 C CA . GLY C 1 202 ? -6.843 -7.208 33.723 1.00 51.63 182 GLY C CA 1
ATOM 5217 C C . GLY C 1 202 ? -5.959 -7.234 34.956 1.00 38.51 182 GLY C C 1
ATOM 5218 O O . GLY C 1 202 ? -4.734 -7.265 34.849 1.00 35.58 182 GLY C O 1
ATOM 5219 N N . ILE C 1 203 ? -6.581 -7.226 36.130 1.00 36.42 183 ILE C N 1
ATOM 5220 C CA . ILE C 1 203 ? -5.843 -7.176 37.388 1.00 43.21 183 ILE C CA 1
ATOM 5221 C C . ILE C 1 203 ? -5.349 -8.556 37.815 1.00 33.01 183 ILE C C 1
ATOM 5222 O O . ILE C 1 203 ? -6.127 -9.510 37.850 1.00 39.01 183 ILE C O 1
ATOM 5227 N N . PRO C 1 204 ? -4.047 -8.666 38.131 1.00 30.12 184 PRO C N 1
ATOM 5228 C CA . PRO C 1 204 ? -3.459 -9.904 38.658 1.00 28.02 184 PRO C CA 1
ATOM 5229 C C . PRO C 1 204 ? -4.206 -10.396 39.891 1.00 26.82 184 PRO C C 1
ATOM 5230 O O . PRO C 1 204 ? -4.366 -9.643 40.852 1.00 27.56 184 PRO C O 1
ATOM 5234 N N . PHE C 1 205 ? -4.657 -11.644 39.860 1.00 27.19 185 PHE C N 1
ATOM 5235 C CA . PHE C 1 205 ? -5.529 -12.162 40.905 1.00 26.89 185 PHE C CA 1
ATOM 5236 C C . PHE C 1 205 ? -4.840 -13.219 41.764 1.00 35.40 185 PHE C C 1
ATOM 5237 O O . PHE C 1 205 ? -4.134 -14.088 41.251 1.00 28.70 185 PHE C O 1
ATOM 5245 N N . TYR C 1 206 ? -5.056 -13.137 43.074 1.00 24.90 186 TYR C N 1
ATOM 5246 C CA . TYR C 1 206 ? -4.430 -14.051 44.024 1.00 25.61 186 TYR C CA 1
ATOM 5247 C C . TYR C 1 206 ? -5.454 -14.706 44.943 1.00 24.80 186 TYR C C 1
ATOM 5248 O O . TYR C 1 206 ? -6.425 -14.075 45.358 1.00 31.18 186 TYR C O 1
ATOM 5257 N N . LEU C 1 207 ? -5.229 -15.977 45.258 1.00 25.96 187 LEU C N 1
ATOM 5258 C CA . LEU C 1 207 ? -6.052 -16.685 46.230 1.00 25.68 187 LEU C CA 1
ATOM 5259 C C . LEU C 1 207 ? -5.210 -17.067 47.438 1.00 24.58 187 LEU C C 1
ATOM 5260 O O . LEU C 1 207 ? -4.110 -17.599 47.294 1.00 24.09 187 LEU C O 1
ATOM 5265 N N . GLN C 1 208 ? -5.729 -16.794 48.629 1.00 25.26 188 GLN C N 1
ATOM 5266 C CA . GLN C 1 208 ? -4.985 -17.051 49.855 1.00 26.74 188 GLN C CA 1
ATOM 5267 C C . GLN C 1 208 ? -5.731 -17.999 50.785 1.00 25.82 188 GLN C C 1
ATOM 5268 O O . GLN C 1 208 ? -6.939 -17.871 50.984 1.00 25.33 188 GLN C O 1
ATOM 5274 N N . VAL C 1 209 ? -4.997 -18.954 51.349 1.00 26.71 189 VAL C N 1
ATOM 5275 C CA . VAL C 1 209 ? -5.566 -19.919 52.281 1.00 27.36 189 VAL C CA 1
ATOM 5276 C C . VAL C 1 209 ? -5.955 -19.252 53.594 1.00 27.30 189 VAL C C 1
ATOM 5277 O O . VAL C 1 209 ? -5.143 -18.571 54.220 1.00 27.73 189 VAL C O 1
ATOM 5281 N N . GLY C 1 210 ? -7.202 -19.453 54.007 1.00 28.24 190 GLY C N 1
ATOM 5282 C CA . GLY C 1 210 ? -7.687 -18.891 55.253 1.00 29.92 190 GLY C CA 1
ATOM 5283 C C . GLY C 1 210 ? -7.194 -19.643 56.475 1.00 30.99 190 GLY C C 1
ATOM 5284 O O . GLY C 1 210 ? -7.131 -20.872 56.477 1.00 34.16 190 GLY C O 1
ATOM 5285 N N . ASN C 1 211 ? -6.844 -18.899 57.519 1.00 38.59 191 ASN C N 1
ATOM 5286 C CA . ASN C 1 211 ? -6.378 -19.492 58.766 1.00 35.53 191 ASN C CA 1
ATOM 5287 C C . ASN C 1 211 ? -7.514 -19.644 59.773 1.00 35.28 191 ASN C C 1
ATOM 5288 O O . ASN C 1 211 ? -8.115 -18.658 60.197 1.00 34.34 191 ASN C O 1
ATOM 5293 N N . ASP C 1 212 ? -7.802 -20.887 60.148 1.00 43.75 192 ASP C N 1
ATOM 5294 C CA . ASP C 1 212 ? -8.870 -21.188 61.098 1.00 41.89 192 ASP C CA 1
ATOM 5295 C C . ASP C 1 212 ? -8.567 -20.661 62.496 1.00 40.55 192 ASP C C 1
ATOM 5296 O O . ASP C 1 212 ? -9.310 -19.840 63.033 1.00 43.18 192 ASP C O 1
ATOM 5301 N N . ASP C 1 213 ? -7.477 -21.141 63.085 1.00 44.16 193 ASP C N 1
ATOM 5302 C CA . ASP C 1 213 ? -7.121 -20.768 64.448 1.00 40.43 193 ASP C CA 1
ATOM 5303 C C . ASP C 1 213 ? -5.965 -19.774 64.460 1.00 39.20 193 ASP C C 1
ATOM 5304 O O . ASP C 1 213 ? -4.804 -20.152 64.307 1.00 38.10 193 ASP C O 1
ATOM 5309 N N . VAL C 1 214 ? -6.292 -18.500 64.645 1.00 39.75 194 VAL C N 1
ATOM 5310 C CA . VAL C 1 214 ? -5.284 -17.448 64.683 1.00 46.02 194 VAL C CA 1
ATOM 5311 C C . VAL C 1 214 ? -4.767 -17.230 66.101 1.00 40.39 194 VAL C C 1
ATOM 5312 O O . VAL C 1 214 ? -3.982 -16.316 66.350 1.00 39.20 194 VAL C O 1
ATOM 5316 N N . HIS C 1 215 ? -5.205 -18.079 67.026 1.00 40.57 195 HIS C N 1
ATOM 5317 C CA . HIS C 1 215 ? -4.843 -17.931 68.432 1.00 43.72 195 HIS C CA 1
ATOM 5318 C C . HIS C 1 215 ? -4.047 -19.119 68.964 1.00 41.99 195 HIS C C 1
ATOM 5319 O O . HIS C 1 215 ? -3.388 -19.012 69.998 1.00 41.38 195 HIS C O 1
ATOM 5326 N N . THR C 1 216 ? -4.112 -20.245 68.259 1.00 42.18 196 THR C N 1
ATOM 5327 C CA . THR C 1 216 ? -3.451 -21.468 68.706 1.00 43.25 196 THR C CA 1
ATOM 5328 C C . THR C 1 216 ? -1.944 -21.285 68.854 1.00 44.95 196 THR C C 1
ATOM 5329 O O . THR C 1 216 ? -1.327 -20.491 68.142 1.00 42.04 196 THR C O 1
ATOM 5333 N N . THR C 1 217 ? -1.361 -22.024 69.790 1.00 55.68 197 THR C N 1
ATOM 5334 C CA . THR C 1 217 ? 0.066 -21.930 70.059 1.00 47.12 197 THR C CA 1
ATOM 5335 C C . THR C 1 217 ? 0.782 -23.202 69.620 1.00 46.49 197 THR C C 1
ATOM 5336 O O . THR C 1 217 ? 2.010 -23.276 69.646 1.00 48.19 197 THR C O 1
ATOM 5340 N N . ASP C 1 218 ? 0.004 -24.201 69.217 1.00 45.09 198 ASP C N 1
ATOM 5341 C CA . ASP C 1 218 ? 0.560 -25.455 68.724 1.00 45.36 198 ASP C CA 1
ATOM 5342 C C . ASP C 1 218 ? 0.881 -25.337 67.238 1.00 53.94 198 ASP C C 1
ATOM 5343 O O . ASP C 1 218 ? 0.008 -25.510 66.387 1.00 42.26 198 ASP C O 1
ATOM 5348 N N . ASP C 1 219 ? 2.141 -25.039 66.939 1.00 44.03 199 ASP C N 1
ATOM 5349 C CA . ASP C 1 219 ? 2.577 -24.793 65.569 1.00 45.16 199 ASP C CA 1
ATOM 5350 C C . ASP C 1 219 ? 2.458 -26.024 64.677 1.00 46.16 199 ASP C C 1
ATOM 5351 O O . ASP C 1 219 ? 1.976 -25.931 63.549 1.00 48.17 199 ASP C O 1
ATOM 5356 N N . GLN C 1 220 ? 2.897 -27.171 65.186 1.00 44.73 200 GLN C N 1
ATOM 5357 C CA . GLN C 1 220 ? 2.920 -28.403 64.402 1.00 45.05 200 GLN C CA 1
ATOM 5358 C C . GLN C 1 220 ? 1.536 -28.800 63.894 1.00 41.44 200 GLN C C 1
ATOM 5359 O O . GLN C 1 220 ? 1.388 -29.217 62.747 1.00 47.58 200 GLN C O 1
ATOM 5365 N N . SER C 1 221 ? 0.525 -28.665 64.746 1.00 43.01 201 SER C N 1
ATOM 5366 C CA . SER C 1 221 ? -0.841 -28.973 64.343 1.00 39.05 201 SER C CA 1
ATOM 5367 C C . SER C 1 221 ? -1.363 -27.922 63.371 1.00 36.17 201 SER C C 1
ATOM 5368 O O . SER C 1 221 ? -2.092 -28.241 62.433 1.00 38.09 201 SER C O 1
ATOM 5371 N N . LEU C 1 222 ? -0.981 -26.670 63.601 1.00 37.03 202 LEU C N 1
ATOM 5372 C CA . LEU C 1 222 ? -1.413 -25.564 62.754 1.00 36.18 202 LEU C CA 1
ATOM 5373 C C . LEU C 1 222 ? -0.844 -25.690 61.345 1.00 33.88 202 LEU C C 1
ATOM 5374 O O . LEU C 1 222 ? -1.562 -25.517 60.361 1.00 31.72 202 LEU C O 1
ATOM 5379 N N . ILE C 1 223 ? 0.448 -25.992 61.256 1.00 34.18 203 ILE C N 1
ATOM 5380 C CA . ILE C 1 223 ? 1.116 -26.152 59.970 1.00 34.99 203 ILE C CA 1
ATOM 5381 C C . ILE C 1 223 ? 0.500 -27.291 59.161 1.00 38.74 203 ILE C C 1
ATOM 5382 O O . ILE C 1 223 ? 0.187 -27.127 57.982 1.00 35.54 203 ILE C O 1
ATOM 5387 N N . ALA C 1 224 ? 0.317 -28.440 59.803 1.00 33.71 204 ALA C N 1
ATOM 5388 C CA . ALA C 1 224 ? -0.264 -29.603 59.140 1.00 33.76 204 ALA C CA 1
ATOM 5389 C C . ALA C 1 224 ? -1.703 -29.332 58.711 1.00 32.64 204 ALA C C 1
ATOM 5390 O O . ALA C 1 224 ? -2.163 -29.846 57.691 1.00 29.62 204 ALA C O 1
ATOM 5392 N N . HIS C 1 225 ? -2.408 -28.521 59.493 1.00 32.15 205 HIS C N 1
ATOM 5393 C CA . HIS C 1 225 ? -3.790 -28.172 59.187 1.00 32.92 205 HIS C CA 1
ATOM 5394 C C . HIS C 1 225 ? -3.876 -27.221 57.996 1.00 31.36 205 HIS C C 1
ATOM 5395 O O . HIS C 1 225 ? -4.733 -27.379 57.127 1.00 30.96 205 HIS C O 1
ATOM 5402 N N . LEU C 1 226 ? -2.984 -26.237 57.959 1.00 31.49 206 LEU C N 1
ATOM 5403 C CA . LEU C 1 226 ? -2.997 -25.238 56.896 1.00 35.78 206 LEU C CA 1
ATOM 5404 C C . LEU C 1 226 ? -2.512 -25.811 55.567 1.00 30.23 206 LEU C C 1
ATOM 5405 O O . LEU C 1 226 ? -2.998 -25.424 54.506 1.00 39.14 206 LEU C O 1
ATOM 5410 N N . LEU C 1 227 ? -1.555 -26.733 55.626 1.00 30.60 207 LEU C N 1
ATOM 5411 C CA . LEU C 1 227 ? -1.070 -27.396 54.420 1.00 31.02 207 LEU C CA 1
ATOM 5412 C C . LEU C 1 227 ? -2.158 -28.279 53.818 1.00 29.60 207 LEU C C 1
ATOM 5413 O O . LEU C 1 227 ? -2.237 -28.441 52.600 1.00 30.57 207 LEU C O 1
ATOM 5418 N N . GLY C 1 228 ? -2.996 -28.844 54.680 1.00 30.31 208 GLY C N 1
ATOM 5419 C CA . GLY C 1 228 ? -4.123 -29.640 54.234 1.00 30.93 208 GLY C CA 1
ATOM 5420 C C . GLY C 1 228 ? -5.174 -28.772 53.571 1.00 32.50 208 GLY C C 1
ATOM 5421 O O . GLY C 1 228 ? -5.786 -29.169 52.579 1.00 29.25 208 GLY C O 1
ATOM 5422 N N . LYS C 1 229 ? -5.384 -27.582 54.126 1.00 31.23 209 LYS C N 1
ATOM 5423 C CA . LYS C 1 229 ? -6.312 -26.617 53.550 1.00 41.90 209 LYS C CA 1
ATOM 5424 C C . LYS C 1 229 ? -5.786 -26.097 52.217 1.00 30.00 209 LYS C C 1
ATOM 5425 O O . LYS C 1 229 ? -6.555 -25.833 51.293 1.00 28.77 209 LYS C O 1
ATOM 5431 N N . TYR C 1 230 ? -4.468 -25.953 52.130 1.00 30.38 210 TYR C N 1
ATOM 5432 C CA . TYR C 1 230 ? -3.819 -25.476 50.917 1.00 29.48 210 TYR C CA 1
ATOM 5433 C C . TYR C 1 230 ? -4.039 -26.460 49.771 1.00 34.68 210 TYR C C 1
ATOM 5434 O O . TYR C 1 230 ? -4.442 -26.067 48.676 1.00 28.52 210 TYR C O 1
ATOM 5443 N N . GLU C 1 231 ? -3.778 -27.737 50.034 1.00 29.59 211 GLU C N 1
ATOM 5444 C CA . GLU C 1 231 ? -3.934 -28.777 49.023 1.00 33.58 211 GLU C CA 1
ATOM 5445 C C . GLU C 1 231 ? -5.383 -28.894 48.558 1.00 30.58 211 GLU C C 1
ATOM 5446 O O . GLU C 1 231 ? -5.649 -29.082 47.371 1.00 34.00 211 GLU C O 1
ATOM 5452 N N . ALA C 1 232 ? -6.315 -28.778 49.497 1.00 29.73 212 ALA C N 1
ATOM 5453 C CA . ALA C 1 232 ? -7.736 -28.838 49.176 1.00 32.38 212 ALA C CA 1
ATOM 5454 C C . ALA C 1 232 ? -8.140 -27.672 48.279 1.00 31.32 212 ALA C C 1
ATOM 5455 O O . ALA C 1 232 ? -8.987 -27.818 47.399 1.00 29.55 212 ALA C O 1
ATOM 5457 N N . LEU C 1 233 ? -7.525 -26.517 48.507 1.00 28.77 213 LEU C N 1
ATOM 5458 C CA . LEU C 1 233 ? -7.795 -25.336 47.698 1.00 28.72 213 LEU C CA 1
ATOM 5459 C C . LEU C 1 233 ? -7.205 -25.494 46.302 1.00 28.49 213 LEU C C 1
ATOM 5460 O O . LEU C 1 233 ? -7.847 -25.162 45.307 1.00 27.37 213 LEU C O 1
ATOM 5465 N N . VAL C 1 234 ? -5.980 -26.007 46.238 1.00 28.46 214 VAL C N 1
ATOM 5466 C CA . VAL C 1 234 ? -5.306 -26.240 44.966 1.00 40.69 214 VAL C CA 1
ATOM 5467 C C . VAL C 1 234 ? -6.082 -27.234 44.105 1.00 29.50 214 VAL C C 1
ATOM 5468 O O . VAL C 1 234 ? -6.287 -27.004 42.913 1.00 27.49 214 VAL C O 1
ATOM 5472 N N . ASP C 1 235 ? -6.524 -28.328 44.718 1.00 28.84 215 ASP C N 1
ATOM 5473 C CA . ASP C 1 235 ? -7.293 -29.349 44.012 1.00 30.84 215 ASP C CA 1
ATOM 5474 C C . ASP C 1 235 ? -8.594 -28.788 43.444 1.00 29.77 215 ASP C C 1
ATOM 5475 O O . ASP C 1 235 ? -9.057 -29.216 42.388 1.00 28.48 215 ASP C O 1
ATOM 5480 N N . LYS C 1 236 ? -9.174 -27.824 44.150 1.00 29.62 216 LYS C N 1
ATOM 5481 C CA . LYS C 1 236 ? -10.443 -27.232 43.745 1.00 31.67 216 LYS C CA 1
ATOM 5482 C C . LYS C 1 236 ? -10.261 -26.248 42.591 1.00 30.59 216 LYS C C 1
ATOM 5483 O O . LYS C 1 236 ? -11.043 -26.240 41.641 1.00 38.04 216 LYS C O 1
ATOM 5489 N N . VAL C 1 237 ? -9.225 -25.420 42.682 1.00 31.16 217 VAL C N 1
ATOM 5490 C CA . VAL C 1 237 ? -8.945 -24.415 41.661 1.00 29.96 217 VAL C CA 1
ATOM 5491 C C . VAL C 1 237 ? -8.445 -25.070 40.373 1.00 29.62 217 VAL C C 1
ATOM 5492 O O . VAL C 1 237 ? -8.681 -24.566 39.273 1.00 28.96 217 VAL C O 1
ATOM 5496 N N . ALA C 1 238 ? -7.776 -26.209 40.520 1.00 28.76 218 ALA C N 1
ATOM 5497 C CA . ALA C 1 238 ? -7.185 -26.922 39.390 1.00 31.02 218 ALA C CA 1
ATOM 5498 C C . ALA C 1 238 ? -8.203 -27.283 38.310 1.00 28.92 218 ALA C C 1
ATOM 5499 O O . ALA C 1 238 ? -7.871 -27.313 37.126 1.00 27.86 218 ALA C O 1
ATOM 5501 N N . VAL C 1 239 ? -9.439 -27.553 38.717 1.00 32.01 219 VAL C N 1
ATOM 5502 C CA . VAL C 1 239 ? -10.468 -27.976 37.772 1.00 30.43 219 VAL C CA 1
ATOM 5503 C C . VAL C 1 239 ? -11.425 -26.845 37.392 1.00 32.28 219 VAL C C 1
ATOM 5504 O O . VAL C 1 239 ? -12.340 -27.045 36.593 1.00 33.28 219 VAL C O 1
ATOM 5508 N N . ASP C 1 240 ? -11.211 -25.662 37.958 1.00 31.27 220 ASP C N 1
ATOM 5509 C CA . ASP C 1 240 ? -12.064 -24.516 37.664 1.00 34.18 220 ASP C CA 1
ATOM 5510 C C . ASP C 1 240 ? -11.511 -23.724 36.482 1.00 33.19 220 ASP C C 1
ATOM 5511 O O . ASP C 1 240 ? -10.421 -23.156 36.558 1.00 31.98 220 ASP C O 1
ATOM 5516 N N . ALA C 1 241 ? -12.274 -23.686 35.394 1.00 33.56 221 ALA C N 1
ATOM 5517 C CA . ALA C 1 241 ? -11.830 -23.041 34.163 1.00 33.45 221 ALA C CA 1
ATOM 5518 C C . ALA C 1 241 ? -11.937 -21.521 34.236 1.00 35.23 221 ALA C C 1
ATOM 5519 O O . ALA C 1 241 ? -11.398 -20.814 33.386 1.00 39.07 221 ALA C O 1
ATOM 5521 N N . GLU C 1 242 ? -12.634 -21.022 35.251 1.00 37.37 222 GLU C N 1
ATOM 5522 C CA . GLU C 1 242 ? -12.804 -19.583 35.420 1.00 39.12 222 GLU C CA 1
ATOM 5523 C C . GLU C 1 242 ? -11.698 -18.983 36.283 1.00 35.60 222 GLU C C 1
ATOM 5524 O O . GLU C 1 242 ? -11.640 -17.769 36.476 1.00 34.55 222 GLU C O 1
ATOM 5530 N N . LEU C 1 243 ? -10.820 -19.838 36.797 1.00 34.54 223 LEU C N 1
ATOM 5531 C CA . LEU C 1 243 ? -9.716 -19.386 37.638 1.00 32.45 223 LEU C CA 1
ATOM 5532 C C . LEU C 1 243 ? -8.366 -19.816 37.075 1.00 31.21 223 LEU C C 1
ATOM 5533 O O . LEU C 1 243 ? -7.516 -20.328 37.803 1.00 29.98 223 LEU C O 1
ATOM 5538 N N . ASN C 1 244 ? -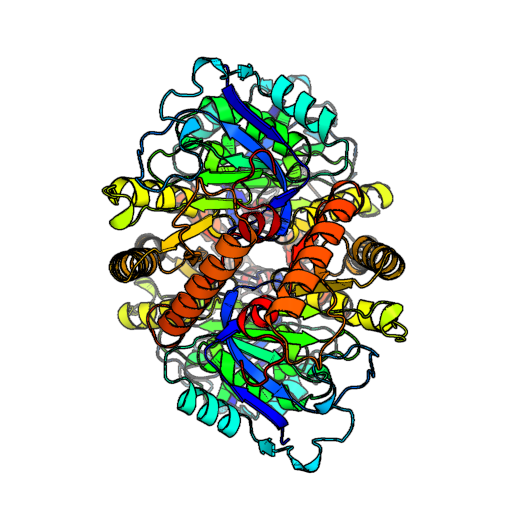8.170 -19.603 35.777 1.00 39.00 224 ASN C N 1
ATOM 5539 C CA . ASN C 1 244 ? -6.928 -19.994 35.122 1.00 32.22 224 ASN C CA 1
ATOM 5540 C C . ASN C 1 244 ? -5.790 -19.015 35.392 1.00 31.73 224 ASN C C 1
ATOM 5541 O O . ASN C 1 244 ? -4.679 -19.423 35.727 1.00 33.81 224 ASN C O 1
ATOM 5546 N N . LEU C 1 245 ? -6.070 -17.725 35.244 1.00 32.08 225 LEU C N 1
ATOM 5547 C CA . LEU C 1 245 ? -5.071 -16.694 35.503 1.00 33.67 225 LEU C CA 1
ATOM 5548 C C . LEU C 1 245 ? -5.073 -16.313 36.979 1.00 31.76 225 LEU C C 1
ATOM 5549 O O . LEU C 1 245 ? -5.393 -15.180 37.338 1.00 47.83 225 LEU C O 1
ATOM 5554 N N . VAL C 1 246 ? -4.713 -17.268 37.829 1.00 30.67 226 VAL C N 1
ATOM 5555 C CA . VAL C 1 246 ? -4.806 -17.091 39.274 1.00 32.85 226 VAL C CA 1
ATOM 5556 C C . VAL C 1 246 ? -3.631 -17.740 40.005 1.00 27.57 226 VAL C C 1
ATOM 5557 O O . VAL C 1 246 ? -3.242 -18.866 39.696 1.00 34.82 226 VAL C O 1
ATOM 5561 N N . ARG C 1 247 ? -3.062 -17.015 40.964 1.00 27.27 227 ARG C N 1
ATOM 5562 C CA . ARG C 1 247 ? -2.039 -17.565 41.845 1.00 26.34 227 ARG C CA 1
ATOM 5563 C C . ARG C 1 247 ? -2.686 -18.093 43.122 1.00 25.53 227 ARG C C 1
ATOM 5564 O O . ARG C 1 247 ? -3.539 -17.428 43.709 1.00 32.16 227 ARG C O 1
ATOM 5572 N N . VAL C 1 248 ? -2.281 -19.284 43.550 1.00 25.05 228 VAL C N 1
ATOM 5573 C CA . VAL C 1 248 ? -2.790 -19.862 44.790 1.00 25.44 228 VAL C CA 1
ATOM 5574 C C . VAL C 1 248 ? -1.666 -19.979 45.813 1.00 28.45 228 VAL C C 1
ATOM 5575 O O . VAL C 1 248 ? -0.756 -20.791 45.653 1.00 24.61 228 VAL C O 1
ATOM 5579 N N . LEU C 1 249 ? -1.734 -19.165 46.861 1.00 25.13 229 LEU C N 1
ATOM 5580 C CA . LEU C 1 249 ? -0.654 -19.083 47.839 1.00 25.88 229 LEU C CA 1
ATOM 5581 C C . LEU C 1 249 ? -1.151 -19.197 49.277 1.00 26.08 229 LEU C C 1
ATOM 5582 O O . LEU C 1 249 ? -2.290 -18.843 49.576 1.00 38.22 229 LEU C O 1
ATOM 5587 N N . PRO C 1 250 ? -0.289 -19.699 50.174 1.00 26.05 230 PRO C N 1
ATOM 5588 C CA . PRO C 1 250 ? -0.582 -19.739 51.606 1.00 30.80 230 PRO C CA 1
ATOM 5589 C C . PRO C 1 250 ? 0.016 -18.543 52.338 1.00 27.10 230 PRO C C 1
ATOM 5590 O O . PRO C 1 250 ? 0.448 -17.581 51.702 1.00 25.99 230 PRO C O 1
ATOM 5594 N N . GLN C 1 251 ? 0.042 -18.612 53.663 1.00 28.97 231 GLN C N 1
ATOM 5595 C CA . GLN C 1 251 ? 0.737 -17.620 54.472 1.00 28.78 231 GLN C CA 1
ATOM 5596 C C . GLN C 1 251 ? 2.056 -18.204 54.960 1.00 28.17 231 GLN C C 1
ATOM 5597 O O . GLN C 1 251 ? 2.084 -18.964 55.926 1.00 27.91 231 GLN C O 1
ATOM 5603 N N . LEU C 1 252 ? 3.145 -17.849 54.283 1.00 27.74 232 LEU C N 1
ATOM 5604 C CA . LEU C 1 252 ? 4.454 -18.431 54.568 1.00 28.75 232 LEU C CA 1
ATOM 5605 C C . LEU C 1 252 ? 4.938 -18.153 55.987 1.00 28.63 232 LEU C C 1
ATOM 5606 O O . LEU C 1 252 ? 5.536 -19.021 56.621 1.00 35.17 232 LEU C O 1
ATOM 5611 N N . HIS C 1 253 ? 4.681 -16.946 56.480 1.00 29.31 233 HIS C N 1
ATOM 5612 C CA . HIS C 1 253 ? 5.122 -16.566 57.818 1.00 29.02 233 HIS C CA 1
ATOM 5613 C C . HIS C 1 253 ? 4.398 -17.375 58.890 1.00 29.70 233 HIS C C 1
ATOM 5614 O O . HIS C 1 253 ? 4.935 -17.606 59.973 1.00 28.61 233 HIS C O 1
ATOM 5621 N N . THR C 1 254 ? 3.182 -17.811 58.580 1.00 29.53 234 THR C N 1
ATOM 5622 C CA . THR C 1 254 ? 2.416 -18.648 59.494 1.00 30.65 234 THR C CA 1
ATOM 5623 C C . THR C 1 254 ? 2.967 -20.073 59.496 1.00 36.38 234 THR C C 1
ATOM 5624 O O . THR C 1 254 ? 2.912 -20.771 60.508 1.00 29.08 234 THR C O 1
ATOM 5628 N N . LEU C 1 255 ? 3.504 -20.499 58.359 1.00 35.73 235 LEU C N 1
ATOM 5629 C CA . LEU C 1 255 ? 4.108 -21.821 58.254 1.00 31.29 235 LEU C CA 1
ATOM 5630 C C . LEU C 1 255 ? 5.470 -21.852 58.938 1.00 30.29 235 LEU C C 1
ATOM 5631 O O . LEU C 1 255 ? 5.979 -22.918 59.278 1.00 39.44 235 LEU C O 1
ATOM 5636 N N . LEU C 1 256 ? 6.053 -20.674 59.139 1.00 30.53 236 LEU C N 1
ATOM 5637 C CA . LEU C 1 256 ? 7.379 -20.572 59.738 1.00 30.47 236 LEU C CA 1
ATOM 5638 C C . LEU C 1 256 ? 7.333 -20.262 61.232 1.00 29.99 236 LEU C C 1
ATOM 5639 O O . LEU C 1 256 ? 8.114 -20.814 62.007 1.00 33.27 236 LEU C O 1
ATOM 5644 N N . TRP C 1 257 ? 6.423 -19.382 61.637 1.00 29.76 237 TRP C N 1
ATOM 5645 C CA . TRP C 1 257 ? 6.399 -18.911 63.019 1.00 31.15 237 TRP C CA 1
ATOM 5646 C C . TRP C 1 257 ? 5.020 -19.003 63.670 1.00 30.93 237 TRP C C 1
ATOM 5647 O O . TRP C 1 257 ? 4.841 -18.587 64.815 1.00 31.55 237 TRP C O 1
ATOM 5658 N N . GLY C 1 258 ? 4.048 -19.544 62.945 1.00 32.34 238 GLY C N 1
ATOM 5659 C CA . GLY C 1 258 ? 2.703 -19.686 63.475 1.00 33.15 238 GLY C CA 1
ATOM 5660 C C . GLY C 1 258 ? 1.971 -18.362 63.592 1.00 30.68 238 GLY C C 1
ATOM 5661 O O . GLY C 1 258 ? 1.984 -17.552 62.667 1.00 30.90 238 GLY C O 1
ATOM 5662 N N . ASN C 1 259 ? 1.331 -18.145 64.738 1.00 31.88 239 ASN C N 1
ATOM 5663 C CA . ASN C 1 259 ? 0.572 -16.922 64.980 1.00 34.18 239 ASN C CA 1
ATOM 5664 C C . ASN C 1 259 ? 1.373 -15.884 65.760 1.00 32.63 239 ASN C C 1
ATOM 5665 O O . ASN C 1 259 ? 0.807 -14.975 66.366 1.00 37.51 239 ASN C O 1
ATOM 5670 N N . LYS C 1 260 ? 2.694 -16.025 65.736 1.00 32.20 240 LYS C N 1
ATOM 5671 C CA . LYS C 1 260 ? 3.590 -15.129 66.458 1.00 33.54 240 LYS C CA 1
ATOM 5672 C C . LYS C 1 260 ? 3.600 -13.724 65.857 1.00 34.95 240 LYS C C 1
ATOM 5673 O O . LYS C 1 260 ? 3.620 -13.566 64.637 1.00 33.18 240 LYS C O 1
ATOM 5679 N N . ARG C 1 261 ? 3.586 -12.710 66.718 1.00 48.98 241 ARG C N 1
ATOM 5680 C CA . ARG C 1 261 ? 3.663 -11.321 66.271 1.00 35.67 241 ARG C CA 1
ATOM 5681 C C . ARG C 1 261 ? 5.110 -10.877 66.092 1.00 34.72 241 ARG C C 1
ATOM 5682 O O . ARG C 1 261 ? 6.033 -11.510 66.606 1.00 40.04 241 ARG C O 1
ATOM 5690 N N . GLY C 1 262 ? 5.300 -9.783 65.362 1.00 32.71 242 GLY C N 1
ATOM 5691 C CA . GLY C 1 262 ? 6.615 -9.191 65.201 1.00 32.77 242 GLY C CA 1
ATOM 5692 C C . GLY C 1 262 ? 7.533 -9.946 64.261 1.00 29.95 242 GLY C C 1
ATOM 5693 O O . GLY C 1 262 ? 8.741 -9.709 64.243 1.00 42.23 242 GLY C O 1
ATOM 5694 N N . VAL C 1 263 ? 6.966 -10.857 63.477 1.00 30.55 243 VAL C N 1
ATOM 5695 C CA . VAL C 1 263 ? 7.746 -11.611 62.501 1.00 31.82 243 VAL C CA 1
ATOM 5696 C C . VAL C 1 263 ? 7.036 -11.671 61.152 1.00 33.41 243 VAL C C 1
ATOM 5697 O O . VAL C 1 263 ? 7.674 -11.755 60.102 1.00 27.62 243 VAL C O 1
ATOM 5702 N N . LYS D 1 23 ? 13.940 25.246 49.654 1.00 53.04 3 LYS D N 1
ATOM 5703 C CA . LYS D 1 23 ? 12.821 24.393 49.275 1.00 48.08 3 LYS D CA 1
ATOM 5704 C C . LYS D 1 23 ? 12.146 24.913 48.006 1.00 48.77 3 LYS D C 1
ATOM 5705 O O . LYS D 1 23 ? 11.348 24.215 47.379 1.00 46.78 3 LYS D O 1
ATOM 5711 N N . GLY D 1 24 ? 12.466 26.149 47.637 1.00 42.01 4 GLY D N 1
ATOM 5712 C CA . GLY D 1 24 ? 11.890 26.765 46.457 1.00 34.08 4 GLY D CA 1
ATOM 5713 C C . GLY D 1 24 ? 12.495 26.222 45.178 1.00 29.69 4 GLY D C 1
ATOM 5714 O O . GLY D 1 24 ? 13.675 25.878 45.138 1.00 35.61 4 GLY D O 1
ATOM 5715 N N . ILE D 1 25 ? 11.683 26.145 44.128 1.00 27.46 5 ILE D N 1
ATOM 5716 C CA . ILE D 1 25 ? 12.137 25.615 42.848 1.00 25.97 5 ILE D CA 1
ATOM 5717 C C . ILE D 1 25 ? 12.345 26.732 41.827 1.00 25.15 5 ILE D C 1
ATOM 5718 O O . ILE D 1 25 ? 11.413 27.472 41.513 1.00 28.22 5 ILE D O 1
ATOM 5723 N N . PRO D 1 26 ? 13.577 26.858 41.309 1.00 24.75 6 PRO D N 1
ATOM 5724 C CA . PRO D 1 26 ? 13.914 27.884 40.315 1.00 25.31 6 PRO D CA 1
ATOM 5725 C C . PRO D 1 26 ? 13.288 27.600 38.951 1.00 25.04 6 PRO D C 1
ATOM 5726 O O . PRO D 1 26 ? 13.757 26.723 38.228 1.00 24.47 6 PRO D O 1
ATOM 5730 N N . VAL D 1 27 ? 12.244 28.345 38.605 1.00 24.82 7 VAL D N 1
ATOM 5731 C CA . VAL D 1 27 ? 11.521 28.121 37.358 1.00 25.93 7 VAL D CA 1
ATOM 5732 C C . VAL D 1 27 ? 11.734 29.263 36.366 1.00 32.45 7 VAL D C 1
ATOM 5733 O O . VAL D 1 27 ? 11.698 30.435 36.741 1.00 26.66 7 VAL D O 1
ATOM 5737 N N . LEU D 1 28 ? 11.960 28.916 35.102 1.00 28.10 8 LEU D N 1
ATOM 5738 C CA . LEU D 1 28 ? 12.117 29.916 34.052 1.00 30.10 8 LEU D CA 1
ATOM 5739 C C . LEU D 1 28 ? 10.995 29.847 33.018 1.00 31.94 8 LEU D C 1
ATOM 5740 O O . LEU D 1 28 ? 10.628 30.862 32.428 1.00 32.28 8 LEU D O 1
ATOM 5745 N N . GLU D 1 29 ? 10.455 28.652 32.797 1.00 29.93 9 GLU D N 1
ATOM 5746 C CA . GLU D 1 29 ? 9.388 28.473 31.817 1.00 30.50 9 GLU D CA 1
ATOM 5747 C C . GLU D 1 29 ? 8.272 27.561 32.310 1.00 27.96 9 GLU D C 1
ATOM 5748 O O . GLU D 1 29 ? 8.525 26.509 32.893 1.00 26.48 9 GLU D O 1
ATOM 5754 N N . ILE D 1 30 ? 7.035 27.982 32.067 1.00 28.03 10 ILE D N 1
ATOM 5755 C CA . ILE D 1 30 ? 5.861 27.140 32.269 1.00 27.91 10 ILE D CA 1
ATOM 5756 C C . ILE D 1 30 ? 4.901 27.358 31.107 1.00 26.36 10 ILE D C 1
ATOM 5757 O O . ILE D 1 30 ? 4.235 28.390 31.034 1.00 37.35 10 ILE D O 1
ATOM 5762 N N . PHE D 1 31 ? 4.837 26.400 30.188 1.00 25.39 11 PHE D N 1
ATOM 5763 C CA . PHE D 1 31 ? 3.968 26.548 29.027 1.00 26.19 11 PHE D CA 1
ATOM 5764 C C . PHE D 1 31 ? 3.320 25.235 28.608 1.00 24.07 11 PHE D C 1
ATOM 5765 O O . PHE D 1 31 ? 3.714 24.159 29.057 1.00 30.30 11 PHE D O 1
ATOM 5773 N N . GLY D 1 32 ? 2.318 25.342 27.742 1.00 24.15 12 GLY D N 1
ATOM 5774 C CA . GLY D 1 32 ? 1.570 24.191 27.277 1.00 24.74 12 GLY D CA 1
ATOM 5775 C C . GLY D 1 32 ? 0.082 24.481 27.244 1.00 24.86 12 GLY D C 1
ATOM 5776 O O . GLY D 1 32 ? -0.343 25.576 27.611 1.00 25.43 12 GLY D O 1
ATOM 5777 N N . PRO D 1 33 ? -0.726 23.500 26.812 1.00 34.34 13 PRO D N 1
ATOM 5778 C CA . PRO D 1 33 ? -0.296 22.175 26.352 1.00 24.16 13 PRO D CA 1
ATOM 5779 C C . PRO D 1 33 ? 0.296 22.186 24.945 1.00 22.56 13 PRO D C 1
ATOM 5780 O O . PRO D 1 33 ? -0.232 22.841 24.048 1.00 23.04 13 PRO D O 1
ATOM 5784 N N . THR D 1 34 ? 1.394 21.463 24.772 1.00 29.96 14 THR D N 1
ATOM 5785 C CA . THR D 1 34 ? 2.020 21.300 23.468 1.00 24.05 14 THR D CA 1
ATOM 5786 C C . THR D 1 34 ? 2.342 19.825 23.264 1.00 23.49 14 THR D C 1
ATOM 5787 O O . THR D 1 34 ? 1.807 18.971 23.969 1.00 22.47 14 THR D O 1
ATOM 5791 N N . ILE D 1 35 ? 3.206 19.519 22.305 1.00 24.38 15 ILE D N 1
ATOM 5792 C CA . ILE D 1 35 ? 3.620 18.138 22.093 1.00 32.13 15 ILE D CA 1
ATOM 5793 C C . ILE D 1 35 ? 5.096 17.948 22.418 1.00 23.61 15 ILE D C 1
ATOM 5794 O O . ILE D 1 35 ? 5.910 18.845 22.207 1.00 23.21 15 ILE D O 1
ATOM 5799 N N . GLN D 1 36 ? 5.429 16.779 22.952 1.00 24.26 16 GLN D N 1
ATOM 5800 C CA . GLN D 1 36 ? 6.820 16.407 23.153 1.00 24.48 16 GLN D CA 1
ATOM 5801 C C . GLN D 1 36 ? 7.474 16.192 21.795 1.00 23.65 16 GLN D C 1
ATOM 5802 O O . GLN D 1 36 ? 7.085 15.298 21.045 1.00 22.87 16 GLN D O 1
ATOM 5808 N N . GLY D 1 37 ? 8.461 17.020 21.474 1.00 24.44 17 GLY D N 1
ATOM 5809 C CA . GLY D 1 37 ? 9.066 16.987 20.156 1.00 26.22 17 GLY D CA 1
ATOM 5810 C C . GLY D 1 37 ? 10.264 16.068 20.032 1.00 25.92 17 GLY D C 1
ATOM 5811 O O . GLY D 1 37 ? 10.842 15.946 18.954 1.00 25.17 17 GLY D O 1
ATOM 5812 N N . GLU D 1 38 ? 10.643 15.419 21.130 1.00 31.67 18 GLU D N 1
ATOM 5813 C CA . GLU D 1 38 ? 11.861 14.613 21.150 1.00 25.94 18 GLU D CA 1
ATOM 5814 C C . GLU D 1 38 ? 11.722 13.305 21.925 1.00 26.17 18 GLU D C 1
ATOM 5815 O O . GLU D 1 38 ? 10.908 13.192 22.840 1.00 24.44 18 GLU D O 1
ATOM 5821 N N . GLY D 1 39 ? 12.529 12.320 21.545 1.00 24.93 19 GLY D N 1
ATOM 5822 C CA . GLY D 1 39 ? 12.774 11.155 22.376 1.00 25.87 19 GLY D CA 1
ATOM 5823 C C . GLY D 1 39 ? 11.709 10.080 22.482 1.00 24.02 19 GLY D C 1
ATOM 5824 O O . GLY D 1 39 ? 10.940 9.839 21.551 1.00 23.14 19 GLY D O 1
ATOM 5825 N N . MET D 1 40 ? 11.680 9.436 23.647 1.00 23.94 20 MET D N 1
ATOM 5826 C CA . MET D 1 40 ? 10.887 8.233 23.882 1.00 24.52 20 MET D CA 1
ATOM 5827 C C . MET D 1 40 ? 9.380 8.451 23.789 1.00 24.25 20 MET D C 1
ATOM 5828 O O . MET D 1 40 ? 8.649 7.570 23.340 1.00 25.50 20 MET D O 1
ATOM 5833 N N . VAL D 1 41 ? 8.915 9.619 24.217 1.00 24.29 21 VAL D N 1
ATOM 5834 C CA . VAL D 1 41 ? 7.490 9.924 24.169 1.00 25.51 21 VAL D CA 1
ATOM 5835 C C . VAL D 1 41 ? 7.210 11.079 23.216 1.00 24.12 21 VAL D C 1
ATOM 5836 O O . VAL D 1 41 ? 6.418 11.972 23.514 1.00 28.89 21 VAL D O 1
ATOM 5840 N N . ILE D 1 42 ? 7.865 11.048 22.061 1.00 24.17 22 ILE D N 1
ATOM 5841 C CA . ILE D 1 42 ? 7.712 12.094 21.060 1.00 23.35 22 ILE D CA 1
ATOM 5842 C C . ILE D 1 42 ? 6.271 12.151 20.546 1.00 23.02 22 ILE D C 1
ATOM 5843 O O . ILE D 1 42 ? 5.654 11.121 20.271 1.00 22.19 22 ILE D O 1
ATOM 5848 N N . GLY D 1 43 ? 5.727 13.361 20.453 1.00 22.99 23 GLY D N 1
ATOM 5849 C CA . GLY D 1 43 ? 4.366 13.554 19.989 1.00 22.99 23 GLY D CA 1
ATOM 5850 C C . GLY D 1 43 ? 3.334 13.591 21.102 1.00 22.35 23 GLY D C 1
ATOM 5851 O O . GLY D 1 43 ? 2.187 13.976 20.879 1.00 21.52 23 GLY D O 1
ATOM 5852 N N . GLN D 1 44 ? 3.740 13.187 22.302 1.00 22.92 24 GLN D N 1
ATOM 5853 C CA . GLN D 1 44 ? 2.845 13.172 23.455 1.00 23.79 24 GLN D CA 1
ATOM 5854 C C . GLN D 1 44 ? 2.431 14.583 23.861 1.00 23.09 24 GLN D C 1
ATOM 5855 O O . GLN D 1 44 ? 3.274 15.471 23.984 1.00 22.23 24 GLN D O 1
ATOM 5861 N N . LYS D 1 45 ? 1.133 14.791 24.064 1.00 23.84 25 LYS D N 1
ATOM 5862 C CA . LYS D 1 45 ? 0.654 16.078 24.552 1.00 23.71 25 LYS D CA 1
ATOM 5863 C C . LYS D 1 45 ? 1.080 16.260 26.002 1.00 23.21 25 LYS D C 1
ATOM 5864 O O . LYS D 1 45 ? 0.781 15.426 26.855 1.00 29.55 25 LYS D O 1
ATOM 5870 N N . THR D 1 46 ? 1.782 17.353 26.277 1.00 22.90 26 THR D N 1
ATOM 5871 C CA . THR D 1 46 ? 2.360 17.554 27.596 1.00 33.88 26 THR D CA 1
ATOM 5872 C C . THR D 1 46 ? 2.508 19.027 27.955 1.00 22.11 26 THR D C 1
ATOM 5873 O O . THR D 1 46 ? 2.482 19.899 27.086 1.00 21.69 26 THR D O 1
ATOM 5877 N N . MET D 1 47 ? 2.652 19.290 29.248 1.00 22.54 27 MET D N 1
ATOM 5878 C CA . MET D 1 47 ? 3.012 20.614 29.733 1.00 22.57 27 MET D CA 1
ATOM 5879 C C . MET D 1 47 ? 4.518 20.658 29.942 1.00 22.08 27 MET D C 1
ATOM 5880 O O . MET D 1 47 ? 5.166 19.616 30.033 1.00 21.52 27 MET D O 1
ATOM 5885 N N . PHE D 1 48 ? 5.078 21.859 30.020 1.00 22.82 28 PHE D N 1
ATOM 5886 C CA . PHE D 1 48 ? 6.516 22.001 30.211 1.00 23.60 28 PHE D CA 1
ATOM 5887 C C . PHE D 1 48 ? 6.864 22.888 31.396 1.00 26.07 28 PHE D C 1
ATOM 5888 O O . PHE D 1 48 ? 6.295 23.965 31.573 1.00 23.09 28 PHE D O 1
ATOM 5896 N N . VAL D 1 49 ? 7.804 22.417 32.207 1.00 22.37 29 VAL D N 1
ATOM 5897 C CA . VAL D 1 49 ? 8.357 23.208 33.295 1.00 25.09 29 VAL D CA 1
ATOM 5898 C C . VAL D 1 49 ? 9.875 23.215 33.172 1.00 24.82 29 VAL D C 1
ATOM 5899 O O . VAL D 1 49 ? 10.535 22.227 33.493 1.00 29.97 29 VAL D O 1
ATOM 5903 N N . ARG D 1 50 ? 10.426 24.325 32.690 1.00 26.11 30 ARG D N 1
ATOM 5904 C CA . ARG D 1 50 ? 11.866 24.429 32.494 1.00 30.44 30 ARG D CA 1
ATOM 5905 C C . ARG D 1 50 ? 12.525 25.137 33.672 1.00 27.32 30 ARG D C 1
ATOM 5906 O O . ARG D 1 50 ? 12.213 26.289 33.969 1.00 30.16 30 ARG D O 1
ATOM 5914 N N . THR D 1 51 ? 13.438 24.438 34.338 1.00 27.59 31 THR D N 1
ATOM 5915 C CA . THR D 1 51 ? 14.110 24.981 35.511 1.00 27.11 31 THR D CA 1
ATOM 5916 C C . THR D 1 51 ? 15.414 25.676 35.136 1.00 28.14 31 THR D C 1
ATOM 5917 O O . THR D 1 51 ? 15.857 25.610 33.990 1.00 27.48 31 THR D O 1
ATOM 5921 N N . ALA D 1 52 ? 16.026 26.341 36.112 1.00 29.06 32 ALA D N 1
ATOM 5922 C CA . ALA D 1 52 ? 17.255 27.089 35.877 1.00 28.36 32 ALA D CA 1
ATOM 5923 C C . ALA D 1 52 ? 18.468 26.377 36.467 1.00 26.81 32 ALA D C 1
ATOM 5924 O O . ALA D 1 52 ? 18.355 25.660 37.460 1.00 25.82 32 ALA D O 1
ATOM 5926 N N . GLY D 1 53 ? 19.626 26.582 35.848 1.00 29.07 33 GLY D N 1
ATOM 5927 C CA . GLY D 1 53 ? 20.869 26.020 36.343 1.00 29.90 33 GLY D CA 1
ATOM 5928 C C . GLY D 1 53 ? 21.346 24.803 35.573 1.00 32.80 33 GLY D C 1
ATOM 5929 O O . GLY D 1 53 ? 20.578 23.873 35.326 1.00 28.54 33 GLY D O 1
ATOM 5930 N N . CYS D 1 54 ? 22.620 24.812 35.189 1.00 35.95 34 CYS D N 1
ATOM 5931 C CA . CYS D 1 54 ? 23.227 23.663 34.525 1.00 38.66 34 CYS D CA 1
ATOM 5932 C C . CYS D 1 54 ? 24.668 23.455 34.974 1.00 42.08 34 CYS D C 1
ATOM 5933 O O . CYS D 1 54 ? 25.421 24.415 35.138 1.00 43.03 34 CYS D O 1
ATOM 5936 N N . ASP D 1 55 ? 25.048 22.196 35.165 1.00 39.40 35 ASP D N 1
ATOM 5937 C CA . ASP D 1 55 ? 26.430 21.856 35.481 1.00 36.63 35 ASP D CA 1
ATOM 5938 C C . ASP D 1 55 ? 27.233 21.677 34.197 1.00 39.65 35 ASP D C 1
ATOM 5939 O O . ASP D 1 55 ? 28.457 21.556 34.228 1.00 46.51 35 ASP D O 1
ATOM 5944 N N . TYR D 1 56 ? 26.530 21.660 33.068 1.00 36.72 36 TYR D N 1
ATOM 5945 C CA . TYR D 1 56 ? 27.173 21.618 31.762 1.00 37.90 36 TYR D CA 1
ATOM 5946 C C . TYR D 1 56 ? 27.120 22.983 31.089 1.00 42.97 36 TYR D C 1
ATOM 5947 O O . TYR D 1 56 ? 26.369 23.865 31.506 1.00 37.10 36 TYR D O 1
ATOM 5956 N N . SER D 1 57 ? 27.923 23.145 30.043 1.00 38.49 37 SER D N 1
ATOM 5957 C CA . SER D 1 57 ? 27.911 24.357 29.235 1.00 39.19 37 SER D CA 1
ATOM 5958 C C . SER D 1 57 ? 28.120 23.993 27.771 1.00 40.96 37 SER D C 1
ATOM 5959 O O . SER D 1 57 ? 29.041 24.489 27.121 1.00 38.03 37 SER D O 1
ATOM 5962 N N . CYS D 1 58 ? 27.255 23.116 27.267 1.00 43.97 38 CYS D N 1
ATOM 5963 C CA . CYS D 1 58 ? 27.359 22.596 25.908 1.00 39.61 38 CYS D CA 1
ATOM 5964 C C . CYS D 1 58 ? 27.337 23.718 24.871 1.00 38.22 38 CYS D C 1
ATOM 5965 O O . CYS D 1 58 ? 26.547 24.656 24.974 1.00 36.72 38 CYS D O 1
ATOM 5968 N N . SER D 1 59 ? 28.211 23.608 23.875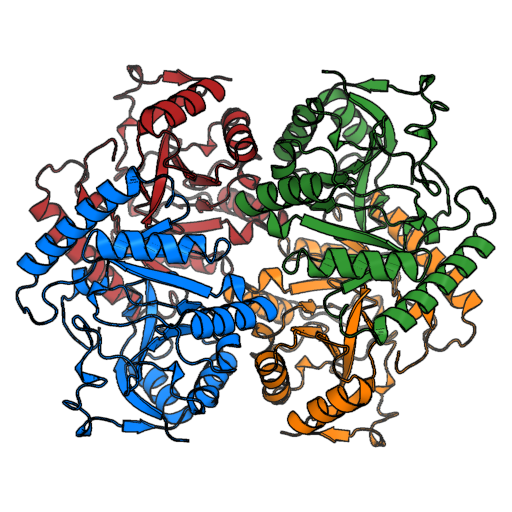 1.00 38.50 39 SER D N 1
ATOM 5969 C CA . SER D 1 59 ? 28.408 24.669 22.891 1.00 39.93 39 SER D CA 1
ATOM 5970 C C . SER D 1 59 ? 27.181 24.918 22.016 1.00 40.04 39 SER D C 1
ATOM 5971 O O . SER D 1 59 ? 27.022 26.005 21.463 1.00 36.72 39 SER D O 1
ATOM 5974 N N . TRP D 1 60 ? 26.317 23.917 21.889 1.00 37.63 40 TRP D N 1
ATOM 5975 C CA . TRP D 1 60 ? 25.126 24.065 21.060 1.00 36.65 40 TRP D CA 1
ATOM 5976 C C . TRP D 1 60 ? 23.831 23.981 21.867 1.00 35.54 40 TRP D C 1
ATOM 5977 O O . TRP D 1 60 ? 22.786 23.611 21.331 1.00 44.47 40 TRP D O 1
ATOM 5988 N N . CYS D 1 61 ? 23.906 24.334 23.149 1.00 35.84 41 CYS D N 1
ATOM 5989 C CA . CYS D 1 61 ? 22.732 24.364 24.021 1.00 34.89 41 CYS D CA 1
ATOM 5990 C C . CYS D 1 61 ? 21.643 25.254 23.429 1.00 38.44 41 CYS D C 1
ATOM 5991 O O . CYS D 1 61 ? 21.823 26.465 23.302 1.00 38.30 41 CYS D O 1
ATOM 5994 N N . ASP D 1 62 ? 20.517 24.648 23.059 1.00 34.32 42 ASP D N 1
ATOM 5995 C CA . ASP D 1 62 ? 19.418 25.394 22.449 1.00 35.17 42 ASP D CA 1
ATOM 5996 C C . ASP D 1 62 ? 18.586 26.133 23.494 1.00 35.81 42 ASP D C 1
ATOM 5997 O O . ASP D 1 62 ? 17.621 26.817 23.159 1.00 35.63 42 ASP D O 1
ATOM 6002 N N . SER D 1 63 ? 18.964 25.985 24.759 1.00 35.16 43 SER D N 1
ATOM 6003 C CA . SER D 1 63 ? 18.312 26.700 25.849 1.00 42.86 43 SER D CA 1
ATOM 6004 C C . SER D 1 63 ? 19.366 27.265 26.794 1.00 38.09 43 SER D C 1
ATOM 6005 O O . SER D 1 63 ? 19.335 27.018 28.000 1.00 33.55 43 SER D O 1
ATOM 6008 N N . ALA D 1 64 ? 20.303 28.021 26.229 1.00 36.90 44 ALA D N 1
ATOM 6009 C CA . ALA D 1 64 ? 21.451 28.527 26.974 1.00 40.74 44 ALA D CA 1
ATOM 6010 C C . ALA D 1 64 ? 21.045 29.497 28.077 1.00 36.37 44 ALA D C 1
ATOM 6011 O O . ALA D 1 64 ? 21.737 29.618 29.088 1.00 38.19 44 ALA D O 1
ATOM 6013 N N . PHE D 1 65 ? 19.913 30.169 27.887 1.00 39.91 45 PHE D N 1
ATOM 6014 C CA . PHE D 1 65 ? 19.430 31.168 28.838 1.00 38.76 45 PHE D CA 1
ATOM 6015 C C . PHE D 1 65 ? 19.159 30.581 30.223 1.00 41.24 45 PHE D C 1
ATOM 6016 O O . PHE D 1 65 ? 19.010 31.317 31.198 1.00 36.86 45 PHE D O 1
ATOM 6024 N N . THR D 1 66 ? 19.099 29.257 30.306 1.00 36.17 46 THR D N 1
ATOM 6025 C CA . THR D 1 66 ? 18.830 28.583 31.569 1.00 34.75 46 THR D CA 1
ATOM 6026 C C . THR D 1 66 ? 20.053 28.549 32.479 1.00 34.09 46 THR D C 1
ATOM 6027 O O . THR D 1 66 ? 19.938 28.239 33.664 1.00 31.46 46 THR D O 1
ATOM 6031 N N . TRP D 1 67 ? 21.222 28.871 31.932 1.00 35.42 47 TRP D N 1
ATOM 6032 C CA . TRP D 1 67 ? 22.457 28.759 32.702 1.00 36.25 47 TRP D CA 1
ATOM 6033 C C . TRP D 1 67 ? 23.508 29.820 32.377 1.00 37.07 47 TRP D C 1
ATOM 6034 O O . TRP D 1 67 ? 24.434 30.028 33.159 1.00 40.92 47 TRP D O 1
ATOM 6045 N N . ASP D 1 68 ? 23.379 30.490 31.235 1.00 37.96 48 ASP D N 1
ATOM 6046 C CA . ASP D 1 68 ? 24.404 31.448 30.823 1.00 41.26 48 ASP D CA 1
ATOM 6047 C C . ASP D 1 68 ? 24.321 32.758 31.609 1.00 50.01 48 ASP D C 1
ATOM 6048 O O . ASP D 1 68 ? 25.158 33.643 31.442 1.00 51.37 48 ASP D O 1
ATOM 6053 N N . GLY D 1 69 ? 23.307 32.875 32.460 1.00 46.29 49 GLY D N 1
ATOM 6054 C CA . GLY D 1 69 ? 23.163 34.034 33.323 1.00 42.60 49 GLY D CA 1
ATOM 6055 C C . GLY D 1 69 ? 22.395 35.181 32.697 1.00 42.96 49 GLY D C 1
ATOM 6056 O O . GLY D 1 69 ? 22.219 36.228 33.319 1.00 44.27 49 GLY D O 1
ATOM 6057 N N . SER D 1 70 ? 21.929 34.986 31.467 1.00 41.17 50 SER D N 1
ATOM 6058 C CA . SER D 1 70 ? 21.212 36.035 30.750 1.00 43.35 50 SER D CA 1
ATOM 6059 C C . SER D 1 70 ? 19.780 36.194 31.251 1.00 42.08 50 SER D C 1
ATOM 6060 O O . SER D 1 70 ? 19.125 37.197 30.970 1.00 40.11 50 SER D O 1
ATOM 6063 N N . ALA D 1 71 ? 19.298 35.202 31.993 1.00 42.12 51 ALA D N 1
ATOM 6064 C CA . ALA D 1 71 ? 17.925 35.220 32.486 1.00 42.98 51 ALA D CA 1
ATOM 6065 C C . ALA D 1 71 ? 17.860 34.905 33.976 1.00 38.17 51 ALA D C 1
ATOM 6066 O O . ALA D 1 71 ? 16.853 34.393 34.466 1.00 39.06 51 ALA D O 1
ATOM 6068 N N . LYS D 1 72 ? 18.935 35.217 34.691 1.00 39.24 52 LYS D N 1
ATOM 6069 C CA . LYS D 1 72 ? 19.009 34.957 36.125 1.00 38.87 52 LYS D CA 1
ATOM 6070 C C . LYS D 1 72 ? 17.999 35.803 36.896 1.00 37.51 52 LYS D C 1
ATOM 6071 O O . LYS D 1 72 ? 17.484 35.382 37.932 1.00 37.02 52 LYS D O 1
ATOM 6077 N N . LYS D 1 73 ? 17.715 36.993 36.380 1.00 42.06 53 LYS D N 1
ATOM 6078 C CA . LYS D 1 73 ? 16.759 37.896 37.010 1.00 38.01 53 LYS D CA 1
ATOM 6079 C C . LYS D 1 73 ? 15.318 37.447 36.769 1.00 38.94 53 LYS D C 1
ATOM 6080 O O . LYS D 1 73 ? 14.402 37.859 37.481 1.00 33.33 53 LYS D O 1
ATOM 6086 N N . ASP D 1 74 ? 15.130 36.591 35.770 1.00 41.63 54 ASP D N 1
ATOM 6087 C CA . ASP D 1 74 ? 13.803 36.115 35.394 1.00 34.14 54 ASP D CA 1
ATOM 6088 C C . ASP D 1 74 ? 13.406 34.863 36.167 1.00 30.78 54 ASP D C 1
ATOM 6089 O O . ASP D 1 74 ? 12.296 34.354 36.013 1.00 28.06 54 ASP D O 1
ATOM 6094 N N . ILE D 1 75 ? 14.320 34.371 36.996 1.00 30.71 55 ILE D N 1
ATOM 6095 C CA . ILE D 1 75 ? 14.081 33.158 37.768 1.00 30.36 55 ILE D CA 1
ATOM 6096 C C . ILE D 1 75 ? 13.008 33.368 38.828 1.00 27.43 55 ILE D C 1
ATOM 6097 O O . ILE D 1 75 ? 13.113 34.265 39.664 1.00 26.61 55 ILE D O 1
ATOM 6102 N N . ARG D 1 76 ? 11.977 32.534 38.789 1.00 28.00 56 ARG D N 1
ATOM 6103 C CA . ARG D 1 76 ? 10.918 32.591 39.784 1.00 27.27 56 ARG D CA 1
ATOM 6104 C C . ARG D 1 76 ? 10.986 31.379 40.707 1.00 30.96 56 ARG D C 1
ATOM 6105 O O . ARG D 1 76 ? 10.750 30.246 40.283 1.00 36.38 56 ARG D O 1
ATOM 6113 N N . TRP D 1 77 ? 11.325 31.624 41.968 1.00 25.44 57 TRP D N 1
ATOM 6114 C CA . TRP D 1 77 ? 11.403 30.562 42.962 1.00 26.56 57 TRP D CA 1
ATOM 6115 C C . TRP D 1 77 ? 10.010 30.197 43.457 1.00 26.28 57 TRP D C 1
ATOM 6116 O O . TRP D 1 77 ? 9.410 30.926 44.247 1.00 35.14 57 TRP D O 1
ATOM 6127 N N . MET D 1 78 ? 9.502 29.063 42.986 1.00 26.85 58 MET D N 1
ATOM 6128 C CA . MET D 1 78 ? 8.132 28.659 43.272 1.00 26.90 58 MET D CA 1
ATOM 6129 C C . MET D 1 78 ? 8.073 27.359 44.066 1.00 31.07 58 MET D C 1
ATOM 6130 O O . MET D 1 78 ? 8.987 26.537 44.000 1.00 26.48 58 MET D O 1
ATOM 6135 N N . THR D 1 79 ? 6.991 27.181 44.817 1.00 26.71 59 THR D N 1
ATOM 6136 C CA . THR D 1 79 ? 6.751 25.935 45.532 1.00 27.35 59 THR D CA 1
ATOM 6137 C C . THR D 1 79 ? 6.098 24.927 44.594 1.00 28.29 59 THR D C 1
ATOM 6138 O O . THR D 1 79 ? 5.685 25.279 43.490 1.00 28.05 59 THR D O 1
ATOM 6142 N N . ALA D 1 80 ? 6.003 23.678 45.037 1.00 26.77 60 ALA D N 1
ATOM 6143 C CA . ALA D 1 80 ? 5.386 22.626 44.237 1.00 26.67 60 ALA D CA 1
ATOM 6144 C C . ALA D 1 80 ? 3.921 22.938 43.946 1.00 35.28 60 ALA D C 1
ATOM 6145 O O . ALA D 1 80 ? 3.425 22.669 42.851 1.00 25.10 60 ALA D O 1
ATOM 6147 N N . GLU D 1 81 ? 3.237 23.512 44.930 1.00 28.24 61 GLU D N 1
ATOM 6148 C CA . GLU D 1 81 ? 1.822 23.834 44.791 1.00 29.56 61 GLU D CA 1
ATOM 6149 C C . GLU D 1 81 ? 1.604 24.987 43.817 1.00 28.36 61 GLU D C 1
ATOM 6150 O O . GLU D 1 81 ? 0.620 25.006 43.077 1.00 26.19 61 GLU D O 1
ATOM 6156 N N . GLU D 1 82 ? 2.524 25.946 43.821 1.00 33.42 62 GLU D N 1
ATOM 6157 C CA . GLU D 1 82 ? 2.425 27.105 42.939 1.00 27.39 62 GLU D CA 1
ATOM 6158 C C . GLU D 1 82 ? 2.627 26.722 41.477 1.00 25.95 62 GLU D C 1
ATOM 6159 O O . GLU D 1 82 ? 1.925 27.220 40.597 1.00 26.02 62 GLU D O 1
ATOM 6165 N N . ILE D 1 83 ? 3.587 25.839 41.221 1.00 25.72 63 ILE D N 1
ATOM 6166 C CA . ILE D 1 83 ? 3.842 25.364 39.866 1.00 25.74 63 ILE D CA 1
ATOM 6167 C C . ILE D 1 83 ? 2.641 24.584 39.347 1.00 24.86 63 ILE D C 1
ATOM 6168 O O . ILE D 1 83 ? 2.211 24.769 38.208 1.00 23.78 63 ILE D O 1
ATOM 6173 N N . PHE D 1 84 ? 2.097 23.722 40.198 1.00 25.10 64 PHE D N 1
ATOM 6174 C CA . PHE D 1 84 ? 0.945 22.905 39.839 1.00 25.28 64 PHE D CA 1
ATOM 6175 C C . PHE D 1 84 ? -0.295 23.760 39.588 1.00 25.44 64 PHE D C 1
ATOM 6176 O O . PHE D 1 84 ? -1.071 23.486 38.673 1.00 25.60 64 PHE D O 1
ATOM 6184 N N . ALA D 1 85 ? -0.475 24.796 40.401 1.00 25.73 65 ALA D N 1
ATOM 6185 C CA . ALA D 1 85 ? -1.616 25.694 40.250 1.00 26.35 65 ALA D CA 1
ATOM 6186 C C . ALA D 1 85 ? -1.534 26.469 38.938 1.00 29.73 65 ALA D C 1
ATOM 6187 O O . ALA D 1 85 ? -2.548 26.705 38.281 1.00 26.54 65 ALA D O 1
ATOM 6189 N N . GLU D 1 86 ? -0.320 26.857 38.561 1.00 26.93 66 GLU D N 1
ATOM 6190 C CA . GLU D 1 86 ? -0.104 27.594 37.322 1.00 29.30 66 GLU D CA 1
ATOM 6191 C C . GLU D 1 86 ? -0.283 26.681 36.111 1.00 38.02 66 GLU D C 1
ATOM 6192 O O . GLU D 1 86 ? -0.766 27.113 35.063 1.00 29.52 66 GLU D O 1
ATOM 6198 N N . LEU D 1 87 ? 0.106 25.417 36.262 1.00 29.49 67 LEU D N 1
ATOM 6199 C CA . LEU D 1 87 ? -0.102 24.421 35.216 1.00 27.70 67 LEU D CA 1
ATOM 6200 C C . LEU D 1 87 ? -1.589 24.189 34.978 1.00 27.93 67 LEU D C 1
ATOM 6201 O O . LEU D 1 87 ? -2.046 24.146 33.836 1.00 28.79 67 LEU D O 1
ATOM 6206 N N . LYS D 1 88 ? -2.338 24.039 36.066 1.00 31.89 68 LYS D N 1
ATOM 6207 C CA . LYS D 1 88 ? -3.782 23.853 35.987 1.00 30.45 68 LYS D CA 1
ATOM 6208 C C . LYS D 1 88 ? -4.469 25.100 35.447 1.00 29.91 68 LYS D C 1
ATOM 6209 O O . LYS D 1 88 ? -5.556 25.027 34.877 1.00 30.11 68 LYS D O 1
ATOM 6215 N N . ASP D 1 89 ? -3.825 26.246 35.628 1.00 29.77 69 ASP D N 1
ATOM 6216 C CA . ASP D 1 89 ? -4.382 27.511 35.180 1.00 32.09 69 ASP D CA 1
ATOM 6217 C C . ASP D 1 89 ? -4.332 27.651 33.660 1.00 37.14 69 ASP D C 1
ATOM 6218 O O . ASP D 1 89 ? -5.355 27.881 33.016 1.00 47.64 69 ASP D O 1
ATOM 6223 N N . ILE D 1 90 ? -3.139 27.514 33.093 1.00 32.24 70 ILE D N 1
ATOM 6224 C CA . ILE D 1 90 ? -2.950 27.722 31.661 1.00 32.40 70 ILE D CA 1
ATOM 6225 C C . ILE D 1 90 ? -3.241 26.458 30.858 1.00 36.29 70 ILE D C 1
ATOM 6226 O O . ILE D 1 90 ? -3.363 26.505 29.634 1.00 35.97 70 ILE D O 1
ATOM 6231 N N . GLY D 1 91 ? -3.356 25.330 31.551 1.00 35.90 71 GLY D N 1
ATOM 6232 C CA . GLY D 1 91 ? -3.578 24.056 30.894 1.00 31.67 71 GLY D CA 1
ATOM 6233 C C . GLY D 1 91 ? -4.975 23.503 31.100 1.00 30.87 71 GLY D C 1
ATOM 6234 O O . GLY D 1 91 ? -5.465 22.722 30.284 1.00 32.22 71 GLY D O 1
ATOM 6235 N N . GLY D 1 92 ? -5.619 23.909 32.190 1.00 31.47 72 GLY D N 1
ATOM 6236 C CA . GLY D 1 92 ? -6.946 23.420 32.515 1.00 34.67 72 GLY D CA 1
ATOM 6237 C C . GLY D 1 92 ? -6.932 21.932 32.799 1.00 37.11 72 GLY D C 1
ATOM 6238 O O . GLY D 1 92 ? -6.026 21.428 33.462 1.00 37.23 72 GLY D O 1
ATOM 6239 N N . ASP D 1 93 ? -7.938 21.224 32.297 1.00 41.65 73 ASP D N 1
ATOM 6240 C CA . ASP D 1 93 ? -7.970 19.772 32.413 1.00 51.50 73 ASP D CA 1
ATOM 6241 C C . ASP D 1 93 ? -7.558 19.128 31.097 1.00 46.90 73 ASP D C 1
ATOM 6242 O O . ASP D 1 93 ? -7.856 17.961 30.844 1.00 38.15 73 ASP D O 1
ATOM 6247 N N . ALA D 1 94 ? -6.863 19.897 30.266 1.00 36.36 74 ALA D N 1
ATOM 6248 C CA . ALA D 1 94 ? -6.455 19.431 28.948 1.00 34.97 74 ALA D CA 1
ATOM 6249 C C . ALA D 1 94 ? -5.025 18.898 28.944 1.00 32.88 74 ALA D C 1
ATOM 6250 O O . ALA D 1 94 ? -4.303 19.056 27.961 1.00 31.68 74 ALA D O 1
ATOM 6252 N N . PHE D 1 95 ? -4.618 18.271 30.044 1.00 33.33 75 PHE D N 1
ATOM 6253 C CA . PHE D 1 95 ? -3.309 17.628 30.108 1.00 39.75 75 PHE D CA 1
ATOM 6254 C C . PHE D 1 95 ? -3.252 16.573 31.208 1.00 30.34 75 PHE D C 1
ATOM 6255 O O . PHE D 1 95 ? -3.894 16.706 32.250 1.00 31.48 75 PHE D O 1
ATOM 6263 N N . SER D 1 96 ? -2.473 15.526 30.963 1.00 28.99 76 SER D N 1
ATOM 6264 C CA . SER D 1 96 ? -2.241 14.482 31.952 1.00 34.08 76 SER D CA 1
ATOM 6265 C C . SER D 1 96 ? -0.762 14.126 31.974 1.00 28.18 76 SER D C 1
ATOM 6266 O O . SER D 1 96 ? -0.359 13.119 32.552 1.00 28.95 76 SER D O 1
ATOM 6269 N N . HIS D 1 97 ? 0.041 14.970 31.336 1.00 26.68 77 HIS D N 1
ATOM 6270 C CA . HIS D 1 97 ? 1.470 14.726 31.215 1.00 25.28 77 HIS D CA 1
ATOM 6271 C C . HIS D 1 97 ? 2.255 16.019 31.406 1.00 23.10 77 HIS D C 1
ATOM 6272 O O . HIS D 1 97 ? 1.893 17.062 30.862 1.00 26.96 77 HIS D O 1
ATOM 6279 N N . VAL D 1 98 ? 3.326 15.948 32.189 1.00 22.07 78 VAL D N 1
ATOM 6280 C CA . VAL D 1 98 ? 4.178 17.107 32.428 1.00 22.08 78 VAL D CA 1
ATOM 6281 C C . VAL D 1 98 ? 5.647 16.749 32.230 1.00 21.48 78 VAL D C 1
ATOM 6282 O O . VAL D 1 98 ? 6.142 15.785 32.810 1.00 21.38 78 VAL D O 1
ATOM 6286 N N . THR D 1 99 ? 6.337 17.529 31.404 1.00 21.61 79 THR D N 1
ATOM 6287 C CA . THR D 1 99 ? 7.756 17.309 31.157 1.00 22.43 79 THR D CA 1
ATOM 6288 C C . THR D 1 99 ? 8.604 18.341 31.889 1.00 21.98 79 THR D C 1
ATOM 6289 O O . THR D 1 99 ? 8.452 19.543 31.679 1.00 21.51 79 THR D O 1
ATOM 6293 N N . ILE D 1 100 ? 9.496 17.865 32.752 1.00 22.26 80 ILE D N 1
ATOM 6294 C CA . ILE D 1 100 ? 10.397 18.747 33.483 1.00 23.55 80 ILE D CA 1
ATOM 6295 C C . ILE D 1 100 ? 11.759 18.792 32.801 1.00 25.36 80 ILE D C 1
ATOM 6296 O O . ILE D 1 100 ? 12.435 17.771 32.678 1.00 25.39 80 ILE D O 1
ATOM 6301 N N . SER D 1 101 ? 12.154 19.979 32.355 1.00 25.80 81 SER D N 1
ATOM 6302 C CA . SER D 1 101 ? 13.431 20.150 31.672 1.00 38.87 81 SER D CA 1
ATOM 6303 C C . SER D 1 101 ? 14.193 21.350 32.228 1.00 28.05 81 SER D C 1
ATOM 6304 O O . SER D 1 101 ? 13.822 21.907 33.261 1.00 32.33 81 SER D O 1
ATOM 6307 N N . GLY D 1 102 ? 15.261 21.740 31.539 1.00 29.97 82 GLY D N 1
ATOM 6308 C CA . GLY D 1 102 ? 16.075 22.864 31.962 1.00 29.59 82 GLY D CA 1
ATOM 6309 C C . GLY D 1 102 ? 16.996 23.345 30.854 1.00 31.53 82 GLY D C 1
ATOM 6310 O O . GLY D 1 102 ? 16.549 23.548 29.725 1.00 31.19 82 GLY D O 1
ATOM 6311 N N . GLY D 1 103 ? 18.278 23.530 31.164 1.00 35.51 83 GLY D N 1
ATOM 6312 C CA . GLY D 1 103 ? 18.810 23.316 32.499 1.00 31.92 83 GLY D CA 1
ATOM 6313 C C . GLY D 1 103 ? 19.018 21.852 32.836 1.00 28.90 83 GLY D C 1
ATOM 6314 O O . GLY D 1 103 ? 18.699 20.972 32.038 1.00 29.22 83 GLY D O 1
ATOM 6315 N N . ASN D 1 104 ? 19.552 21.591 34.023 1.00 29.22 84 ASN D N 1
ATOM 6316 C CA . ASN D 1 104 ? 19.641 20.229 34.529 1.00 29.40 84 ASN D CA 1
ATOM 6317 C C . ASN D 1 104 ? 18.819 20.084 35.802 1.00 27.82 84 ASN D C 1
ATOM 6318 O O . ASN D 1 104 ? 19.299 20.387 36.893 1.00 33.65 84 ASN D O 1
ATOM 6323 N N . PRO D 1 105 ? 17.567 19.619 35.662 1.00 36.37 85 PRO D N 1
ATOM 6324 C CA . PRO D 1 105 ? 16.631 19.455 36.781 1.00 28.23 85 PRO D CA 1
ATOM 6325 C C . PRO D 1 105 ? 17.158 18.514 37.861 1.00 27.32 85 PRO D C 1
ATOM 6326 O O . PRO D 1 105 ? 16.689 18.560 38.997 1.00 26.22 85 PRO D O 1
ATOM 6330 N N . ALA D 1 106 ? 18.127 17.676 37.506 1.00 27.37 86 ALA D N 1
ATOM 6331 C CA . ALA D 1 106 ? 18.701 16.720 38.446 1.00 32.03 86 ALA D CA 1
ATOM 6332 C C . ALA D 1 106 ? 19.543 17.410 39.519 1.00 29.91 86 ALA D C 1
ATOM 6333 O O . ALA D 1 106 ? 19.949 16.785 40.496 1.00 31.98 86 ALA D O 1
ATOM 6335 N N . LEU D 1 107 ? 19.806 18.699 39.331 1.00 28.01 87 LEU D N 1
ATOM 6336 C CA . LEU D 1 107 ? 20.543 19.478 40.319 1.00 29.25 87 LEU D CA 1
ATOM 6337 C C . LEU D 1 107 ? 19.653 19.841 41.503 1.00 27.55 87 LEU D C 1
ATOM 6338 O O . LEU D 1 107 ? 20.141 20.209 42.571 1.00 31.89 87 LEU D O 1
ATOM 6343 N N . LEU D 1 108 ? 18.344 19.730 41.305 1.00 30.03 88 LEU D N 1
ATOM 6344 C CA . LEU D 1 108 ? 17.375 20.149 42.308 1.00 27.67 88 LEU D CA 1
ATOM 6345 C C . LEU D 1 108 ? 16.786 18.965 43.066 1.00 27.02 88 LEU D C 1
ATOM 6346 O O . LEU D 1 108 ? 16.011 18.188 42.510 1.00 29.93 88 LEU D O 1
ATOM 6351 N N . LYS D 1 109 ? 17.153 18.832 44.336 1.00 28.39 89 LYS D N 1
ATOM 6352 C CA . LYS D 1 109 ? 16.592 17.779 45.172 1.00 29.11 89 LYS D CA 1
ATOM 6353 C C . LYS D 1 109 ? 15.171 18.137 45.594 1.00 27.42 89 LYS D C 1
ATOM 6354 O O . LYS D 1 109 ? 14.330 17.259 45.784 1.00 26.76 89 LYS D O 1
ATOM 6360 N N . GLN D 1 110 ? 14.902 19.434 45.713 1.00 27.15 90 GLN D N 1
ATOM 6361 C CA . GLN D 1 110 ? 13.599 19.909 46.167 1.00 27.22 90 GLN D CA 1
ATOM 6362 C C . GLN D 1 110 ? 12.509 19.721 45.112 1.00 25.68 90 GLN D C 1
ATOM 6363 O O . GLN D 1 110 ? 11.353 20.080 45.333 1.00 25.28 90 GLN D O 1
ATOM 6369 N N . LEU D 1 111 ? 12.880 19.155 43.967 1.00 34.11 91 LEU D N 1
ATOM 6370 C CA . LEU D 1 111 ? 11.909 18.827 42.931 1.00 25.20 91 LEU D CA 1
ATOM 6371 C C . LEU D 1 111 ? 11.060 17.626 43.333 1.00 24.65 91 LEU D C 1
ATOM 6372 O O . LEU D 1 111 ? 10.020 17.367 42.728 1.00 22.83 91 LEU D O 1
ATOM 6377 N N . ASP D 1 112 ? 11.507 16.900 44.355 1.00 25.83 92 ASP D N 1
ATOM 6378 C CA . ASP D 1 112 ? 10.800 15.712 44.823 1.00 26.59 92 ASP D CA 1
ATOM 6379 C C . ASP D 1 112 ? 9.353 16.019 45.199 1.00 24.27 92 ASP D C 1
ATOM 6380 O O . ASP D 1 112 ? 8.446 15.263 44.860 1.00 27.49 92 ASP D O 1
ATOM 6385 N N . ALA D 1 113 ? 9.144 17.138 45.884 1.00 24.42 93 ALA D N 1
ATOM 6386 C CA . ALA D 1 113 ? 7.811 17.533 46.327 1.00 25.52 93 ALA D CA 1
ATOM 6387 C C . ALA D 1 113 ? 6.880 17.774 45.145 1.00 23.48 93 ALA D C 1
ATOM 6388 O O . ALA D 1 113 ? 5.677 17.523 45.229 1.00 22.80 93 ALA D O 1
ATOM 6390 N N . PHE D 1 114 ? 7.442 18.257 44.043 1.00 23.09 94 PHE D N 1
ATOM 6391 C CA . PHE D 1 114 ? 6.654 18.537 42.850 1.00 22.67 94 PHE D CA 1
ATOM 6392 C C . PHE D 1 114 ? 6.330 17.263 42.077 1.00 21.77 94 PHE D C 1
ATOM 6393 O O . PHE D 1 114 ? 5.214 17.098 41.585 1.00 22.30 94 PHE D O 1
ATOM 6401 N N . ILE D 1 115 ? 7.307 16.368 41.971 1.00 22.28 95 ILE D N 1
ATOM 6402 C CA . ILE D 1 115 ? 7.103 15.098 41.281 1.00 22.81 95 ILE D CA 1
ATOM 6403 C C . ILE D 1 115 ? 6.067 14.251 42.015 1.00 23.15 95 ILE D C 1
ATOM 6404 O O . ILE D 1 115 ? 5.212 13.623 41.392 1.00 22.62 95 ILE D O 1
ATOM 6409 N N . GLU D 1 116 ? 6.148 14.247 43.342 1.00 23.22 96 GLU D N 1
ATOM 6410 C CA . GLU D 1 116 ? 5.184 13.528 44.168 1.00 24.56 96 GLU D CA 1
ATOM 6411 C C . GLU D 1 116 ? 3.781 14.094 43.992 1.00 26.47 96 GLU D C 1
ATOM 6412 O O . GLU D 1 116 ? 2.809 13.348 43.887 1.00 25.40 96 GLU D O 1
ATOM 6418 N N . LEU D 1 117 ? 3.689 15.420 43.954 1.00 30.67 97 LEU D N 1
ATOM 6419 C CA . LEU D 1 117 ? 2.411 16.103 43.802 1.00 25.51 97 LEU D CA 1
ATOM 6420 C C . LEU D 1 117 ? 1.757 15.766 42.465 1.00 24.58 97 LEU D C 1
ATOM 6421 O O . LEU D 1 117 ? 0.534 15.668 42.370 1.00 24.68 97 LEU D O 1
ATOM 6426 N N . LEU D 1 118 ? 2.578 15.585 41.434 1.00 24.32 98 LEU D N 1
ATOM 6427 C CA . LEU D 1 118 ? 2.076 15.199 40.121 1.00 24.69 98 LEU D CA 1
ATOM 6428 C C . LEU D 1 118 ? 1.477 13.796 40.153 1.00 25.70 98 LEU D C 1
ATOM 6429 O O . LEU D 1 118 ? 0.390 13.565 39.628 1.00 26.09 98 LEU D O 1
ATOM 6434 N N . LYS D 1 119 ? 2.192 12.865 40.775 1.00 26.45 99 LYS D N 1
ATOM 6435 C CA . LYS D 1 119 ? 1.732 11.485 40.868 1.00 28.63 99 LYS D CA 1
ATOM 6436 C C . LYS D 1 119 ? 0.485 11.374 41.740 1.00 28.16 99 LYS D C 1
ATOM 6437 O O . LYS D 1 119 ? -0.376 10.527 41.501 1.00 30.03 99 LYS D O 1
ATOM 6443 N N . GLU D 1 120 ? 0.387 12.241 42.743 1.00 27.42 100 GLU D N 1
ATOM 6444 C CA . GLU D 1 120 ? -0.771 12.259 43.629 1.00 28.08 100 GLU D CA 1
ATOM 6445 C C . GLU D 1 120 ? -1.990 12.878 42.954 1.00 27.72 100 GLU D C 1
ATOM 6446 O O . GLU D 1 120 ? -3.093 12.843 43.497 1.00 30.12 100 GLU D O 1
ATOM 6452 N N . ASN D 1 121 ? -1.788 13.448 41.771 1.00 30.62 101 ASN D N 1
ATOM 6453 C CA . ASN D 1 121 ? -2.885 14.043 41.018 1.00 29.70 101 ASN D CA 1
ATOM 6454 C C . ASN D 1 121 ? -3.061 13.388 39.654 1.00 31.14 101 ASN D C 1
ATOM 6455 O O . ASN D 1 121 ? -3.579 14.004 38.721 1.00 31.23 101 ASN D O 1
ATOM 6460 N N . ASN D 1 122 ? -2.624 12.134 39.557 1.00 33.31 102 ASN D N 1
ATOM 6461 C CA . ASN D 1 122 ? -2.750 11.334 38.342 1.00 36.00 102 ASN D CA 1
ATOM 6462 C C . ASN D 1 122 ? -2.124 12.004 37.121 1.00 34.19 102 ASN D C 1
ATOM 6463 O O . ASN D 1 122 ? -2.673 11.958 36.021 1.00 45.00 102 ASN D O 1
ATOM 6468 N N . ILE D 1 123 ? -0.968 12.626 37.327 1.00 32.03 103 ILE D N 1
ATOM 6469 C CA . ILE D 1 123 ? -0.235 13.264 36.242 1.00 29.55 103 ILE D CA 1
ATOM 6470 C C . ILE D 1 123 ? 1.091 12.553 35.998 1.00 27.66 103 ILE D C 1
ATOM 6471 O O . ILE D 1 123 ? 1.922 12.448 36.899 1.00 26.62 103 ILE D O 1
ATOM 6476 N N . ARG D 1 124 ? 1.281 12.062 34.778 1.00 29.57 104 ARG D N 1
ATOM 6477 C CA . ARG D 1 124 ? 2.521 11.391 34.410 1.00 29.40 104 ARG D CA 1
ATOM 6478 C C . ARG D 1 124 ? 3.636 12.407 34.184 1.00 25.33 104 ARG D C 1
ATOM 6479 O O . ARG D 1 124 ? 3.416 13.456 33.582 1.00 23.77 104 ARG D O 1
ATOM 6487 N N . ALA D 1 125 ? 4.832 12.091 34.669 1.00 24.76 105 ALA D N 1
ATOM 6488 C CA . ALA D 1 125 ? 5.951 13.021 34.593 1.00 24.23 105 ALA D CA 1
ATOM 6489 C C . ALA D 1 125 ? 7.092 12.488 33.733 1.00 25.19 105 ALA D C 1
ATOM 6490 O O . ALA D 1 125 ? 7.425 11.304 33.781 1.00 24.58 105 ALA D O 1
ATOM 6492 N N . ALA D 1 126 ? 7.685 13.379 32.944 1.00 23.86 106 ALA D N 1
ATOM 6493 C CA . ALA D 1 126 ? 8.858 13.048 32.145 1.00 33.49 106 ALA D CA 1
ATOM 6494 C C . ALA D 1 126 ? 10.030 13.927 32.561 1.00 24.64 106 ALA D C 1
ATOM 6495 O O . ALA D 1 126 ? 9.838 14.996 33.141 1.00 23.44 106 ALA D O 1
ATOM 6497 N N . LEU D 1 127 ? 11.244 13.478 32.263 1.00 24.56 107 LEU D N 1
ATOM 6498 C CA . LEU D 1 127 ? 12.437 14.203 32.679 1.00 25.73 107 LEU D CA 1
ATOM 6499 C C . LEU D 1 127 ? 13.513 14.217 31.600 1.00 26.14 107 LEU D C 1
ATOM 6500 O O . LEU D 1 127 ? 13.771 13.204 30.950 1.00 25.64 107 LEU D O 1
ATOM 6505 N N . GLU D 1 128 ? 14.135 15.377 31.421 1.00 33.24 108 GLU D N 1
ATOM 6506 C CA . GLU D 1 128 ? 15.265 15.524 30.514 1.00 30.22 108 GLU D CA 1
ATOM 6507 C C . GLU D 1 128 ? 16.523 15.864 31.310 1.00 28.18 108 GLU D C 1
ATOM 6508 O O . GLU D 1 128 ? 16.581 16.899 31.973 1.00 28.48 108 GLU D O 1
ATOM 6514 N N . THR D 1 129 ? 17.524 14.992 31.250 1.00 28.82 109 THR D N 1
ATOM 6515 C CA . THR D 1 129 ? 18.773 15.220 31.971 1.00 29.24 109 THR D CA 1
ATOM 6516 C C . THR D 1 129 ? 19.956 14.612 31.222 1.00 29.03 109 THR D C 1
ATOM 6517 O O . THR D 1 129 ? 19.793 13.659 30.462 1.00 30.48 109 THR D O 1
ATOM 6521 N N . GLN D 1 130 ? 21.147 15.166 31.434 1.00 30.36 110 GLN D N 1
ATOM 6522 C CA . GLN D 1 130 ? 22.334 14.692 30.727 1.00 31.25 110 GLN D CA 1
ATOM 6523 C C . GLN D 1 130 ? 22.988 13.511 31.438 1.00 31.52 110 GLN D C 1
ATOM 6524 O O . GLN D 1 130 ? 23.899 12.883 30.900 1.00 31.62 110 GLN D O 1
ATOM 6530 N N . GLY D 1 131 ? 22.522 13.214 32.646 1.00 31.42 111 GLY D N 1
ATOM 6531 C CA . GLY D 1 131 ? 22.999 12.057 33.382 1.00 37.92 111 GLY D CA 1
ATOM 6532 C C . GLY D 1 131 ? 24.302 12.276 34.128 1.00 37.66 111 GLY D C 1
ATOM 6533 O O . GLY D 1 131 ? 25.263 11.529 33.946 1.00 34.34 111 GLY D O 1
ATOM 6534 N N . THR D 1 132 ? 24.333 13.301 34.974 1.00 33.72 112 THR D N 1
ATOM 6535 C CA . THR D 1 132 ? 25.505 13.579 35.798 1.00 45.70 112 THR D CA 1
ATOM 6536 C C . THR D 1 132 ? 25.182 13.408 37.279 1.00 34.93 112 THR D C 1
ATOM 6537 O O . THR D 1 132 ? 25.887 12.705 38.002 1.00 34.82 112 THR D O 1
ATOM 6541 N N . VAL D 1 133 ? 24.110 14.056 37.720 1.00 37.98 113 VAL D N 1
ATOM 6542 C CA . VAL D 1 133 ? 23.685 13.988 39.113 1.00 36.88 113 VAL D CA 1
ATOM 6543 C C . VAL D 1 133 ? 22.465 13.086 39.261 1.00 37.27 113 VAL D C 1
ATOM 6544 O O . VAL D 1 133 ? 21.529 13.161 38.465 1.00 34.05 113 VAL D O 1
ATOM 6548 N N . TYR D 1 134 ? 22.481 12.229 40.277 1.00 31.94 114 TYR D N 1
ATOM 6549 C CA . TYR D 1 134 ? 21.346 11.356 40.550 1.00 31.90 114 TYR D CA 1
ATOM 6550 C C . TYR D 1 134 ? 20.483 11.903 41.683 1.00 31.10 114 TYR D C 1
ATOM 6551 O O . TYR D 1 134 ? 20.993 12.465 42.651 1.00 29.84 114 TYR D O 1
ATOM 6560 N N . GLN D 1 135 ? 19.171 11.740 41.548 1.00 29.04 115 GLN D N 1
ATOM 6561 C CA . GLN D 1 135 ? 18.237 12.085 42.612 1.00 30.14 115 GLN D CA 1
ATOM 6562 C C . GLN D 1 135 ? 17.293 10.916 42.860 1.00 30.95 115 GLN D C 1
ATOM 6563 O O . GLN D 1 135 ? 16.977 10.159 41.944 1.00 30.42 115 GLN D O 1
ATOM 6569 N N . ASP D 1 136 ? 16.841 10.775 44.101 1.00 29.55 116 ASP D N 1
ATOM 6570 C CA . ASP D 1 136 ? 15.997 9.648 44.477 1.00 30.89 116 ASP D CA 1
ATOM 6571 C C . ASP D 1 136 ? 14.603 9.730 43.859 1.00 35.52 116 ASP D C 1
ATOM 6572 O O . ASP D 1 136 ? 13.904 8.721 43.766 1.00 35.39 116 ASP D O 1
ATOM 6577 N N . TRP D 1 137 ? 14.202 10.922 43.428 1.00 31.01 117 TRP D N 1
ATOM 6578 C CA . TRP D 1 137 ? 12.891 11.079 42.806 1.00 27.38 117 TRP D CA 1
ATOM 6579 C C . TRP D 1 137 ? 12.912 10.692 41.327 1.00 26.64 117 TRP D C 1
ATOM 6580 O O . TRP D 1 137 ? 11.914 10.860 40.626 1.00 26.01 117 TRP D O 1
ATOM 6591 N N . PHE D 1 138 ? 14.044 10.171 40.859 1.00 30.31 118 PHE D N 1
ATOM 6592 C CA . PHE D 1 138 ? 14.127 9.620 39.508 1.00 28.10 118 PHE D CA 1
ATOM 6593 C C . PHE D 1 138 ? 13.195 8.424 39.368 1.00 27.99 118 PHE D C 1
ATOM 6594 O O . PHE D 1 138 ? 12.663 8.159 38.291 1.00 34.45 118 PHE D O 1
ATOM 6602 N N . THR D 1 139 ? 13.003 7.706 40.470 1.00 28.77 119 THR D N 1
ATOM 6603 C CA . THR D 1 139 ? 12.197 6.490 40.475 1.00 37.74 119 THR D CA 1
ATOM 6604 C C . THR D 1 139 ? 10.706 6.787 40.338 1.00 30.23 119 THR D C 1
ATOM 6605 O O . THR D 1 139 ? 9.899 5.876 40.158 1.00 31.46 119 THR D O 1
ATOM 6609 N N . LEU D 1 140 ? 10.346 8.064 40.425 1.00 27.72 120 LEU D N 1
ATOM 6610 C CA . LEU D 1 140 ? 8.954 8.478 40.290 1.00 29.30 120 LEU D CA 1
ATOM 6611 C C . LEU D 1 140 ? 8.657 8.980 38.881 1.00 26.89 120 LEU D C 1
ATOM 6612 O O . LEU D 1 140 ? 7.506 9.241 38.535 1.00 26.75 120 LEU D O 1
ATOM 6617 N N . ILE D 1 141 ? 9.704 9.115 38.073 1.00 27.23 121 ILE D N 1
ATOM 6618 C CA . ILE D 1 141 ? 9.563 9.592 36.702 1.00 27.12 121 ILE D CA 1
ATOM 6619 C C . ILE D 1 141 ? 9.069 8.483 35.779 1.00 27.53 121 ILE D C 1
ATOM 6620 O O . ILE D 1 141 ? 9.638 7.393 35.745 1.00 27.74 121 ILE D O 1
ATOM 6625 N N . ASP D 1 142 ? 8.007 8.768 35.032 1.00 28.16 122 ASP D N 1
ATOM 6626 C CA . ASP D 1 142 ? 7.428 7.790 34.117 1.00 28.69 122 ASP D CA 1
ATOM 6627 C C . ASP D 1 142 ? 8.225 7.684 32.820 1.00 36.91 122 ASP D C 1
ATOM 6628 O O . ASP D 1 142 ? 8.300 6.616 32.213 1.00 29.66 122 ASP D O 1
ATOM 6633 N N . ASP D 1 14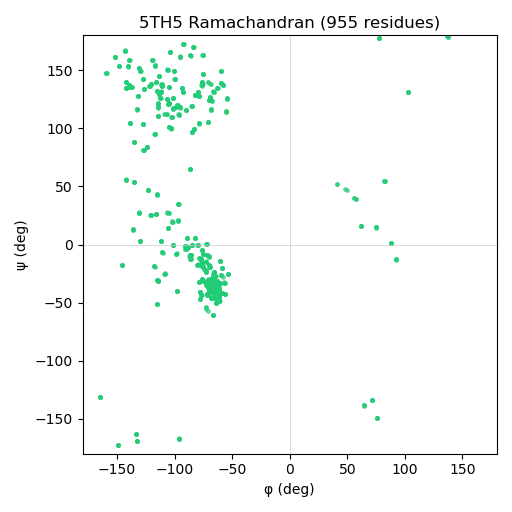3 ? 8.815 8.797 32.396 1.00 27.73 123 ASP D N 1
ATOM 6634 C CA . ASP D 1 143 ? 9.575 8.835 31.152 1.00 28.51 123 ASP D CA 1
ATOM 6635 C C . ASP D 1 143 ? 10.895 9.570 31.343 1.00 26.47 123 ASP D C 1
ATOM 6636 O O . ASP D 1 143 ? 10.981 10.778 31.129 1.00 25.14 123 ASP D O 1
ATOM 6641 N N . LEU D 1 144 ? 11.924 8.832 31.744 1.00 26.85 124 LEU D N 1
ATOM 6642 C CA . LEU D 1 144 ? 13.218 9.429 32.047 1.00 25.65 124 LEU D CA 1
ATOM 6643 C C . LEU D 1 144 ? 14.165 9.339 30.856 1.00 25.11 124 LEU D C 1
ATOM 6644 O O . LEU D 1 144 ? 14.608 8.254 30.482 1.00 24.95 124 LEU D O 1
ATOM 6649 N N . THR D 1 145 ? 14.475 10.490 30.267 1.00 25.37 125 THR D N 1
ATOM 6650 C CA . THR D 1 145 ? 15.409 10.550 29.151 1.00 27.07 125 THR D CA 1
ATOM 6651 C C . THR D 1 145 ? 16.782 11.024 29.608 1.00 25.72 125 THR D C 1
ATOM 6652 O O . THR D 1 145 ? 16.932 12.146 30.090 1.00 26.19 125 THR D O 1
ATOM 6656 N N . ILE D 1 146 ? 17.781 10.161 29.459 1.00 30.04 126 ILE D N 1
ATOM 6657 C CA . ILE D 1 146 ? 19.156 10.522 29.777 1.00 28.21 126 ILE D CA 1
ATOM 6658 C C . ILE D 1 146 ? 19.920 10.826 28.496 1.00 28.08 126 ILE D C 1
ATOM 6659 O O . ILE D 1 146 ? 19.944 10.011 27.574 1.00 29.76 126 ILE D O 1
ATOM 6664 N N . SER D 1 147 ? 20.541 11.999 28.440 1.00 29.13 127 SER D N 1
ATOM 6665 C CA . SER D 1 147 ? 21.207 12.439 27.222 1.00 31.66 127 SER D CA 1
ATOM 6666 C C . SER D 1 147 ? 22.678 12.781 27.436 1.00 31.57 127 SER D C 1
ATOM 6667 O O . SER D 1 147 ? 23.024 13.945 27.629 1.00 32.15 127 SER D O 1
ATOM 6670 N N . PRO D 1 148 ? 23.549 11.760 27.401 1.00 36.77 128 PRO D N 1
ATOM 6671 C CA . PRO D 1 148 ? 24.999 11.970 27.474 1.00 34.54 128 PRO D CA 1
ATOM 6672 C C . PRO D 1 148 ? 25.488 12.838 26.322 1.00 35.45 128 PRO D C 1
ATOM 6673 O O . PRO D 1 148 ? 25.037 12.665 25.191 1.00 38.24 128 PRO D O 1
ATOM 6677 N N . LYS D 1 149 ? 26.402 13.758 26.608 1.00 46.49 129 LYS D N 1
ATOM 6678 C CA . LYS D 1 149 ? 26.826 14.735 25.614 1.00 49.27 129 LYS D CA 1
ATOM 6679 C C . LYS D 1 149 ? 28.054 14.286 24.825 1.00 39.32 129 LYS D C 1
ATOM 6680 O O . LYS D 1 149 ? 29.049 13.846 25.403 1.00 39.28 129 LYS D O 1
ATOM 6686 N N . PRO D 1 150 ? 27.977 14.399 23.490 1.00 39.87 130 PRO D N 1
ATOM 6687 C CA . PRO D 1 150 ? 29.036 14.034 22.545 1.00 44.28 130 PRO D CA 1
ATOM 6688 C C . PRO D 1 150 ? 30.164 15.066 22.516 1.00 46.49 130 PRO D C 1
ATOM 6689 O O . PRO D 1 150 ? 29.966 16.184 22.992 1.00 43.53 130 PRO D O 1
ATOM 6693 N N . PRO D 1 151 ? 31.334 14.693 21.966 1.00 45.17 131 PRO D N 1
ATOM 6694 C CA . PRO D 1 151 ? 32.503 15.578 21.880 1.00 50.78 131 PRO D CA 1
ATOM 6695 C C . PRO D 1 151 ? 32.231 16.933 21.222 1.00 43.68 131 PRO D C 1
ATOM 6696 O O . PRO D 1 151 ? 32.949 17.891 21.502 1.00 48.94 131 PRO D O 1
ATOM 6700 N N . SER D 1 152 ? 31.216 17.013 20.367 1.00 41.85 132 SER D N 1
ATOM 6701 C CA . SER D 1 152 ? 30.900 18.265 19.684 1.00 42.32 132 SER D CA 1
ATOM 6702 C C . SER D 1 152 ? 30.335 19.306 20.648 1.00 42.69 132 SER D C 1
ATOM 6703 O O . SER D 1 152 ? 30.305 20.497 20.340 1.00 43.07 132 SER D O 1
ATOM 6706 N N . SER D 1 153 ? 29.887 18.849 21.813 1.00 45.01 133 SER D N 1
ATOM 6707 C CA . SER D 1 153 ? 29.353 19.743 22.833 1.00 45.79 133 SER D CA 1
ATOM 6708 C C . SER D 1 153 ? 30.467 20.312 23.701 1.00 51.61 133 SER D C 1
ATOM 6709 O O . SER D 1 153 ? 30.211 21.085 24.625 1.00 42.46 133 SER D O 1
ATOM 6712 N N . LYS D 1 154 ? 31.699 19.905 23.398 1.00 46.53 134 LYS D N 1
ATOM 6713 C CA . LYS D 1 154 ? 32.891 20.305 24.146 1.00 45.66 134 LYS D CA 1
ATOM 6714 C C . LYS D 1 154 ? 32.831 19.842 25.602 1.00 44.54 134 LYS D C 1
ATOM 6715 O O . LYS D 1 154 ? 33.590 20.321 26.444 1.00 55.22 134 LYS D O 1
ATOM 6721 N N . MET D 1 155 ? 31.933 18.905 25.890 1.00 48.00 135 MET D N 1
ATOM 6722 C CA . MET D 1 155 ? 31.779 18.375 27.240 1.00 43.61 135 MET D CA 1
ATOM 6723 C C . MET D 1 155 ? 32.472 17.025 27.381 1.00 43.99 135 MET D C 1
ATOM 6724 O O . MET D 1 155 ? 32.566 16.262 26.419 1.00 47.81 135 MET D O 1
ATOM 6729 N N . VAL D 1 156 ? 32.953 16.735 28.584 1.00 45.18 136 VAL D N 1
ATOM 6730 C CA . VAL D 1 156 ? 33.580 15.451 28.868 1.00 46.57 136 VAL D CA 1
ATOM 6731 C C . VAL D 1 156 ? 32.652 14.595 29.723 1.00 57.26 136 VAL D C 1
ATOM 6732 O O . VAL D 1 156 ? 32.212 15.017 30.791 1.00 57.66 136 VAL D O 1
ATOM 6736 N N . THR D 1 157 ? 32.358 13.390 29.245 1.00 45.87 137 THR D N 1
ATOM 6737 C CA . THR D 1 157 ? 31.394 12.519 29.906 1.00 45.06 137 THR D CA 1
ATOM 6738 C C . THR D 1 157 ? 32.014 11.690 31.025 1.00 44.46 137 THR D C 1
ATOM 6739 O O . THR D 1 157 ? 32.919 10.889 30.792 1.00 45.40 137 THR D O 1
ATOM 6743 N N . ASN D 1 158 ? 31.518 11.889 32.242 1.00 51.46 138 ASN D N 1
ATOM 6744 C CA . ASN D 1 158 ? 31.911 11.066 33.377 1.00 46.27 138 ASN D CA 1
ATOM 6745 C C . ASN D 1 158 ? 31.091 9.782 33.392 1.00 47.57 138 ASN D C 1
ATOM 6746 O O . ASN D 1 158 ? 29.945 9.774 33.840 1.00 53.68 138 ASN D O 1
ATOM 6751 N N . PHE D 1 159 ? 31.682 8.697 32.901 1.00 50.76 139 PHE D N 1
ATOM 6752 C CA . PHE D 1 159 ? 30.960 7.438 32.766 1.00 44.77 139 PHE D CA 1
ATOM 6753 C C . PHE D 1 159 ? 30.707 6.747 34.101 1.00 43.85 139 PHE D C 1
ATOM 6754 O O . PHE D 1 159 ? 29.781 5.945 34.217 1.00 42.49 139 PHE D O 1
ATOM 6762 N N . GLN D 1 160 ? 31.520 7.053 35.108 1.00 47.41 140 GLN D N 1
ATOM 6763 C CA . GLN D 1 160 ? 31.317 6.461 36.426 1.00 51.31 140 GLN D CA 1
ATOM 6764 C C . GLN D 1 160 ? 30.024 6.980 37.046 1.00 45.69 140 GLN D C 1
ATOM 6765 O O . GLN D 1 160 ? 29.292 6.232 37.695 1.00 49.48 140 GLN D O 1
ATOM 6771 N N . LYS D 1 161 ? 29.743 8.262 36.832 1.00 44.80 141 LYS D N 1
ATOM 6772 C CA . LYS D 1 161 ? 28.499 8.856 37.306 1.00 48.06 141 LYS D CA 1
ATOM 6773 C C . LYS D 1 161 ? 27.313 8.323 36.510 1.00 40.44 141 LYS D C 1
ATOM 6774 O O . LYS D 1 161 ? 26.233 8.103 37.058 1.00 39.58 141 LYS D O 1
ATOM 6780 N N . LEU D 1 162 ? 27.525 8.117 35.214 1.00 42.41 142 LEU D N 1
ATOM 6781 C CA . LEU D 1 162 ? 26.478 7.608 34.337 1.00 41.09 142 LEU D CA 1
ATOM 6782 C C . LEU D 1 162 ? 26.149 6.154 34.665 1.00 40.74 142 LEU D C 1
ATOM 6783 O O . LEU D 1 162 ? 24.998 5.731 34.559 1.00 37.86 142 LEU D O 1
ATOM 6788 N N . ASP D 1 163 ? 27.165 5.396 35.065 1.00 41.43 143 ASP D N 1
ATOM 6789 C CA . ASP D 1 163 ? 26.970 4.007 35.467 1.00 41.12 143 ASP D CA 1
ATOM 6790 C C . ASP D 1 163 ? 26.130 3.918 36.736 1.00 38.94 143 ASP D C 1
ATOM 6791 O O . ASP D 1 163 ? 25.240 3.076 36.842 1.00 38.53 143 ASP D O 1
ATOM 6796 N N . HIS D 1 164 ? 26.420 4.793 37.694 1.00 40.35 144 HIS D N 1
ATOM 6797 C CA . HIS D 1 164 ? 25.716 4.799 38.972 1.00 41.68 144 HIS D CA 1
ATOM 6798 C C . HIS D 1 164 ? 24.232 5.102 38.799 1.00 39.89 144 HIS D C 1
ATOM 6799 O O . HIS D 1 164 ? 23.385 4.477 39.439 1.00 39.07 144 HIS D O 1
ATOM 6806 N N . ILE D 1 165 ? 23.924 6.061 37.932 1.00 38.48 145 ILE D N 1
ATOM 6807 C CA . ILE D 1 165 ? 22.541 6.442 37.671 1.00 37.13 145 ILE D CA 1
ATOM 6808 C C . ILE D 1 165 ? 21.757 5.295 37.041 1.00 36.71 145 ILE D C 1
ATOM 6809 O O . ILE D 1 165 ? 20.675 4.940 37.508 1.00 35.30 145 ILE D O 1
ATOM 6814 N N . LEU D 1 166 ? 22.315 4.712 35.985 1.00 36.82 146 LEU D N 1
ATOM 6815 C CA . LEU D 1 166 ? 21.646 3.638 35.261 1.00 38.07 146 LEU D CA 1
ATOM 6816 C C . LEU D 1 166 ? 21.553 2.358 36.086 1.00 39.01 146 LEU D C 1
ATOM 6817 O O . LEU D 1 166 ? 20.605 1.587 35.938 1.00 38.98 146 LEU D O 1
ATOM 6822 N N . THR D 1 167 ? 22.534 2.134 36.953 1.00 40.37 147 THR D N 1
ATOM 6823 C CA . THR D 1 167 ? 22.507 0.975 37.837 1.00 39.19 147 THR D CA 1
ATOM 6824 C C . THR D 1 167 ? 21.385 1.118 38.860 1.00 39.66 147 THR D C 1
ATOM 6825 O O . THR D 1 167 ? 20.623 0.180 39.094 1.00 41.35 147 THR D O 1
ATOM 6829 N N . SER D 1 168 ? 21.283 2.303 39.454 1.00 45.41 148 SER D N 1
ATOM 6830 C CA . SER D 1 168 ? 20.265 2.580 40.463 1.00 41.52 148 SER D CA 1
ATOM 6831 C C . SER D 1 168 ? 18.854 2.443 39.899 1.00 40.17 148 SER D C 1
ATOM 6832 O O . SER D 1 168 ? 17.953 1.942 40.571 1.00 41.92 148 SER D O 1
ATOM 6835 N N . LEU D 1 169 ? 18.669 2.889 38.661 1.00 38.55 149 LEU D N 1
ATOM 6836 C CA . LEU D 1 169 ? 17.363 2.832 38.013 1.00 48.62 149 LEU D CA 1
ATOM 6837 C C . LEU D 1 169 ? 16.959 1.398 37.684 1.00 42.79 149 LEU D C 1
ATOM 6838 O O . LEU D 1 169 ? 15.795 1.025 37.825 1.00 46.79 149 LEU D O 1
ATOM 6843 N N . GLN D 1 170 ? 17.926 0.597 37.248 1.00 44.22 150 GLN D N 1
ATOM 6844 C CA . GLN D 1 170 ? 17.666 -0.799 36.913 1.00 50.14 150 GLN D CA 1
ATOM 6845 C C . GLN D 1 170 ? 17.341 -1.621 38.156 1.00 46.18 150 GLN D C 1
ATOM 6846 O O . GLN D 1 170 ? 16.602 -2.603 38.084 1.00 48.95 150 GLN D O 1
ATOM 6852 N N . GLU D 1 171 ? 17.892 -1.214 39.294 1.00 45.79 151 GLU D N 1
ATOM 6853 C CA . GLU D 1 171 ? 17.662 -1.922 40.547 1.00 47.96 151 GLU D CA 1
ATOM 6854 C C . GLU D 1 171 ? 16.252 -1.684 41.084 1.00 49.61 151 GLU D C 1
ATOM 6855 O O . GLU D 1 171 ? 15.740 -2.475 41.876 1.00 49.47 151 GLU D O 1
ATOM 6861 N N . ASN D 1 172 ? 15.628 -0.594 40.649 1.00 51.41 152 ASN D N 1
ATOM 6862 C CA . ASN D 1 172 ? 14.265 -0.277 41.059 1.00 55.15 152 ASN D CA 1
ATOM 6863 C C . ASN D 1 172 ? 13.254 -0.558 39.950 1.00 58.50 152 ASN D C 1
ATOM 6864 O O . ASN D 1 172 ? 12.190 0.060 39.908 1.00 59.39 152 ASN D O 1
ATOM 6869 N N . ASP D 1 173 ? 13.599 -1.501 39.073 1.00 59.04 153 ASP D N 1
ATOM 6870 C CA . ASP D 1 173 ? 12.800 -1.883 37.899 1.00 67.98 153 ASP D CA 1
ATOM 6871 C C . ASP D 1 173 ? 12.186 -0.691 37.162 1.00 60.56 153 ASP D C 1
ATOM 6872 O O . ASP D 1 173 ? 10.987 -0.661 36.883 1.00 60.87 153 ASP D O 1
ATOM 6877 N N . ARG D 1 174 ? 13.027 0.283 36.833 1.00 56.37 154 ARG D N 1
ATOM 6878 C CA . ARG D 1 174 ? 12.587 1.453 36.083 1.00 53.32 154 ARG D CA 1
ATOM 6879 C C . ARG D 1 174 ? 13.075 1.386 34.639 1.00 53.60 154 ARG D C 1
ATOM 6880 O O . ARG D 1 174 ? 13.024 2.377 33.913 1.00 55.03 154 ARG D O 1
ATOM 6888 N N . GLN D 1 175 ? 13.538 0.207 34.231 1.00 54.84 155 GLN D N 1
ATOM 6889 C CA . GLN D 1 175 ? 14.092 0.004 32.894 1.00 56.06 155 GLN D CA 1
ATOM 6890 C C . GLN D 1 175 ? 13.089 0.316 31.783 1.00 54.70 155 GLN D C 1
ATOM 6891 O O . GLN D 1 175 ? 13.475 0.672 30.669 1.00 45.57 155 GLN D O 1
ATOM 6897 N N . HIS D 1 176 ? 11.804 0.187 32.093 1.00 54.14 156 HIS D N 1
ATOM 6898 C CA . HIS D 1 176 ? 10.747 0.492 31.136 1.00 51.64 156 HIS D CA 1
ATOM 6899 C C . HIS D 1 176 ? 10.514 1.996 31.022 1.00 52.36 156 HIS D C 1
ATOM 6900 O O . HIS D 1 176 ? 9.826 2.461 30.113 1.00 54.86 156 HIS D O 1
ATOM 6907 N N . ALA D 1 177 ? 11.098 2.753 31.946 1.00 44.06 157 ALA D N 1
ATOM 6908 C CA . ALA D 1 177 ? 10.870 4.190 32.015 1.00 43.65 157 ALA D CA 1
ATOM 6909 C C . ALA D 1 177 ? 12.111 5.000 31.648 1.00 32.61 157 ALA D C 1
ATOM 6910 O O . ALA D 1 177 ? 12.096 6.228 31.712 1.00 29.68 157 ALA D O 1
ATOM 6912 N N . VAL D 1 178 ? 13.181 4.313 31.261 1.00 35.19 158 VAL D N 1
ATOM 6913 C CA . VAL D 1 178 ? 14.450 4.980 30.986 1.00 30.04 158 VAL D CA 1
ATOM 6914 C C . VAL D 1 178 ? 14.916 4.763 29.548 1.00 27.64 158 VAL D C 1
ATOM 6915 O O . VAL D 1 178 ? 14.808 3.662 29.009 1.00 26.82 158 VAL D O 1
ATOM 6919 N N . SER D 1 179 ? 15.425 5.824 28.929 1.00 25.87 159 SER D N 1
ATOM 6920 C CA . SER D 1 179 ? 15.987 5.735 27.588 1.00 26.67 159 SER D CA 1
ATOM 6921 C C . SER D 1 179 ? 17.262 6.564 27.476 1.00 25.57 159 SER D C 1
ATOM 6922 O O . SER D 1 179 ? 17.491 7.478 28.267 1.00 25.68 159 SER D O 1
ATOM 6925 N N . LEU D 1 180 ? 18.089 6.237 26.489 1.00 34.58 160 LEU D N 1
ATOM 6926 C CA . LEU D 1 180 ? 19.295 7.007 26.207 1.00 28.15 160 LEU D CA 1
ATOM 6927 C C . LEU D 1 180 ? 19.156 7.729 24.875 1.00 27.41 160 LEU D C 1
ATOM 6928 O O . LEU D 1 180 ? 18.767 7.130 23.874 1.00 33.14 160 LEU D O 1
ATOM 6933 N N . LYS D 1 181 ? 19.475 9.018 24.871 1.00 28.41 161 LYS D N 1
ATOM 6934 C CA . LYS D 1 181 ? 19.338 9.833 23.672 1.00 28.88 161 LYS D CA 1
ATOM 6935 C C . LYS D 1 181 ? 20.587 10.670 23.427 1.00 30.50 161 LYS D C 1
ATOM 6936 O O . LYS D 1 181 ? 20.928 11.535 24.228 1.00 28.53 161 LYS D O 1
ATOM 6942 N N . VAL D 1 182 ? 21.266 10.412 22.315 1.00 28.88 162 VAL D N 1
ATOM 6943 C CA . VAL D 1 182 ? 22.484 11.144 21.987 1.00 30.60 162 VAL D CA 1
ATOM 6944 C C . VAL D 1 182 ? 22.287 12.034 20.766 1.00 29.15 162 VAL D C 1
ATOM 6945 O O . VAL D 1 182 ? 21.859 11.571 19.708 1.00 28.29 162 VAL D O 1
ATOM 6949 N N . VAL D 1 183 ? 22.599 13.316 20.923 1.00 30.48 163 VAL D N 1
ATOM 6950 C CA . VAL D 1 183 ? 22.488 14.276 19.835 1.00 31.26 163 VAL D CA 1
ATOM 6951 C C . VAL D 1 183 ? 23.696 14.165 18.909 1.00 30.58 163 VAL D C 1
ATOM 6952 O O . VAL D 1 183 ? 24.836 14.136 19.368 1.00 30.93 163 VAL D O 1
ATOM 6956 N N . ILE D 1 184 ? 23.445 14.092 17.605 1.00 30.57 164 ILE D N 1
ATOM 6957 C CA . ILE D 1 184 ? 24.521 13.927 16.632 1.00 34.17 164 ILE D CA 1
ATOM 6958 C C . ILE D 1 184 ? 24.665 15.159 15.739 1.00 32.19 164 ILE D C 1
ATOM 6959 O O . ILE D 1 184 ? 23.688 15.651 15.172 1.00 31.82 164 ILE D O 1
ATOM 6964 N N . PHE D 1 185 ? 25.893 15.658 15.638 1.00 38.03 165 PHE D N 1
ATOM 6965 C CA . PHE D 1 185 ? 26.214 16.765 14.745 1.00 35.67 165 PHE D CA 1
ATOM 6966 C C . PHE D 1 185 ? 27.160 16.308 13.640 1.00 36.58 165 PHE D C 1
ATOM 6967 O O . PHE D 1 185 ? 27.123 16.825 12.524 1.00 36.54 165 PHE D O 1
ATOM 6975 N N . ASN D 1 186 ? 28.008 15.336 13.960 1.00 43.16 166 ASN D N 1
ATOM 6976 C CA . ASN D 1 186 ? 28.979 14.820 13.003 1.00 45.23 166 ASN D CA 1
ATOM 6977 C C . ASN D 1 186 ? 29.296 13.345 13.236 1.00 43.41 166 ASN D C 1
ATOM 6978 O O . ASN D 1 186 ? 28.658 12.685 14.056 1.00 53.70 166 ASN D O 1
ATOM 6983 N N . ASP D 1 187 ? 30.288 12.836 12.512 1.00 45.98 167 ASP D N 1
ATOM 6984 C CA . ASP D 1 187 ? 30.655 11.427 12.596 1.00 47.33 167 ASP D CA 1
ATOM 6985 C C . ASP D 1 187 ? 31.278 11.086 13.945 1.00 47.07 167 ASP D C 1
ATOM 6986 O O . ASP D 1 187 ? 31.148 9.963 14.431 1.00 44.82 167 ASP D O 1
ATOM 6991 N N . GLU D 1 188 ? 31.956 12.061 14.544 1.00 46.41 168 GLU D N 1
ATOM 6992 C CA . GLU D 1 188 ? 32.594 11.868 15.842 1.00 48.76 168 GLU D CA 1
ATOM 6993 C C . GLU D 1 188 ? 31.560 11.611 16.932 1.00 43.34 168 GLU D C 1
ATOM 6994 O O . GLU D 1 188 ? 31.766 10.776 17.814 1.00 42.61 168 GLU D O 1
ATOM 7000 N N . ASP D 1 189 ? 30.449 12.338 16.868 1.00 44.03 169 ASP D N 1
ATOM 7001 C CA . ASP D 1 189 ? 29.360 12.152 17.817 1.00 41.67 169 ASP D CA 1
ATOM 7002 C C . ASP D 1 189 ? 28.732 10.777 17.641 1.00 49.23 169 ASP D C 1
ATOM 7003 O O . ASP D 1 189 ? 28.348 10.126 18.613 1.00 39.96 169 ASP D O 1
ATOM 7008 N N . LEU D 1 190 ? 28.637 10.344 16.388 1.00 48.17 170 LEU D N 1
ATOM 7009 C CA . LEU D 1 190 ? 28.030 9.063 16.054 1.00 42.08 170 LEU D CA 1
ATOM 7010 C C . LEU D 1 190 ? 28.844 7.902 16.618 1.00 42.93 170 LEU D C 1
ATOM 7011 O O . LEU D 1 190 ? 28.286 6.894 17.050 1.00 42.58 170 LEU D O 1
ATOM 7016 N N . GLU D 1 191 ? 30.165 8.051 16.614 1.00 43.41 171 GLU D N 1
ATOM 7017 C CA . GLU D 1 191 ? 31.045 7.037 17.183 1.00 43.88 171 GLU D CA 1
ATOM 7018 C C . GLU D 1 191 ? 30.919 7.025 18.701 1.00 41.60 171 GLU D C 1
ATOM 7019 O O . GLU D 1 191 ? 30.984 5.970 19.335 1.00 40.77 171 GLU D O 1
ATOM 7025 N N . PHE D 1 192 ? 30.740 8.209 19.277 1.00 50.56 172 PHE D N 1
ATOM 7026 C CA . PHE D 1 192 ? 30.511 8.340 20.709 1.00 40.40 172 PHE D CA 1
ATOM 7027 C C . PHE D 1 192 ? 29.194 7.676 21.093 1.00 40.06 172 PHE D C 1
ATOM 7028 O O . PHE D 1 192 ? 29.103 7.001 22.118 1.00 38.94 172 PHE D O 1
ATOM 7036 N N . ALA D 1 193 ? 28.177 7.872 20.259 1.00 42.20 173 ALA D N 1
ATOM 7037 C CA . ALA D 1 193 ? 26.863 7.286 20.493 1.00 38.01 173 ALA D CA 1
ATOM 7038 C C . ALA D 1 193 ? 26.928 5.763 20.486 1.00 37.47 173 ALA D C 1
ATOM 7039 O O . ALA D 1 193 ? 26.257 5.103 21.279 1.00 38.76 173 ALA D O 1
ATOM 7041 N N . LYS D 1 194 ? 27.739 5.208 19.590 1.00 38.00 174 LYS D N 1
ATOM 7042 C CA . LYS D 1 194 ? 27.912 3.762 19.521 1.00 40.25 174 LYS D CA 1
ATOM 7043 C C . LYS D 1 194 ? 28.559 3.231 20.796 1.00 39.61 174 LYS D C 1
ATOM 7044 O O . LYS D 1 194 ? 28.180 2.174 21.296 1.00 40.38 174 LYS D O 1
ATOM 7050 N N . THR D 1 195 ? 29.528 3.974 21.320 1.00 45.84 175 THR D N 1
ATOM 7051 C CA . THR D 1 195 ? 30.207 3.589 22.553 1.00 39.66 175 THR D CA 1
ATOM 7052 C C . THR D 1 195 ? 29.225 3.526 23.719 1.00 38.54 175 THR D C 1
ATOM 7053 O O . THR D 1 195 ? 29.261 2.596 24.525 1.00 47.36 175 THR D O 1
ATOM 7057 N N . VAL D 1 196 ? 28.344 4.518 23.795 1.00 38.18 176 VAL D N 1
ATOM 7058 C CA . VAL D 1 196 ? 27.335 4.570 24.846 1.00 39.71 176 VAL D CA 1
ATOM 7059 C C . VAL D 1 196 ? 26.340 3.421 24.706 1.00 37.60 176 VAL D C 1
ATOM 7060 O O . VAL D 1 196 ? 25.986 2.770 25.689 1.00 38.08 176 VAL D O 1
ATOM 7064 N N . HIS D 1 197 ? 25.902 3.175 23.475 1.00 38.92 177 HIS D N 1
ATOM 7065 C CA . HIS D 1 197 ? 24.935 2.119 23.197 1.00 40.84 177 HIS D CA 1
ATOM 7066 C C . HIS D 1 197 ? 25.500 0.734 23.509 1.00 39.81 177 HIS D C 1
ATOM 7067 O O . HIS D 1 197 ? 24.789 -0.130 24.022 1.00 45.89 177 HIS D O 1
ATOM 7074 N N . LYS D 1 198 ? 26.776 0.525 23.201 1.00 42.78 178 LYS D N 1
ATOM 7075 C CA . LYS D 1 198 ? 27.410 -0.759 23.475 1.00 43.02 178 LYS D CA 1
ATOM 7076 C C . LYS D 1 198 ? 27.605 -0.969 24.972 1.00 41.98 178 LYS D C 1
ATOM 7077 O O . LYS D 1 198 ? 27.547 -2.097 25.460 1.00 48.78 178 LYS D O 1
ATOM 7083 N N . ARG D 1 199 ? 27.819 0.123 25.698 1.00 40.47 179 ARG D N 1
ATOM 7084 C CA . ARG D 1 199 ? 28.049 0.054 27.136 1.00 41.04 179 ARG D CA 1
ATOM 7085 C C . ARG D 1 199 ? 26.771 -0.308 27.891 1.00 40.29 179 ARG D C 1
ATOM 7086 O O . ARG D 1 199 ? 26.819 -0.963 28.932 1.00 39.73 179 ARG D O 1
ATOM 7094 N N . TYR D 1 200 ? 25.630 0.119 27.360 1.00 40.43 180 TYR D N 1
ATOM 7095 C CA . TYR D 1 200 ? 24.341 -0.171 27.980 1.00 42.00 180 TYR D CA 1
ATOM 7096 C C . TYR D 1 200 ? 23.394 -0.811 26.968 1.00 41.85 180 TYR D C 1
ATOM 7097 O O . TYR D 1 200 ? 22.541 -0.135 26.394 1.00 43.51 180 TYR D O 1
ATOM 7106 N N . PRO D 1 201 ? 23.541 -2.128 26.756 1.00 45.76 181 PRO D N 1
ATOM 7107 C CA . PRO D 1 201 ? 22.832 -2.871 25.707 1.00 48.15 181 PRO D CA 1
ATOM 7108 C C . PRO D 1 201 ? 21.319 -2.956 25.909 1.00 44.71 181 PRO D C 1
ATOM 7109 O O . PRO D 1 201 ? 20.576 -2.928 24.928 1.00 42.06 181 PRO D O 1
ATOM 7113 N N . GLY D 1 202 ? 20.873 -3.059 27.156 1.00 40.94 182 GLY D N 1
ATOM 7114 C CA . GLY D 1 202 ? 19.462 -3.249 27.442 1.00 42.33 182 GLY D CA 1
ATOM 7115 C C . GLY D 1 202 ? 18.625 -1.985 27.381 1.00 44.82 182 GLY D C 1
ATOM 7116 O O . GLY D 1 202 ? 17.399 -2.048 27.288 1.00 45.82 182 GLY D O 1
ATOM 7117 N N . ILE D 1 203 ? 19.286 -0.833 27.432 1.00 41.08 183 ILE D N 1
ATOM 7118 C CA . ILE D 1 203 ? 18.591 0.451 27.456 1.00 35.77 183 ILE D CA 1
ATOM 7119 C C . ILE D 1 203 ? 18.186 0.906 26.056 1.00 31.73 183 ILE D C 1
ATOM 7120 O O . ILE D 1 203 ? 19.013 0.921 25.145 1.00 34.34 183 ILE D O 1
ATOM 7125 N N . PRO D 1 204 ? 16.903 1.269 25.881 1.00 29.54 184 PRO D N 1
ATOM 7126 C CA . PRO D 1 204 ? 16.401 1.825 24.619 1.00 28.79 184 PRO D CA 1
ATOM 7127 C C . PRO D 1 204 ? 17.215 3.036 24.178 1.00 30.76 184 PRO D C 1
ATOM 7128 O O . PRO D 1 204 ? 17.368 3.985 24.947 1.00 26.47 184 PRO D O 1
ATOM 7132 N N . PHE D 1 205 ? 17.729 2.998 22.954 1.00 27.76 185 PHE D N 1
ATOM 7133 C CA . PHE D 1 205 ? 18.663 4.015 22.492 1.00 28.63 185 PHE D CA 1
ATOM 7134 C C . PHE D 1 205 ? 18.060 4.904 21.410 1.00 27.58 185 PHE D C 1
ATOM 7135 O O . PHE D 1 205 ? 17.383 4.424 20.502 1.00 27.78 185 PHE D O 1
ATOM 7143 N N . TYR D 1 206 ? 18.316 6.205 21.516 1.00 28.39 186 TYR D N 1
ATOM 7144 C CA . TYR D 1 206 ? 17.775 7.184 20.579 1.00 29.21 186 TYR D CA 1
ATOM 7145 C C . TYR D 1 206 ? 18.865 8.071 19.989 1.00 27.43 186 TYR D C 1
ATOM 7146 O O . TYR D 1 206 ? 19.815 8.445 20.675 1.00 31.82 186 TYR D O 1
ATOM 7155 N N . LEU D 1 207 ? 18.718 8.405 18.712 1.00 34.31 187 LEU D N 1
ATOM 7156 C CA . LEU D 1 207 ? 19.611 9.351 18.055 1.00 28.50 187 LEU D CA 1
ATOM 7157 C C . LEU D 1 207 ? 18.834 10.592 17.641 1.00 27.47 187 LEU D C 1
ATOM 7158 O O . LEU D 1 207 ? 17.759 10.490 17.052 1.00 25.61 187 LEU D O 1
ATOM 7163 N N . GLN D 1 208 ? 19.380 11.762 17.950 1.00 27.53 188 GLN D N 1
ATOM 7164 C CA . GLN D 1 208 ? 18.692 13.014 17.666 1.00 28.18 188 GLN D CA 1
ATOM 7165 C C . GLN D 1 208 ? 19.516 13.928 16.768 1.00 28.17 188 GLN D C 1
ATOM 7166 O O . GLN D 1 208 ? 20.721 14.085 16.961 1.00 27.33 188 GLN D O 1
ATOM 7172 N N . VAL D 1 209 ? 18.853 14.526 15.783 1.00 28.60 189 VAL D N 1
ATOM 7173 C CA . VAL D 1 209 ? 19.504 15.442 14.856 1.00 29.73 189 VAL D CA 1
ATOM 7174 C C . VAL D 1 209 ? 19.904 16.737 15.553 1.00 35.00 189 VAL D C 1
ATOM 7175 O O . VAL D 1 209 ? 19.080 17.387 16.196 1.00 28.80 189 VAL D O 1
ATOM 7179 N N . GLY D 1 210 ? 21.173 17.106 15.422 1.00 34.16 190 GLY D N 1
ATOM 7180 C CA . GLY D 1 210 ? 21.674 18.328 16.021 1.00 31.50 190 GLY D CA 1
ATOM 7181 C C . GLY D 1 210 ? 21.261 19.572 15.259 1.00 33.14 190 GLY D C 1
ATOM 7182 O O . GLY D 1 210 ? 21.260 19.586 14.028 1.00 30.58 190 GLY D O 1
ATOM 7183 N N . ASN D 1 211 ? 20.909 20.622 15.994 1.00 34.16 191 ASN D N 1
ATOM 7184 C CA . ASN D 1 211 ? 20.520 21.889 15.387 1.00 37.48 191 ASN D CA 1
ATOM 7185 C C . ASN D 1 211 ? 21.698 22.857 15.303 1.00 42.36 191 ASN D C 1
ATOM 7186 O O . ASN D 1 211 ? 22.263 23.252 16.322 1.00 39.55 191 ASN D O 1
ATOM 7191 N N . ASP D 1 212 ? 22.062 23.231 14.079 1.00 58.78 192 ASP D N 1
ATOM 7192 C CA . ASP D 1 212 ? 23.178 24.144 13.844 1.00 51.72 192 ASP D CA 1
ATOM 7193 C C . ASP D 1 212 ? 22.897 25.548 14.368 1.00 51.33 192 ASP D C 1
ATOM 7194 O O . ASP D 1 212 ? 23.614 26.051 15.233 1.00 59.53 192 ASP D O 1
ATOM 7199 N N . ASP D 1 213 ? 21.856 26.179 13.836 1.00 47.89 193 ASP D N 1
ATOM 7200 C CA . ASP D 1 213 ? 21.527 27.551 14.204 1.00 48.01 193 ASP D CA 1
ATOM 7201 C C . ASP D 1 213 ? 20.322 27.597 15.136 1.00 43.15 193 ASP D C 1
ATOM 7202 O O . ASP D 1 213 ? 19.178 27.489 14.697 1.00 43.28 193 ASP D O 1
ATOM 7207 N N . VAL D 1 214 ? 20.588 27.762 16.427 1.00 42.84 194 VAL D N 1
ATOM 7208 C CA . VAL D 1 214 ? 19.528 27.828 17.425 1.00 44.13 194 VAL D CA 1
ATOM 7209 C C . VAL D 1 214 ? 19.051 29.263 17.629 1.00 43.42 194 VAL D C 1
ATOM 7210 O O . VAL D 1 214 ? 18.228 29.534 18.503 1.00 41.58 194 VAL D O 1
ATOM 7214 N N . HIS D 1 215 ? 19.569 30.176 16.812 1.00 45.80 195 HIS D N 1
ATOM 7215 C CA . HIS D 1 215 ? 19.259 31.596 16.949 1.00 44.87 195 HIS D CA 1
ATOM 7216 C C . HIS D 1 215 ? 18.528 32.157 15.733 1.00 48.04 195 HIS D C 1
ATOM 7217 O O . HIS D 1 215 ? 17.897 33.211 15.817 1.00 44.92 195 HIS D O 1
ATOM 7224 N N . THR D 1 216 ? 18.626 31.459 14.605 1.00 52.22 196 THR D N 1
ATOM 7225 C CA . THR D 1 216 ? 18.048 31.940 13.353 1.00 46.50 196 THR D CA 1
ATOM 7226 C C . THR D 1 216 ? 16.540 32.141 13.460 1.00 47.73 196 THR D C 1
ATOM 7227 O O . THR D 1 216 ? 15.859 31.447 14.215 1.00 50.80 196 THR D O 1
ATOM 7231 N N . THR D 1 217 ? 16.029 33.106 12.702 1.00 53.16 197 THR D N 1
ATOM 7232 C CA . THR D 1 217 ? 14.608 33.426 12.720 1.00 46.38 197 THR D CA 1
ATOM 7233 C C . THR D 1 217 ? 13.948 33.016 11.408 1.00 45.69 197 THR D C 1
ATOM 7234 O O . THR D 1 217 ? 12.727 33.084 11.269 1.00 46.00 197 THR D O 1
ATOM 7238 N N . ASP D 1 218 ? 14.765 32.592 10.448 1.00 48.27 198 ASP D N 1
ATOM 7239 C CA . ASP D 1 218 ? 14.259 32.131 9.161 1.00 48.88 198 ASP D CA 1
ATOM 7240 C C . ASP D 1 218 ? 13.879 30.657 9.249 1.00 49.61 198 ASP D C 1
ATOM 7241 O O . ASP D 1 218 ? 14.729 29.776 9.118 1.00 47.18 198 ASP D O 1
ATOM 7246 N N . ASP D 1 219 ? 12.595 30.400 9.473 1.00 49.33 199 ASP D N 1
ATOM 7247 C CA . ASP D 1 219 ? 12.099 29.045 9.687 1.00 54.95 199 ASP D CA 1
ATOM 7248 C C . ASP D 1 219 ? 12.253 28.157 8.458 1.00 57.78 199 ASP D C 1
ATOM 7249 O O . ASP D 1 219 ? 12.689 27.011 8.567 1.00 54.15 199 ASP D O 1
ATOM 7254 N N . GLN D 1 220 ? 11.897 28.690 7.293 1.00 53.51 200 GLN D N 1
ATOM 7255 C CA . GLN D 1 220 ? 11.907 27.918 6.053 1.00 53.01 200 GLN D CA 1
ATOM 7256 C C . GLN D 1 220 ? 13.291 27.364 5.724 1.00 51.56 200 GLN D C 1
ATOM 7257 O O . GLN D 1 220 ? 13.422 26.215 5.303 1.00 59.35 200 GLN D O 1
ATOM 7263 N N . SER D 1 221 ? 14.322 28.179 5.919 1.00 50.56 201 SER D N 1
ATOM 7264 C CA . SER D 1 221 ? 15.687 27.729 5.680 1.00 48.80 201 SER D CA 1
ATOM 7265 C C . SER D 1 221 ? 16.116 26.731 6.748 1.00 44.67 201 SER D C 1
ATOM 7266 O O . SER D 1 221 ? 16.828 25.770 6.460 1.00 48.96 201 SER D O 1
ATOM 7269 N N . LEU D 1 222 ? 15.674 26.964 7.980 1.00 45.73 202 LEU D N 1
ATOM 7270 C CA . LEU D 1 222 ? 16.021 26.095 9.099 1.00 44.69 202 LEU D CA 1
ATOM 7271 C C . LEU D 1 222 ? 15.412 24.707 8.934 1.00 40.76 202 LEU D C 1
ATOM 7272 O O . LEU D 1 222 ? 16.086 23.697 9.135 1.00 37.92 202 LEU D O 1
ATOM 7277 N N . ILE D 1 223 ? 14.136 24.667 8.566 1.00 42.54 203 ILE D N 1
ATOM 7278 C CA . ILE D 1 223 ? 13.432 23.406 8.355 1.00 42.53 203 ILE D CA 1
ATOM 7279 C C . ILE D 1 223 ? 14.080 22.585 7.243 1.00 44.90 203 ILE D C 1
ATOM 7280 O O . ILE D 1 223 ? 14.341 21.394 7.413 1.00 45.02 203 ILE D O 1
ATOM 7285 N N . ALA D 1 224 ? 14.345 23.229 6.110 1.00 41.78 204 ALA D N 1
ATOM 7286 C CA . ALA D 1 224 ? 14.964 22.555 4.973 1.00 39.15 204 ALA D CA 1
ATOM 7287 C C . ALA D 1 224 ? 16.371 22.073 5.315 1.00 37.81 204 ALA D C 1
ATOM 7288 O O . ALA D 1 224 ? 16.820 21.039 4.819 1.00 43.15 204 ALA D O 1
ATOM 7290 N N . HIS D 1 225 ? 17.058 22.824 6.168 1.00 38.43 205 HIS D N 1
ATOM 7291 C CA . HIS D 1 225 ? 18.409 22.466 6.586 1.00 40.24 205 HIS D CA 1
ATOM 7292 C C . HIS D 1 225 ? 18.403 21.267 7.529 1.00 35.06 205 HIS D C 1
ATOM 7293 O O . HIS D 1 225 ? 19.237 20.370 7.411 1.00 35.03 205 HIS D O 1
ATOM 7300 N N . LEU D 1 226 ? 17.458 21.254 8.464 1.00 35.43 206 LEU D N 1
ATOM 7301 C CA . LEU D 1 226 ? 17.383 20.185 9.453 1.00 38.52 206 LEU D CA 1
ATOM 7302 C C . LEU D 1 226 ? 16.884 18.877 8.844 1.00 32.50 206 LEU D C 1
ATOM 7303 O O . LEU D 1 226 ? 17.312 17.797 9.247 1.00 30.01 206 LEU D O 1
ATOM 7308 N N . LEU D 1 227 ? 15.980 18.977 7.874 1.00 32.48 207 LEU D N 1
ATOM 7309 C CA . LEU D 1 227 ? 15.486 17.795 7.175 1.00 30.75 207 LEU D CA 1
ATOM 7310 C C . LEU D 1 227 ? 16.596 17.160 6.345 1.00 30.92 207 LEU D C 1
ATOM 7311 O O . LEU D 1 227 ? 16.638 15.941 6.177 1.00 29.14 207 LEU D O 1
ATOM 7316 N N . GLY D 1 228 ? 17.492 17.995 5.829 1.00 34.58 208 GLY D N 1
ATOM 7317 C CA . GLY D 1 228 ? 18.645 17.516 5.092 1.00 32.47 208 GLY D CA 1
ATOM 7318 C C . GLY D 1 228 ? 19.623 16.809 6.008 1.00 31.35 208 GLY D C 1
ATOM 7319 O O . GLY D 1 228 ? 20.220 15.800 5.636 1.00 30.49 208 GLY D O 1
ATOM 7320 N N . LYS D 1 229 ? 19.788 17.347 7.213 1.00 30.80 209 LYS D N 1
ATOM 7321 C CA . LYS D 1 229 ? 20.646 16.732 8.220 1.00 31.90 209 LYS D CA 1
ATOM 7322 C C . LYS D 1 229 ? 20.050 15.416 8.700 1.00 29.11 209 LYS D C 1
ATOM 7323 O O . LYS D 1 229 ? 20.773 14.464 8.996 1.00 28.47 209 LYS D O 1
ATOM 7329 N N . TYR D 1 230 ? 18.724 15.375 8.776 1.00 29.49 210 TYR D N 1
ATOM 7330 C CA . TYR D 1 230 ? 18.007 14.181 9.203 1.00 39.86 210 TYR D CA 1
ATOM 7331 C C . TYR D 1 230 ? 18.237 13.034 8.221 1.00 29.22 210 TYR D C 1
ATOM 7332 O O . TYR D 1 230 ? 18.580 11.923 8.624 1.00 29.18 210 TYR D O 1
ATOM 7341 N N . GLU D 1 231 ? 18.051 13.315 6.935 1.00 31.72 211 GLU D N 1
ATOM 7342 C CA . GLU D 1 231 ? 18.229 12.309 5.893 1.00 33.62 211 GLU D CA 1
ATOM 7343 C C . GLU D 1 231 ? 19.664 11.795 5.852 1.00 31.35 211 GLU D C 1
ATOM 7344 O O . GLU D 1 231 ? 19.898 10.601 5.666 1.00 31.68 211 GLU D O 1
ATOM 7350 N N . ALA D 1 232 ? 20.621 12.699 6.032 1.00 30.85 212 ALA D N 1
ATOM 7351 C CA . ALA D 1 232 ? 22.031 12.327 6.037 1.00 30.06 212 ALA D CA 1
ATOM 7352 C C . ALA D 1 232 ? 22.343 11.407 7.212 1.00 30.86 212 ALA D C 1
ATOM 7353 O O . ALA D 1 232 ? 23.165 10.498 7.102 1.00 35.97 212 ALA D O 1
ATOM 7355 N N . LEU D 1 233 ? 21.677 11.648 8.335 1.00 30.22 213 LEU D N 1
ATOM 7356 C CA . LEU D 1 233 ? 21.856 10.821 9.521 1.00 29.71 213 LEU D CA 1
ATOM 7357 C C . LEU D 1 233 ? 21.226 9.448 9.321 1.00 35.42 213 LEU D C 1
ATOM 7358 O O . LEU D 1 233 ? 21.815 8.429 9.681 1.00 30.26 213 LEU D O 1
ATOM 7363 N N . VAL D 1 234 ? 20.029 9.431 8.743 1.00 30.38 214 VAL D N 1
ATOM 7364 C CA . VAL D 1 234 ? 19.324 8.185 8.464 1.00 39.36 214 VAL D CA 1
ATOM 7365 C C . VAL D 1 234 ? 20.120 7.304 7.504 1.00 31.34 214 VAL D C 1
ATOM 7366 O O . VAL D 1 234 ? 20.268 6.104 7.731 1.00 31.79 214 VAL D O 1
ATOM 7370 N N . ASP D 1 235 ? 20.642 7.910 6.441 1.00 32.26 215 ASP D N 1
ATOM 7371 C CA . ASP D 1 235 ? 21.437 7.187 5.452 1.00 33.13 215 ASP D CA 1
ATOM 7372 C C . ASP D 1 235 ? 22.685 6.569 6.076 1.00 33.29 215 ASP D C 1
ATOM 7373 O O . ASP D 1 235 ? 23.131 5.498 5.664 1.00 41.10 215 ASP D O 1
ATOM 7378 N N . LYS D 1 236 ? 23.240 7.247 7.074 1.00 40.84 216 LYS D N 1
ATOM 7379 C CA . LYS D 1 236 ? 24.461 6.792 7.729 1.00 35.05 216 LYS D CA 1
ATOM 7380 C C . LYS D 1 236 ? 24.187 5.639 8.692 1.00 33.48 216 LYS D C 1
ATOM 7381 O O . LYS D 1 236 ? 24.934 4.662 8.735 1.00 32.80 216 LYS D O 1
ATOM 7387 N N . VAL D 1 237 ? 23.111 5.759 9.463 1.00 31.42 217 VAL D N 1
ATOM 7388 C CA . VAL D 1 237 ? 22.744 4.743 10.444 1.00 31.82 217 VAL D CA 1
ATOM 7389 C C . VAL D 1 237 ? 22.235 3.477 9.753 1.00 31.21 217 VAL D C 1
ATOM 7390 O O . VAL D 1 237 ? 22.411 2.366 10.258 1.00 30.64 217 VAL D O 1
ATOM 7394 N N . ALA D 1 238 ? 21.628 3.656 8.584 1.00 35.30 218 ALA D N 1
ATOM 7395 C CA . ALA D 1 238 ? 21.040 2.553 7.828 1.00 32.75 218 ALA D CA 1
ATOM 7396 C C . ALA D 1 238 ? 22.038 1.440 7.514 1.00 33.33 218 ALA D C 1
ATOM 7397 O O . ALA D 1 238 ? 21.669 0.268 7.460 1.00 42.05 218 ALA D O 1
ATOM 7399 N N . VAL D 1 239 ? 23.300 1.805 7.311 1.00 37.03 219 VAL D N 1
ATOM 7400 C CA . VAL D 1 239 ? 24.315 0.827 6.931 1.00 34.92 219 VAL D CA 1
ATOM 7401 C C . VAL D 1 239 ? 25.196 0.405 8.105 1.00 35.31 219 VAL D C 1
ATOM 7402 O O . VAL D 1 239 ? 26.090 -0.426 7.948 1.00 39.76 219 VAL D O 1
ATOM 7406 N N . ASP D 1 240 ? 24.941 0.972 9.280 1.00 40.71 220 ASP D N 1
ATOM 7407 C CA . ASP D 1 240 ? 25.721 0.638 10.468 1.00 35.27 220 ASP D CA 1
ATOM 7408 C C . ASP D 1 240 ? 25.086 -0.530 11.217 1.00 35.29 220 ASP D C 1
ATOM 7409 O O . ASP D 1 240 ? 23.972 -0.420 11.728 1.00 32.19 220 ASP D O 1
ATOM 7414 N N . ALA D 1 241 ? 25.807 -1.645 11.283 1.00 33.67 221 ALA D N 1
ATOM 7415 C CA . ALA D 1 241 ? 25.289 -2.864 11.895 1.00 33.14 221 ALA D CA 1
ATOM 7416 C C . ALA D 1 241 ? 25.320 -2.805 13.420 1.00 33.49 221 ALA D C 1
ATOM 7417 O O . ALA D 1 241 ? 24.717 -3.643 14.092 1.00 32.49 221 ALA D O 1
ATOM 7419 N N . GLU D 1 242 ? 26.023 -1.818 13.965 1.00 37.64 222 GLU D N 1
ATOM 7420 C CA . GLU D 1 242 ? 26.123 -1.669 15.412 1.00 46.74 222 GLU D CA 1
ATOM 7421 C C . GLU D 1 242 ? 25.017 -0.774 15.963 1.00 36.36 222 GLU D C 1
ATOM 7422 O O . GLU D 1 242 ? 24.900 -0.592 17.174 1.00 36.78 222 GLU D O 1
ATOM 7428 N N . LEU D 1 243 ? 24.204 -0.222 15.068 1.00 33.45 223 LEU D N 1
ATOM 7429 C CA . LEU D 1 243 ? 23.110 0.655 15.468 1.00 38.02 223 LEU D CA 1
ATOM 7430 C C . LEU D 1 243 ? 21.764 0.143 14.963 1.00 31.86 223 LEU D C 1
ATOM 7431 O O . LEU D 1 243 ? 20.968 0.906 14.416 1.00 30.34 223 LEU D O 1
ATOM 7436 N N . ASN D 1 244 ? 21.514 -1.148 15.152 1.00 32.46 224 ASN D N 1
ATOM 7437 C CA . ASN D 1 244 ? 20.271 -1.756 14.691 1.00 30.88 224 ASN D CA 1
ATOM 7438 C C . ASN D 1 244 ? 19.094 -1.454 15.612 1.00 30.52 224 ASN D C 1
ATOM 7439 O O . ASN D 1 244 ? 18.017 -1.078 15.151 1.00 29.43 224 ASN D O 1
ATOM 7444 N N . LEU D 1 245 ? 19.300 -1.622 16.914 1.00 31.81 225 LEU D N 1
ATOM 7445 C CA . LEU D 1 245 ? 18.258 -1.333 17.893 1.00 38.59 225 LEU D CA 1
ATOM 7446 C C . LEU D 1 245 ? 18.291 0.138 18.287 1.00 33.05 225 LEU D C 1
ATOM 7447 O O . LEU D 1 245 ? 18.564 0.477 19.437 1.00 43.64 225 LEU D O 1
ATOM 7452 N N . VAL D 1 246 ? 18.011 1.008 17.322 1.00 31.67 226 VAL D N 1
ATOM 7453 C CA . VAL D 1 246 ? 18.145 2.447 17.518 1.00 34.52 226 VAL D CA 1
ATOM 7454 C C . VAL D 1 246 ? 17.032 3.226 16.818 1.00 28.59 226 VAL D C 1
ATOM 7455 O O . VAL D 1 246 ? 16.689 2.940 15.670 1.00 29.73 226 VAL D O 1
ATOM 7459 N N . ARG D 1 247 ? 16.462 4.200 17.522 1.00 28.88 227 ARG D N 1
ATOM 7460 C CA . ARG D 1 247 ? 15.500 5.119 16.927 1.00 32.54 227 ARG D CA 1
ATOM 7461 C C . ARG D 1 247 ? 16.218 6.377 16.443 1.00 29.15 227 ARG D C 1
ATOM 7462 O O . ARG D 1 247 ? 17.057 6.929 17.154 1.00 31.81 227 ARG D O 1
ATOM 7470 N N . VAL D 1 248 ? 15.892 6.827 15.236 1.00 26.27 228 VAL D N 1
ATOM 7471 C CA . VAL D 1 248 ? 16.473 8.052 14.698 1.00 27.88 228 VAL D CA 1
ATOM 7472 C C . VAL D 1 248 ? 15.392 9.113 14.532 1.00 24.81 228 VAL D C 1
ATOM 7473 O O . VAL D 1 248 ? 14.520 8.992 13.673 1.00 25.73 228 VAL D O 1
ATOM 7477 N N . LEU D 1 249 ? 15.453 10.152 15.359 1.00 25.73 229 LEU D N 1
ATOM 7478 C CA . LEU D 1 249 ? 14.406 11.168 15.392 1.00 24.97 229 LEU D CA 1
ATOM 7479 C C . LEU D 1 249 ? 14.957 12.589 15.320 1.00 26.66 229 LEU D C 1
ATOM 7480 O O . LEU D 1 249 ? 16.085 12.846 15.736 1.00 25.12 229 LEU D O 1
ATOM 7485 N N . PRO D 1 250 ? 14.155 13.519 14.780 1.00 26.05 230 PRO D N 1
ATOM 7486 C CA . PRO D 1 250 ? 14.499 14.941 14.769 1.00 31.48 230 PRO D CA 1
ATOM 7487 C C . PRO D 1 250 ? 13.864 15.684 15.939 1.00 28.09 230 PRO D C 1
ATOM 7488 O O . PRO D 1 250 ? 13.364 15.058 16.872 1.00 27.01 230 PRO D O 1
ATOM 7492 N N . GLN D 1 251 ? 13.886 17.011 15.879 1.00 45.18 231 GLN D N 1
ATOM 7493 C CA . GLN D 1 251 ? 13.171 17.835 16.843 1.00 31.07 231 GLN D CA 1
ATOM 7494 C C . GLN D 1 251 ? 11.902 18.375 16.197 1.00 29.55 231 GLN D C 1
ATOM 7495 O O . GLN D 1 251 ? 11.949 19.347 15.444 1.00 35.33 231 GLN D O 1
ATOM 7501 N N . LEU D 1 252 ? 10.773 17.737 16.491 1.00 28.89 232 LEU D N 1
ATOM 7502 C CA . LEU D 1 252 ? 9.508 18.071 15.840 1.00 30.02 232 LEU D CA 1
ATOM 7503 C C . LEU D 1 252 ? 9.059 19.502 16.105 1.00 30.59 232 LEU D C 1
ATOM 7504 O O . LEU D 1 252 ? 8.528 20.163 15.214 1.00 31.98 232 LEU D O 1
ATOM 7509 N N . HIS D 1 253 ? 9.268 19.976 17.329 1.00 29.74 233 HIS D N 1
ATOM 7510 C CA . HIS D 1 253 ? 8.856 21.325 17.697 1.00 39.00 233 HIS D CA 1
ATOM 7511 C C . HIS D 1 253 ? 9.658 22.376 16.936 1.00 31.03 233 HIS D C 1
ATOM 7512 O O . HIS D 1 253 ? 9.172 23.478 16.687 1.00 34.59 233 HIS D O 1
ATOM 7519 N N . THR D 1 254 ? 10.884 22.026 16.561 1.00 31.30 234 THR D N 1
ATOM 7520 C CA . THR D 1 254 ? 11.725 22.920 15.776 1.00 32.49 234 THR D CA 1
ATOM 7521 C C . THR D 1 254 ? 11.249 22.956 14.325 1.00 37.42 234 THR D C 1
ATOM 7522 O O . THR D 1 254 ? 11.373 23.973 13.644 1.00 32.23 234 THR D O 1
ATOM 7526 N N . LEU D 1 255 ? 10.697 21.841 13.860 1.00 39.73 235 LEU D N 1
ATOM 7527 C CA . LEU D 1 255 ? 10.160 21.767 12.506 1.00 33.26 235 LEU D CA 1
ATOM 7528 C C . LEU D 1 255 ? 8.825 22.499 12.409 1.00 32.30 235 LEU D C 1
ATOM 7529 O O . LEU D 1 255 ? 8.387 22.869 11.320 1.00 31.94 235 LEU D O 1
ATOM 7534 N N . LEU D 1 256 ? 8.187 22.710 13.556 1.00 31.84 236 LEU D N 1
ATOM 7535 C CA . LEU D 1 256 ? 6.880 23.355 13.596 1.00 34.23 236 LEU D CA 1
ATOM 7536 C C . LEU D 1 256 ? 6.960 24.844 13.925 1.00 32.89 236 LEU D C 1
ATOM 7537 O O . LEU D 1 256 ? 6.235 25.651 13.343 1.00 32.12 236 LEU D O 1
ATOM 7542 N N . TRP D 1 257 ? 7.837 25.209 14.855 1.00 32.87 237 TRP D N 1
ATOM 7543 C CA . TRP D 1 257 ? 7.887 26.585 15.337 1.00 35.18 237 TRP D CA 1
ATOM 7544 C C . TRP D 1 257 ? 9.291 27.188 15.326 1.00 35.37 237 TRP D C 1
ATOM 7545 O O . TRP D 1 257 ? 9.485 28.322 15.759 1.00 37.34 237 TRP D O 1
ATOM 7556 N N . GLY D 1 258 ? 10.265 26.433 14.831 1.00 41.61 238 GLY D N 1
ATOM 7557 C CA . GLY D 1 258 ? 11.632 26.918 14.762 1.00 37.37 238 GLY D CA 1
ATOM 7558 C C . GLY D 1 258 ? 12.296 27.002 16.122 1.00 36.53 238 GLY D C 1
ATOM 7559 O O . GLY D 1 258 ? 12.210 26.071 16.922 1.00 38.55 238 GLY D O 1
ATOM 7560 N N . ASN D 1 259 ? 12.962 28.123 16.384 1.00 37.12 239 ASN D N 1
ATOM 7561 C CA . ASN D 1 259 ? 13.666 28.325 17.646 1.00 39.73 239 ASN D CA 1
ATOM 7562 C C . ASN D 1 259 ? 12.839 29.123 18.651 1.00 38.08 239 ASN D C 1
ATOM 7563 O O . ASN D 1 259 ? 13.378 29.702 19.592 1.00 46.02 239 ASN D O 1
ATOM 7568 N N . LYS D 1 260 ? 11.528 29.143 18.443 1.00 38.62 240 LYS D N 1
ATOM 7569 C CA . LYS D 1 260 ? 10.617 29.898 19.296 1.00 39.26 240 LYS D CA 1
ATOM 7570 C C . LYS D 1 260 ? 10.506 29.286 20.691 1.00 40.64 240 LYS D C 1
ATOM 7571 O O . LYS D 1 260 ? 10.435 28.066 20.837 1.00 41.88 240 LYS D O 1
ATOM 7577 N N . ARG D 1 261 ? 10.494 30.137 21.713 1.00 39.19 241 ARG D N 1
ATOM 7578 C CA . ARG D 1 261 ? 10.331 29.683 23.091 1.00 40.34 241 ARG D CA 1
ATOM 7579 C C . ARG D 1 261 ? 8.857 29.553 23.457 1.00 39.74 241 ARG D C 1
ATOM 7580 O O . ARG D 1 261 ? 7.989 30.104 22.783 1.00 43.57 241 ARG D O 1
ATOM 7588 N N . GLY D 1 262 ? 8.585 28.825 24.535 1.00 41.15 242 GLY D N 1
ATOM 7589 C CA . GLY D 1 262 ? 7.235 28.702 25.055 1.00 34.33 242 GLY D CA 1
ATOM 7590 C C . GLY D 1 262 ? 6.326 27.801 24.242 1.00 33.31 242 GLY D C 1
ATOM 7591 O O . GLY D 1 262 ? 5.108 27.826 24.412 1.00 44.01 242 GLY D O 1
ATOM 7592 N N . VAL D 1 263 ? 6.913 27.004 23.356 1.00 34.18 243 VAL D N 1
ATOM 7593 C CA . VAL D 1 263 ? 6.142 26.061 22.551 1.00 34.53 243 VAL D CA 1
ATOM 7594 C C . VAL D 1 263 ? 6.806 24.689 22.515 1.00 31.21 243 VAL D C 1
ATOM 7595 O O . VAL D 1 263 ? 6.136 23.664 22.392 1.00 34.50 243 VAL D O 1
#

InterPro domains:
  IPR007197 Radical SAM [PF04055] (30-123)
  IPR007197 Radical SAM [PS51918] (21-239)
  IPR007197 Radical SAM [SFLDS00029] (4-243)
  IPR013785 Aldolase-type TIM barrel [G3DSA:3.20.20.70] (5-237)
  IPR017742 7-carboxy-7-deazaguanine synthase [SFLDF00300] (4-243)
  IPR017742 7-carboxy-7-deazaguanine synthase [TIGR03365] (4-243)
  IPR024924 7-carboxy-7-deazaguanine synthase-like [MF_00917] (5-240)
  IPR024924 7-carboxy-7-deazaguanine synthase-like [PIRSF000370] (5-242)
  IPR058240 Radical SAM superfamily [SSF102114] (27-118)

B-factor: mean 35.1, std 11.7, range [18.24, 100.48]

Foldseek 3Di:
DWFWWQDWFDQDAQQDDDRGRHGEIETAGAAAPAQFPQPLANCRHVVVCVVRIDGHALVRSVVVNCVRCPPVAQEYEYHYHACLVDQNCLRNLVVSVVVNHAYEYEHQQQHHYPSVLSHQAYEHEPEFCNRVDDDDVVSNCVRVVVCVVSVCLNRYAYEYEDDDPRSVVVLLVVCVVPVSHQYEYEYGQDDSPDPPLVVRLVVSVVSQVVVCVVLVPDPSCPRYHYHYRRVCNVRNNDPND/DWFWWQDWFDQDAQQDDDRGRHGEIETAGAAAPAQFPQPLANCRHVVVCVVRIDGHALVRSVVVNCVRCPPVAQEYEYHYHACLVDQNCLRNLVVSVVVNHAYEYEHQQQHHYPSVLSHQAYEHEPEFCNRVDDDDVVSNCVRVVVCVVSVCLNRYAYEYEDDDPRSVVVLLVVCVVPVSHQYEYEYGQDDSPDPPLVVRLVVSVVSQVVVCVVLVPDPSCPRYHYHYRRVCNVRNNDPND/DWFWWQDWFDQDAQQDDDRGRHGEIETAGAAAPAQFPQPLANCRHVVVCVVRIDGHALVRSVVVNCVRCPPVAQEYEYHYHACLVDQNCLRNLVVSVVVNHAYEYEHQQQHHYPSVLSHQAYEHEPEFCNRVDDDDVVSNCVRVVVCVVSVCLNRYAYEYEDDDPRSVVVLLVVCVVPVSHQYEYEYGQDDSPDPPLVVRLVVSVVSQVVVCVVLVPDPSCPRYHYHYRRVCNVRNNDPND/DWFWWQDWFDQDAAQDDDRGRHGEIETAGAAAPAQFPQPLANCRHVVVCVVRIDGHALVRSVVVNCVRCPPVAQEYEYHYHACLVDQNCLRNLVVSVVVNHAYEYEHQQQHHYPSVLSHQAYEHEPEFCNRVDDDDVVSNCVRVVVCVVSVCLNRYAYEYEDDDPRSVVVLLVVCVVPVSHQYEYEYGQDDSPDPPLVVRLVVSVVSQVVVCVVLVPDPSCPRYHYHYRRVCNVRNNDPND

Radius of gyration: 28.6 Å; Cα contacts (8 Å, |Δi|>4): 2028; chains: 4; bounding box: 54×84×87 Å

Nearest PDB structures (foldseek):
  5th5-assembly1_A  TM=1.004E+00  e=9.946E-52  Bacillus subtilis
  5tgs-assembly1_B  TM=9.928E-01  e=1.176E-45  Bacillus subtilis
  5tgs-assembly1_A  TM=9.947E-01  e=4.010E-43  Bacillus subtilis
  5v1q-assembly1_A  TM=6.261E-01  e=3.674E-05  Streptococcus suis
  5hyz-assembly1_A-2  TM=2.893E-01  e=2.280E+00  Oryza sativa Japonica Group